Protein AF-0000000077514528 (afdb_homodimer)

Structure (mmCIF, N/CA/C/O backbone):
data_AF-0000000077514528-model_v1
#
loop_
_entity.id
_entity.type
_entity.pdbx_description
1 polymer 'Amidase domain-containing protein'
#
loop_
_atom_site.group_PDB
_atom_site.id
_atom_site.type_symbol
_atom_site.label_atom_id
_atom_site.label_alt_id
_atom_site.label_comp_id
_atom_site.label_asym_id
_atom_site.label_entity_id
_atom_site.label_seq_id
_atom_site.pdbx_PDB_ins_code
_atom_site.Cartn_x
_atom_site.Cartn_y
_atom_site.Cartn_z
_atom_site.occupancy
_atom_site.B_iso_or_equiv
_atom_site.auth_seq_id
_atom_site.auth_comp_id
_atom_site.auth_asym_id
_atom_site.auth_atom_id
_atom_site.pdbx_PDB_model_num
ATOM 1 N N . MET A 1 1 ? -30.562 8.469 -5.562 1 21.81 1 MET A N 1
ATOM 2 C CA . MET A 1 1 ? -30.234 7.109 -5.977 1 21.81 1 MET A CA 1
ATOM 3 C C . MET A 1 1 ? -28.797 7.035 -6.492 1 21.81 1 MET A C 1
ATOM 5 O O . MET A 1 1 ? -28.531 7.41 -7.637 1 21.81 1 MET A O 1
ATOM 9 N N . ALA A 1 2 ? -27.844 7.387 -5.684 1 34.66 2 ALA A N 1
ATOM 10 C CA . ALA A 1 2 ? -26.469 7.469 -6.145 1 34.66 2 ALA A CA 1
ATOM 11 C C . ALA A 1 2 ? -26.078 6.234 -6.953 1 34.66 2 ALA A C 1
ATOM 13 O O . ALA A 1 2 ? -26.094 5.113 -6.434 1 34.66 2 ALA A O 1
ATOM 14 N N . TYR A 1 3 ? -26.406 6.156 -8.133 1 38.5 3 TYR A N 1
ATOM 15 C CA . TYR A 1 3 ? -26.203 5.109 -9.117 1 38.5 3 TYR A CA 1
ATOM 16 C C . TYR A 1 3 ? -24.781 4.551 -9.031 1 38.5 3 TYR A C 1
ATOM 18 O O . TYR A 1 3 ? -23.812 5.281 -9.219 1 38.5 3 TYR A O 1
ATOM 26 N N . LYS A 1 4 ? -24.719 3.562 -8.219 1 54.09 4 LYS A N 1
ATOM 27 C CA . LYS A 1 4 ? -23.469 2.818 -8.055 1 54.09 4 LYS A CA 1
ATOM 28 C C . LYS A 1 4 ? -22.922 2.359 -9.406 1 54.09 4 LYS A C 1
ATOM 30 O O . LYS A 1 4 ? -23.531 1.513 -10.07 1 54.09 4 LYS A O 1
ATOM 35 N N . VAL A 1 5 ? -22.328 3.371 -10.062 1 60.22 5 VAL A N 1
ATOM 36 C CA . VAL A 1 5 ? -21.609 2.881 -11.242 1 60.22 5 VAL A CA 1
ATOM 37 C C . VAL A 1 5 ? -20.969 1.535 -10.938 1 60.22 5 VAL A C 1
ATOM 39 O O . VAL A 1 5 ? -20.25 1.398 -9.938 1 60.22 5 VAL A O 1
ATOM 42 N N . PRO A 1 6 ? -21.422 0.573 -11.68 1 63.06 6 PRO A N 1
ATOM 43 C CA . PRO A 1 6 ? -20.797 -0.734 -11.469 1 63.06 6 PRO A CA 1
ATOM 44 C C . PRO A 1 6 ? -19.281 -0.667 -11.484 1 63.06 6 PRO A C 1
ATOM 46 O O . PRO A 1 6 ? -18.703 0.129 -12.227 1 63.06 6 PRO A O 1
ATOM 49 N N . TYR A 1 7 ? -18.703 -1.259 -10.547 1 63.53 7 TYR A N 1
ATOM 50 C CA . TYR A 1 7 ? -17.25 -1.271 -10.344 1 63.53 7 TYR A CA 1
ATOM 51 C C . TYR A 1 7 ? -16.516 -1.486 -11.656 1 63.53 7 TYR A C 1
ATOM 53 O O . TYR A 1 7 ? -15.477 -0.869 -11.898 1 63.53 7 TYR A O 1
ATOM 61 N N . TRP A 1 8 ? -17.156 -2.254 -12.531 1 66.75 8 TRP A N 1
ATOM 62 C CA . TRP A 1 8 ? -16.469 -2.547 -13.781 1 66.75 8 TRP A CA 1
ATOM 63 C C . TRP A 1 8 ? -16.438 -1.317 -14.688 1 66.75 8 TRP A C 1
ATOM 65 O O . TRP A 1 8 ? -15.469 -1.111 -15.43 1 66.75 8 TRP A O 1
ATOM 75 N N . VAL A 1 9 ? -17.453 -0.512 -14.625 1 69.12 9 VAL A N 1
ATOM 76 C CA . VAL A 1 9 ? -17.484 0.716 -15.406 1 69.12 9 VAL A CA 1
ATOM 77 C C . VAL A 1 9 ? -16.438 1.701 -14.867 1 69.12 9 VAL A C 1
ATOM 79 O O . VAL A 1 9 ? -15.703 2.314 -15.641 1 69.12 9 VAL A O 1
ATOM 82 N N . TRP A 1 10 ? -16.422 1.688 -13.578 1 69.31 10 TRP A N 1
ATOM 83 C CA . TRP A 1 10 ? -15.5 2.613 -12.93 1 69.31 10 TRP A CA 1
ATOM 84 C C . TRP A 1 10 ? -14.055 2.285 -13.289 1 69.31 10 TRP A C 1
ATOM 86 O O . TRP A 1 10 ? -13.266 3.182 -13.602 1 69.31 10 TRP A O 1
ATOM 96 N N . ARG A 1 11 ? -13.812 1.155 -13.375 1 67.62 11 ARG A N 1
ATOM 97 C CA . ARG A 1 11 ? -12.43 0.745 -13.609 1 67.62 11 ARG A CA 1
ATOM 98 C C . ARG A 1 11 ? -12.023 0.968 -15.062 1 67.62 11 ARG A C 1
ATOM 100 O O . ARG A 1 11 ? -10.883 1.339 -15.344 1 67.62 11 ARG A O 1
ATOM 107 N N . ARG A 1 12 ? -12.938 0.785 -15.938 1 75.38 12 ARG A N 1
ATOM 108 C CA . ARG A 1 12 ? -12.648 1.018 -17.344 1 75.38 12 ARG A CA 1
ATOM 109 C C . ARG A 1 12 ? -12.461 2.504 -17.625 1 75.38 12 ARG A C 1
ATOM 111 O O . ARG A 1 12 ? -11.68 2.879 -18.516 1 75.38 12 ARG A O 1
ATOM 118 N N . LEU A 1 13 ? -13.07 3.225 -16.734 1 83.38 13 LEU A N 1
ATOM 119 C CA . LEU A 1 13 ? -13.023 4.668 -16.953 1 83.38 13 LEU A CA 1
ATOM 120 C C . LEU A 1 13 ? -11.898 5.301 -16.156 1 83.38 13 LEU A C 1
ATOM 122 O O . LEU A 1 13 ? -11.508 6.441 -16.406 1 83.38 13 LEU A O 1
ATOM 126 N N . SER A 1 14 ? -11.312 4.512 -15.281 1 84.44 14 SER A N 1
ATOM 127 C CA . SER A 1 14 ? -10.367 5.035 -14.305 1 84.44 14 SER A CA 1
ATOM 128 C C . SER A 1 14 ? -9.188 5.715 -14.984 1 84.44 14 SER A C 1
ATOM 130 O O . SER A 1 14 ? -8.781 6.812 -14.594 1 84.44 14 SER A O 1
ATOM 132 N N . PRO A 1 15 ? -8.633 5.07 -16.062 1 84.75 15 PRO A N 1
ATOM 133 C CA . PRO A 1 15 ? -7.504 5.762 -16.688 1 84.75 15 PRO A CA 1
ATOM 134 C C . PRO A 1 15 ? -7.914 7.086 -17.328 1 84.75 15 PRO A C 1
ATOM 136 O O . PRO A 1 15 ? -7.133 8.039 -17.328 1 84.75 15 PRO A O 1
ATOM 139 N N . PHE A 1 16 ? -9.109 7.137 -17.844 1 90.56 16 PHE A N 1
ATOM 140 C CA . PHE A 1 16 ? -9.617 8.359 -18.453 1 90.56 16 PHE A CA 1
ATOM 141 C C . PHE A 1 16 ? -9.883 9.422 -17.391 1 90.56 16 PHE A C 1
ATOM 143 O O . PHE A 1 16 ? -9.57 10.594 -17.594 1 90.56 16 PHE A O 1
ATOM 150 N N . LEU A 1 17 ? -10.406 8.93 -16.328 1 90.56 17 LEU A N 1
ATOM 151 C CA . LEU A 1 17 ? -10.711 9.852 -15.227 1 90.56 17 LEU A CA 1
ATOM 152 C C . LEU A 1 17 ? -9.43 10.414 -14.617 1 90.56 17 LEU A C 1
ATOM 154 O O . LEU A 1 17 ? -9.383 11.578 -14.234 1 90.56 17 LEU A O 1
ATOM 158 N N . SER A 1 18 ? -8.477 9.539 -14.531 1 88.44 18 SER A N 1
ATOM 159 C CA . SER A 1 18 ? -7.195 9.992 -14 1 88.44 18 SER A CA 1
ATOM 160 C C . SER A 1 18 ? -6.574 11.055 -14.891 1 88.44 18 SER A C 1
ATOM 162 O O . SER A 1 18 ? -6.008 12.031 -14.398 1 88.44 18 SER A O 1
ATOM 164 N N . LEU A 1 19 ? -6.621 10.883 -16.219 1 90.88 19 LEU A N 1
ATOM 165 C CA . LEU A 1 19 ? -6.09 11.867 -17.156 1 90.88 19 LEU A CA 1
ATOM 166 C C . LEU A 1 19 ? -6.898 13.156 -17.094 1 90.88 19 LEU A C 1
ATOM 168 O O . LEU A 1 19 ? -6.328 14.25 -17.125 1 90.88 19 LEU A O 1
ATOM 172 N N . ALA A 1 20 ? -8.195 13.023 -17.047 1 94.12 20 ALA A N 1
ATOM 173 C CA . ALA A 1 20 ? -9.062 14.195 -16.953 1 94.12 20 ALA A CA 1
ATOM 174 C C . ALA A 1 20 ? -8.766 14.992 -15.688 1 94.12 20 ALA A C 1
ATOM 176 O O . ALA A 1 20 ? -8.742 16.219 -15.719 1 94.12 20 ALA A O 1
ATOM 177 N N . SER A 1 21 ? -8.641 14.266 -14.602 1 93.31 21 SER A N 1
ATOM 178 C CA . SER A 1 21 ? -8.297 14.891 -13.336 1 93.31 21 SER A CA 1
ATOM 179 C C . SER A 1 21 ? -6.984 15.664 -13.438 1 93.31 21 SER A C 1
ATOM 181 O O . SER A 1 21 ? -6.91 16.828 -13.039 1 93.31 21 SER A O 1
ATOM 183 N N . TYR A 1 22 ? -6.027 15.039 -14 1 91.62 22 TYR A N 1
ATOM 184 C CA . TYR A 1 22 ? -4.723 15.664 -14.172 1 91.62 22 TYR A CA 1
ATOM 185 C C . TYR A 1 22 ? -4.828 16.922 -15.016 1 91.62 22 TYR A C 1
ATOM 187 O O . TYR A 1 22 ? -4.262 17.969 -14.664 1 91.62 22 TYR A O 1
ATOM 195 N N . LEU A 1 23 ? -5.531 16.875 -16.109 1 94.5 23 LEU A N 1
ATOM 196 C CA . LEU A 1 23 ? -5.691 18.016 -17 1 94.5 23 LEU A CA 1
ATOM 197 C C . LEU A 1 23 ? -6.473 19.125 -16.312 1 94.5 23 LEU A C 1
ATOM 199 O O . LEU A 1 23 ? -6.141 20.312 -16.469 1 94.5 23 LEU A O 1
ATOM 203 N N . TYR A 1 24 ? -7.457 18.781 -15.586 1 96.56 24 TYR A N 1
ATOM 204 C CA . TYR A 1 24 ? -8.273 19.766 -14.891 1 96.56 24 TYR A CA 1
ATOM 205 C C . TYR A 1 24 ? -7.434 20.578 -13.906 1 96.56 24 TYR A C 1
ATOM 207 O O . TYR A 1 24 ? -7.402 21.812 -13.969 1 96.56 24 TYR A O 1
ATOM 215 N N . PHE A 1 25 ? -6.777 19.906 -13.039 1 95.5 25 PHE A N 1
ATOM 216 C CA . PHE A 1 25 ? -6.062 20.594 -11.969 1 95.5 25 PHE A CA 1
ATOM 217 C C . PHE A 1 25 ? -4.855 21.344 -12.523 1 95.5 25 PHE A C 1
ATOM 219 O O . PHE A 1 25 ? -4.508 22.422 -12.023 1 95.5 25 PHE A O 1
ATOM 226 N N . THR A 1 26 ? -4.203 20.781 -13.547 1 93.31 26 THR A N 1
ATOM 227 C CA . THR A 1 26 ? -3.08 21.484 -14.164 1 93.31 26 THR A CA 1
ATOM 228 C C . THR A 1 26 ? -3.545 22.766 -14.852 1 93.31 26 THR A C 1
ATOM 230 O O . THR A 1 26 ? -2.896 23.797 -14.742 1 93.31 26 THR A O 1
ATOM 233 N N . THR A 1 27 ? -4.656 22.672 -15.578 1 96.5 27 THR A N 1
ATOM 234 C CA . THR A 1 27 ? -5.207 23.828 -16.266 1 96.5 27 THR A CA 1
ATOM 235 C C . THR A 1 27 ? -5.645 24.891 -15.258 1 96.5 27 THR A C 1
ATOM 237 O O . THR A 1 27 ? -5.395 26.078 -15.445 1 96.5 27 THR A O 1
ATOM 240 N N . LEU A 1 28 ? -6.273 24.422 -14.219 1 96.88 28 LEU A N 1
ATOM 241 C CA . LEU A 1 28 ? -6.73 25.328 -13.18 1 96.88 28 LEU A CA 1
ATOM 242 C C . LEU A 1 28 ? -5.559 26.109 -12.586 1 96.88 28 LEU A C 1
ATOM 244 O O . LEU A 1 28 ? -5.621 27.344 -12.461 1 96.88 28 LEU A O 1
ATOM 248 N N . HIS A 1 29 ? -4.578 25.438 -12.234 1 94.69 29 HIS A N 1
ATOM 249 C CA . HIS A 1 29 ? -3.404 26.078 -11.664 1 94.69 29 HIS A CA 1
ATOM 250 C C . HIS A 1 29 ? -2.777 27.062 -12.648 1 94.69 29 HIS A C 1
ATOM 252 O O . HIS A 1 29 ? -2.324 28.141 -12.258 1 94.69 29 HIS A O 1
ATOM 258 N N . PHE A 1 30 ? -2.74 26.688 -13.906 1 95.38 30 PHE A N 1
ATOM 259 C CA . PHE A 1 30 ? -2.174 27.547 -14.945 1 95.38 30 PHE A CA 1
ATOM 260 C C . PHE A 1 30 ? -2.973 28.828 -15.078 1 95.38 30 PHE A C 1
ATOM 262 O O . PHE A 1 30 ? -2.395 29.906 -15.203 1 95.38 30 PHE A O 1
ATOM 269 N N . VAL A 1 31 ? -4.203 28.703 -15.055 1 97.44 31 VAL A N 1
ATOM 270 C CA . VAL A 1 31 ? -5.078 29.859 -15.188 1 97.44 31 VAL A CA 1
ATOM 271 C C . VAL A 1 31 ? -4.84 30.828 -14.023 1 97.44 31 VAL A C 1
ATOM 273 O O . VAL A 1 31 ? -4.695 32.031 -14.227 1 97.44 31 VAL A O 1
ATOM 276 N N . PHE A 1 32 ? -4.781 30.359 -12.805 1 97.5 32 PHE A N 1
ATOM 277 C CA . PHE A 1 32 ? -4.57 31.203 -11.641 1 97.5 32 PHE A CA 1
ATOM 278 C C . PHE A 1 32 ? -3.158 31.781 -11.641 1 97.5 32 PHE A C 1
ATOM 280 O O . PHE A 1 32 ? -2.939 32.906 -11.188 1 97.5 32 PHE A O 1
ATOM 287 N N . TRP A 1 33 ? -2.262 31 -12.156 1 95.31 33 TRP A N 1
ATOM 288 C CA . TRP A 1 33 ? -0.903 31.5 -12.305 1 95.31 33 TRP A CA 1
ATOM 289 C C . TRP A 1 33 ? -0.871 32.688 -13.258 1 95.31 33 TRP A C 1
ATOM 291 O O . TRP A 1 33 ? -0.232 33.719 -12.969 1 95.31 33 TRP A O 1
ATOM 301 N N . ILE A 1 34 ? -1.601 32.625 -14.344 1 96.5 34 ILE A N 1
ATOM 302 C CA . ILE A 1 34 ? -1.645 33.719 -15.328 1 96.5 34 ILE A CA 1
ATOM 303 C C . ILE A 1 34 ? -2.332 34.938 -14.734 1 96.5 34 ILE A C 1
ATOM 305 O O . ILE A 1 34 ? -1.881 36.062 -14.93 1 96.5 34 ILE A O 1
ATOM 309 N N . LEU A 1 35 ? -3.352 34.688 -14.008 1 96.19 35 LEU A N 1
ATOM 310 C CA . LEU A 1 35 ? -4.125 35.781 -13.422 1 96.19 35 LEU A CA 1
ATOM 311 C C . LEU A 1 35 ? -3.295 36.562 -12.398 1 96.19 35 LEU A C 1
ATOM 313 O O . LEU A 1 35 ? -3.504 37.75 -12.203 1 96.19 35 LEU A O 1
ATOM 317 N N . ASN A 1 36 ? -2.352 35.875 -11.781 1 95.88 36 ASN A N 1
ATOM 318 C CA . ASN A 1 36 ? -1.561 36.5 -10.734 1 95.88 36 ASN A CA 1
ATOM 319 C C . ASN A 1 36 ? -0.157 36.844 -11.227 1 95.88 36 ASN A C 1
ATOM 321 O O . ASN A 1 36 ? 0.647 37.406 -10.477 1 95.88 36 ASN A O 1
ATOM 325 N N . ALA A 1 37 ? 0.109 36.562 -12.5 1 91.62 37 ALA A N 1
ATOM 326 C CA . ALA A 1 37 ? 1.449 36.75 -13.055 1 91.62 37 ALA A CA 1
ATOM 327 C C . ALA A 1 37 ? 1.832 38.25 -13.094 1 91.62 37 ALA A C 1
ATOM 329 O O . ALA A 1 37 ? 3.01 38.594 -12.984 1 91.62 37 ALA A O 1
ATOM 330 N N . PHE A 1 38 ? 0.841 39.125 -13.133 1 91.81 38 PHE A N 1
ATOM 331 C CA . PHE A 1 38 ? 1.139 40.531 -13.281 1 91.81 38 PHE A CA 1
ATOM 332 C C . PHE A 1 38 ? 1.143 41.219 -11.922 1 91.81 38 PHE A C 1
ATOM 334 O O . PHE A 1 38 ? 1.47 42.406 -11.828 1 91.81 38 PHE A O 1
ATOM 341 N N . ARG A 1 39 ? 0.811 40.5 -10.922 1 92.5 39 ARG A N 1
ATOM 342 C CA . ARG A 1 39 ? 0.875 41.031 -9.57 1 92.5 39 ARG A CA 1
ATOM 343 C C . ARG A 1 39 ? 2.232 40.781 -8.93 1 92.5 39 ARG A C 1
ATOM 345 O O . ARG A 1 39 ? 2.766 39.656 -9.047 1 92.5 39 ARG A O 1
ATOM 352 N N . GLU A 1 40 ? 2.748 41.812 -8.344 1 89.44 40 GLU A N 1
ATOM 353 C CA . GLU A 1 40 ? 4.051 41.656 -7.711 1 89.44 40 GLU A CA 1
ATOM 354 C C . GLU A 1 40 ? 3.967 40.719 -6.496 1 89.44 40 GLU A C 1
ATOM 356 O O . GLU A 1 40 ? 3.035 40.844 -5.695 1 89.44 40 GLU A O 1
ATOM 361 N N . ARG A 1 41 ? 4.824 39.812 -6.422 1 89.19 41 ARG A N 1
ATOM 362 C CA . ARG A 1 41 ? 4.961 38.969 -5.246 1 89.19 41 ARG A CA 1
ATOM 363 C C . ARG A 1 41 ? 5.512 39.75 -4.062 1 89.19 41 ARG A C 1
ATOM 365 O O . ARG A 1 41 ? 6.598 40.312 -4.145 1 89.19 41 ARG A O 1
ATOM 372 N N . GLN A 1 42 ? 4.695 39.812 -3.033 1 91 42 GLN A N 1
ATOM 373 C CA . GLN A 1 42 ? 5.121 40.438 -1.783 1 91 42 GLN A CA 1
ATOM 374 C C . GLN A 1 42 ? 5.289 39.375 -0.68 1 91 42 GLN A C 1
ATOM 376 O O . GLN A 1 42 ? 4.492 38.438 -0.576 1 91 42 GLN A O 1
ATOM 381 N N . TYR A 1 43 ? 6.426 39.438 0.034 1 92.5 43 TYR A N 1
ATOM 382 C CA . TYR A 1 43 ? 6.699 38.562 1.156 1 92.5 43 TYR A CA 1
ATOM 383 C C . TYR A 1 43 ? 7.203 39.344 2.363 1 92.5 43 TYR A C 1
ATOM 385 O O . TYR A 1 43 ? 7.641 40.469 2.23 1 92.5 43 TYR A O 1
ATOM 393 N N . VAL A 1 44 ? 7.059 38.75 3.459 1 94.5 44 VAL A N 1
ATOM 394 C CA . VAL A 1 44 ? 7.504 39.406 4.695 1 94.5 44 VAL A CA 1
ATOM 395 C C . VAL A 1 44 ? 9.008 39.219 4.852 1 94.5 44 VAL A C 1
ATOM 397 O O . VAL A 1 44 ? 9.531 38.094 4.715 1 94.5 44 VAL A O 1
ATOM 400 N N . ARG A 1 45 ? 9.672 40.312 5.18 1 92.12 45 ARG A N 1
ATOM 401 C CA . ARG A 1 45 ? 11.125 40.25 5.336 1 92.12 45 ARG A CA 1
ATOM 402 C C . ARG A 1 45 ? 11.523 39.438 6.555 1 92.12 45 ARG A C 1
ATOM 404 O O . ARG A 1 45 ? 10.789 39.375 7.543 1 92.12 45 ARG A O 1
ATOM 411 N N . GLU A 1 46 ? 12.641 38.875 6.473 1 93.19 46 GLU A N 1
ATOM 412 C CA . GLU A 1 46 ? 13.156 38.062 7.574 1 93.19 46 GLU A CA 1
ATOM 413 C C . GLU A 1 46 ? 13.305 38.906 8.844 1 93.19 46 GLU A C 1
ATOM 415 O O . GLU A 1 46 ? 13.664 40.062 8.781 1 93.19 46 GLU A O 1
ATOM 420 N N . PRO A 1 47 ? 13.008 38.25 9.977 1 94.62 47 PRO A N 1
ATOM 421 C CA . PRO A 1 47 ? 13.188 39 11.227 1 94.62 47 PRO A CA 1
ATOM 422 C C . PRO A 1 47 ? 14.648 39.344 11.516 1 94.62 47 PRO A C 1
ATOM 424 O O . PRO A 1 47 ? 15.539 38.531 11.227 1 94.62 47 PRO A O 1
ATOM 427 N N . THR A 1 48 ? 14.867 40.531 12.062 1 91.94 48 THR A N 1
ATOM 428 C CA . THR A 1 48 ? 16.234 41 12.32 1 91.94 48 THR A CA 1
ATOM 429 C C . THR A 1 48 ? 16.531 40.969 13.82 1 91.94 48 THR A C 1
ATOM 431 O O . THR A 1 48 ? 17.688 40.938 14.219 1 91.94 48 THR A O 1
ATOM 434 N N . ASP A 1 49 ? 15.508 41 14.641 1 95.88 49 ASP A N 1
ATOM 435 C CA . ASP A 1 49 ? 15.68 40.938 16.094 1 95.88 49 ASP A CA 1
ATOM 436 C C . ASP A 1 49 ? 15.922 39.5 16.547 1 95.88 49 ASP A C 1
ATOM 438 O O . ASP A 1 49 ? 15.094 38.625 16.297 1 95.88 49 ASP A O 1
ATOM 442 N N . ARG A 1 50 ? 17 39.25 17.297 1 95.69 50 ARG A N 1
ATOM 443 C CA . ARG A 1 50 ? 17.375 37.906 17.734 1 95.69 50 ARG A CA 1
ATOM 444 C C . ARG A 1 50 ? 16.328 37.312 18.672 1 95.69 50 ARG A C 1
ATOM 446 O O . ARG A 1 50 ? 16.203 36.094 18.781 1 95.69 50 ARG A O 1
ATOM 453 N N . LEU A 1 51 ? 15.562 38.125 19.312 1 97.88 51 LEU A N 1
ATOM 454 C CA . LEU A 1 51 ? 14.547 37.656 20.25 1 97.88 51 LEU A CA 1
ATOM 455 C C . LEU A 1 51 ? 13.406 36.969 19.516 1 97.88 51 LEU A C 1
ATOM 457 O O . LEU A 1 51 ? 12.641 36.219 20.125 1 97.88 51 LEU A O 1
ATOM 461 N N . LEU A 1 52 ? 13.32 37.219 18.234 1 97.94 52 LEU A N 1
ATOM 462 C CA . LEU A 1 52 ? 12.25 36.625 17.438 1 97.94 52 LEU A CA 1
ATOM 463 C C . LEU A 1 52 ? 12.633 35.219 16.953 1 97.94 52 LEU A C 1
ATOM 465 O O . LEU A 1 52 ? 11.828 34.531 16.328 1 97.94 52 LEU A O 1
ATOM 469 N N . LEU A 1 53 ? 13.852 34.781 17.312 1 97.12 53 LEU A N 1
ATOM 470 C CA . LEU A 1 53 ? 14.367 33.531 16.75 1 97.12 53 LEU A CA 1
ATOM 471 C C . LEU A 1 53 ? 14.523 32.469 17.828 1 97.12 53 LEU A C 1
ATOM 473 O O . LEU A 1 53 ? 15.109 31.406 17.594 1 97.12 53 LEU A O 1
ATOM 477 N N . ILE A 1 54 ? 13.984 32.719 18.984 1 97.69 54 ILE A N 1
ATOM 478 C CA . ILE A 1 54 ? 14.125 31.734 20.062 1 97.69 54 ILE A CA 1
ATOM 479 C C . ILE A 1 54 ? 12.781 31.062 20.328 1 97.69 54 ILE A C 1
ATOM 481 O O . ILE A 1 54 ? 11.727 31.656 20.094 1 97.69 54 ILE A O 1
ATOM 485 N N . SER A 1 55 ? 12.836 29.828 20.766 1 98.56 55 SER A N 1
ATOM 486 C CA . SER A 1 55 ? 11.633 29.094 21.109 1 98.56 55 SER A CA 1
ATOM 487 C C . SER A 1 55 ? 11.055 29.562 22.438 1 98.56 55 SER A C 1
ATOM 489 O O . SER A 1 55 ? 11.695 30.328 23.172 1 98.56 55 SER A O 1
ATOM 491 N N . ALA A 1 56 ? 9.82 29.188 22.656 1 98.75 56 ALA A N 1
ATOM 492 C CA . ALA A 1 56 ? 9.227 29.484 23.953 1 98.75 56 ALA A CA 1
ATOM 493 C C . ALA A 1 56 ? 10.023 28.844 25.094 1 98.75 56 ALA A C 1
ATOM 495 O O . ALA A 1 56 ? 10.203 29.453 26.141 1 98.75 56 ALA A O 1
ATOM 496 N N . THR A 1 57 ? 10.461 27.625 24.875 1 98.06 57 THR A N 1
ATOM 497 C CA . THR A 1 57 ? 11.266 26.906 25.844 1 98.06 57 THR A CA 1
ATOM 498 C C . THR A 1 57 ? 12.547 27.672 26.172 1 98.06 57 THR A C 1
ATOM 500 O O . THR A 1 57 ? 12.914 27.812 27.344 1 98.06 57 THR A O 1
ATOM 503 N N . GLN A 1 58 ? 13.164 28.188 25.203 1 98.31 58 GLN A N 1
ATOM 504 C CA . GLN A 1 58 ? 14.375 28.984 25.391 1 98.31 58 GLN A CA 1
ATOM 505 C C . GLN A 1 58 ? 14.062 30.328 26.062 1 98.31 58 GLN A C 1
ATOM 507 O O . GLN A 1 58 ? 14.828 30.797 26.906 1 98.31 58 GLN A O 1
ATOM 512 N N . ALA A 1 59 ? 12.977 30.922 25.656 1 98.62 59 ALA A N 1
ATOM 513 C CA . ALA A 1 59 ? 12.602 32.219 26.188 1 98.62 59 ALA A CA 1
ATOM 514 C C . ALA A 1 59 ? 12.414 32.156 27.703 1 98.62 59 ALA A C 1
ATOM 516 O O . ALA A 1 59 ? 12.867 33.062 28.438 1 98.62 59 ALA A O 1
ATOM 517 N N . VAL A 1 60 ? 11.742 31.172 28.188 1 98.25 60 VAL A N 1
ATOM 518 C CA . VAL A 1 60 ? 11.508 31.016 29.625 1 98.25 60 VAL A CA 1
ATOM 519 C C . VAL A 1 60 ? 12.844 30.906 30.359 1 98.25 60 VAL A C 1
ATOM 521 O O . VAL A 1 60 ? 13.031 31.516 31.406 1 98.25 60 VAL A O 1
ATOM 524 N N . ARG A 1 61 ? 13.719 30.094 29.812 1 97.56 61 ARG A N 1
ATOM 525 C CA . ARG A 1 61 ? 15.039 29.906 30.391 1 97.56 61 ARG A CA 1
ATOM 526 C C . ARG A 1 61 ? 15.805 31.234 30.453 1 97.56 61 ARG A C 1
ATOM 528 O O . ARG A 1 61 ? 16.453 31.547 31.453 1 97.56 61 ARG A O 1
ATOM 535 N N . MET A 1 62 ? 15.734 31.969 29.422 1 98.31 62 MET A N 1
ATOM 536 C CA . MET A 1 62 ? 16.469 33.219 29.312 1 98.31 62 MET A CA 1
ATOM 537 C C . MET A 1 62 ? 15.875 34.281 30.25 1 98.31 62 MET A C 1
ATOM 539 O O . MET A 1 62 ? 16.609 35.094 30.828 1 98.31 62 MET A O 1
ATOM 543 N N . ILE A 1 63 ? 14.57 34.312 30.406 1 98.25 63 ILE A N 1
ATOM 544 C CA . ILE A 1 63 ? 13.906 35.219 31.312 1 98.25 63 ILE A CA 1
ATOM 545 C C . ILE A 1 63 ? 14.273 34.875 32.75 1 98.25 63 ILE A C 1
ATOM 547 O O . ILE A 1 63 ? 14.641 35.75 33.531 1 98.25 63 ILE A O 1
ATOM 551 N N . ALA A 1 64 ? 14.164 33.656 33.094 1 97.31 64 ALA A N 1
ATOM 552 C CA . ALA A 1 64 ? 14.508 33.156 34.406 1 97.31 64 ALA A CA 1
ATOM 553 C C . ALA A 1 64 ? 15.969 33.469 34.75 1 97.31 64 ALA A C 1
ATOM 555 O O . ALA A 1 64 ? 16.312 33.75 35.906 1 97.31 64 ALA A O 1
ATOM 556 N N . GLY A 1 65 ? 16.797 33.375 33.75 1 97.12 65 GLY A N 1
ATOM 557 C CA . GLY A 1 65 ? 18.234 33.594 33.938 1 97.12 65 GLY A CA 1
ATOM 558 C C . GLY A 1 65 ? 18.609 35.062 33.844 1 97.12 65 GLY A C 1
ATOM 559 O O . GLY A 1 65 ? 19.797 35.406 33.938 1 97.12 65 GLY A O 1
ATOM 560 N N . ARG A 1 66 ? 17.703 35.938 33.594 1 97.44 66 ARG A N 1
ATOM 561 C CA . ARG A 1 66 ? 17.891 37.406 33.562 1 97.44 66 ARG A CA 1
ATOM 562 C C . ARG A 1 66 ? 18.734 37.812 32.375 1 97.44 66 ARG A C 1
ATOM 564 O O . ARG A 1 66 ? 19.422 38.844 32.406 1 97.44 66 ARG A O 1
ATOM 571 N N . GLU A 1 67 ? 18.719 36.906 31.422 1 97.94 67 GLU A N 1
ATOM 572 C CA . GLU A 1 67 ? 19.391 37.281 30.172 1 97.94 67 GLU A CA 1
ATOM 573 C C . GLU A 1 67 ? 18.547 38.281 29.375 1 97.94 67 GLU A C 1
ATOM 575 O O . GLU A 1 67 ? 19.094 39.125 28.672 1 97.94 67 GLU A O 1
ATOM 580 N N . ILE A 1 68 ? 17.266 38.094 29.391 1 98.31 68 ILE A N 1
ATOM 581 C CA . ILE A 1 68 ? 16.297 39.031 28.812 1 98.31 68 ILE A CA 1
ATOM 582 C C . ILE A 1 68 ? 15.141 39.25 29.781 1 98.31 68 ILE A C 1
ATOM 584 O O . ILE A 1 68 ? 14.984 38.5 30.75 1 98.31 68 ILE A O 1
ATOM 588 N N . THR A 1 69 ? 14.383 40.312 29.547 1 98.5 69 THR A N 1
ATOM 589 C CA . THR A 1 69 ? 13.172 40.531 30.328 1 98.5 69 THR A CA 1
ATOM 590 C C . THR A 1 69 ? 11.93 40.156 29.531 1 98.5 69 THR A C 1
ATOM 592 O O . THR A 1 69 ? 11.977 40.062 28.297 1 98.5 69 THR A O 1
ATOM 595 N N . SER A 1 70 ? 10.898 39.812 30.266 1 98.75 70 SER A N 1
ATOM 596 C CA . SER A 1 70 ? 9.625 39.562 29.594 1 98.75 70 SER A CA 1
ATOM 597 C C . SER A 1 70 ? 9.188 40.781 28.781 1 98.75 70 SER A C 1
ATOM 599 O O . SER A 1 70 ? 8.664 40.625 27.672 1 98.75 70 SER A O 1
ATOM 601 N N . SER A 1 71 ? 9.391 41.969 29.266 1 98.75 71 SER A N 1
ATOM 602 C CA . SER A 1 71 ? 9.023 43.188 28.562 1 98.75 71 SER A CA 1
ATOM 603 C C . SER A 1 71 ? 9.773 43.344 27.25 1 98.75 71 SER A C 1
ATOM 605 O O . SER A 1 71 ? 9.203 43.75 26.234 1 98.75 71 SER A O 1
ATOM 607 N N . GLN A 1 72 ? 11.055 43 27.312 1 98.69 72 GLN A N 1
ATOM 608 C CA . GLN A 1 72 ? 11.836 43.062 26.078 1 98.69 72 GLN A CA 1
ATOM 609 C C . GLN A 1 72 ? 11.266 42.094 25.031 1 98.69 72 GLN A C 1
ATOM 611 O O . GLN A 1 72 ? 11.188 42.438 23.859 1 98.69 72 GLN A O 1
ATOM 616 N N . LEU A 1 73 ? 10.938 40.938 25.484 1 98.75 73 LEU A N 1
ATOM 617 C CA . LEU A 1 73 ? 10.398 39.906 24.578 1 98.75 73 LEU A CA 1
ATOM 618 C C . LEU A 1 73 ? 9.047 40.375 24.016 1 98.75 73 LEU A C 1
ATOM 620 O O . LEU A 1 73 ? 8.828 40.281 22.797 1 98.75 73 LEU A O 1
ATOM 624 N N . VAL A 1 74 ? 8.133 40.781 24.828 1 98.75 74 VAL A N 1
ATOM 625 C CA . VAL A 1 74 ? 6.805 41.25 24.422 1 98.75 74 VAL A CA 1
ATOM 626 C C . VAL A 1 74 ? 6.934 42.406 23.438 1 98.75 74 VAL A C 1
ATOM 628 O O . VAL A 1 74 ? 6.262 42.438 22.406 1 98.75 74 VAL A O 1
ATOM 631 N N . GLU A 1 75 ? 7.809 43.344 23.719 1 98.62 75 GLU A N 1
ATOM 632 C CA . GLU A 1 75 ? 7.98 44.5 22.844 1 98.62 75 GLU A CA 1
ATOM 633 C C . GLU A 1 75 ? 8.547 44.094 21.484 1 98.62 75 GLU A C 1
ATOM 635 O O . GLU A 1 75 ? 8.203 44.688 20.453 1 98.62 75 GLU A O 1
ATOM 640 N N . ALA A 1 76 ? 9.477 43.188 21.531 1 98.69 76 ALA A N 1
ATOM 641 C CA . ALA A 1 76 ? 10.039 42.719 20.266 1 98.69 76 ALA A CA 1
ATOM 642 C C . ALA A 1 76 ? 8.953 42.156 19.359 1 98.69 76 ALA A C 1
ATOM 644 O O . ALA A 1 76 ? 8.953 42.406 18.141 1 98.69 76 ALA A O 1
ATOM 645 N N . TYR A 1 77 ? 8.047 41.406 19.891 1 98.75 77 TYR A N 1
ATOM 646 C CA . TYR A 1 77 ? 6.996 40.781 19.094 1 98.75 77 TYR A CA 1
ATOM 647 C C . TYR A 1 77 ? 5.941 41.812 18.688 1 98.75 77 TYR A C 1
ATOM 649 O O . TYR A 1 77 ? 5.367 41.75 17.609 1 98.75 77 TYR A O 1
ATOM 657 N N . ILE A 1 78 ? 5.613 42.781 19.562 1 98.62 78 ILE A N 1
ATOM 658 C CA . ILE A 1 78 ? 4.699 43.875 19.188 1 98.62 78 ILE A CA 1
ATOM 659 C C . ILE A 1 78 ? 5.258 44.625 17.984 1 98.62 78 ILE A C 1
ATOM 661 O O . ILE A 1 78 ? 4.535 44.906 17.031 1 98.62 78 ILE A O 1
ATOM 665 N N . HIS A 1 79 ? 6.535 44.938 18.031 1 98.38 79 HIS A N 1
ATOM 666 C CA . HIS A 1 79 ? 7.188 45.625 16.938 1 98.38 79 HIS A CA 1
ATOM 667 C C . HIS A 1 79 ? 7.109 44.812 15.648 1 98.38 79 HIS A C 1
ATOM 669 O O . HIS A 1 79 ? 6.871 45.375 14.57 1 98.38 79 HIS A O 1
ATOM 675 N N . ARG A 1 80 ? 7.359 43.562 15.758 1 98.38 80 ARG A N 1
ATOM 676 C CA . ARG A 1 80 ? 7.293 42.688 14.586 1 98.38 80 ARG A CA 1
ATOM 677 C C . ARG A 1 80 ? 5.887 42.688 14 1 98.38 80 ARG A C 1
ATOM 679 O O . ARG A 1 80 ? 5.719 42.719 12.781 1 98.38 80 ARG A O 1
ATOM 686 N N . ILE A 1 81 ? 4.859 42.562 14.875 1 98.56 81 ILE A N 1
ATOM 687 C CA . ILE A 1 81 ? 3.475 42.562 14.414 1 98.56 81 ILE A CA 1
ATOM 688 C C . ILE A 1 81 ? 3.188 43.844 13.648 1 98.56 81 ILE A C 1
ATOM 690 O O . ILE A 1 81 ? 2.559 43.812 12.586 1 98.56 81 ILE A O 1
ATOM 694 N N . GLU A 1 82 ? 3.627 44.906 14.117 1 97.75 82 GLU A N 1
ATOM 695 C CA . GLU A 1 82 ? 3.414 46.219 13.461 1 97.75 82 GLU A CA 1
ATOM 696 C C . GLU A 1 82 ? 4.086 46.25 12.094 1 97.75 82 GLU A C 1
ATOM 698 O O . GLU A 1 82 ? 3.576 46.875 11.164 1 97.75 82 GLU A O 1
ATOM 703 N N . GLN A 1 83 ? 5.16 45.594 12 1 97.06 83 GLN A N 1
ATOM 704 C CA . GLN A 1 83 ? 5.918 45.562 10.75 1 97.06 83 GLN A CA 1
ATOM 705 C C . GLN A 1 83 ? 5.215 44.719 9.703 1 97.06 83 GLN A C 1
ATOM 707 O O . GLN A 1 83 ? 5.27 45.031 8.508 1 97.06 83 GLN A O 1
ATOM 712 N N . VAL A 1 84 ? 4.613 43.656 10.133 1 97.31 84 VAL A N 1
ATOM 713 C CA . VAL A 1 84 ? 4.258 42.656 9.141 1 97.31 84 VAL A CA 1
ATOM 714 C C . VAL A 1 84 ? 2.74 42.625 8.961 1 97.31 84 VAL A C 1
ATOM 716 O O . VAL A 1 84 ? 2.244 42.188 7.918 1 97.31 84 VAL A O 1
ATOM 719 N N . ASN A 1 85 ? 1.959 43.031 9.891 1 98.25 85 ASN A N 1
ATOM 720 C CA . ASN A 1 85 ? 0.519 42.812 9.875 1 98.25 85 ASN A CA 1
ATOM 721 C C . ASN A 1 85 ? -0.166 43.594 8.766 1 98.25 85 ASN A C 1
ATOM 723 O O . ASN A 1 85 ? -1.254 43.219 8.32 1 98.25 85 ASN A O 1
ATOM 727 N N . GLY A 1 86 ? 0.37 44.719 8.32 1 97.25 86 GLY A N 1
ATOM 728 C CA . GLY A 1 86 ? -0.167 45.438 7.176 1 97.25 86 GLY A CA 1
ATOM 729 C C . GLY A 1 86 ? -0.211 44.594 5.914 1 97.25 86 GLY A C 1
ATOM 730 O O . GLY A 1 86 ? -1.117 44.75 5.09 1 97.25 86 GLY A O 1
ATOM 731 N N . ALA A 1 87 ? 0.725 43.719 5.848 1 96.81 87 ALA A N 1
ATOM 732 C CA . ALA A 1 87 ? 0.846 42.906 4.648 1 96.81 87 ALA A CA 1
ATOM 733 C C . ALA A 1 87 ? 0.031 41.625 4.781 1 96.81 87 ALA A C 1
ATOM 735 O O . ALA A 1 87 ? -0.557 41.125 3.805 1 96.81 87 ALA A O 1
ATOM 736 N N . ILE A 1 88 ? -0.078 41.094 5.996 1 98.31 88 ILE A N 1
ATOM 737 C CA . ILE A 1 88 ? -0.595 39.719 6.07 1 98.31 88 ILE A CA 1
ATOM 738 C C . ILE A 1 88 ? -1.969 39.719 6.738 1 98.31 88 ILE A C 1
ATOM 740 O O . ILE A 1 88 ? -2.707 38.75 6.66 1 98.31 88 ILE A O 1
ATOM 744 N N . ASN A 1 89 ? -2.318 40.781 7.422 1 98.62 89 ASN A N 1
ATOM 745 C CA . ASN A 1 89 ? -3.615 40.906 8.078 1 98.62 89 ASN A CA 1
ATOM 746 C C . ASN A 1 89 ? -3.924 39.688 8.945 1 98.62 89 ASN A C 1
ATOM 748 O O . ASN A 1 89 ? -4.969 39.062 8.789 1 98.62 89 ASN A O 1
ATOM 752 N N . ALA A 1 90 ? -2.977 39.344 9.812 1 98.81 90 ALA A N 1
ATOM 753 C CA . ALA A 1 90 ? -3.096 38.188 10.68 1 98.81 90 ALA A CA 1
ATOM 754 C C . ALA A 1 90 ? -3.713 38.562 12.023 1 98.81 90 ALA A C 1
ATOM 756 O O . ALA A 1 90 ? -4.609 37.844 12.516 1 98.81 90 ALA A O 1
ATOM 757 N N . VAL A 1 91 ? -3.303 39.625 12.602 1 98.81 91 VAL A N 1
ATOM 758 C CA . VAL A 1 91 ? -3.783 40.062 13.898 1 98.81 91 VAL A CA 1
ATOM 759 C C . VAL A 1 91 ? -5.023 40.938 13.711 1 98.81 91 VAL A C 1
ATOM 761 O O . VAL A 1 91 ? -4.988 41.938 12.992 1 98.81 91 VAL A O 1
ATOM 764 N N . VAL A 1 92 ? -6.102 40.594 14.453 1 98 92 VAL A N 1
ATOM 765 C CA . VAL A 1 92 ? -7.344 41.344 14.242 1 98 92 VAL A CA 1
ATOM 766 C C . VAL A 1 92 ? -7.785 42 15.555 1 98 92 VAL A C 1
ATOM 768 O O . VAL A 1 92 ? -8.523 42.969 15.547 1 98 92 VAL A O 1
ATOM 771 N N . VAL A 1 93 ? -7.414 41.438 16.656 1 98 93 VAL A N 1
ATOM 772 C CA . VAL A 1 93 ? -7.613 42.031 17.969 1 98 93 VAL A CA 1
ATOM 773 C C . VAL A 1 93 ? -6.273 42.188 18.688 1 98 93 VAL A C 1
ATOM 775 O O . VAL A 1 93 ? -5.578 41.188 18.906 1 98 93 VAL A O 1
ATOM 778 N N . LYS A 1 94 ? -5.934 43.375 19.016 1 98 94 LYS A N 1
ATOM 779 C CA . LYS A 1 94 ? -4.672 43.656 19.703 1 98 94 LYS A CA 1
ATOM 780 C C . LYS A 1 94 ? -4.871 43.75 21.203 1 98 94 LYS A C 1
ATOM 782 O O . LYS A 1 94 ? -5.852 44.344 21.672 1 98 94 LYS A O 1
ATOM 787 N N . ASN A 1 95 ? -4.066 43.094 21.938 1 98.12 95 ASN A N 1
ATOM 788 C CA . ASN A 1 95 ? -4.047 43.156 23.391 1 98.12 95 ASN A CA 1
ATOM 789 C C . ASN A 1 95 ? -2.689 43.625 23.922 1 98.12 95 ASN A C 1
ATOM 791 O O . ASN A 1 95 ? -2.191 43.094 24.906 1 98.12 95 ASN A O 1
ATOM 795 N N . PHE A 1 96 ? -2.09 44.594 23.328 1 98.5 96 PHE A N 1
ATOM 796 C CA . PHE A 1 96 ? -0.699 45 23.531 1 98.5 96 PHE A CA 1
ATOM 797 C C . PHE A 1 96 ? -0.519 45.656 24.891 1 98.5 96 PHE A C 1
ATOM 799 O O . PHE A 1 96 ? 0.459 45.406 25.594 1 98.5 96 PHE A O 1
ATOM 806 N N . ASP A 1 97 ? -1.415 46.531 25.281 1 98.06 97 ASP A N 1
ATOM 807 C CA . ASP A 1 97 ? -1.284 47.25 26.547 1 98.06 97 ASP A CA 1
ATOM 808 C C . ASP A 1 97 ? -1.302 46.281 27.719 1 98.06 97 ASP A C 1
ATOM 810 O O . ASP A 1 97 ? -0.475 46.375 28.641 1 98.06 97 ASP A O 1
ATOM 814 N N . ASN A 1 98 ? -2.268 45.469 27.703 1 97.62 98 ASN A N 1
ATOM 815 C CA . ASN A 1 98 ? -2.328 44.469 28.766 1 97.62 98 ASN A CA 1
ATOM 816 C C . ASN A 1 98 ? -1.085 43.562 28.766 1 97.62 98 ASN A C 1
ATOM 818 O O . ASN A 1 98 ? -0.594 43.188 29.828 1 97.62 98 ASN A O 1
ATOM 822 N N . ALA A 1 99 ? -0.612 43.188 27.609 1 98.62 99 ALA A N 1
ATOM 823 C CA . ALA A 1 99 ? 0.589 42.344 27.5 1 98.62 99 ALA A CA 1
ATOM 824 C C . ALA A 1 99 ? 1.794 43.062 28.109 1 98.62 99 ALA A C 1
ATOM 826 O O . ALA A 1 99 ? 2.592 42.438 28.812 1 98.62 99 ALA A O 1
ATOM 827 N N . ARG A 1 100 ? 1.938 44.344 27.859 1 98.62 100 ARG A N 1
ATOM 828 C CA . ARG A 1 100 ? 3.023 45.156 28.422 1 98.62 100 ARG A CA 1
ATOM 829 C C . ARG A 1 100 ? 2.943 45.188 29.938 1 98.62 100 ARG A C 1
ATOM 831 O O . ARG A 1 100 ? 3.961 45.062 30.625 1 98.62 100 ARG A O 1
ATOM 838 N N . ARG A 1 101 ? 1.789 45.344 30.422 1 98.56 101 ARG A N 1
ATOM 839 C CA . ARG A 1 101 ? 1.592 45.406 31.875 1 98.56 101 ARG A CA 1
ATOM 840 C C . ARG A 1 101 ? 1.966 44.062 32.531 1 98.56 101 ARG A C 1
ATOM 842 O O . ARG A 1 101 ? 2.66 44.031 33.562 1 98.56 101 ARG A O 1
ATOM 849 N N . GLN A 1 102 ? 1.471 43.031 31.984 1 98.5 102 GLN A N 1
ATOM 850 C CA . GLN A 1 102 ? 1.761 41.688 32.531 1 98.5 102 GLN A CA 1
ATOM 851 C C . GLN A 1 102 ? 3.254 41.406 32.469 1 98.5 102 GLN A C 1
ATOM 853 O O . GLN A 1 102 ? 3.814 40.812 33.406 1 98.5 102 GLN A O 1
ATOM 858 N N . ALA A 1 103 ? 3.869 41.719 31.328 1 98.75 103 ALA A N 1
ATOM 859 C CA . ALA A 1 103 ? 5.305 41.5 31.188 1 98.75 103 ALA A CA 1
ATOM 860 C C . ALA A 1 103 ? 6.09 42.281 32.25 1 98.75 103 ALA A C 1
ATOM 862 O O . ALA A 1 103 ? 7.062 41.75 32.812 1 98.75 103 ALA A O 1
ATOM 863 N N . ALA A 1 104 ? 5.676 43.5 32.531 1 98.62 104 ALA A N 1
ATOM 864 C CA . ALA A 1 104 ? 6.332 44.312 33.531 1 98.62 104 ALA A CA 1
ATOM 865 C C . ALA A 1 104 ? 6.223 43.688 34.906 1 98.62 104 ALA A C 1
ATOM 867 O O . ALA A 1 104 ? 7.164 43.75 35.719 1 98.62 104 ALA A O 1
ATOM 868 N N . LEU A 1 105 ? 5.105 43.156 35.219 1 98.5 105 LEU A N 1
ATOM 869 C CA . LEU A 1 105 ? 4.906 42.469 36.5 1 98.5 105 LEU A CA 1
ATOM 870 C C . LEU A 1 105 ? 5.848 41.281 36.656 1 98.5 105 LEU A C 1
ATOM 872 O O . LEU A 1 105 ? 6.363 41.031 37.719 1 98.5 105 LEU A O 1
ATOM 876 N N . VAL A 1 106 ? 6.016 40.531 35.594 1 98.56 106 VAL A N 1
ATOM 877 C CA . VAL A 1 106 ? 6.938 39.406 35.594 1 98.56 106 VAL A CA 1
ATOM 878 C C . VAL A 1 106 ? 8.359 39.906 35.844 1 98.56 106 VAL A C 1
ATOM 880 O O . VAL A 1 106 ? 9.102 39.312 36.625 1 98.56 106 VAL A O 1
ATOM 883 N N . ASP A 1 107 ? 8.727 41 35.125 1 98.5 107 ASP A N 1
ATOM 884 C CA . ASP A 1 107 ? 10.062 41.562 35.312 1 98.5 107 ASP A CA 1
ATOM 885 C C . ASP A 1 107 ? 10.297 42 36.75 1 98.5 107 ASP A C 1
ATOM 887 O O . ASP A 1 107 ? 11.383 41.812 37.281 1 98.5 107 ASP A O 1
ATOM 891 N N . GLU A 1 108 ? 9.352 42.656 37.312 1 98.38 108 GLU A N 1
ATOM 892 C CA . GLU A 1 108 ? 9.445 43.125 38.688 1 98.38 108 GLU A CA 1
ATOM 893 C C . GLU A 1 108 ? 9.656 41.938 39.625 1 98.38 108 GLU A C 1
ATOM 895 O O . GLU A 1 108 ? 10.492 42 40.531 1 98.38 108 GLU A O 1
ATOM 900 N N . PHE A 1 109 ? 8.906 40.969 39.469 1 98.19 109 PHE A N 1
ATOM 901 C CA . PHE A 1 109 ? 9.039 39.75 40.281 1 98.19 109 PHE A CA 1
ATOM 902 C C . PHE A 1 109 ? 10.445 39.188 40.188 1 98.19 109 PHE A C 1
ATOM 904 O O . PHE A 1 109 ? 11.047 38.812 41.188 1 98.19 109 PHE A O 1
ATOM 911 N N . ILE A 1 110 ? 10.938 39 38.938 1 97.62 110 ILE A N 1
ATOM 912 C CA . ILE A 1 110 ? 12.242 38.406 38.688 1 97.62 110 ILE A CA 1
ATOM 913 C C . ILE A 1 110 ? 13.328 39.281 39.344 1 97.62 110 ILE A C 1
ATOM 915 O O . ILE A 1 110 ? 14.258 38.75 39.969 1 97.62 110 ILE A O 1
ATOM 919 N N . ALA A 1 111 ? 13.141 40.594 39.219 1 96.75 111 ALA A N 1
ATOM 920 C CA . ALA A 1 111 ? 14.117 41.531 39.781 1 96.75 111 ALA A CA 1
ATOM 921 C C . ALA A 1 111 ? 14.133 41.469 41.312 1 96.75 111 ALA A C 1
ATOM 923 O O . ALA A 1 111 ? 15.18 41.625 41.938 1 96.75 111 ALA A O 1
ATOM 924 N N . ASP A 1 112 ? 13.039 41.188 41.906 1 97.38 112 ASP A N 1
ATOM 925 C CA . ASP A 1 112 ? 12.867 41.281 43.344 1 97.38 112 ASP A CA 1
ATOM 926 C C . ASP A 1 112 ? 13.18 39.969 44.031 1 97.38 112 ASP A C 1
ATOM 928 O O . ASP A 1 112 ? 13.188 39.906 45.281 1 97.38 112 ASP A O 1
ATOM 932 N N . ASN A 1 113 ? 13.422 39 43.312 1 97.56 113 ASN A N 1
ATOM 933 C CA . ASN A 1 113 ? 13.555 37.719 43.938 1 97.56 113 ASN A CA 1
ATOM 934 C C . ASN A 1 113 ? 14.859 37 43.562 1 97.56 113 ASN A C 1
ATOM 936 O O . ASN A 1 113 ? 15.422 37.312 42.5 1 97.56 113 ASN A O 1
ATOM 940 N N . ASP A 1 114 ? 15.328 36.125 44.469 1 96.5 114 ASP A N 1
ATOM 941 C CA . ASP A 1 114 ? 16.562 35.375 44.188 1 96.5 114 ASP A CA 1
ATOM 942 C C . ASP A 1 114 ? 16.297 34.219 43.219 1 96.5 114 ASP A C 1
ATOM 944 O O . ASP A 1 114 ? 15.141 33.875 42.938 1 96.5 114 ASP A O 1
ATOM 948 N N . ASP A 1 115 ? 17.344 33.594 42.781 1 95.75 115 ASP A N 1
ATOM 949 C CA . ASP A 1 115 ? 17.297 32.562 41.75 1 95.75 115 ASP A CA 1
ATOM 950 C C . ASP A 1 115 ? 16.453 31.391 42.188 1 95.75 115 ASP A C 1
ATOM 952 O O . ASP A 1 115 ? 15.742 30.797 41.375 1 95.75 115 ASP A O 1
ATOM 956 N N . ASP A 1 116 ? 16.516 31.016 43.375 1 96.75 116 ASP A N 1
ATOM 957 C CA . ASP A 1 116 ? 15.766 29.859 43.875 1 96.75 116 ASP A CA 1
ATOM 958 C C . ASP A 1 116 ? 14.258 30.094 43.781 1 96.75 116 ASP A C 1
ATOM 960 O O . ASP A 1 116 ? 13.508 29.203 43.375 1 96.75 116 ASP A O 1
ATOM 964 N N . VAL A 1 117 ? 13.867 31.297 44.219 1 97.38 117 VAL A N 1
ATOM 965 C CA . VAL A 1 117 ? 12.453 31.656 44.156 1 97.38 117 VAL A CA 1
ATOM 966 C C . VAL A 1 117 ? 11.984 31.734 42.719 1 97.38 117 VAL A C 1
ATOM 968 O O . VAL A 1 117 ? 10.867 31.328 42.406 1 97.38 117 VAL A O 1
ATOM 971 N N . VAL A 1 118 ? 12.789 32.25 41.906 1 97.5 118 VAL A N 1
ATOM 972 C CA . VAL A 1 118 ? 12.477 32.375 40.469 1 97.5 118 VAL A CA 1
ATOM 973 C C . VAL A 1 118 ? 12.32 30.984 39.875 1 97.5 118 VAL A C 1
ATOM 975 O O . VAL A 1 118 ? 11.375 30.75 39.094 1 97.5 118 VAL A O 1
ATOM 978 N N . GLN A 1 119 ? 13.211 30.109 40.219 1 96.44 119 GLN A N 1
ATOM 979 C CA . GLN A 1 119 ? 13.156 28.766 39.656 1 96.44 119 GLN A CA 1
ATOM 980 C C . GLN A 1 119 ? 11.906 28.031 40.125 1 96.44 119 GLN A C 1
ATOM 982 O O . GLN A 1 119 ? 11.32 27.25 39.375 1 96.44 119 GLN A O 1
ATOM 987 N N . GLU A 1 120 ? 11.57 28.234 41.312 1 97.19 120 GLU A N 1
ATOM 988 C CA . GLU A 1 120 ? 10.344 27.641 41.844 1 97.19 120 GLU A CA 1
ATOM 989 C C . GLU A 1 120 ? 9.117 28.109 41.062 1 97.19 120 GLU A C 1
ATOM 991 O O . GLU A 1 120 ? 8.211 27.328 40.781 1 97.19 120 GLU A O 1
ATOM 996 N N . ARG A 1 121 ? 9.078 29.328 40.719 1 97.06 121 ARG A N 1
ATOM 997 C CA . ARG A 1 121 ? 7.953 29.875 39.969 1 97.06 121 ARG A CA 1
ATOM 998 C C . ARG A 1 121 ? 7.938 29.328 38.531 1 97.06 121 ARG A C 1
ATOM 1000 O O . ARG A 1 121 ? 6.871 29.047 38 1 97.06 121 ARG A O 1
ATOM 1007 N N . VAL A 1 122 ? 9.102 29.234 38 1 97.25 122 VAL A N 1
ATOM 1008 C CA . VAL A 1 122 ? 9.203 28.719 36.625 1 97.25 122 VAL A CA 1
ATOM 1009 C C . VAL A 1 122 ? 8.688 27.281 36.594 1 97.25 122 VAL A C 1
ATOM 1011 O O . VAL A 1 122 ? 8.078 26.859 35.594 1 97.25 122 VAL A O 1
ATOM 1014 N N . GLN A 1 123 ? 8.938 26.531 37.625 1 96.38 123 GLN A N 1
ATOM 1015 C CA . GLN A 1 123 ? 8.414 25.172 37.688 1 96.38 123 GLN A CA 1
ATOM 1016 C C . GLN A 1 123 ? 6.891 25.172 37.781 1 96.38 123 GLN A C 1
ATOM 1018 O O . GLN A 1 123 ? 6.234 24.312 37.156 1 96.38 123 GLN A O 1
ATOM 1023 N N . ALA A 1 124 ? 6.375 26.141 38.438 1 97 124 ALA A N 1
ATOM 1024 C CA . ALA A 1 124 ? 4.926 26.266 38.594 1 97 124 ALA A CA 1
ATOM 1025 C C . ALA A 1 124 ? 4.305 26.906 37.375 1 97 124 ALA A C 1
ATOM 1027 O O . ALA A 1 124 ? 3.168 26.594 37 1 97 124 ALA A O 1
ATOM 1028 N N . GLU A 1 125 ? 4.977 27.797 36.75 1 98.5 125 GLU A N 1
ATOM 1029 C CA . GLU A 1 125 ? 4.566 28.531 35.531 1 98.5 125 GLU A CA 1
ATOM 1030 C C . GLU A 1 125 ? 5.57 28.344 34.406 1 98.5 125 GLU A C 1
ATOM 1032 O O . GLU A 1 125 ? 6.32 29.25 34.062 1 98.5 125 GLU A O 1
ATOM 1037 N N . PRO A 1 126 ? 5.41 27.25 33.75 1 98.31 126 PRO A N 1
ATOM 1038 C CA . PRO A 1 126 ? 6.441 26.844 32.781 1 98.31 126 PRO A CA 1
ATOM 1039 C C . PRO A 1 126 ? 6.496 27.75 31.562 1 98.31 126 PRO A C 1
ATOM 1041 O O . PRO A 1 126 ? 7.418 27.641 30.75 1 98.31 126 PRO A O 1
ATOM 1044 N N . LEU A 1 127 ? 5.551 28.75 31.406 1 98.81 127 LEU A N 1
ATOM 1045 C CA . LEU A 1 127 ? 5.578 29.688 30.297 1 98.81 127 LEU A CA 1
ATOM 1046 C C . LEU A 1 127 ? 5.723 31.125 30.812 1 98.81 127 LEU A C 1
ATOM 1048 O O . LEU A 1 127 ? 5.293 32.062 30.156 1 98.81 127 LEU A O 1
ATOM 1052 N N . LEU A 1 128 ? 6.383 31.266 31.906 1 98.62 128 LEU A N 1
ATOM 1053 C CA . LEU A 1 128 ? 6.488 32.531 32.594 1 98.62 128 LEU A CA 1
ATOM 1054 C C . LEU A 1 128 ? 7.059 33.625 31.688 1 98.62 128 LEU A C 1
ATOM 1056 O O . LEU A 1 128 ? 8.203 33.531 31.25 1 98.62 128 LEU A O 1
ATOM 1060 N N . GLY A 1 129 ? 6.176 34.594 31.422 1 98.62 129 GLY A N 1
ATOM 1061 C CA . GLY A 1 129 ? 6.625 35.781 30.719 1 98.62 129 GLY A CA 1
ATOM 1062 C C . GLY A 1 129 ? 6.629 35.625 29.203 1 98.62 129 GLY A C 1
ATOM 1063 O O . GLY A 1 129 ? 7.004 36.531 28.484 1 98.62 129 GLY A O 1
ATOM 1064 N N . VAL A 1 130 ? 6.207 34.5 28.688 1 98.81 130 VAL A N 1
ATOM 1065 C CA . VAL A 1 130 ? 6.254 34.219 27.25 1 98.81 130 VAL A CA 1
ATOM 1066 C C . VAL A 1 130 ? 4.953 34.688 26.594 1 98.81 130 VAL A C 1
ATOM 1068 O O . VAL A 1 130 ? 3.863 34.312 27.031 1 98.81 130 VAL A O 1
ATOM 1071 N N . PRO A 1 131 ? 5 35.562 25.594 1 98.75 131 PRO A N 1
ATOM 1072 C CA . PRO A 1 131 ? 3.779 35.969 24.906 1 98.75 131 PRO A CA 1
ATOM 1073 C C . PRO A 1 131 ? 3.238 34.875 23.969 1 98.75 131 PRO A C 1
ATOM 1075 O O . PRO A 1 131 ? 4.008 34.094 23.453 1 98.75 131 PRO A O 1
ATOM 1078 N N . PHE A 1 132 ? 1.913 34.844 23.766 1 98.81 132 PHE A N 1
ATOM 1079 C CA . PHE A 1 132 ? 1.287 33.938 22.812 1 98.81 132 PHE A CA 1
ATOM 1080 C C . PHE A 1 132 ? 0.108 34.594 22.125 1 98.81 132 PHE A C 1
ATOM 1082 O O . PHE A 1 132 ? -0.319 35.688 22.531 1 98.81 132 PHE A O 1
ATOM 1089 N N . THR A 1 133 ? -0.302 34.062 20.984 1 98.88 133 THR A N 1
ATOM 1090 C CA . THR A 1 133 ? -1.485 34.5 20.25 1 98.88 133 THR A CA 1
ATOM 1091 C C . THR A 1 133 ? -2.449 33.312 20.062 1 98.88 133 THR A C 1
ATOM 1093 O O . THR A 1 133 ? -2.111 32.188 20.375 1 98.88 133 THR A O 1
ATOM 1096 N N . MET A 1 134 ? -3.633 33.594 19.656 1 98.69 134 MET A N 1
ATOM 1097 C CA . MET A 1 134 ? -4.625 32.531 19.5 1 98.69 134 MET A CA 1
ATOM 1098 C C . MET A 1 134 ? -5.629 32.906 18.406 1 98.69 134 MET A C 1
ATOM 1100 O O . MET A 1 134 ? -5.816 34.062 18.094 1 98.69 134 MET A O 1
ATOM 1104 N N . LYS A 1 135 ? -6.262 31.875 17.875 1 98.06 135 LYS A N 1
ATOM 1105 C CA . LYS A 1 135 ? -7.242 32.062 16.797 1 98.06 135 LYS A CA 1
ATOM 1106 C C . LYS A 1 135 ? -8.523 32.719 17.344 1 98.06 135 LYS A C 1
ATOM 1108 O O . LYS A 1 135 ? -8.914 32.438 18.484 1 98.06 135 LYS A O 1
ATOM 1113 N N . ASP A 1 136 ? -9.203 33.406 16.547 1 98.5 136 ASP A N 1
ATOM 1114 C CA . ASP A 1 136 ? -10.461 34.094 16.859 1 98.5 136 ASP A CA 1
ATOM 1115 C C . ASP A 1 136 ? -11.625 33.125 16.922 1 98.5 136 ASP A C 1
ATOM 1117 O O . ASP A 1 136 ? -12.633 33.281 16.25 1 98.5 136 ASP A O 1
ATOM 1121 N N . ALA A 1 137 ? -11.477 32.062 17.734 1 98.19 137 ALA A N 1
ATOM 1122 C CA . ALA A 1 137 ? -12.539 31.078 17.938 1 98.19 137 ALA A CA 1
ATOM 1123 C C . ALA A 1 137 ? -12.508 30.516 19.344 1 98.19 137 ALA A C 1
ATOM 1125 O O . ALA A 1 137 ? -13.25 29.594 19.672 1 98.19 137 ALA A O 1
ATOM 1126 N N . ILE A 1 138 ? -11.664 31.031 20.172 1 98.25 138 ILE A N 1
ATOM 1127 C CA . ILE A 1 138 ? -11.484 30.609 21.562 1 98.25 138 ILE A CA 1
ATOM 1128 C C . ILE A 1 138 ? -11.789 31.766 22.5 1 98.25 138 ILE A C 1
ATOM 1130 O O . ILE A 1 138 ? -11.117 32.812 22.438 1 98.25 138 ILE A O 1
ATOM 1134 N N . GLU A 1 139 ? -12.648 31.594 23.406 1 97.81 139 GLU A N 1
ATOM 1135 C CA . GLU A 1 139 ? -13.156 32.688 24.203 1 97.81 139 GLU A CA 1
ATOM 1136 C C . GLU A 1 139 ? -12.109 33.188 25.188 1 97.81 139 GLU A C 1
ATOM 1138 O O . GLU A 1 139 ? -11.352 32.406 25.75 1 97.81 139 GLU A O 1
ATOM 1143 N N . VAL A 1 140 ? -12.062 34.438 25.328 1 97.69 140 VAL A N 1
ATOM 1144 C CA . VAL A 1 140 ? -11.211 35.125 26.297 1 97.69 140 VAL A CA 1
ATOM 1145 C C . VAL A 1 140 ? -12.008 36.25 26.984 1 97.69 140 VAL A C 1
ATOM 1147 O O . VAL A 1 140 ? -12.562 37.125 26.344 1 97.69 140 VAL A O 1
ATOM 1150 N N . GLU A 1 141 ? -11.984 36.156 28.281 1 97.19 141 GLU A N 1
ATOM 1151 C CA . GLU A 1 141 ? -12.758 37.125 29.047 1 97.19 141 GLU A CA 1
ATOM 1152 C C . GLU A 1 141 ? -12.336 38.562 28.703 1 97.19 141 GLU A C 1
ATOM 1154 O O . GLU A 1 141 ? -11.141 38.875 28.719 1 97.19 141 GLU A O 1
ATOM 1159 N N . GLY A 1 142 ? -13.305 39.406 28.328 1 95.75 142 GLY A N 1
ATOM 1160 C CA . GLY A 1 142 ? -13.086 40.844 28.109 1 95.75 142 GLY A CA 1
ATOM 1161 C C . GLY A 1 142 ? -12.625 41.156 26.688 1 95.75 142 GLY A C 1
ATOM 1162 O O . GLY A 1 142 ? -12.461 42.312 26.328 1 95.75 142 GLY A O 1
ATOM 1163 N N . GLN A 1 143 ? -12.406 40.188 25.875 1 96.69 143 GLN A N 1
ATOM 1164 C CA . GLN A 1 143 ? -11.945 40.406 24.5 1 96.69 143 GLN A CA 1
ATOM 1165 C C . GLN A 1 143 ? -13.031 40.031 23.5 1 96.69 143 GLN A C 1
ATOM 1167 O O . GLN A 1 143 ? -13.977 39.344 23.828 1 96.69 143 GLN A O 1
ATOM 1172 N N . ILE A 1 144 ? -12.883 40.562 22.328 1 96.94 144 ILE A N 1
ATOM 1173 C CA . ILE A 1 144 ? -13.797 40.25 21.234 1 96.94 144 ILE A CA 1
ATOM 1174 C C . ILE A 1 144 ? -13.328 38.969 20.516 1 96.94 144 ILE A C 1
ATOM 1176 O O . ILE A 1 144 ? -12.172 38.906 20.094 1 96.94 144 ILE A O 1
ATOM 1180 N N . VAL A 1 145 ? -14.125 38.031 20.531 1 97.38 145 VAL A N 1
ATOM 1181 C CA . VAL A 1 145 ? -13.961 36.812 19.734 1 97.38 145 VAL A CA 1
ATOM 1182 C C . VAL A 1 145 ? -15.141 36.656 18.781 1 97.38 145 VAL A C 1
ATOM 1184 O O . VAL A 1 145 ? -16.266 36.375 19.203 1 97.38 145 VAL A O 1
ATOM 1187 N N . THR A 1 146 ? -14.898 36.781 17.5 1 97.31 146 THR A N 1
ATOM 1188 C CA . THR A 1 146 ? -16 36.875 16.547 1 97.31 146 THR A CA 1
ATOM 1189 C C . THR A 1 146 ? -16.266 35.531 15.883 1 97.31 146 THR A C 1
ATOM 1191 O O . THR A 1 146 ? -17.391 35.281 15.422 1 97.31 146 THR A O 1
ATOM 1194 N N . CYS A 1 147 ? -15.242 34.719 15.758 1 97.31 147 CYS A N 1
ATOM 1195 C CA . CYS A 1 147 ? -15.344 33.5 14.984 1 97.31 147 CYS A CA 1
ATOM 1196 C C . CYS A 1 147 ? -15.695 33.781 13.531 1 97.31 147 CYS A C 1
ATOM 1198 O O . CYS A 1 147 ? -16.344 32.969 12.867 1 97.31 147 CYS A O 1
ATOM 1200 N N . GLY A 1 148 ? -15.367 34.938 13.07 1 96.81 148 GLY A N 1
ATOM 1201 C CA . GLY A 1 148 ? -15.648 35.344 11.703 1 96.81 148 GLY A CA 1
ATOM 1202 C C . GLY A 1 148 ? -17.125 35.594 11.453 1 96.81 148 GLY A C 1
ATOM 1203 O O . GLY A 1 148 ? -17.531 35.812 10.305 1 96.81 148 GLY A O 1
ATOM 1204 N N . VAL A 1 149 ? -17.938 35.562 12.414 1 96.19 149 VAL A N 1
ATOM 1205 C CA . VAL A 1 149 ? -19.375 35.812 12.273 1 96.19 149 VAL A CA 1
ATOM 1206 C C . VAL A 1 149 ? -19.656 37.281 12.406 1 96.19 149 VAL A C 1
ATOM 1208 O O . VAL A 1 149 ? -19.406 37.906 13.453 1 96.19 149 VAL A O 1
ATOM 1211 N N . PHE A 1 150 ? -20.266 37.812 11.406 1 95.5 150 PHE A N 1
ATOM 1212 C CA . PHE A 1 150 ? -20.469 39.25 11.297 1 95.5 150 PHE A CA 1
ATOM 1213 C C . PHE A 1 150 ? -21.25 39.781 12.492 1 95.5 150 PHE A C 1
ATOM 1215 O O . PHE A 1 150 ? -20.938 40.844 13.031 1 95.5 150 PHE A O 1
ATOM 1222 N N . ASN A 1 151 ? -22.219 39.125 12.992 1 94 151 ASN A N 1
ATOM 1223 C CA . ASN A 1 151 ? -23.078 39.562 14.078 1 94 151 ASN A CA 1
ATOM 1224 C C . ASN A 1 151 ? -22.344 39.531 15.422 1 94 151 ASN A C 1
ATOM 1226 O O . ASN A 1 151 ? -22.844 40.062 16.422 1 94 151 ASN A O 1
ATOM 1230 N N . ARG A 1 152 ? -21.156 39.031 15.445 1 94.44 152 ARG A N 1
ATOM 1231 C CA . ARG A 1 152 ? -20.375 38.938 16.688 1 94.44 152 ARG A CA 1
ATOM 1232 C C . ARG A 1 152 ? -19.281 40 16.719 1 94.44 152 ARG A C 1
ATOM 1234 O O . ARG A 1 152 ? -18.438 39.969 17.609 1 94.44 152 ARG A O 1
ATOM 1241 N N . ARG A 1 153 ? -19.281 40.875 15.812 1 95.31 153 ARG A N 1
ATOM 1242 C CA . ARG A 1 153 ? -18.188 41.844 15.617 1 95.31 153 ARG A CA 1
ATOM 1243 C C . ARG A 1 153 ? -17.969 42.688 16.859 1 95.31 153 ARG A C 1
ATOM 1245 O O . ARG A 1 153 ? -16.859 43.156 17.109 1 95.31 153 ARG A O 1
ATOM 1252 N N . ASP A 1 154 ? -19.016 42.844 17.688 1 93.81 154 ASP A N 1
ATOM 1253 C CA . ASP A 1 154 ? -18.906 43.688 18.859 1 93.81 154 ASP A CA 1
ATOM 1254 C C . ASP A 1 154 ? -19.078 42.906 20.156 1 93.81 154 ASP A C 1
ATOM 1256 O O . ASP A 1 154 ? -19.172 43.469 21.25 1 93.81 154 ASP A O 1
ATOM 1260 N N . PHE A 1 155 ? -19.125 41.656 19.984 1 91.88 155 PHE A N 1
ATOM 1261 C CA . PHE A 1 155 ? -19.391 40.812 21.141 1 91.88 155 PHE A CA 1
ATOM 1262 C C . PHE A 1 155 ? -18.125 40.594 21.969 1 91.88 155 PHE A C 1
ATOM 1264 O O . PHE A 1 155 ? -17.141 40.062 21.469 1 91.88 155 PHE A O 1
ATOM 1271 N N . LYS A 1 156 ? -18.172 40.938 23.266 1 95.12 156 LYS A N 1
ATOM 1272 C CA . LYS A 1 156 ? -17.062 40.688 24.188 1 95.12 156 LYS A CA 1
ATOM 1273 C C . LYS A 1 156 ? -17.328 39.438 25.031 1 95.12 156 LYS A C 1
ATOM 1275 O O . LYS A 1 156 ? -18.391 39.312 25.641 1 95.12 156 LYS A O 1
ATOM 1280 N N . CYS A 1 157 ? -16.359 38.625 25.172 1 96.44 157 CYS A N 1
ATOM 1281 C CA . CYS A 1 157 ? -16.516 37.375 25.891 1 96.44 157 CYS A CA 1
ATOM 1282 C C . CYS A 1 157 ? -16.641 37.625 27.391 1 96.44 157 CYS A C 1
ATOM 1284 O O . CYS A 1 157 ? -15.969 38.5 27.938 1 96.44 157 CYS A O 1
ATOM 1286 N N . GLU A 1 158 ? -17.406 36.812 28.062 1 95.81 158 GLU A N 1
ATOM 1287 C CA . GLU A 1 158 ? -17.625 36.906 29.5 1 95.81 158 GLU A CA 1
ATOM 1288 C C . GLU A 1 158 ? -16.688 36 30.266 1 95.81 158 GLU A C 1
ATOM 1290 O O . GLU A 1 158 ? -16.422 36.219 31.453 1 95.81 158 GLU A O 1
ATOM 1295 N N . LYS A 1 159 ? -16.312 34.969 29.609 1 97 159 LYS A N 1
ATOM 1296 C CA . LYS A 1 159 ? -15.438 34 30.25 1 97 159 LYS A CA 1
ATOM 1297 C C . LYS A 1 159 ? -14.312 33.594 29.297 1 97 159 LYS A C 1
ATOM 1299 O O . LYS A 1 159 ? -14.398 33.812 28.094 1 97 159 LYS A O 1
ATOM 1304 N N . SER A 1 160 ? -13.336 33.031 29.922 1 98.12 160 SER A N 1
ATOM 1305 C CA . SER A 1 160 ? -12.227 32.5 29.125 1 98.12 160 SER A CA 1
ATOM 1306 C C . SER A 1 160 ? -12.344 31 28.938 1 98.12 160 SER A C 1
ATOM 1308 O O . SER A 1 160 ? -12.82 30.297 29.828 1 98.12 160 SER A O 1
ATOM 1310 N N . ALA A 1 161 ? -11.953 30.562 27.781 1 98.38 161 ALA A N 1
ATOM 1311 C CA . ALA A 1 161 ? -11.852 29.125 27.531 1 98.38 161 ALA A CA 1
ATOM 1312 C C . ALA A 1 161 ? -10.859 28.469 28.5 1 98.38 161 ALA A C 1
ATOM 1314 O O . ALA A 1 161 ? -9.914 29.109 28.953 1 98.38 161 ALA A O 1
ATOM 1315 N N . GLU A 1 162 ? -11.062 27.219 28.812 1 98.06 162 GLU A N 1
ATOM 1316 C CA . GLU A 1 162 ? -10.211 26.484 29.75 1 98.06 162 GLU A CA 1
ATOM 1317 C C . GLU A 1 162 ? -8.758 26.484 29.297 1 98.06 162 GLU A C 1
ATOM 1319 O O . GLU A 1 162 ? -7.848 26.672 30.109 1 98.06 162 GLU A O 1
ATOM 1324 N N . VAL A 1 163 ? -8.531 26.281 28.031 1 98.5 163 VAL A N 1
ATOM 1325 C CA . VAL A 1 163 ? -7.172 26.203 27.5 1 98.5 163 VAL A CA 1
ATOM 1326 C C . VAL A 1 163 ? -6.469 27.547 27.688 1 98.5 163 VAL A C 1
ATOM 1328 O O . VAL A 1 163 ? -5.27 27.594 27.969 1 98.5 163 VAL A O 1
ATOM 1331 N N . VAL A 1 164 ? -7.199 28.641 27.484 1 98.44 164 VAL A N 1
ATOM 1332 C CA . VAL A 1 164 ? -6.633 29.969 27.672 1 98.44 164 VAL A CA 1
ATOM 1333 C C . VAL A 1 164 ? -6.262 30.188 29.141 1 98.44 164 VAL A C 1
ATOM 1335 O O . VAL A 1 164 ? -5.184 30.703 29.438 1 98.44 164 VAL A O 1
ATOM 1338 N N . MET A 1 165 ? -7.129 29.766 29.984 1 98.44 165 MET A N 1
ATOM 1339 C CA . MET A 1 165 ? -6.855 29.875 31.422 1 98.44 165 MET A CA 1
ATOM 1340 C C . MET A 1 165 ? -5.602 29.078 31.781 1 98.44 165 MET A C 1
ATOM 1342 O O . MET A 1 165 ? -4.77 29.562 32.562 1 98.44 165 MET A O 1
ATOM 1346 N N . ARG A 1 166 ? -5.5 27.938 31.25 1 98.56 166 ARG A N 1
ATOM 1347 C CA . ARG A 1 166 ? -4.328 27.109 31.531 1 98.56 166 ARG A CA 1
ATOM 1348 C C . ARG A 1 166 ? -3.053 27.781 31.047 1 98.56 166 ARG A C 1
ATOM 1350 O O . ARG A 1 166 ? -2.025 27.75 31.719 1 98.56 166 ARG A O 1
ATOM 1357 N N . MET A 1 167 ? -3.09 28.391 29.875 1 98.69 167 MET A N 1
ATOM 1358 C CA . MET A 1 167 ? -1.945 29.109 29.328 1 98.69 167 MET A CA 1
ATOM 1359 C C . MET A 1 167 ? -1.567 30.281 30.219 1 98.69 167 MET A C 1
ATOM 1361 O O . MET A 1 167 ? -0.394 30.469 30.547 1 98.69 167 MET A O 1
ATOM 1365 N N . GLN A 1 168 ? -2.557 31.016 30.578 1 98.31 168 GLN A N 1
ATOM 1366 C CA . GLN A 1 168 ? -2.322 32.188 31.422 1 98.31 168 GLN A CA 1
ATOM 1367 C C . GLN A 1 168 ? -1.841 31.766 32.812 1 98.31 168 GLN A C 1
ATOM 1369 O O . GLN A 1 168 ? -0.958 32.406 33.375 1 98.31 168 GLN A O 1
ATOM 1374 N N . ASN A 1 169 ? -2.434 30.719 33.375 1 98.19 169 ASN A N 1
ATOM 1375 C CA . ASN A 1 169 ? -1.994 30.203 34.688 1 98.19 169 ASN A CA 1
ATOM 1376 C C . ASN A 1 169 ? -0.558 29.688 34.625 1 98.19 169 ASN A C 1
ATOM 1378 O O . ASN A 1 169 ? 0.136 29.656 35.625 1 98.19 169 ASN A O 1
ATOM 1382 N N . ALA A 1 170 ? -0.174 29.312 33.438 1 98.69 170 ALA A N 1
ATOM 1383 C CA . ALA A 1 170 ? 1.191 28.844 33.25 1 98.69 170 ALA A CA 1
ATOM 1384 C C . ALA A 1 170 ? 2.156 30 33.062 1 98.69 170 ALA A C 1
ATOM 1386 O O . ALA A 1 170 ? 3.355 29.797 32.844 1 98.69 170 ALA A O 1
ATOM 1387 N N . GLY A 1 171 ? 1.681 31.188 33.094 1 98.69 171 GLY A N 1
ATOM 1388 C CA . GLY A 1 171 ? 2.523 32.375 33.031 1 98.69 171 GLY A CA 1
ATOM 1389 C C . GLY A 1 171 ? 2.59 33.031 31.672 1 98.69 171 GLY A C 1
ATOM 1390 O O . GLY A 1 171 ? 3.24 34.062 31.484 1 98.69 171 GLY A O 1
ATOM 1391 N N . ALA A 1 172 ? 1.948 32.438 30.688 1 98.81 172 ALA A N 1
ATOM 1392 C CA . ALA A 1 172 ? 1.972 32.969 29.344 1 98.81 172 ALA A CA 1
ATOM 1393 C C . ALA A 1 172 ? 1.15 34.25 29.25 1 98.81 172 ALA A C 1
ATOM 1395 O O . ALA A 1 172 ? 0.206 34.438 30.016 1 98.81 172 ALA A O 1
ATOM 1396 N N . ILE A 1 173 ? 1.462 35.125 28.281 1 98.81 173 ILE A N 1
ATOM 1397 C CA . ILE A 1 173 ? 0.849 36.438 28.156 1 98.81 173 ILE A CA 1
ATOM 1398 C C . ILE A 1 173 ? 0.164 36.562 26.797 1 98.81 173 ILE A C 1
ATOM 1400 O O . ILE A 1 173 ? 0.825 36.5 25.75 1 98.81 173 ILE A O 1
ATOM 1404 N N . LEU A 1 174 ? -1.156 36.719 26.781 1 98.69 174 LEU A N 1
ATOM 1405 C CA . LEU A 1 174 ? -1.89 36.844 25.516 1 98.69 174 LEU A CA 1
ATOM 1406 C C . LEU A 1 174 ? -1.601 38.219 24.875 1 98.69 174 LEU A C 1
ATOM 1408 O O . LEU A 1 174 ? -1.827 39.25 25.484 1 98.69 174 LEU A O 1
ATOM 1412 N N . MET A 1 175 ? -1.166 38.156 23.609 1 98.25 175 MET A N 1
ATOM 1413 C CA . MET A 1 175 ? -0.761 39.406 22.938 1 98.25 175 MET A CA 1
ATOM 1414 C C . MET A 1 175 ? -1.81 39.812 21.922 1 98.25 175 MET A C 1
ATOM 1416 O O . MET A 1 175 ? -1.997 41 21.672 1 98.25 175 MET A O 1
ATOM 1420 N N . ALA A 1 176 ? -2.416 38.875 21.297 1 98.62 176 ALA A N 1
ATOM 1421 C CA . ALA A 1 176 ? -3.322 39.219 20.203 1 98.62 176 ALA A CA 1
ATOM 1422 C C . ALA A 1 176 ? -4.195 38.031 19.812 1 98.62 176 ALA A C 1
ATOM 1424 O O . ALA A 1 176 ? -3.893 36.875 20.156 1 98.62 176 ALA A O 1
ATOM 1425 N N . ILE A 1 177 ? -5.262 38.344 19.172 1 98.75 177 ILE A N 1
ATOM 1426 C CA . ILE A 1 177 ? -6.164 37.375 18.578 1 98.75 177 ILE A CA 1
ATOM 1427 C C . ILE A 1 177 ? -6.082 37.438 17.047 1 98.75 177 ILE A C 1
ATOM 1429 O O . ILE A 1 177 ? -6.004 38.531 16.484 1 98.75 177 ILE A O 1
ATOM 1433 N N . THR A 1 178 ? -6.105 36.281 16.391 1 98.88 178 THR A N 1
ATOM 1434 C CA . THR A 1 178 ? -5.75 36.219 14.969 1 98.88 178 THR A CA 1
ATOM 1435 C C . THR A 1 178 ? -6.965 35.875 14.117 1 98.88 178 THR A C 1
ATOM 1437 O O . THR A 1 178 ? -7.926 35.281 14.625 1 98.88 178 THR A O 1
ATOM 1440 N N . ASN A 1 179 ? -6.906 36.125 12.875 1 98.81 179 ASN A N 1
ATOM 1441 C CA . ASN A 1 179 ? -8 36.094 11.914 1 98.81 179 ASN A CA 1
ATOM 1442 C C . ASN A 1 179 ? -8.422 34.656 11.602 1 98.81 179 ASN A C 1
ATOM 1444 O O . ASN A 1 179 ? -7.613 33.719 11.703 1 98.81 179 ASN A O 1
ATOM 1448 N N . VAL A 1 180 ? -9.703 34.469 11.242 1 98.69 180 VAL A N 1
ATOM 1449 C CA . VAL A 1 180 ? -10.305 33.188 10.883 1 98.69 180 VAL A CA 1
ATOM 1450 C C . VAL A 1 180 ? -11.297 33.375 9.734 1 98.69 180 VAL A C 1
ATOM 1452 O O . VAL A 1 180 ? -11.656 34.5 9.406 1 98.69 180 VAL A O 1
ATOM 1455 N N . PRO A 1 181 ? -11.648 32.312 9.062 1 98.19 181 PRO A N 1
ATOM 1456 C CA . PRO A 1 181 ? -12.758 32.438 8.109 1 98.19 181 PRO A CA 1
ATOM 1457 C C . PRO A 1 181 ? -14.117 32.531 8.797 1 98.19 181 PRO A C 1
ATOM 1459 O O . PRO A 1 181 ? -14.211 32.344 10.016 1 98.19 181 PRO A O 1
ATOM 1462 N N . GLU A 1 182 ? -15.086 32.812 8.008 1 96.81 182 GLU A N 1
ATOM 1463 C CA . GLU A 1 182 ? -16.453 32.875 8.523 1 96.81 182 GLU A CA 1
ATOM 1464 C C . GLU A 1 182 ? -16.828 31.547 9.195 1 96.81 182 GLU A C 1
ATOM 1466 O O . GLU A 1 182 ? -16.734 30.484 8.578 1 96.81 182 GLU A O 1
ATOM 1471 N N . VAL A 1 183 ? -17.188 31.562 10.492 1 94.81 183 VAL A N 1
ATOM 1472 C CA . VAL A 1 183 ? -17.609 30.438 11.32 1 94.81 183 VAL A CA 1
ATOM 1473 C C . VAL A 1 183 ? -16.469 29.422 11.438 1 94.81 183 VAL A C 1
ATOM 1475 O O . VAL A 1 183 ? -16.688 28.266 11.781 1 94.81 183 VAL A O 1
ATOM 1478 N N . CYS A 1 184 ? -15.25 29.75 10.984 1 95.5 184 CYS A N 1
ATOM 1479 C CA . CYS A 1 184 ? -14.062 28.906 11.039 1 95.5 184 CYS A CA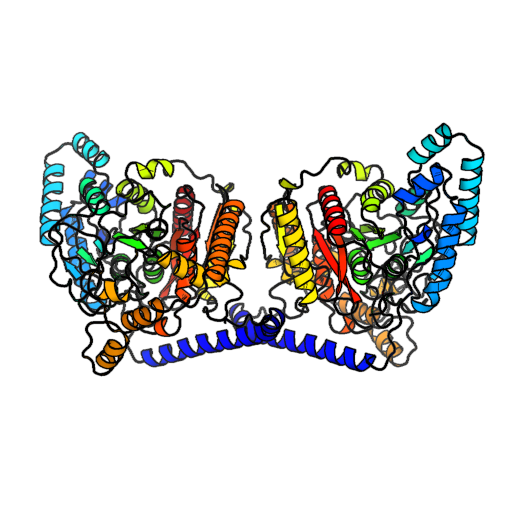 1
ATOM 1480 C C . CYS A 1 184 ? -14.227 27.688 10.141 1 95.5 184 CYS A C 1
ATOM 1482 O O . CYS A 1 184 ? -13.75 26.594 10.469 1 95.5 184 CYS A O 1
ATOM 1484 N N . MET A 1 185 ? -14.984 27.922 9.008 1 92.88 185 MET A N 1
ATOM 1485 C CA . MET A 1 185 ? -15.289 26.75 8.195 1 92.88 185 MET A CA 1
ATOM 1486 C C . MET A 1 185 ? -14.883 26.969 6.742 1 92.88 185 MET A C 1
ATOM 1488 O O . MET A 1 185 ? -15.703 26.844 5.832 1 92.88 185 MET A O 1
ATOM 1492 N N . TRP A 1 186 ? -13.609 27.156 6.555 1 96.06 186 TRP A N 1
ATOM 1493 C CA . TRP A 1 186 ? -13.047 27.312 5.215 1 96.06 186 TRP A CA 1
ATOM 1494 C C . TRP A 1 186 ? -11.531 27.188 5.246 1 96.06 186 TRP A C 1
ATOM 1496 O O . TRP A 1 186 ? -10.906 27.359 6.297 1 96.06 186 TRP A O 1
ATOM 1506 N N . VAL A 1 187 ? -10.938 26.953 4.098 1 97.31 187 VAL A N 1
ATOM 1507 C CA . VAL A 1 187 ? -9.516 26.656 4.016 1 97.31 187 VAL A CA 1
ATOM 1508 C C . VAL A 1 187 ? -8.727 27.953 3.842 1 97.31 187 VAL A C 1
ATOM 1510 O O . VAL A 1 187 ? -7.5 27.969 3.953 1 97.31 187 VAL A O 1
ATOM 1513 N N . GLU A 1 188 ? -9.398 29.016 3.596 1 97.38 188 GLU A N 1
ATOM 1514 C CA . GLU A 1 188 ? -8.781 30.344 3.59 1 97.38 188 GLU A CA 1
ATOM 1515 C C . GLU A 1 188 ? -9.328 31.203 4.723 1 97.38 188 GLU A C 1
ATOM 1517 O O . GLU A 1 188 ? -10.523 31.156 5.035 1 97.38 188 GLU A O 1
ATOM 1522 N N . SER A 1 189 ? -8.477 31.953 5.297 1 97.88 189 SER A N 1
ATOM 1523 C CA . SER A 1 189 ? -8.898 32.844 6.391 1 97.88 189 SER A CA 1
ATOM 1524 C C . SER A 1 189 ? -9.406 34.156 5.863 1 97.88 189 SER A C 1
ATOM 1526 O O . SER A 1 189 ? -8.641 35.125 5.773 1 97.88 189 SER A O 1
ATOM 1528 N N . ILE A 1 190 ? -10.68 34.188 5.594 1 97.81 190 ILE A N 1
ATOM 1529 C CA . ILE A 1 190 ? -11.336 35.375 5.086 1 97.81 190 ILE A CA 1
ATOM 1530 C C . ILE A 1 190 ? -12.727 35.531 5.703 1 97.81 190 ILE A C 1
ATOM 1532 O O . ILE A 1 190 ? -13.43 34.531 5.879 1 97.81 190 ILE A O 1
ATOM 1536 N N . ASN A 1 191 ? -13.062 36.625 6.129 1 97.44 191 ASN A N 1
ATOM 1537 C CA . ASN A 1 191 ? -14.398 36.969 6.617 1 97.44 191 ASN A CA 1
ATOM 1538 C C . ASN A 1 191 ? -14.766 38.406 6.309 1 97.44 191 ASN A C 1
ATOM 1540 O O . ASN A 1 191 ? -13.945 39.156 5.773 1 97.44 191 ASN A O 1
ATOM 1544 N N . LYS A 1 192 ? -15.961 38.812 6.594 1 96.81 192 LYS A N 1
ATOM 1545 C CA . LYS A 1 192 ? -16.469 40.125 6.18 1 96.81 192 LYS A CA 1
ATOM 1546 C C . LYS A 1 192 ? -16.219 41.188 7.254 1 96.81 192 LYS A C 1
ATOM 1548 O O . LYS A 1 192 ? -16.484 42.375 7.043 1 96.81 192 LYS A O 1
ATOM 1553 N N . ILE A 1 193 ? -15.633 40.781 8.383 1 97.56 193 ILE A N 1
ATOM 1554 C CA . ILE A 1 193 ? -15.336 41.719 9.469 1 97.56 193 ILE A CA 1
ATOM 1555 C C . ILE A 1 193 ? -13.938 42.281 9.273 1 97.56 193 ILE A C 1
ATOM 1557 O O . ILE A 1 193 ? -13.758 43.5 9.25 1 97.56 193 ILE A O 1
ATOM 1561 N N . TYR A 1 194 ? -12.992 41.406 9.07 1 98 194 TYR A N 1
ATOM 1562 C CA . TYR A 1 194 ? -11.594 41.812 9.141 1 98 194 TYR A CA 1
ATOM 1563 C C . TYR A 1 194 ? -10.922 41.656 7.777 1 98 194 TYR A C 1
ATOM 1565 O O . TYR A 1 194 ? -9.805 42.156 7.578 1 98 194 TYR A O 1
ATOM 1573 N N . GLY A 1 195 ? -11.594 40.969 6.867 1 97.75 195 GLY A N 1
ATOM 1574 C CA . GLY A 1 195 ? -10.992 40.781 5.559 1 97.75 195 GLY A CA 1
ATOM 1575 C C . GLY A 1 195 ? -10.156 39.531 5.469 1 97.75 195 GLY A C 1
ATOM 1576 O O . GLY A 1 195 ? -10.398 38.562 6.195 1 97.75 195 GLY A O 1
ATOM 1577 N N . ARG A 1 196 ? -9.211 39.5 4.504 1 98.19 196 ARG A N 1
ATOM 1578 C CA . ARG A 1 196 ? -8.453 38.312 4.16 1 98.19 196 ARG A CA 1
ATOM 1579 C C . ARG A 1 196 ? -7.051 38.375 4.762 1 98.19 196 ARG A C 1
ATOM 1581 O O . ARG A 1 196 ? -6.371 39.375 4.68 1 98.19 196 ARG A O 1
ATOM 1588 N N . SER A 1 197 ? -6.652 37.25 5.406 1 98.62 197 SER A N 1
ATOM 1589 C CA . SER A 1 197 ? -5.25 37.062 5.754 1 98.62 197 SER A CA 1
ATOM 1590 C C . SER A 1 197 ? -4.441 36.594 4.559 1 98.62 197 SER A C 1
ATOM 1592 O O . SER A 1 197 ? -4.938 35.812 3.738 1 98.62 197 SER A O 1
ATOM 1594 N N . LYS A 1 198 ? -3.186 37 4.492 1 98.56 198 LYS A N 1
ATOM 1595 C CA . LYS A 1 198 ? -2.314 36.656 3.369 1 98.56 198 LYS A CA 1
ATOM 1596 C C . LYS A 1 198 ? -1.059 35.938 3.84 1 98.56 198 LYS A C 1
ATOM 1598 O O . LYS A 1 198 ? -0.622 36.125 4.98 1 98.56 198 LYS A O 1
ATOM 1603 N N . ASN A 1 199 ? -0.539 35.156 2.928 1 98.5 199 ASN A N 1
ATOM 1604 C CA . ASN A 1 199 ? 0.608 34.312 3.248 1 98.5 199 ASN A CA 1
ATOM 1605 C C . ASN A 1 199 ? 1.896 35.125 3.332 1 98.5 199 ASN A C 1
ATOM 1607 O O . ASN A 1 199 ? 2.193 35.938 2.438 1 98.5 199 ASN A O 1
ATOM 1611 N N . PRO A 1 200 ? 2.67 34.938 4.367 1 98.06 200 PRO A N 1
ATOM 1612 C CA . PRO A 1 200 ? 3.889 35.719 4.543 1 98.06 200 PRO A CA 1
ATOM 1613 C C . PRO A 1 200 ? 4.953 35.406 3.494 1 98.06 200 PRO A C 1
ATOM 1615 O O . PRO A 1 200 ? 5.879 36.219 3.291 1 98.06 200 PRO A O 1
ATOM 1618 N N . TYR A 1 201 ? 4.883 34.281 2.807 1 97.75 201 TYR A N 1
ATOM 1619 C CA . TYR A 1 201 ? 5.859 33.906 1.791 1 97.75 201 TYR A CA 1
ATOM 1620 C C . TYR A 1 201 ? 5.473 34.469 0.427 1 97.75 201 TYR A C 1
ATOM 1622 O O . TYR A 1 201 ? 6.336 34.656 -0.432 1 97.75 201 TYR A O 1
ATOM 1630 N N . ASP A 1 202 ? 4.254 34.656 0.197 1 97.19 202 ASP A N 1
ATOM 1631 C CA . ASP A 1 202 ? 3.654 35.188 -1.02 1 97.19 202 ASP A CA 1
ATOM 1632 C C . ASP A 1 202 ? 2.234 35.688 -0.758 1 97.19 202 ASP A C 1
ATOM 1634 O O . ASP A 1 202 ? 1.296 34.875 -0.687 1 97.19 202 ASP A O 1
ATOM 1638 N N . THR A 1 203 ? 2.045 36.938 -0.701 1 97.12 203 THR A N 1
ATOM 1639 C CA . THR A 1 203 ? 0.786 37.5 -0.244 1 97.12 203 THR A CA 1
ATOM 1640 C C . THR A 1 203 ? -0.338 37.188 -1.231 1 97.12 203 THR A C 1
ATOM 1642 O O . THR A 1 203 ? -1.509 37.469 -0.944 1 97.12 203 THR A O 1
ATOM 1645 N N . ARG A 1 204 ? 0.014 36.75 -2.406 1 97.38 204 ARG A N 1
ATOM 1646 C CA . ARG A 1 204 ? -0.994 36.344 -3.387 1 97.38 204 ARG A CA 1
ATOM 1647 C C . ARG A 1 204 ? -1.615 35 -3.029 1 97.38 204 ARG A C 1
ATOM 1649 O O . ARG A 1 204 ? -2.615 34.594 -3.625 1 97.38 204 ARG A O 1
ATOM 1656 N N . ARG A 1 205 ? -1.132 34.375 -1.954 1 98.31 205 ARG A N 1
ATOM 1657 C CA . ARG A 1 205 ? -1.484 33 -1.666 1 98.31 205 ARG A CA 1
ATOM 1658 C C . ARG A 1 205 ? -2.152 32.875 -0.301 1 98.31 205 ARG A C 1
ATOM 1660 O O . ARG A 1 205 ? -2.055 33.781 0.528 1 98.31 205 ARG A O 1
ATOM 1667 N N . MET A 1 206 ? -2.82 31.766 -0.161 1 98.25 206 MET A N 1
ATOM 1668 C CA . MET A 1 206 ? -3.609 31.531 1.045 1 98.25 206 MET A CA 1
ATOM 1669 C C . MET A 1 206 ? -2.711 31.172 2.225 1 98.25 206 MET A C 1
ATOM 1671 O O . MET A 1 206 ? -1.603 30.672 2.035 1 98.25 206 MET A O 1
ATOM 1675 N N . THR A 1 207 ? -3.18 31.438 3.426 1 98.56 207 THR A N 1
ATOM 1676 C CA . THR A 1 207 ? -2.48 31.078 4.656 1 98.56 207 THR A CA 1
ATOM 1677 C C . THR A 1 207 ? -2.961 29.734 5.188 1 98.56 207 THR A C 1
ATOM 1679 O O . THR A 1 207 ? -2.359 29.172 6.105 1 98.56 207 THR A O 1
ATOM 1682 N N . GLY A 1 208 ? -3.957 29.203 4.59 1 97.69 208 GLY A N 1
ATOM 1683 C CA . GLY A 1 208 ? -4.664 28.078 5.184 1 97.69 208 GLY A CA 1
ATOM 1684 C C . GLY A 1 208 ? -5.742 28.5 6.168 1 97.69 208 GLY A C 1
ATOM 1685 O O . GLY A 1 208 ? -5.762 29.656 6.613 1 97.69 208 GLY A O 1
ATOM 1686 N N . GLY A 1 209 ? -6.637 27.672 6.461 1 95.38 209 GLY A N 1
ATOM 1687 C CA . GLY A 1 209 ? -7.699 27.875 7.43 1 95.38 209 GLY A CA 1
ATOM 1688 C C . GLY A 1 209 ? -8.07 26.625 8.203 1 95.38 209 GLY A C 1
ATOM 1689 O O . GLY A 1 209 ? -7.688 25.516 7.82 1 95.38 209 GLY A O 1
ATOM 1690 N N . SER A 1 210 ? -8.781 26.844 9.414 1 96.69 210 SER A N 1
ATOM 1691 C CA . SER A 1 210 ? -9.367 28.109 9.812 1 96.69 210 SER A CA 1
ATOM 1692 C C . SER A 1 210 ? -8.383 28.938 10.641 1 96.69 210 SER A C 1
ATOM 1694 O O . SER A 1 210 ? -8.562 30.156 10.797 1 96.69 210 SER A O 1
ATOM 1696 N N . SER A 1 211 ? -7.258 28.344 11.156 1 98.75 211 SER A N 1
ATOM 1697 C CA . SER A 1 211 ? -6.305 29.109 11.961 1 98.75 211 SER A CA 1
ATOM 1698 C C . SER A 1 211 ? -5.273 29.797 11.078 1 98.75 211 SER A C 1
ATOM 1700 O O . SER A 1 211 ? -4.074 29.766 11.375 1 98.75 211 SER A O 1
ATOM 1702 N N . GLY A 1 212 ? -5.758 30.391 10.062 1 98.75 212 GLY A N 1
ATOM 1703 C CA . GLY A 1 212 ? -4.867 30.938 9.055 1 98.75 212 GLY A CA 1
ATOM 1704 C C . GLY A 1 212 ? -4.125 32.188 9.523 1 98.75 212 GLY A C 1
ATOM 1705 O O . GLY A 1 212 ? -2.963 32.375 9.172 1 98.75 212 GLY A O 1
ATOM 1706 N N . GLY A 1 213 ? -4.844 33.094 10.242 1 98.81 213 GLY A N 1
ATOM 1707 C CA . GLY A 1 213 ? -4.141 34.219 10.836 1 98.81 213 GLY A CA 1
ATOM 1708 C C . GLY A 1 213 ? -3.016 33.781 11.766 1 98.81 213 GLY A C 1
ATOM 1709 O O . GLY A 1 213 ? -1.932 34.375 11.742 1 98.81 213 GLY A O 1
ATOM 1710 N N . GLU A 1 214 ? -3.316 32.844 12.586 1 98.88 214 GLU A N 1
ATOM 1711 C CA . GLU A 1 214 ? -2.328 32.312 13.531 1 98.88 214 GLU A CA 1
ATOM 1712 C C . GLU A 1 214 ? -1.114 31.75 12.805 1 98.88 214 GLU A C 1
ATOM 1714 O O . GLU A 1 214 ? 0.027 32.031 13.172 1 98.88 214 GLU A O 1
ATOM 1719 N N . GLY A 1 215 ? -1.376 30.906 11.766 1 98.81 215 GLY A N 1
ATOM 1720 C CA . GLY A 1 215 ? -0.291 30.344 10.977 1 98.81 215 GLY A CA 1
ATOM 1721 C C . GLY A 1 215 ? 0.58 31.406 10.328 1 98.81 215 GLY A C 1
ATOM 1722 O O . GLY A 1 215 ? 1.809 31.328 10.383 1 98.81 215 GLY A O 1
ATOM 1723 N N . ALA A 1 216 ? -0.062 32.344 9.727 1 98.81 216 ALA A N 1
ATOM 1724 C CA . ALA A 1 216 ? 0.656 33.438 9.039 1 98.81 216 ALA A CA 1
ATOM 1725 C C . ALA A 1 216 ? 1.518 34.219 10.016 1 98.81 216 ALA A C 1
ATOM 1727 O O . ALA A 1 216 ? 2.658 34.562 9.703 1 98.81 216 ALA A O 1
ATOM 1728 N N . LEU A 1 217 ? 0.933 34.531 11.148 1 98.81 217 LEU A N 1
ATOM 1729 C CA . LEU A 1 217 ? 1.646 35.344 12.133 1 98.81 217 LEU A CA 1
ATOM 1730 C C . LEU A 1 217 ? 2.879 34.594 12.648 1 98.81 217 LEU A C 1
ATOM 1732 O O . LEU A 1 217 ? 3.955 35.188 12.766 1 98.81 217 LEU A O 1
ATOM 1736 N N . LEU A 1 218 ? 2.717 33.344 12.992 1 98.75 218 LEU A N 1
ATOM 1737 C CA . LEU A 1 218 ? 3.842 32.531 13.445 1 98.75 218 LEU A CA 1
ATOM 1738 C C . LEU A 1 218 ? 4.887 32.406 12.344 1 98.75 218 LEU A C 1
ATOM 1740 O O . LEU A 1 218 ? 6.086 32.531 12.594 1 98.75 218 LEU A O 1
ATOM 1744 N N . GLY A 1 219 ? 4.418 32.156 11.117 1 98.25 219 GLY A N 1
ATOM 1745 C CA . GLY A 1 219 ? 5.34 32.031 10 1 98.25 219 GLY A CA 1
ATOM 1746 C C . GLY A 1 219 ? 6.137 33.281 9.75 1 98.25 219 GLY A C 1
ATOM 1747 O O . GLY A 1 219 ? 7.27 33.25 9.273 1 98.25 219 GLY A O 1
ATOM 1748 N N . ALA A 1 220 ? 5.559 34.406 10.109 1 98.12 220 ALA A N 1
ATOM 1749 C CA . ALA A 1 220 ? 6.195 35.719 9.93 1 98.12 220 ALA A CA 1
ATOM 1750 C C . ALA A 1 220 ? 7.02 36.094 11.156 1 98.12 220 ALA A C 1
ATOM 1752 O O . ALA A 1 220 ? 7.543 37.188 11.234 1 98.12 220 ALA A O 1
ATOM 1753 N N . ALA A 1 221 ? 7.094 35.25 12.078 1 98.12 221 ALA A N 1
ATOM 1754 C CA . ALA A 1 221 ? 7.805 35.469 13.336 1 98.12 221 ALA A CA 1
ATOM 1755 C C . ALA A 1 221 ? 7.141 36.594 14.148 1 98.12 221 ALA A C 1
ATOM 1757 O O . ALA A 1 221 ? 7.82 37.312 14.859 1 98.12 221 ALA A O 1
ATOM 1758 N N . GLY A 1 222 ? 5.871 36.656 14.008 1 98.44 222 GLY A N 1
ATOM 1759 C CA . GLY A 1 222 ? 5.133 37.656 14.75 1 98.44 222 GLY A CA 1
ATOM 1760 C C . GLY A 1 222 ? 4.547 37.125 16.047 1 98.44 222 GLY A C 1
ATOM 1761 O O . GLY A 1 222 ? 3.861 37.875 16.766 1 98.44 222 GLY A O 1
ATOM 1762 N N . SER A 1 223 ? 4.719 35.906 16.344 1 98.38 223 SER A N 1
ATOM 1763 C CA . SER A 1 223 ? 4.324 35.281 17.594 1 98.38 223 SER A CA 1
ATOM 1764 C C . SER A 1 223 ? 5.309 34.156 17.969 1 98.38 223 SER A C 1
ATOM 1766 O O . SER A 1 223 ? 5.973 33.594 17.109 1 98.38 223 SER A O 1
ATOM 1768 N N . VAL A 1 224 ? 5.488 33.906 19.266 1 97.94 224 VAL A N 1
ATOM 1769 C CA . VAL A 1 224 ? 6.355 32.844 19.75 1 97.94 224 VAL A CA 1
ATOM 1770 C C . VAL A 1 224 ? 5.645 31.484 19.594 1 97.94 224 VAL A C 1
ATOM 1772 O O . VAL A 1 224 ? 6.199 30.547 19.016 1 97.94 224 VAL A O 1
ATOM 1775 N N . ILE A 1 225 ? 4.5 31.375 20.125 1 98.81 225 ILE A N 1
ATOM 1776 C CA . ILE A 1 225 ? 3.646 30.203 20.109 1 98.81 225 ILE A CA 1
ATOM 1777 C C . ILE A 1 225 ? 2.184 30.609 19.984 1 98.81 225 ILE A C 1
ATOM 1779 O O . ILE A 1 225 ? 1.844 31.781 20.203 1 98.81 225 ILE A O 1
ATOM 1783 N N . GLY A 1 226 ? 1.369 29.734 19.531 1 98.75 226 GLY A N 1
ATOM 1784 C CA . GLY A 1 226 ? -0.032 30.062 19.328 1 98.75 226 GLY A CA 1
ATOM 1785 C C . GLY A 1 226 ? -0.964 28.891 19.578 1 98.75 226 GLY A C 1
ATOM 1786 O O . GLY A 1 226 ? -0.515 27.75 19.719 1 98.75 226 GLY A O 1
ATOM 1787 N N . ILE A 1 227 ? -2.266 29.219 19.703 1 98.88 227 ILE A N 1
ATOM 1788 C CA . ILE A 1 227 ? -3.33 28.25 19.875 1 98.88 227 ILE A CA 1
ATOM 1789 C C . ILE A 1 227 ? -4.242 28.234 18.656 1 98.88 227 ILE A C 1
ATOM 1791 O O . ILE A 1 227 ? -4.746 29.281 18.25 1 98.88 227 ILE A O 1
ATOM 1795 N N . GLY A 1 228 ? -4.355 27.109 18.047 1 98.75 228 GLY A N 1
ATOM 1796 C CA . GLY A 1 228 ? -5.348 26.906 17 1 98.75 228 GLY A CA 1
ATOM 1797 C C . GLY A 1 228 ? -6.371 25.844 17.344 1 98.75 228 GLY A C 1
ATOM 1798 O O . GLY A 1 228 ? -6.402 25.344 18.484 1 98.75 228 GLY A O 1
ATOM 1799 N N . SER A 1 229 ? -7.266 25.609 16.484 1 98.62 229 SER A N 1
ATOM 1800 C CA . SER A 1 229 ? -8.219 24.5 16.594 1 98.62 229 SER A CA 1
ATOM 1801 C C . SER A 1 229 ? -8.422 23.828 15.242 1 98.62 229 SER A C 1
ATOM 1803 O O . SER A 1 229 ? -8.219 24.453 14.195 1 98.62 229 SER A O 1
ATOM 1805 N N . ASP A 1 230 ? -8.75 22.547 15.312 1 98.5 230 ASP A N 1
ATOM 1806 C CA . ASP A 1 230 ? -8.711 21.703 14.117 1 98.5 230 ASP A CA 1
ATOM 1807 C C . ASP A 1 230 ? -9.859 20.703 14.125 1 98.5 230 ASP A C 1
ATOM 1809 O O . ASP A 1 230 ? -9.859 19.766 14.93 1 98.5 230 ASP A O 1
ATOM 1813 N N . ILE A 1 231 ? -10.852 20.906 13.258 1 97.06 231 ILE A N 1
ATOM 1814 C CA . ILE A 1 231 ? -11.938 19.953 13.141 1 97.06 231 ILE A CA 1
ATOM 1815 C C . ILE A 1 231 ? -11.875 19.25 11.789 1 97.06 231 ILE A C 1
ATOM 1817 O O . ILE A 1 231 ? -12.492 18.203 11.586 1 97.06 231 ILE A O 1
ATOM 1821 N N . GLY A 1 232 ? -11.133 19.797 10.883 1 97.44 232 GLY A N 1
ATOM 1822 C CA . GLY A 1 232 ? -10.93 19.266 9.547 1 97.44 232 GLY A CA 1
ATOM 1823 C C . GLY A 1 232 ? -9.555 19.578 8.984 1 97.44 232 GLY A C 1
ATOM 1824 O O . GLY A 1 232 ? -9.328 19.422 7.781 1 97.44 232 GLY A O 1
ATOM 1825 N N . GLY A 1 233 ? -8.664 20.047 9.789 1 98.25 233 GLY A N 1
ATOM 1826 C CA . GLY A 1 233 ? -7.328 20.391 9.344 1 98.25 233 GLY A CA 1
ATOM 1827 C C . GLY A 1 233 ? -6.902 21.781 9.758 1 98.25 233 GLY A C 1
ATOM 1828 O O . GLY A 1 233 ? -5.777 22.203 9.484 1 98.25 233 GLY A O 1
ATOM 1829 N N . SER A 1 234 ? -7.59 22.438 10.531 1 98.56 234 SER A N 1
ATOM 1830 C CA . SER A 1 234 ? -7.477 23.875 10.75 1 98.56 234 SER A CA 1
ATOM 1831 C C . SER A 1 234 ? -6.27 24.219 11.617 1 98.56 234 SER A C 1
ATOM 1833 O O . SER A 1 234 ? -5.957 25.391 11.82 1 98.56 234 SER A O 1
ATOM 1835 N N . ILE A 1 235 ? -5.609 23.312 12.156 1 98.81 235 ILE A N 1
ATOM 1836 C CA . ILE A 1 235 ? -4.285 23.547 12.727 1 98.81 235 ILE A CA 1
ATOM 1837 C C . ILE A 1 235 ? -3.211 23.141 11.719 1 98.81 235 ILE A C 1
ATOM 1839 O O . ILE A 1 235 ? -2.252 23.875 11.5 1 98.81 235 ILE A O 1
ATOM 1843 N N . ARG A 1 236 ? -3.412 22.062 11.109 1 98.81 236 ARG A N 1
ATOM 1844 C CA . ARG A 1 236 ? -2.4 21.438 10.273 1 98.81 236 ARG A CA 1
ATOM 1845 C C . ARG A 1 236 ? -2.25 22.172 8.945 1 98.81 236 ARG A C 1
ATOM 1847 O O . ARG A 1 236 ? -1.131 22.391 8.477 1 98.81 236 ARG A O 1
ATOM 1854 N N . MET A 1 237 ? -3.377 22.609 8.359 1 98.75 237 MET A N 1
ATOM 1855 C CA . MET A 1 237 ? -3.301 23.328 7.082 1 98.75 237 MET A CA 1
ATOM 1856 C C . MET A 1 237 ? -2.574 24.656 7.246 1 98.75 237 MET A C 1
ATOM 1858 O O . MET A 1 237 ? -1.573 24.906 6.574 1 98.75 237 MET A O 1
ATOM 1862 N N . PRO A 1 238 ? -3.025 25.453 8.18 1 98.81 238 PRO A N 1
ATOM 1863 C CA . PRO A 1 238 ? -2.303 26.719 8.336 1 98.81 238 PRO A CA 1
ATOM 1864 C C . PRO A 1 238 ? -0.843 26.531 8.742 1 98.81 238 PRO A C 1
ATOM 1866 O O . PRO A 1 238 ? 0.029 27.297 8.32 1 98.81 238 PRO A O 1
ATOM 1869 N N . SER A 1 239 ? -0.577 25.547 9.578 1 98.88 239 SER A N 1
ATOM 1870 C CA . SER A 1 239 ? 0.807 25.281 9.945 1 98.88 239 SER A CA 1
ATOM 1871 C C . SER A 1 239 ? 1.634 24.875 8.727 1 98.88 239 SER A C 1
ATOM 1873 O O . SER A 1 239 ? 2.766 25.344 8.562 1 98.88 239 SER A O 1
ATOM 1875 N N . PHE A 1 240 ? 1.067 24.078 7.898 1 98.81 240 PHE A N 1
ATOM 1876 C CA . PHE A 1 240 ? 1.743 23.641 6.688 1 98.81 240 PHE A CA 1
ATOM 1877 C C . PHE A 1 240 ? 2.014 24.812 5.754 1 98.81 240 PHE A C 1
ATOM 1879 O O . PHE A 1 240 ? 3.158 25.047 5.363 1 98.81 240 PHE A O 1
ATOM 1886 N N . PHE A 1 241 ? 1.018 25.578 5.402 1 98.81 241 PHE A N 1
ATOM 1887 C CA . PHE A 1 241 ? 1.122 26.594 4.371 1 98.81 241 PHE A CA 1
ATOM 1888 C C . PHE A 1 241 ? 2.037 27.734 4.82 1 98.81 241 PHE A C 1
ATOM 1890 O O . PHE A 1 241 ? 2.486 28.531 4.004 1 98.81 241 PHE A O 1
ATOM 1897 N N . ASN A 1 242 ? 2.27 27.781 6.129 1 98.69 242 ASN A N 1
ATOM 1898 C CA . ASN A 1 242 ? 3.105 28.859 6.645 1 98.69 242 ASN A CA 1
ATOM 1899 C C . ASN A 1 242 ? 4.395 28.328 7.262 1 98.69 242 ASN A C 1
ATOM 1901 O O . ASN A 1 242 ? 5.098 29.047 7.965 1 98.69 242 ASN A O 1
ATOM 1905 N N . GLY A 1 243 ? 4.711 27.094 7.109 1 98.44 243 GLY A N 1
ATOM 1906 C CA . GLY A 1 243 ? 6.008 26.5 7.398 1 98.44 243 GLY A CA 1
ATOM 1907 C C . GLY A 1 243 ? 6.281 26.359 8.883 1 98.44 243 GLY A C 1
ATOM 1908 O O . GLY A 1 243 ? 7.406 26.594 9.336 1 98.44 243 GLY A O 1
ATOM 1909 N N . ILE A 1 244 ? 5.285 26.016 9.617 1 98.81 244 ILE A N 1
ATOM 1910 C CA . ILE A 1 244 ? 5.5 25.859 11.055 1 98.81 244 ILE A CA 1
ATOM 1911 C C . ILE A 1 244 ? 4.934 24.516 11.523 1 98.81 244 ILE A C 1
ATOM 1913 O O . ILE A 1 244 ? 4.375 23.766 10.727 1 98.81 244 ILE A O 1
ATOM 1917 N N . PHE A 1 245 ? 5.133 24.203 12.805 1 98.94 245 PHE A N 1
ATOM 1918 C CA . PHE A 1 245 ? 4.598 22.984 13.398 1 98.94 245 PHE A CA 1
ATOM 1919 C C . PHE A 1 245 ? 3.188 23.219 13.93 1 98.94 245 PHE A C 1
ATOM 1921 O O . PHE A 1 245 ? 2.857 24.312 14.375 1 98.94 245 PHE A O 1
ATOM 1928 N N . GLY A 1 246 ? 2.357 22.297 13.828 1 98.88 246 GLY A N 1
ATOM 1929 C CA . GLY A 1 246 ? 1.028 22.25 14.414 1 98.88 246 GLY A CA 1
ATOM 1930 C C . GLY A 1 246 ? 0.583 20.828 14.758 1 98.88 246 GLY A C 1
ATOM 1931 O O . GLY A 1 246 ? 0.866 19.891 14.016 1 98.88 246 GLY A O 1
ATOM 1932 N N . MET A 1 247 ? -0.151 20.719 15.859 1 98.75 247 MET A N 1
ATOM 1933 C CA . MET A 1 247 ? -0.457 19.344 16.281 1 98.75 247 MET A CA 1
ATOM 1934 C C . MET A 1 247 ? -1.877 19.25 16.828 1 98.75 247 MET A C 1
ATOM 1936 O O . MET A 1 247 ? -2.334 20.156 17.531 1 98.75 247 MET A O 1
ATOM 1940 N N . LYS A 1 248 ? -2.617 18.328 16.375 1 98.19 248 LYS A N 1
ATOM 1941 C CA . LYS A 1 248 ? -3.848 17.891 17.031 1 98.19 248 LYS A CA 1
ATOM 1942 C C . LYS A 1 248 ? -3.609 16.641 17.875 1 98.19 248 LYS A C 1
ATOM 1944 O O . LYS A 1 248 ? -3.254 15.586 17.344 1 98.19 248 LYS A O 1
ATOM 1949 N N . THR A 1 249 ? -3.807 16.688 19.141 1 98.44 249 THR A N 1
ATOM 1950 C CA . THR A 1 249 ? -3.465 15.625 20.062 1 98.44 249 THR A CA 1
ATOM 1951 C C . THR A 1 249 ? -4.57 14.57 20.109 1 98.44 249 THR A C 1
ATOM 1953 O O . THR A 1 249 ? -5.609 14.727 19.484 1 98.44 249 THR A O 1
ATOM 1956 N N . THR A 1 250 ? -4.289 13.492 20.797 1 98.56 250 THR A N 1
ATOM 1957 C CA . THR A 1 250 ? -5.301 12.492 21.125 1 98.56 250 THR A CA 1
ATOM 1958 C C . THR A 1 250 ? -6.551 13.148 21.703 1 98.56 250 THR A C 1
ATOM 1960 O O . THR A 1 250 ? -6.449 14.07 22.516 1 98.56 250 THR A O 1
ATOM 1963 N N . PRO A 1 251 ? -7.727 12.758 21.203 1 97.81 251 PRO A N 1
ATOM 1964 C CA . PRO A 1 251 ? -8.953 13.312 21.781 1 97.81 251 PRO A CA 1
ATOM 1965 C C . PRO A 1 251 ? -9.016 13.164 23.297 1 97.81 251 PRO A C 1
ATOM 1967 O O . PRO A 1 251 ? -8.602 12.133 23.844 1 97.81 251 PRO A O 1
ATOM 1970 N N . GLY A 1 252 ? -9.5 14.219 23.938 1 96.88 252 GLY A N 1
ATOM 1971 C CA . GLY A 1 252 ? -9.703 14.156 25.375 1 96.88 252 GLY A CA 1
ATOM 1972 C C . GLY A 1 252 ? -8.539 14.734 26.156 1 96.88 252 GLY A C 1
ATOM 1973 O O . GLY A 1 252 ? -8.641 14.906 27.375 1 96.88 252 GLY A O 1
ATOM 1974 N N . VAL A 1 253 ? -7.488 15.125 25.5 1 98.19 253 VAL A N 1
ATOM 1975 C CA . VAL A 1 253 ? -6.301 15.625 26.188 1 98.19 253 VAL A CA 1
ATOM 1976 C C . VAL A 1 253 ? -6.461 17.109 26.484 1 98.19 253 VAL A C 1
ATOM 1978 O O . VAL A 1 253 ? -6.398 17.547 27.641 1 98.19 253 VAL A O 1
ATOM 1981 N N . ILE A 1 254 ? -6.672 17.922 25.469 1 98.56 254 ILE A N 1
ATOM 1982 C CA . ILE A 1 254 ? -6.859 19.359 25.625 1 98.56 254 ILE A CA 1
ATOM 1983 C C . ILE A 1 254 ? -8.352 19.688 25.641 1 98.56 254 ILE A C 1
ATOM 1985 O O . ILE A 1 254 ? -9.078 19.328 24.719 1 98.56 254 ILE A O 1
ATOM 1989 N N . PRO A 1 255 ? -8.805 20.375 26.625 1 98 255 PRO A N 1
ATOM 1990 C CA . PRO A 1 255 ? -10.242 20.656 26.766 1 98 255 PRO A CA 1
ATOM 1991 C C . PRO A 1 255 ? -10.773 21.547 25.641 1 98 255 PRO A C 1
ATOM 1993 O O . PRO A 1 255 ? -10.062 22.453 25.188 1 98 255 PRO A O 1
ATOM 1996 N N . LEU A 1 256 ? -12.062 21.359 25.375 1 97.75 256 LEU A N 1
ATOM 1997 C CA . LEU A 1 256 ? -12.688 22.078 24.281 1 97.75 256 LEU A CA 1
ATOM 1998 C C . LEU A 1 256 ? -13.562 23.219 24.812 1 97.75 256 LEU A C 1
ATOM 2000 O O . LEU A 1 256 ? -13.984 24.094 24.047 1 97.75 256 LEU A O 1
ATOM 2004 N N . ALA A 1 257 ? -13.758 23.188 26.109 1 97.12 257 ALA A N 1
ATOM 2005 C CA . ALA A 1 257 ? -14.664 24.172 26.719 1 97.12 257 ALA A CA 1
ATOM 2006 C C . ALA A 1 257 ? -14.219 25.594 26.406 1 97.12 257 ALA A C 1
ATOM 2008 O O . ALA A 1 257 ? -13.07 25.953 26.656 1 97.12 257 ALA A O 1
ATOM 2009 N N . GLY A 1 258 ? -15.125 26.422 25.875 1 96.94 258 GLY A N 1
ATOM 2010 C CA . GLY A 1 258 ? -14.82 27.797 25.531 1 96.94 258 GLY A CA 1
ATOM 2011 C C . GLY A 1 258 ? -14.539 28 24.062 1 96.94 258 GLY A C 1
ATOM 2012 O O . GLY A 1 258 ? -14.414 29.141 23.594 1 96.94 258 GLY A O 1
ATOM 2013 N N . HIS A 1 259 ? -14.477 26.859 23.359 1 96.88 259 HIS A N 1
ATOM 2014 C CA . HIS A 1 259 ? -14.391 26.984 21.906 1 96.88 259 HIS A CA 1
ATOM 2015 C C . HIS A 1 259 ? -15.734 27.375 21.297 1 96.88 259 HIS A C 1
ATOM 2017 O O . HIS A 1 259 ? -16.781 26.891 21.734 1 96.88 259 HIS A O 1
ATOM 2023 N N . VAL A 1 260 ? -15.703 28.234 20.281 1 94.5 260 VAL A N 1
ATOM 2024 C CA . VAL A 1 260 ? -16.922 28.625 19.562 1 94.5 260 VAL A CA 1
ATOM 2025 C C . VAL A 1 260 ? -16.734 28.359 18.062 1 94.5 260 VAL A C 1
ATOM 2027 O O . VAL A 1 260 ? -15.734 28.766 17.469 1 94.5 260 VAL A O 1
ATOM 2030 N N . PRO A 1 261 ? -17.672 27.688 17.422 1 92.31 261 PRO A N 1
ATOM 2031 C CA . PRO A 1 261 ? -18.859 27.125 18.078 1 92.31 261 PRO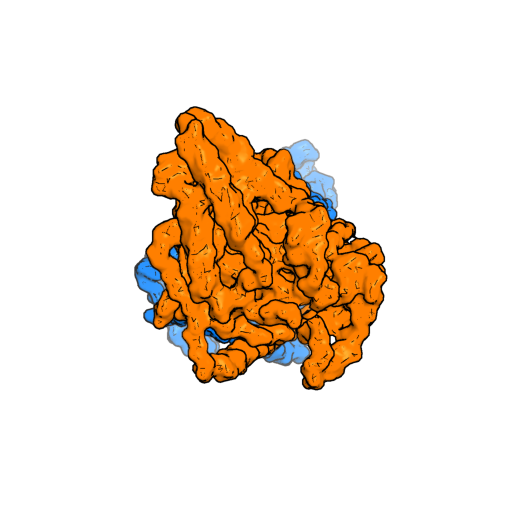 A CA 1
ATOM 2032 C C . PRO A 1 261 ? -18.547 25.938 18.969 1 92.31 261 PRO A C 1
ATOM 2034 O O . PRO A 1 261 ? -17.531 25.266 18.781 1 92.31 261 PRO A O 1
ATOM 2037 N N . GLU A 1 262 ? -19.406 25.672 19.875 1 90.88 262 GLU A N 1
ATOM 2038 C CA . GLU A 1 262 ? -19.219 24.531 20.766 1 90.88 262 GLU A CA 1
ATOM 2039 C C . GLU A 1 262 ? -19.531 23.219 20.062 1 90.88 262 GLU A C 1
ATOM 2041 O O . GLU A 1 262 ? -20.578 23.094 19.422 1 90.88 262 GLU A O 1
ATOM 2046 N N . PRO A 1 263 ? -18.625 22.297 20.266 1 90.75 263 PRO A N 1
ATOM 2047 C CA . PRO A 1 263 ? -18.875 21.016 19.594 1 90.75 263 PRO A CA 1
ATOM 2048 C C . PRO A 1 263 ? -19.875 20.141 20.344 1 90.75 263 PRO A C 1
ATOM 2050 O O . PRO A 1 263 ? -20.016 20.266 21.562 1 90.75 263 PRO A O 1
ATOM 2053 N N . SER A 1 264 ? -20.578 19.344 19.656 1 88.5 264 SER A N 1
ATOM 2054 C CA . SER A 1 264 ? -21.469 18.328 20.219 1 88.5 264 SER A CA 1
ATOM 2055 C C . SER A 1 264 ? -21.359 17.016 19.453 1 88.5 264 SER A C 1
ATOM 2057 O O . SER A 1 264 ? -20.797 16.969 18.344 1 88.5 264 SER A O 1
ATOM 2059 N N . GLY A 1 265 ? -21.719 15.922 20.125 1 89.88 265 GLY A N 1
ATOM 2060 C CA . GLY A 1 265 ? -21.703 14.625 19.469 1 89.88 265 GLY A CA 1
ATOM 2061 C C . GLY A 1 265 ? -20.312 14.18 19.078 1 89.88 265 GLY A C 1
ATOM 2062 O O . GLY A 1 265 ? -19.359 14.297 19.859 1 89.88 265 GLY A O 1
ATOM 2063 N N . TYR A 1 266 ? -20.219 13.648 17.812 1 92.56 266 TYR A N 1
ATOM 2064 C CA . TYR A 1 266 ? -18.953 13.117 17.328 1 92.56 266 TYR A CA 1
ATOM 2065 C C . TYR A 1 266 ? -17.953 14.242 17.062 1 92.56 266 TYR A C 1
ATOM 2067 O O . TYR A 1 266 ? -16.75 14.008 17 1 92.56 266 TYR A O 1
ATOM 2075 N N . LYS A 1 267 ? -18.438 15.477 16.938 1 94.19 267 LYS A N 1
ATOM 2076 C CA . LYS A 1 267 ? -17.547 16.625 16.766 1 94.19 267 LYS A CA 1
ATOM 2077 C C . LYS A 1 267 ? -16.578 16.75 17.938 1 94.19 267 LYS A C 1
ATOM 2079 O O . LYS A 1 267 ? -15.469 17.25 17.781 1 94.19 267 LYS A O 1
ATOM 2084 N N . THR A 1 268 ? -16.984 16.234 19.109 1 94.62 268 THR A N 1
ATOM 2085 C CA . THR A 1 268 ? -16.141 16.281 20.281 1 94.62 268 THR A CA 1
ATOM 2086 C C . THR A 1 268 ? -14.914 15.398 20.125 1 94.62 268 THR A C 1
ATOM 2088 O O . THR A 1 268 ? -13.891 15.617 20.766 1 94.62 268 THR A O 1
ATOM 2091 N N . GLU A 1 269 ? -15.07 14.438 19.219 1 94.75 269 GLU A N 1
ATOM 2092 C CA . GLU A 1 269 ? -13.953 13.539 18.938 1 94.75 269 GLU A CA 1
ATOM 2093 C C . GLU A 1 269 ? -13.07 14.086 17.812 1 94.75 269 GLU A C 1
ATOM 2095 O O . GLU A 1 269 ? -11.891 13.758 17.734 1 94.75 269 GLU A O 1
ATOM 2100 N N . MET A 1 270 ? -13.641 14.906 17.016 1 96.38 270 MET A N 1
ATOM 2101 C CA . MET A 1 270 ? -12.945 15.398 15.836 1 96.38 270 MET A CA 1
ATOM 2102 C C . MET A 1 270 ? -12.203 16.703 16.141 1 96.38 270 MET A C 1
ATOM 2104 O O . MET A 1 270 ? -11.055 16.875 15.734 1 96.38 270 MET A O 1
ATOM 2108 N N . LEU A 1 271 ? -12.922 17.578 16.812 1 97.38 271 LEU A N 1
ATOM 2109 C CA . LEU A 1 271 ? -12.375 18.891 17.094 1 97.38 271 LEU A CA 1
ATOM 2110 C C . LEU A 1 271 ? -11.266 18.812 18.141 1 97.38 271 LEU A C 1
ATOM 2112 O O . LEU A 1 271 ? -11.422 18.141 19.172 1 97.38 271 LEU A O 1
ATOM 2116 N N . ARG A 1 272 ? -10.188 19.484 17.797 1 98.31 272 ARG A N 1
ATOM 2117 C CA . ARG A 1 272 ? -9.086 19.594 18.75 1 98.31 272 ARG A CA 1
ATOM 2118 C C . ARG A 1 272 ? -8.578 21.016 18.828 1 98.31 272 ARG A C 1
ATOM 2120 O O . ARG A 1 272 ? -8.492 21.719 17.812 1 98.31 272 ARG A O 1
ATOM 2127 N N . ILE A 1 273 ? -8.398 21.438 20.016 1 98.75 273 ILE A N 1
ATOM 2128 C CA . ILE A 1 273 ? -7.555 22.609 20.25 1 98.75 273 ILE A CA 1
ATOM 2129 C C . ILE A 1 273 ? -6.098 22.172 20.406 1 98.75 273 ILE A C 1
ATOM 2131 O O . ILE A 1 273 ? -5.816 21.109 20.984 1 98.75 273 ILE A O 1
ATOM 2135 N N . GLY A 1 274 ? -5.191 22.906 19.812 1 98.69 274 GLY A N 1
ATOM 2136 C CA . GLY A 1 274 ? -3.818 22.438 19.891 1 98.69 274 GLY A CA 1
ATOM 2137 C C . GLY A 1 274 ? -2.795 23.516 19.609 1 98.69 274 GLY A C 1
ATOM 2138 O O . GLY A 1 274 ? -3.152 24.641 19.219 1 98.69 274 GLY A O 1
ATOM 2139 N N . PRO A 1 275 ? -1.57 23.172 19.828 1 98.88 275 PRO A N 1
ATOM 2140 C CA . PRO A 1 275 ? -0.476 24.141 19.703 1 98.88 275 PRO A CA 1
ATOM 2141 C C . PRO A 1 275 ? -0.048 24.359 18.25 1 98.88 275 PRO A C 1
ATOM 2143 O O . PRO A 1 275 ? -0.124 23.438 17.438 1 98.88 275 PRO A O 1
ATOM 2146 N N . MET A 1 276 ? 0.334 25.5 17.938 1 98.88 276 MET A N 1
ATOM 2147 C CA . MET A 1 276 ? 1.066 25.922 16.75 1 98.88 276 MET A CA 1
ATOM 2148 C C . MET A 1 276 ? 2.35 26.641 17.141 1 98.88 276 MET A C 1
ATOM 2150 O O . MET A 1 276 ? 2.334 27.531 17.984 1 98.88 276 MET A O 1
ATOM 2154 N N . CYS A 1 277 ? 3.469 26.25 16.578 1 98.88 277 CYS A N 1
ATOM 2155 C CA . CYS A 1 277 ? 4.738 26.828 16.984 1 98.88 277 CYS A CA 1
ATOM 2156 C C . CYS A 1 277 ? 5.781 26.719 15.883 1 98.88 277 CYS A C 1
ATOM 2158 O O . CYS A 1 277 ? 5.594 25.953 14.93 1 98.88 277 CYS A O 1
ATOM 2160 N N . ARG A 1 278 ? 6.812 27.438 15.969 1 98.62 278 ARG A N 1
ATOM 2161 C CA . ARG A 1 278 ? 7.859 27.438 14.953 1 98.62 278 ARG A CA 1
ATOM 2162 C C . ARG A 1 278 ? 8.914 26.375 15.258 1 98.62 278 ARG A C 1
ATOM 2164 O O . ARG A 1 278 ? 9.602 25.891 14.359 1 98.62 278 ARG A O 1
ATOM 2171 N N . PHE A 1 279 ? 9.008 25.984 16.547 1 98.62 279 PHE A N 1
ATOM 2172 C CA . PHE A 1 279 ? 10.047 25.047 16.953 1 98.62 279 PHE A CA 1
ATOM 2173 C C . PHE A 1 279 ? 9.438 23.812 17.609 1 98.62 279 PHE A C 1
ATOM 2175 O O . PHE A 1 279 ? 8.625 23.938 18.531 1 98.62 279 PHE A O 1
ATOM 2182 N N . ALA A 1 280 ? 9.945 22.672 17.234 1 98.44 280 ALA A N 1
ATOM 2183 C CA . ALA A 1 280 ? 9.367 21.406 17.672 1 98.44 280 ALA A CA 1
ATOM 2184 C C . ALA A 1 280 ? 9.555 21.203 19.172 1 98.44 280 ALA A C 1
ATOM 2186 O O . ALA A 1 280 ? 8.75 20.531 19.828 1 98.44 280 ALA A O 1
ATOM 2187 N N . GLU A 1 281 ? 10.586 21.75 19.719 1 97.88 281 GLU A N 1
ATOM 2188 C CA . GLU A 1 281 ? 10.883 21.547 21.125 1 97.88 281 GLU A CA 1
ATOM 2189 C C . GLU A 1 281 ? 9.789 22.141 22.016 1 97.88 281 GLU A C 1
ATOM 2191 O O . GLU A 1 281 ? 9.68 21.797 23.188 1 97.88 281 GLU A O 1
ATOM 2196 N N . ASP A 1 282 ? 8.953 23.047 21.453 1 98.69 282 ASP A N 1
ATOM 2197 C CA . ASP A 1 282 ? 7.895 23.688 22.219 1 98.69 282 ASP A CA 1
ATOM 2198 C C . ASP A 1 282 ? 6.668 22.781 22.312 1 98.69 282 ASP A C 1
ATOM 2200 O O . ASP A 1 282 ? 5.785 23.016 23.156 1 98.69 282 ASP A O 1
ATOM 2204 N N . LEU A 1 283 ? 6.555 21.766 21.469 1 98.56 283 LEU A N 1
ATOM 2205 C CA . LEU A 1 283 ? 5.352 20.938 21.375 1 98.56 283 LEU A CA 1
ATOM 2206 C C . LEU A 1 283 ? 5.059 20.25 22.703 1 98.56 283 LEU A C 1
ATOM 2208 O O . LEU A 1 283 ? 3.955 20.375 23.234 1 98.56 283 LEU A O 1
ATOM 2212 N N . PRO A 1 284 ? 6.039 19.516 23.25 1 97.75 284 PRO A N 1
ATOM 2213 C CA . PRO A 1 284 ? 5.719 18.844 24.516 1 97.75 284 PRO A CA 1
ATOM 2214 C C . PRO A 1 284 ? 5.371 19.812 25.641 1 97.75 284 PRO A C 1
ATOM 2216 O O . PRO A 1 284 ? 4.477 19.531 26.438 1 97.75 284 PRO A O 1
ATOM 2219 N N . LEU A 1 285 ? 6.039 20.953 25.688 1 97.69 285 LEU A N 1
ATOM 2220 C CA . LEU A 1 285 ? 5.766 21.969 26.703 1 97.69 285 LEU A CA 1
ATOM 2221 C C . LEU A 1 285 ? 4.332 22.469 26.578 1 97.69 285 LEU A C 1
ATOM 2223 O O . LEU A 1 285 ? 3.604 22.531 27.578 1 97.69 285 LEU A O 1
ATOM 2227 N N . LEU A 1 286 ? 3.91 22.797 25.391 1 98.81 286 LEU A N 1
ATOM 2228 C CA . LEU A 1 286 ? 2.584 23.344 25.156 1 98.81 286 LEU A CA 1
ATOM 2229 C C . LEU A 1 286 ? 1.5 22.312 25.422 1 98.81 286 LEU A C 1
ATOM 2231 O O . LEU A 1 286 ? 0.445 22.641 25.984 1 98.81 286 LEU A O 1
ATOM 2235 N N . ILE A 1 287 ? 1.761 21.078 25.047 1 98.75 287 ILE A N 1
ATOM 2236 C CA . ILE A 1 287 ? 0.772 20.031 25.25 1 98.75 287 ILE A CA 1
ATOM 2237 C C . ILE A 1 287 ? 0.593 19.781 26.75 1 98.75 287 ILE A C 1
ATOM 2239 O O . ILE A 1 287 ? -0.528 19.578 27.219 1 98.75 287 ILE A O 1
ATOM 2243 N N . LYS A 1 288 ? 1.673 19.797 27.5 1 98.25 288 LYS A N 1
ATOM 2244 C CA . LYS A 1 288 ? 1.595 19.609 28.953 1 98.25 288 LYS A CA 1
ATOM 2245 C C . LYS A 1 288 ? 0.802 20.734 29.609 1 98.25 288 LYS A C 1
ATOM 2247 O O . LYS A 1 288 ? -0.031 20.484 30.484 1 98.25 288 LYS A O 1
ATOM 2252 N N . VAL A 1 289 ? 1.021 21.938 29.172 1 98.56 289 VAL A N 1
ATOM 2253 C CA . VAL A 1 289 ? 0.351 23.094 29.734 1 98.56 289 VAL A CA 1
ATOM 2254 C C . VAL A 1 289 ? -1.126 23.094 29.359 1 98.56 289 VAL A C 1
ATOM 2256 O O . VAL A 1 289 ? -2 23.219 30.219 1 98.56 289 VAL A O 1
ATOM 2259 N N . MET A 1 290 ? -1.452 22.891 28.094 1 98.75 290 MET A N 1
ATOM 2260 C CA . MET A 1 290 ? -2.82 22.953 27.578 1 98.75 290 MET A CA 1
ATOM 2261 C C . MET A 1 290 ? -3.631 21.75 28.078 1 98.75 290 MET A C 1
ATOM 2263 O O . MET A 1 290 ? -4.832 21.875 28.344 1 98.75 290 MET A O 1
ATOM 2267 N N . GLY A 1 291 ? -2.943 20.656 28.188 1 98.31 291 GLY A N 1
ATOM 2268 C CA . GLY A 1 291 ? -3.637 19.422 28.547 1 98.31 291 GLY A CA 1
ATOM 2269 C C . GLY A 1 291 ? -3.797 19.234 30.031 1 98.31 291 GLY A C 1
ATOM 2270 O O . GLY A 1 291 ? -4.699 18.531 30.484 1 98.31 291 GLY A O 1
ATOM 2271 N N . GLY A 1 292 ? -2.873 19.844 30.812 1 96.94 292 GLY A N 1
ATOM 2272 C CA . GLY A 1 292 ? -2.902 19.641 32.25 1 96.94 292 GLY A CA 1
ATOM 2273 C C . GLY A 1 292 ? -2.766 18.172 32.656 1 96.94 292 GLY A C 1
ATOM 2274 O O . GLY A 1 292 ? -1.898 17.469 32.125 1 96.94 292 GLY A O 1
ATOM 2275 N N . ASP A 1 293 ? -3.66 17.719 33.5 1 95.75 293 ASP A N 1
ATOM 2276 C CA . ASP A 1 293 ? -3.611 16.359 34.062 1 95.75 293 ASP A CA 1
ATOM 2277 C C . ASP A 1 293 ? -3.881 15.336 32.969 1 95.75 293 ASP A C 1
ATOM 2279 O O . ASP A 1 293 ? -3.377 14.211 33.031 1 95.75 293 ASP A O 1
ATOM 2283 N N . ASN A 1 294 ? -4.559 15.734 31.969 1 96.44 294 ASN A N 1
ATOM 2284 C CA . ASN A 1 294 ? -4.91 14.805 30.891 1 96.44 294 ASN A CA 1
ATOM 2285 C C . ASN A 1 294 ? -3.703 14.477 30.016 1 96.44 294 ASN A C 1
ATOM 2287 O O . ASN A 1 294 ? -3.719 13.492 29.281 1 96.44 294 ASN A O 1
ATOM 2291 N N . ALA A 1 295 ? -2.701 15.281 30.078 1 96.94 295 ALA A N 1
ATOM 2292 C CA . ALA A 1 295 ? -1.521 15.078 29.25 1 96.94 295 ALA A CA 1
ATOM 2293 C C . ALA A 1 295 ? -0.628 13.984 29.812 1 96.94 295 ALA A C 1
ATOM 2295 O O . ALA A 1 295 ? 0.245 13.461 29.125 1 96.94 295 ALA A O 1
ATOM 2296 N N . VAL A 1 296 ? -0.856 13.57 31.078 1 95.25 296 VAL A N 1
ATOM 2297 C CA . VAL A 1 296 ? -0.019 12.586 31.75 1 95.25 296 VAL A CA 1
ATOM 2298 C C . VAL A 1 296 ? -0.094 11.25 31.016 1 95.25 296 VAL A C 1
ATOM 2300 O O . VAL A 1 296 ? 0.901 10.531 30.922 1 95.25 296 VAL A O 1
ATOM 2303 N N . LYS A 1 297 ? -1.196 10.969 30.453 1 94.62 297 LYS A N 1
ATOM 2304 C CA . LYS A 1 297 ? -1.421 9.688 29.797 1 94.62 297 LYS A CA 1
ATOM 2305 C C . LYS A 1 297 ? -0.619 9.586 28.5 1 94.62 297 LYS A C 1
ATOM 2307 O O . LYS A 1 297 ? -0.425 8.484 27.969 1 94.62 297 LYS A O 1
ATOM 2312 N N . LEU A 1 298 ? -0.132 10.695 28.047 1 97.25 298 LEU A N 1
ATOM 2313 C CA . LEU A 1 298 ? 0.606 10.695 26.781 1 97.25 298 LEU A CA 1
ATOM 2314 C C . LEU A 1 298 ? 2.064 10.305 27 1 97.25 298 LEU A C 1
ATOM 2316 O O . LEU A 1 298 ? 2.793 10.031 26.047 1 97.25 298 LEU A O 1
ATOM 2320 N N . ASN A 1 299 ? 2.545 10.195 28.219 1 95.44 299 ASN A N 1
ATOM 2321 C CA . ASN A 1 299 ? 3.904 9.805 28.578 1 95.44 299 ASN A CA 1
ATOM 2322 C C . ASN A 1 299 ? 4.938 10.57 27.75 1 95.44 299 ASN A C 1
ATOM 2324 O O . ASN A 1 299 ? 5.828 9.969 27.141 1 95.44 299 ASN A O 1
ATOM 2328 N N . LEU A 1 300 ? 4.77 11.859 27.734 1 95.81 300 LEU A N 1
ATOM 2329 C CA . LEU A 1 300 ? 5.574 12.695 26.844 1 95.81 300 LEU A CA 1
ATOM 2330 C C . LEU A 1 300 ? 7.035 12.711 27.281 1 95.81 300 LEU A C 1
ATOM 2332 O O . LEU A 1 300 ? 7.922 13.055 26.5 1 95.81 300 LEU A O 1
ATOM 2336 N N . ASP A 1 301 ? 7.348 12.312 28.5 1 92.12 301 ASP A N 1
ATOM 2337 C CA . ASP A 1 301 ? 8.711 12.375 29.016 1 92.12 301 ASP A CA 1
ATOM 2338 C C . ASP A 1 301 ? 9.438 11.047 28.812 1 92.12 301 ASP A C 1
ATOM 2340 O O . ASP A 1 301 ? 10.648 10.961 29 1 92.12 301 ASP A O 1
ATOM 2344 N N . GLU A 1 302 ? 8.742 10.023 28.438 1 93.62 302 GLU A N 1
ATOM 2345 C CA . GLU A 1 302 ? 9.383 8.742 28.156 1 93.62 302 GLU A CA 1
ATOM 2346 C C . GLU A 1 302 ? 10.094 8.766 26.797 1 93.62 302 GLU A C 1
ATOM 2348 O O . GLU A 1 302 ? 9.523 9.203 25.797 1 93.62 302 GLU A O 1
ATOM 2353 N N . PRO A 1 303 ? 11.289 8.281 26.844 1 92.44 303 PRO A N 1
ATOM 2354 C CA . PRO A 1 303 ? 12.047 8.312 25.594 1 92.44 303 PRO A CA 1
ATOM 2355 C C . PRO A 1 303 ? 11.461 7.383 24.531 1 92.44 303 PRO A C 1
ATOM 2357 O O . PRO A 1 303 ? 10.953 6.309 24.859 1 92.44 303 PRO A O 1
ATOM 2360 N N . VAL A 1 304 ? 11.562 7.781 23.312 1 94.56 304 VAL A N 1
ATOM 2361 C CA . VAL A 1 304 ? 11.164 6.961 22.172 1 94.56 304 VAL A CA 1
ATOM 2362 C C . VAL A 1 304 ? 12.375 6.234 21.609 1 94.56 304 VAL A C 1
ATOM 2364 O O . VAL A 1 304 ? 13.398 6.859 21.312 1 94.56 304 VAL A O 1
ATOM 2367 N N . VAL A 1 305 ? 12.344 4.898 21.531 1 94.06 305 VAL A N 1
ATOM 2368 C CA . VAL A 1 305 ? 13.398 4.125 20.875 1 94.06 305 VAL A CA 1
ATOM 2369 C C . VAL A 1 305 ? 13.203 4.168 19.359 1 94.06 305 VAL A C 1
ATOM 2371 O O . VAL A 1 305 ? 12.562 3.285 18.797 1 94.06 305 VAL A O 1
ATOM 2374 N N . ARG A 1 306 ? 13.945 5.023 18.734 1 93.56 306 ARG A N 1
ATOM 2375 C CA . ARG A 1 306 ? 13.734 5.34 17.328 1 93.56 306 ARG A CA 1
ATOM 2376 C C . ARG A 1 306 ? 14.023 4.129 16.453 1 93.56 306 ARG A C 1
ATOM 2378 O O . ARG A 1 306 ? 13.359 3.932 15.422 1 93.56 306 ARG A O 1
ATOM 2385 N N . LYS A 1 307 ? 14.922 3.27 16.844 1 92.38 307 LYS A N 1
ATOM 2386 C CA . LYS A 1 307 ? 15.328 2.113 16.047 1 92.38 307 LYS A CA 1
ATOM 2387 C C . LYS A 1 307 ? 14.203 1.086 15.961 1 92.38 307 LYS A C 1
ATOM 2389 O O . LYS A 1 307 ? 14.188 0.246 15.062 1 92.38 307 LYS A O 1
ATOM 2394 N N . LYS A 1 308 ? 13.273 1.19 16.828 1 92.88 308 LYS A N 1
ATOM 2395 C CA . LYS A 1 308 ? 12.188 0.22 16.875 1 92.88 308 LYS A CA 1
ATOM 2396 C C . LYS A 1 308 ? 10.922 0.782 16.234 1 92.88 308 LYS A C 1
ATOM 2398 O O . LYS A 1 308 ? 9.898 0.098 16.156 1 92.88 308 LYS A O 1
ATOM 2403 N N . LEU A 1 309 ? 11.023 1.976 15.766 1 96 309 LEU A N 1
ATOM 2404 C CA . LEU A 1 309 ? 9.883 2.643 15.148 1 96 309 LEU A CA 1
ATOM 2405 C C . LEU A 1 309 ? 9.523 1.98 13.82 1 96 309 LEU A C 1
ATOM 2407 O O . LEU A 1 309 ? 10.398 1.709 13 1 96 309 LEU A O 1
ATOM 2411 N N . ARG A 1 310 ? 8.336 1.565 13.641 1 96.5 310 ARG A N 1
ATOM 2412 C CA . ARG A 1 310 ? 7.836 1.114 12.352 1 96.5 310 ARG A CA 1
ATOM 2413 C C . ARG A 1 310 ? 7.277 2.281 11.539 1 96.5 310 ARG A C 1
ATOM 2415 O O . ARG A 1 310 ? 6.387 2.996 12.008 1 96.5 310 ARG A O 1
ATOM 2422 N N . VAL A 1 311 ? 7.777 2.451 10.344 1 98.12 311 VAL A N 1
ATOM 2423 C CA . VAL A 1 311 ? 7.43 3.621 9.547 1 98.12 311 VAL A CA 1
ATOM 2424 C C . VAL A 1 311 ? 6.617 3.189 8.328 1 98.12 311 VAL A C 1
ATOM 2426 O O . VAL A 1 311 ? 7.062 2.355 7.535 1 98.12 311 VAL A O 1
ATOM 2429 N N . PHE A 1 312 ? 5.457 3.713 8.219 1 98.44 312 PHE A N 1
ATOM 2430 C CA . PHE A 1 312 ? 4.605 3.555 7.043 1 98.44 312 PHE A CA 1
ATOM 2431 C C . PHE A 1 312 ? 4.387 4.895 6.352 1 98.44 312 PHE A C 1
ATOM 2433 O O . PHE A 1 312 ? 4.57 5.953 6.957 1 98.44 312 PHE A O 1
ATOM 2440 N N . TYR A 1 313 ? 4.055 4.859 5.074 1 98.19 313 TYR A N 1
ATOM 2441 C CA . TYR A 1 313 ? 3.699 6.109 4.414 1 98.19 313 TYR A CA 1
ATOM 2442 C C . TYR A 1 313 ? 2.709 5.867 3.283 1 98.19 313 TYR A C 1
ATOM 2444 O O . TYR A 1 313 ? 2.617 4.758 2.758 1 98.19 313 TYR A O 1
ATOM 2452 N N . MET A 1 314 ? 1.911 6.867 3.016 1 97.25 314 MET A N 1
ATOM 2453 C CA . MET A 1 314 ? 0.919 6.902 1.944 1 97.25 314 MET A CA 1
ATOM 2454 C C . MET A 1 314 ? 1.12 8.125 1.056 1 97.25 314 MET A C 1
ATOM 2456 O O . MET A 1 314 ? 1.41 9.219 1.549 1 97.25 314 MET A O 1
ATOM 2460 N N . GLU A 1 315 ? 0.944 7.984 -0.285 1 94.06 315 GLU A N 1
ATOM 2461 C CA . GLU A 1 315 ? 1.116 9.102 -1.205 1 94.06 315 GLU A CA 1
ATOM 2462 C C . GLU A 1 315 ? -0.221 9.766 -1.528 1 94.06 315 GLU A C 1
ATOM 2464 O O . GLU A 1 315 ? -0.529 10.016 -2.695 1 94.06 315 GLU A O 1
ATOM 2469 N N . GLY A 1 316 ? -1.035 9.945 -0.499 1 94.81 316 GLY A N 1
ATOM 2470 C CA . GLY A 1 316 ? -2.305 10.633 -0.691 1 94.81 316 GLY A CA 1
ATOM 2471 C C . GLY A 1 316 ? -3.494 9.688 -0.689 1 94.81 316 GLY A C 1
ATOM 2472 O O . GLY A 1 316 ? -3.443 8.617 -0.078 1 94.81 316 GLY A O 1
ATOM 2473 N N . ILE A 1 317 ? -4.605 10.141 -1.208 1 93.56 317 ILE A N 1
ATOM 2474 C CA . ILE A 1 317 ? -5.844 9.375 -1.277 1 93.56 317 ILE A CA 1
ATOM 2475 C C . ILE A 1 317 ? -6.047 8.852 -2.697 1 93.56 317 ILE A C 1
ATOM 2477 O O . ILE A 1 317 ? -6.195 9.633 -3.639 1 93.56 317 ILE A O 1
ATOM 2481 N N . SER A 1 318 ? -6.023 7.551 -2.771 1 85.5 318 SER A N 1
ATOM 2482 C CA . SER A 1 318 ? -6.121 6.914 -4.082 1 85.5 318 SER A CA 1
ATOM 2483 C C . SER A 1 318 ? -7.574 6.723 -4.496 1 85.5 318 SER A C 1
ATOM 2485 O O . SER A 1 318 ? -8.477 6.801 -3.662 1 85.5 318 SER A O 1
ATOM 2487 N N . GLU A 1 319 ? -7.844 6.566 -5.781 1 81.56 319 GLU A N 1
ATOM 2488 C CA . GLU A 1 319 ? -9.102 6.117 -6.379 1 81.56 319 GLU A CA 1
ATOM 2489 C C . GLU A 1 319 ? -10.195 7.168 -6.207 1 81.56 319 GLU A C 1
ATOM 2491 O O . GLU A 1 319 ? -11.352 6.828 -5.957 1 81.56 319 GLU A O 1
ATOM 2496 N N . ASN A 1 320 ? -9.867 8.453 -6.055 1 88.25 320 ASN A N 1
ATOM 2497 C CA . ASN A 1 320 ? -10.781 9.594 -6.086 1 88.25 320 ASN A CA 1
ATOM 2498 C C . ASN A 1 320 ? -10.297 10.672 -7.051 1 88.25 320 ASN A C 1
ATOM 2500 O O . ASN A 1 320 ? -9.484 11.523 -6.68 1 88.25 320 ASN A O 1
ATOM 2504 N N . PRO A 1 321 ? -10.852 10.656 -8.242 1 88.62 321 PRO A N 1
ATOM 2505 C CA . PRO A 1 321 ? -10.367 11.594 -9.258 1 88.62 321 PRO A CA 1
ATOM 2506 C C . PRO A 1 321 ? -10.75 13.039 -8.969 1 88.62 321 PRO A C 1
ATOM 2508 O O . PRO A 1 321 ? -10.25 13.961 -9.625 1 88.62 321 PRO A O 1
ATOM 2511 N N . LEU A 1 322 ? -11.57 13.297 -7.988 1 92.06 322 LEU A N 1
ATOM 2512 C CA . LEU A 1 322 ? -12.016 14.648 -7.672 1 92.06 322 LEU A CA 1
ATOM 2513 C C . LEU A 1 322 ? -11.031 15.336 -6.734 1 92.06 322 LEU A C 1
ATOM 2515 O O . LEU A 1 322 ? -11.094 16.547 -6.543 1 92.06 322 LEU A O 1
ATOM 2519 N N . ILE A 1 323 ? -10.172 14.602 -6.18 1 94.5 323 ILE A N 1
ATOM 2520 C CA . ILE A 1 323 ? -9.125 15.172 -5.344 1 94.5 323 ILE A CA 1
ATOM 2521 C C . ILE A 1 323 ? -7.871 15.414 -6.184 1 94.5 323 ILE A C 1
ATOM 2523 O O . ILE A 1 323 ? -7.516 14.594 -7.031 1 94.5 323 ILE A O 1
ATOM 2527 N N . GLN A 1 324 ? -7.305 16.516 -6 1 94.62 324 GLN A N 1
ATOM 2528 C CA . GLN A 1 324 ? -6.105 16.875 -6.754 1 94.62 324 GLN A CA 1
ATOM 2529 C C . GLN A 1 324 ? -4.988 15.859 -6.52 1 94.62 324 GLN A C 1
ATOM 2531 O O . GLN A 1 324 ? -4.727 15.477 -5.379 1 94.62 324 GLN A O 1
ATOM 2536 N N . PRO A 1 325 ? -4.355 15.383 -7.648 1 90.62 325 PRO A N 1
ATOM 2537 C CA . PRO A 1 325 ? -3.209 14.484 -7.469 1 90.62 325 PRO A CA 1
ATOM 2538 C C . PRO A 1 325 ? -2.027 15.172 -6.785 1 90.62 325 PRO A C 1
ATOM 2540 O O . PRO A 1 325 ? -1.794 16.359 -6.996 1 90.62 325 PRO A O 1
ATOM 2543 N N . LEU A 1 326 ? -1.323 14.375 -6.051 1 93.94 326 LEU A N 1
ATOM 2544 C CA . LEU A 1 326 ? -0.17 14.875 -5.312 1 93.94 326 LEU A CA 1
ATOM 2545 C C . LEU A 1 326 ? 0.868 15.469 -6.262 1 93.94 326 LEU A C 1
ATOM 2547 O O . LEU A 1 326 ? 1.313 14.805 -7.195 1 93.94 326 LEU A O 1
ATOM 2551 N N . ASP A 1 327 ? 1.255 16.703 -5.98 1 92.31 327 ASP A N 1
ATOM 2552 C CA . ASP A 1 327 ? 2.248 17.391 -6.793 1 92.31 327 ASP A CA 1
ATOM 2553 C C . ASP A 1 327 ? 3.639 16.797 -6.59 1 92.31 327 ASP A C 1
ATOM 2555 O O . ASP A 1 327 ? 3.914 16.188 -5.551 1 92.31 327 ASP A O 1
ATOM 2559 N N . ASP A 1 328 ? 4.523 17 -7.57 1 90.94 328 ASP A N 1
ATOM 2560 C CA . ASP A 1 328 ? 5.859 16.406 -7.562 1 90.94 328 ASP A CA 1
ATOM 2561 C C . ASP A 1 328 ? 6.664 16.875 -6.359 1 90.94 328 ASP A C 1
ATOM 2563 O O . ASP A 1 328 ? 7.332 16.078 -5.695 1 90.94 328 ASP A O 1
ATOM 2567 N N . GLU A 1 329 ? 6.57 18.156 -6.066 1 93.5 329 GLU A N 1
ATOM 2568 C CA . GLU A 1 329 ? 7.367 18.703 -4.969 1 93.5 329 GLU A CA 1
ATOM 2569 C C . GLU A 1 329 ? 6.906 18.141 -3.625 1 93.5 329 GLU A C 1
ATOM 2571 O O . GLU A 1 329 ? 7.727 17.875 -2.746 1 93.5 329 GLU A O 1
ATOM 2576 N N . MET A 1 330 ? 5.621 17.984 -3.508 1 96.56 330 MET A N 1
ATOM 2577 C CA . MET A 1 330 ? 5.086 17.406 -2.279 1 96.56 330 MET A CA 1
ATOM 2578 C C . MET A 1 330 ? 5.465 15.938 -2.154 1 96.56 330 MET A C 1
ATOM 2580 O O . MET A 1 330 ? 5.777 15.469 -1.062 1 96.56 330 MET A O 1
ATOM 2584 N N . ARG A 1 331 ? 5.363 15.242 -3.24 1 95.12 331 ARG A N 1
ATOM 2585 C CA . ARG A 1 331 ? 5.746 13.836 -3.266 1 95.12 331 ARG A CA 1
ATOM 2586 C C . ARG A 1 331 ? 7.215 13.656 -2.887 1 95.12 331 ARG A C 1
ATOM 2588 O O . ARG A 1 331 ? 7.559 12.773 -2.105 1 95.12 331 ARG A O 1
ATOM 2595 N N . TYR A 1 332 ? 8.047 14.461 -3.484 1 95.06 332 TYR A N 1
ATOM 2596 C CA . TYR A 1 332 ? 9.477 14.391 -3.193 1 95.06 332 TYR A CA 1
ATOM 2597 C C . TYR A 1 332 ? 9.75 14.703 -1.727 1 95.06 332 TYR A C 1
ATOM 2599 O O . TYR A 1 332 ? 10.602 14.078 -1.099 1 95.06 332 TYR A O 1
ATOM 2607 N N . ALA A 1 333 ? 9.023 15.664 -1.217 1 97.31 333 ALA A N 1
ATOM 2608 C CA . ALA A 1 333 ? 9.18 16 0.195 1 97.31 333 ALA A CA 1
ATOM 2609 C C . ALA A 1 333 ? 8.82 14.82 1.088 1 97.31 333 ALA A C 1
ATOM 2611 O O . ALA A 1 333 ? 9.523 14.539 2.062 1 97.31 333 ALA A O 1
ATOM 2612 N N . LEU A 1 334 ? 7.75 14.172 0.761 1 98 334 LEU A N 1
ATOM 2613 C CA . LEU A 1 334 ? 7.355 12.977 1.496 1 98 334 LEU A CA 1
ATOM 2614 C C . LEU A 1 334 ? 8.438 11.906 1.42 1 98 334 LEU A C 1
ATOM 2616 O O . LEU A 1 334 ? 8.852 11.352 2.445 1 98 334 LEU A O 1
ATOM 2620 N N . LYS A 1 335 ? 8.906 11.633 0.236 1 96.38 335 LYS A N 1
ATOM 2621 C CA . LYS A 1 335 ? 9.914 10.594 0.028 1 96.38 335 LYS A CA 1
ATOM 2622 C C . LYS A 1 335 ? 11.211 10.922 0.763 1 96.38 335 LYS A C 1
ATOM 2624 O O . LYS A 1 335 ? 11.844 10.039 1.334 1 96.38 335 LYS A O 1
ATOM 2629 N N . ARG A 1 336 ? 11.562 12.141 0.722 1 97.5 336 ARG A N 1
ATOM 2630 C CA . ARG A 1 336 ? 12.781 12.562 1.406 1 97.5 336 ARG A CA 1
ATOM 2631 C C . ARG A 1 336 ? 12.648 12.391 2.916 1 97.5 336 ARG A C 1
ATOM 2633 O O . ARG A 1 336 ? 13.617 12.039 3.592 1 97.5 336 ARG A O 1
ATOM 2640 N N . SER A 1 337 ? 11.5 12.727 3.389 1 98.5 337 SER A N 1
ATOM 2641 C CA . SER A 1 337 ? 11.273 12.539 4.82 1 98.5 337 SER A CA 1
ATOM 2642 C C . SER A 1 337 ? 11.367 11.07 5.207 1 98.5 337 SER A C 1
ATOM 2644 O O . SER A 1 337 ? 11.953 10.727 6.238 1 98.5 337 SER A O 1
ATOM 2646 N N . VAL A 1 338 ? 10.828 10.219 4.41 1 98.12 338 VAL A N 1
ATOM 2647 C CA . VAL A 1 338 ? 10.875 8.781 4.637 1 98.12 338 VAL A CA 1
ATOM 2648 C C . VAL A 1 338 ? 12.328 8.289 4.59 1 98.12 338 VAL A C 1
ATOM 2650 O O . VAL A 1 338 ? 12.773 7.578 5.492 1 98.12 338 VAL A O 1
ATOM 2653 N N . GLN A 1 339 ? 13.023 8.672 3.58 1 97.38 339 GLN A N 1
ATOM 2654 C CA . GLN A 1 339 ? 14.414 8.258 3.393 1 97.38 339 GLN A CA 1
ATOM 2655 C C . GLN A 1 339 ? 15.289 8.742 4.539 1 97.38 339 GLN A C 1
ATOM 2657 O O . GLN A 1 339 ? 16.219 8.047 4.957 1 97.38 339 GLN A O 1
ATOM 2662 N N . PHE A 1 340 ? 15.047 9.93 5.027 1 98.31 340 PHE A N 1
ATOM 2663 C CA . PHE A 1 340 ? 15.812 10.484 6.141 1 98.31 340 PHE A CA 1
ATOM 2664 C C . PHE A 1 340 ? 15.68 9.594 7.371 1 98.31 340 PHE A C 1
ATOM 2666 O O . PHE A 1 340 ? 16.688 9.266 8.016 1 98.31 340 PHE A O 1
ATOM 2673 N N . LEU A 1 341 ? 14.422 9.234 7.668 1 98.19 341 LEU A N 1
ATOM 2674 C CA . LEU A 1 341 ? 14.195 8.383 8.828 1 98.19 341 LEU A CA 1
ATOM 2675 C C . LEU A 1 341 ? 14.836 7.016 8.633 1 98.19 341 LEU A C 1
ATOM 2677 O O . LEU A 1 341 ? 15.398 6.449 9.57 1 98.19 341 LEU A O 1
ATOM 2681 N N . GLU A 1 342 ? 14.695 6.469 7.43 1 96.62 342 GLU A N 1
ATOM 2682 C CA . GLU A 1 342 ? 15.305 5.176 7.129 1 96.62 342 GLU A CA 1
ATOM 2683 C C . GLU A 1 342 ? 16.812 5.207 7.363 1 96.62 342 GLU A C 1
ATOM 2685 O O . GLU A 1 342 ? 17.359 4.297 7.984 1 96.62 342 GLU A O 1
ATOM 2690 N N . ARG A 1 343 ? 17.438 6.207 6.855 1 96.5 343 ARG A N 1
ATOM 2691 C CA . ARG A 1 343 ? 18.891 6.32 6.949 1 96.5 343 ARG A CA 1
ATOM 2692 C C . ARG A 1 343 ? 19.328 6.59 8.383 1 96.5 343 ARG A C 1
ATOM 2694 O O . ARG A 1 343 ? 20.312 6.012 8.859 1 96.5 343 ARG A O 1
ATOM 2701 N N . LYS A 1 344 ? 18.625 7.488 8.984 1 96.88 344 LYS A N 1
ATOM 2702 C CA . LYS A 1 344 ? 19.016 7.918 10.328 1 96.88 344 LYS A CA 1
ATOM 2703 C C . LYS A 1 344 ? 18.953 6.758 11.312 1 96.88 344 LYS A C 1
ATOM 2705 O O . LYS A 1 344 ? 19.797 6.648 12.203 1 96.88 344 LYS A O 1
ATOM 2710 N N . TYR A 1 345 ? 18.031 5.926 11.18 1 97.06 345 TYR A N 1
ATOM 2711 C CA . TYR A 1 345 ? 17.828 4.91 12.211 1 97.06 345 TYR A CA 1
ATOM 2712 C C . TYR A 1 345 ? 17.969 3.51 11.625 1 97.06 345 TYR A C 1
ATOM 2714 O O . TYR A 1 345 ? 17.703 2.516 12.305 1 97.06 345 TYR A O 1
ATOM 2722 N N . ASP A 1 346 ? 18.328 3.338 10.352 1 93.62 346 ASP A N 1
ATOM 2723 C CA . ASP A 1 346 ? 18.516 2.068 9.656 1 93.62 346 ASP A CA 1
ATOM 2724 C C . ASP A 1 346 ? 17.25 1.212 9.719 1 93.62 346 ASP A C 1
ATOM 2726 O O . ASP A 1 346 ? 17.297 0.064 10.164 1 93.62 346 ASP A O 1
ATOM 2730 N N . LEU A 1 347 ? 16.203 1.847 9.273 1 94.19 347 LEU A N 1
ATOM 2731 C CA . LEU A 1 347 ? 14.922 1.134 9.227 1 94.19 347 LEU A CA 1
ATOM 2732 C C . LEU A 1 347 ? 14.383 1.08 7.797 1 94.19 347 LEU A C 1
ATOM 2734 O O . LEU A 1 347 ? 14.938 1.714 6.895 1 94.19 347 LEU A O 1
ATOM 2738 N N . ILE A 1 348 ? 13.344 0.227 7.629 1 93.94 348 ILE A N 1
ATOM 2739 C CA . ILE A 1 348 ? 12.688 0.094 6.332 1 93.94 348 ILE A CA 1
ATOM 2740 C C . ILE A 1 348 ? 11.242 0.576 6.438 1 93.94 348 ILE A C 1
ATOM 2742 O O . ILE A 1 348 ? 10.477 0.088 7.27 1 93.94 348 ILE A O 1
ATOM 2746 N N . ALA A 1 349 ? 10.953 1.576 5.59 1 96.38 349 ALA A N 1
ATOM 2747 C CA . ALA A 1 349 ? 9.586 2.094 5.562 1 96.38 349 ALA A CA 1
ATOM 2748 C C . ALA A 1 349 ? 8.727 1.322 4.562 1 96.38 349 ALA A C 1
ATOM 2750 O O . ALA A 1 349 ? 9.242 0.753 3.6 1 96.38 349 ALA A O 1
ATOM 2751 N N . HIS A 1 350 ? 7.484 1.263 4.809 1 96.5 350 HIS A N 1
ATOM 2752 C CA . HIS A 1 350 ? 6.559 0.516 3.963 1 96.5 350 HIS A CA 1
ATOM 2753 C C . HIS A 1 350 ? 5.477 1.425 3.393 1 96.5 350 HIS A C 1
ATOM 2755 O O . HIS A 1 350 ? 4.758 2.088 4.145 1 96.5 350 HIS A O 1
ATOM 2761 N N . ARG A 1 351 ? 5.309 1.442 2.064 1 96 351 ARG A N 1
ATOM 2762 C CA . ARG A 1 351 ? 4.227 2.184 1.424 1 96 351 ARG A CA 1
ATOM 2763 C C . ARG A 1 351 ? 2.918 1.404 1.486 1 96 351 ARG A C 1
ATOM 2765 O O . ARG A 1 351 ? 2.863 0.239 1.09 1 96 351 ARG A O 1
ATOM 2772 N N . ILE A 1 352 ? 1.92 2.016 1.973 1 95.81 352 ILE A N 1
ATOM 2773 C CA . ILE A 1 352 ? 0.623 1.357 2.08 1 95.81 352 ILE A CA 1
ATOM 2774 C C . ILE A 1 352 ? -0.435 2.178 1.345 1 95.81 352 ILE A C 1
ATOM 2776 O O . ILE A 1 352 ? -0.166 3.301 0.909 1 95.81 352 ILE A O 1
ATOM 2780 N N . ASP A 1 353 ? -1.545 1.568 1.079 1 92.69 353 ASP A N 1
ATOM 2781 C CA . ASP A 1 353 ? -2.74 2.205 0.536 1 92.69 353 ASP A CA 1
ATOM 2782 C C . ASP A 1 353 ? -3.994 1.73 1.265 1 92.69 353 ASP A C 1
ATOM 2784 O O . ASP A 1 353 ? -4.18 0.53 1.479 1 92.69 353 ASP A O 1
ATOM 2788 N N . ILE A 1 354 ? -4.777 2.617 1.672 1 94.62 354 ILE A N 1
ATOM 2789 C CA . ILE A 1 354 ? -6.027 2.291 2.35 1 94.62 354 ILE A CA 1
ATOM 2790 C C . ILE A 1 354 ? -7.211 2.662 1.46 1 94.62 354 ILE A C 1
ATOM 2792 O O . ILE A 1 354 ? -7.637 3.82 1.432 1 94.62 354 ILE A O 1
ATOM 2796 N N . PRO A 1 355 ? -7.816 1.734 0.847 1 90.94 355 PRO A N 1
ATOM 2797 C CA . PRO A 1 355 ? -8.859 2.01 -0.141 1 90.94 355 PRO A CA 1
ATOM 2798 C C . PRO A 1 355 ? -10.039 2.779 0.447 1 90.94 355 PRO A C 1
ATOM 2800 O O . PRO A 1 355 ? -10.625 3.631 -0.228 1 90.94 355 PRO A O 1
ATOM 2803 N N . LEU A 1 356 ? -10.367 2.547 1.663 1 94.62 356 LEU A N 1
ATOM 2804 C CA . LEU A 1 356 ? -11.516 3.176 2.305 1 94.62 356 LEU A CA 1
ATOM 2805 C C . LEU A 1 356 ? -11.312 4.684 2.424 1 94.62 356 LEU A C 1
ATOM 2807 O O . LEU A 1 356 ? -12.273 5.426 2.629 1 94.62 356 LEU A O 1
ATOM 2811 N N . ALA A 1 357 ? -10.094 5.16 2.232 1 96.38 357 ALA A N 1
ATOM 2812 C CA . ALA A 1 357 ? -9.781 6.578 2.389 1 96.38 357 ALA A CA 1
ATOM 2813 C C . ALA A 1 357 ? -10.484 7.418 1.324 1 96.38 357 ALA A C 1
ATOM 2815 O O . ALA A 1 357 ? -10.695 8.617 1.51 1 96.38 357 ALA A O 1
ATOM 2816 N N . LYS A 1 358 ? -10.867 6.785 0.221 1 94 358 LYS A N 1
ATOM 2817 C CA . LYS A 1 358 ? -11.531 7.508 -0.861 1 94 358 LYS A CA 1
ATOM 2818 C C . LYS A 1 358 ? -12.867 8.086 -0.4 1 94 358 LYS A C 1
ATOM 2820 O O . LYS A 1 358 ? -13.383 9.023 -1.004 1 94 358 LYS A O 1
ATOM 2825 N N . HIS A 1 359 ? -13.406 7.578 0.738 1 95.12 359 HIS A N 1
ATOM 2826 C CA . HIS A 1 359 ? -14.695 8.008 1.271 1 95.12 359 HIS A CA 1
ATOM 2827 C C . HIS A 1 359 ? -14.516 9.078 2.342 1 95.12 359 HIS A C 1
ATOM 2829 O O . HIS A 1 359 ? -15.391 9.273 3.186 1 95.12 359 HIS A O 1
ATOM 2835 N N . PHE A 1 360 ? -13.414 9.75 2.32 1 95.88 360 PHE A N 1
ATOM 2836 C CA . PHE A 1 360 ? -13.086 10.688 3.385 1 95.88 360 PHE A CA 1
ATOM 2837 C C . PHE A 1 360 ? -14.18 11.734 3.535 1 95.88 360 PHE A C 1
ATOM 2839 O O . PHE A 1 360 ? -14.508 12.148 4.652 1 95.88 360 PHE A O 1
ATOM 2846 N N . MET A 1 361 ? -14.766 12.219 2.42 1 94.12 361 MET A N 1
ATOM 2847 C CA . MET A 1 361 ? -15.766 13.281 2.475 1 94.12 361 MET A CA 1
ATOM 2848 C C . MET A 1 361 ? -17.031 12.797 3.178 1 94.12 361 MET A C 1
ATOM 2850 O O . MET A 1 361 ? -17.594 13.508 4.012 1 94.12 361 MET A O 1
ATOM 2854 N N . GLU A 1 362 ? -17.438 11.578 2.783 1 94.12 362 GLU A N 1
ATOM 2855 C CA . GLU A 1 362 ? -18.609 10.984 3.438 1 94.12 362 GLU A CA 1
ATOM 2856 C C . GLU A 1 362 ? -18.359 10.797 4.93 1 94.12 362 GLU A C 1
ATOM 2858 O O . GLU A 1 362 ? -19.219 11.117 5.754 1 94.12 362 GLU A O 1
ATOM 2863 N N . PHE A 1 363 ? -17.172 10.266 5.219 1 95.81 363 PHE A N 1
ATOM 2864 C CA . PHE A 1 363 ? -16.812 10.086 6.621 1 95.81 363 PHE A CA 1
ATOM 2865 C C . PHE A 1 363 ? -16.891 11.406 7.379 1 95.81 363 PHE A C 1
ATOM 2867 O O . PHE A 1 363 ? -17.469 11.469 8.461 1 95.81 363 PHE A O 1
ATOM 2874 N N . PHE A 1 364 ? -16.344 12.406 6.816 1 94.81 364 PHE A N 1
ATOM 2875 C CA . PHE A 1 364 ? -16.281 13.719 7.457 1 94.81 364 PHE A CA 1
ATOM 2876 C C . PHE A 1 364 ? -17.672 14.312 7.621 1 94.81 364 PHE A C 1
ATOM 2878 O O . PHE A 1 364 ? -18.062 14.711 8.719 1 94.81 364 PHE A O 1
ATOM 2885 N N . MET A 1 365 ? -18.438 14.336 6.559 1 92.38 365 MET A N 1
ATOM 2886 C CA . MET A 1 365 ? -19.75 14.969 6.57 1 92.38 365 MET A CA 1
ATOM 2887 C C . MET A 1 365 ? -20.672 14.266 7.555 1 92.38 365 MET A C 1
ATOM 2889 O O . MET A 1 365 ? -21.406 14.922 8.312 1 92.38 365 MET A O 1
ATOM 2893 N N . LEU A 1 366 ? -20.609 12.992 7.531 1 91.56 366 LEU A N 1
ATOM 2894 C CA . LEU A 1 366 ? -21.484 12.227 8.422 1 91.56 366 LEU A CA 1
ATOM 2895 C C . LEU A 1 366 ? -21.047 12.398 9.875 1 91.56 366 LEU A C 1
ATOM 2897 O O . LEU A 1 366 ? -21.891 12.438 10.773 1 91.56 366 LEU A O 1
ATOM 2901 N N . SER A 1 367 ? -19.766 12.508 10.055 1 92.25 367 SER A N 1
ATOM 2902 C CA . SER A 1 367 ? -19.25 12.719 11.406 1 92.25 367 SER A CA 1
ATOM 2903 C C . SER A 1 367 ? -19.625 14.102 11.93 1 92.25 367 SER A C 1
ATOM 2905 O O . SER A 1 367 ? -19.891 14.266 13.117 1 92.25 367 SER A O 1
ATOM 2907 N N . MET A 1 368 ? -19.672 15.039 11.078 1 89.62 368 MET A N 1
ATOM 2908 C CA . MET A 1 368 ? -20.031 16.406 11.43 1 89.62 368 MET A CA 1
ATOM 2909 C C . MET A 1 368 ? -21.516 16.516 11.766 1 89.62 368 MET A C 1
ATOM 2911 O O . MET A 1 368 ? -21.906 17.359 12.578 1 89.62 368 MET A O 1
ATOM 2915 N N . SER A 1 369 ? -22.344 15.609 11.211 1 84.19 369 SER A N 1
ATOM 2916 C CA . SER A 1 369 ? -23.781 15.703 11.391 1 84.19 369 SER A CA 1
ATOM 2917 C C . SER A 1 369 ? -24.312 14.562 12.242 1 84.19 369 SER A C 1
ATOM 2919 O O . SER A 1 369 ? -25.516 14.258 12.219 1 84.19 369 SER A O 1
ATOM 2921 N N . HIS A 1 370 ? -23.5 13.875 12.82 1 73.94 370 HIS A N 1
ATOM 2922 C CA . HIS A 1 370 ? -23.844 12.641 13.523 1 73.94 370 HIS A CA 1
ATOM 2923 C C . HIS A 1 370 ? -24.984 12.875 14.516 1 73.94 370 HIS A C 1
ATOM 2925 O O . HIS A 1 370 ? -25.875 12.047 14.656 1 73.94 370 HIS A O 1
ATOM 2931 N N . ASP A 1 371 ? -24.844 13.953 15.188 1 70.88 371 ASP A N 1
ATOM 2932 C CA . ASP A 1 371 ? -25.875 14.234 16.172 1 70.88 371 ASP A CA 1
ATOM 2933 C C . ASP A 1 371 ? -26.906 15.227 15.633 1 70.88 371 ASP A C 1
ATOM 2935 O O . ASP A 1 371 ? -26.531 16.297 15.148 1 70.88 371 ASP A O 1
ATOM 2939 N N . ASN A 1 372 ? -28 14.844 15.664 1 64.31 372 ASN A N 1
ATOM 2940 C CA . ASN A 1 372 ? -29.109 15.633 15.141 1 64.31 372 ASN A CA 1
ATOM 2941 C C . ASN A 1 372 ? -29.312 16.922 15.938 1 64.31 372 ASN A C 1
ATOM 2943 O O . ASN A 1 372 ? -30.125 17.766 15.562 1 64.31 372 ASN A O 1
ATOM 2947 N N . THR A 1 373 ? -28.531 17.062 16.844 1 67.69 373 THR A N 1
ATOM 2948 C CA . THR A 1 373 ? -28.75 18.25 17.656 1 67.69 373 THR A CA 1
ATOM 2949 C C . THR A 1 373 ? -27.797 19.375 17.266 1 67.69 373 THR A C 1
ATOM 2951 O O . THR A 1 373 ? -27.938 20.5 17.719 1 67.69 373 THR A O 1
ATOM 2954 N N . ASP A 1 374 ? -26.984 19.172 16.344 1 76.69 374 ASP A N 1
ATOM 2955 C CA . ASP A 1 374 ? -26.031 20.203 15.945 1 76.69 374 ASP A CA 1
ATOM 2956 C C . ASP A 1 374 ? -26.672 21.219 15.016 1 76.69 374 ASP A C 1
ATOM 2958 O O . ASP A 1 374 ? -27.422 20.859 14.109 1 76.69 374 ASP A O 1
ATOM 2962 N N . PRO A 1 375 ? -26.453 22.438 15.352 1 81.5 375 PRO A N 1
ATOM 2963 C CA . PRO A 1 375 ? -27 23.438 14.422 1 81.5 375 PRO A CA 1
ATOM 2964 C C . PRO A 1 375 ? -26.391 23.344 13.031 1 81.5 375 PRO A C 1
ATOM 2966 O O . PRO A 1 375 ? -25.203 23.062 12.891 1 81.5 375 PRO A O 1
ATOM 2969 N N . LYS A 1 376 ? -27.266 23.609 12.141 1 84.88 376 LYS A N 1
ATOM 2970 C CA . LYS A 1 376 ? -26.797 23.688 10.766 1 84.88 376 LYS A CA 1
ATOM 2971 C C . LYS A 1 376 ? -25.844 24.875 10.578 1 84.88 376 LYS A C 1
ATOM 2973 O O . LYS A 1 376 ? -25.891 25.844 11.328 1 84.88 376 LYS A O 1
ATOM 2978 N N . PHE A 1 377 ? -25.016 24.766 9.562 1 87.25 377 PHE A N 1
ATOM 2979 C CA . PHE A 1 377 ? -24.062 25.828 9.258 1 87.25 377 PHE A CA 1
ATOM 2980 C C . PHE A 1 377 ? -24.766 27.156 9.039 1 87.25 377 PHE A C 1
ATOM 2982 O O . PHE A 1 377 ? -24.297 28.203 9.477 1 87.25 377 PHE A O 1
ATOM 2989 N N . SER A 1 378 ? -25.922 27.172 8.359 1 89.38 378 SER A N 1
ATOM 2990 C CA . SER A 1 378 ? -26.672 28.391 8.047 1 89.38 378 SER A CA 1
ATOM 2991 C C . SER A 1 378 ? -27.125 29.094 9.32 1 89.38 378 SER A C 1
ATOM 2993 O O . SER A 1 378 ? -27.359 30.297 9.32 1 89.38 378 SER A O 1
ATOM 2995 N N . LYS A 1 379 ? -27.281 28.312 10.352 1 89.56 379 LYS A N 1
ATOM 2996 C CA . LYS A 1 379 ? -27.641 28.891 11.641 1 89.56 379 LYS A CA 1
ATOM 2997 C C . LYS A 1 379 ? -26.406 29.469 12.336 1 89.56 379 LYS A C 1
ATOM 2999 O O . LYS A 1 379 ? -26.484 30.531 12.969 1 89.56 379 LYS A O 1
ATOM 3004 N N . LEU A 1 380 ? -25.328 28.797 12.188 1 90.62 380 LEU A N 1
ATOM 3005 C CA . LEU A 1 380 ? -24.078 29.219 12.82 1 90.62 380 LEU A CA 1
ATOM 3006 C C . LEU A 1 380 ? -23.562 30.5 12.203 1 90.62 380 LEU A C 1
ATOM 3008 O O . LEU A 1 380 ? -22.844 31.266 12.859 1 90.62 380 LEU A O 1
ATOM 3012 N N . MET A 1 381 ? -23.953 30.734 11.008 1 91.88 381 MET A N 1
ATOM 3013 C CA . MET A 1 381 ? -23.531 31.938 10.297 1 91.88 381 MET A CA 1
ATOM 3014 C C . MET A 1 381 ? -24.109 33.188 10.953 1 91.88 381 MET A C 1
ATOM 3016 O O . MET A 1 381 ? -23.562 34.281 10.797 1 91.88 381 MET A O 1
ATOM 3020 N N . LEU A 1 382 ? -25.172 33 11.641 1 89.12 382 LEU A N 1
ATOM 3021 C CA . LEU A 1 382 ? -25.812 34.125 12.297 1 89.12 382 LEU A CA 1
ATOM 3022 C C . LEU A 1 382 ? -25.375 34.25 13.75 1 89.12 382 LEU A C 1
ATOM 3024 O O . LEU A 1 382 ? -25.25 35.375 14.273 1 89.12 382 LEU A O 1
ATOM 3028 N N . CYS A 1 383 ? -25.297 33.125 14.328 1 88.25 383 CYS A N 1
ATOM 3029 C CA . CYS A 1 383 ? -24.875 33.062 15.727 1 88.25 383 CYS A CA 1
ATOM 3030 C C . CYS A 1 383 ? -24.234 31.719 16.031 1 88.25 383 CYS A C 1
ATOM 3032 O O . CYS A 1 383 ? -24.75 30.672 15.641 1 88.25 383 CYS A O 1
ATOM 3034 N N . THR A 1 384 ? -23.234 31.75 16.891 1 88.19 384 THR A N 1
ATOM 3035 C CA . THR A 1 384 ? -22.391 30.578 17.094 1 88.19 384 THR A CA 1
ATOM 3036 C C . THR A 1 384 ? -23.156 29.5 17.859 1 88.19 384 THR A C 1
ATOM 3038 O O . THR A 1 384 ? -22.719 28.344 17.906 1 88.19 384 THR A O 1
ATOM 3041 N N . ASN A 1 385 ? -24.297 29.844 18.469 1 85.25 385 ASN A N 1
ATOM 3042 C CA . ASN A 1 385 ? -25.094 28.828 19.141 1 85.25 385 ASN A CA 1
ATOM 3043 C C . ASN A 1 385 ? -26.312 28.438 18.297 1 85.25 385 ASN A C 1
ATOM 3045 O O . ASN A 1 385 ? -27.094 27.562 18.688 1 85.25 385 ASN A O 1
ATOM 3049 N N . GLY A 1 386 ? -26.531 29.109 17.203 1 84.5 386 GLY A N 1
ATOM 3050 C CA . GLY A 1 386 ? -27.547 28.766 16.234 1 84.5 386 GLY A CA 1
ATOM 3051 C C . GLY A 1 386 ? -28.953 29.156 16.672 1 84.5 386 GLY A C 1
ATOM 3052 O O . GLY A 1 386 ? -29.938 28.578 16.219 1 84.5 386 GLY A O 1
ATOM 3053 N N . THR A 1 387 ? -29.016 30.109 17.547 1 84.12 387 THR A N 1
ATOM 3054 C CA . THR A 1 387 ? -30.312 30.406 18.141 1 84.12 387 THR A CA 1
ATOM 3055 C C . THR A 1 387 ? -30.938 31.641 17.5 1 84.12 387 THR A C 1
ATOM 3057 O O . THR A 1 387 ? -32.062 32 17.828 1 84.12 387 THR A O 1
ATOM 3060 N N . LYS A 1 388 ? -30.25 32.312 16.609 1 86.19 388 LYS A N 1
ATOM 3061 C CA . LYS A 1 388 ? -30.734 33.594 16.094 1 86.19 388 LYS A CA 1
ATOM 3062 C C . LYS A 1 388 ? -31.281 33.469 14.68 1 86.19 388 LYS A C 1
ATOM 3064 O O . LYS A 1 388 ? -31.188 34.375 13.875 1 86.19 388 LYS A O 1
ATOM 3069 N N . GLY A 1 389 ? -31.672 32.25 14.297 1 86.56 389 GLY A N 1
ATOM 3070 C CA . GLY A 1 389 ? -32.281 32.094 12.992 1 86.56 389 GLY A CA 1
ATOM 3071 C C . GLY A 1 389 ? -31.391 31.391 11.992 1 86.56 389 GLY A C 1
ATOM 3072 O O . GLY A 1 389 ? -30.375 30.797 12.359 1 86.56 389 GLY A O 1
ATOM 3073 N N . ASP A 1 390 ? -31.938 31.453 10.672 1 89.19 390 ASP A N 1
ATOM 3074 C CA . ASP A 1 390 ? -31.266 30.766 9.57 1 89.19 390 ASP A CA 1
ATOM 3075 C C . ASP A 1 390 ? -31.016 31.719 8.406 1 89.19 390 ASP A C 1
ATOM 3077 O O . ASP A 1 390 ? -31.891 32.5 8.023 1 89.19 390 ASP A O 1
ATOM 3081 N N . VAL A 1 391 ? -29.766 31.625 7.988 1 90.94 391 VAL A N 1
ATOM 3082 C CA . VAL A 1 391 ? -29.438 32.406 6.805 1 90.94 391 VAL A CA 1
ATOM 3083 C C . VAL A 1 391 ? -29.969 31.703 5.555 1 90.94 391 VAL A C 1
ATOM 3085 O O . VAL A 1 391 ? -29.734 30.516 5.367 1 90.94 391 VAL A O 1
ATOM 3088 N N . ASN A 1 392 ? -30.719 32.406 4.727 1 93.19 392 ASN A N 1
ATOM 3089 C CA . ASN A 1 392 ? -31.078 31.891 3.412 1 93.19 392 ASN A CA 1
ATOM 3090 C C . ASN A 1 392 ? -29.922 32 2.428 1 93.19 392 ASN A C 1
ATOM 3092 O O . ASN A 1 392 ? -29.781 33.031 1.761 1 93.19 392 ASN A O 1
ATOM 3096 N N . CYS A 1 393 ? -29.25 31 2.242 1 92.5 393 CYS A N 1
ATOM 3097 C CA . CYS A 1 393 ? -27.984 31.016 1.496 1 92.5 393 CYS A CA 1
ATOM 3098 C C . CYS A 1 393 ? -28.234 31.312 0.023 1 92.5 393 CYS A C 1
ATOM 3100 O O . CYS A 1 393 ? -27.391 31.922 -0.637 1 92.5 393 CYS A O 1
ATOM 3102 N N . TYR A 1 394 ? -29.406 30.969 -0.531 1 93.38 394 TYR A N 1
ATOM 3103 C CA . TYR A 1 394 ? -29.719 31.297 -1.917 1 93.38 394 TYR A CA 1
ATOM 3104 C C . TYR A 1 394 ? -29.922 32.812 -2.088 1 93.38 394 TYR A C 1
ATOM 3106 O O . TYR A 1 394 ? -29.453 33.375 -3.066 1 93.38 394 TYR A O 1
ATOM 3114 N N . GLN A 1 395 ? -30.578 33.281 -1.18 1 94.31 395 GLN A N 1
ATOM 3115 C CA . GLN A 1 395 ? -30.75 34.719 -1.201 1 94.31 395 GLN A CA 1
ATOM 3116 C C . GLN A 1 395 ? -29.422 35.438 -0.999 1 94.31 395 GLN A C 1
ATOM 3118 O O . GLN A 1 395 ? -29.172 36.5 -1.614 1 94.31 395 GLN A O 1
ATOM 3123 N N . GLU A 1 396 ? -28.672 34.938 -0.112 1 94.5 396 GLU A N 1
ATOM 3124 C CA . GLU A 1 396 ? -27.375 35.531 0.158 1 94.5 396 GLU A CA 1
ATOM 3125 C C . GLU A 1 396 ? -26.469 35.5 -1.075 1 94.5 396 GLU A C 1
ATOM 3127 O O . GLU A 1 396 ? -25.656 36.406 -1.295 1 94.5 396 GLU A O 1
ATOM 3132 N N . LEU A 1 397 ? -26.609 34.438 -1.851 1 94.81 397 LEU A N 1
ATOM 3133 C CA . LEU A 1 397 ? -25.828 34.312 -3.074 1 94.81 397 LEU A CA 1
ATOM 3134 C C . LEU A 1 397 ? -26.125 35.469 -4.02 1 94.81 397 LEU A C 1
ATOM 3136 O O . LEU A 1 397 ? -25.203 36.031 -4.633 1 94.81 397 LEU A O 1
ATOM 3140 N N . LEU A 1 398 ? -27.344 35.875 -4.125 1 94.88 398 LEU A N 1
ATOM 3141 C CA . LEU A 1 398 ? -27.75 37 -4.945 1 94.88 398 LEU A CA 1
ATOM 3142 C C . LEU A 1 398 ? -27.188 38.312 -4.383 1 94.88 398 LEU A C 1
ATOM 3144 O O . LEU A 1 398 ? -26.719 39.156 -5.133 1 94.88 398 LEU A O 1
ATOM 3148 N N . LYS A 1 399 ? -27.312 38.438 -3.057 1 95.81 399 LYS A N 1
ATOM 3149 C CA . LYS A 1 399 ? -26.781 39.625 -2.396 1 95.81 399 LYS A CA 1
ATOM 3150 C C . LYS A 1 399 ? -25.266 39.719 -2.598 1 95.81 399 LYS A C 1
ATOM 3152 O O . LYS A 1 399 ? -24.719 40.812 -2.719 1 95.81 399 LYS A O 1
ATOM 3157 N N . PHE A 1 400 ? -24.672 38.594 -2.559 1 94.25 400 PHE A N 1
ATOM 3158 C CA . PHE A 1 400 ? -23.219 38.562 -2.736 1 94.25 400 PHE A CA 1
ATOM 3159 C C . PHE A 1 400 ? -22.828 39.094 -4.105 1 94.25 400 PHE A C 1
ATOM 3161 O O . PHE A 1 400 ? -21.859 39.844 -4.23 1 94.25 400 PHE A O 1
ATOM 3168 N N . VAL A 1 401 ? -23.531 38.75 -5.137 1 94.25 401 VAL A N 1
ATOM 3169 C CA . VAL A 1 401 ? -23.234 39.125 -6.512 1 94.25 401 VAL A CA 1
ATOM 3170 C C . VAL A 1 401 ? -23.312 40.656 -6.633 1 94.25 401 VAL A C 1
ATOM 3172 O O . VAL A 1 401 ? -22.531 41.25 -7.379 1 94.25 401 VAL A O 1
ATOM 3175 N N . ILE A 1 402 ? -24.141 41.281 -5.871 1 94.5 402 ILE A N 1
ATOM 3176 C CA . ILE A 1 402 ? -24.297 42.719 -5.988 1 94.5 402 ILE A CA 1
ATOM 3177 C C . ILE A 1 402 ? -23.5 43.438 -4.887 1 94.5 402 ILE A C 1
ATOM 3179 O O . ILE A 1 402 ? -23.672 44.625 -4.656 1 94.5 402 ILE A O 1
ATOM 3183 N N . GLY A 1 403 ? -22.828 42.688 -4.098 1 92.12 403 GLY A N 1
ATOM 3184 C CA . GLY A 1 403 ? -21.891 43.25 -3.127 1 92.12 403 GLY A CA 1
ATOM 3185 C C . GLY A 1 403 ? -22.562 43.656 -1.828 1 92.12 403 GLY A C 1
ATOM 3186 O O . GLY A 1 403 ? -22.031 44.5 -1.095 1 92.12 403 GLY A O 1
ATOM 3187 N N . LYS A 1 404 ? -23.625 43 -1.454 1 94 404 LYS A N 1
ATOM 3188 C CA . LYS A 1 404 ? -24.375 43.469 -0.289 1 94 404 LYS A CA 1
ATOM 3189 C C . LYS A 1 404 ? -24.469 42.375 0.768 1 94 404 LYS A C 1
ATOM 3191 O O . LYS A 1 404 ? -25.156 42.562 1.783 1 94 404 LYS A O 1
ATOM 3196 N N . SER A 1 405 ? -23.844 41.344 0.575 1 94.88 405 SER A N 1
ATOM 3197 C CA . SER A 1 405 ? -23.938 40.25 1.546 1 94.88 405 SER A CA 1
ATOM 3198 C C . SER A 1 405 ? -22.906 40.438 2.666 1 94.88 405 SER A C 1
ATOM 3200 O O . SER A 1 405 ? -21.781 40.875 2.424 1 94.88 405 SER A O 1
ATOM 3202 N N . ASN A 1 406 ? -23.312 40.062 3.857 1 94.06 406 ASN A N 1
ATOM 3203 C CA . ASN A 1 406 ? -22.406 40.031 5.004 1 94.06 406 ASN A CA 1
ATOM 3204 C C . ASN A 1 406 ? -21.703 38.688 5.156 1 94.06 406 ASN A C 1
ATOM 3206 O O . ASN A 1 406 ? -21.125 38.406 6.203 1 94.06 406 ASN A O 1
ATOM 3210 N N . HIS A 1 407 ? -21.828 37.906 4.168 1 95.81 407 HIS A N 1
ATOM 3211 C CA . HIS A 1 407 ? -21.25 36.562 4.215 1 95.81 407 HIS A CA 1
ATOM 3212 C C . HIS A 1 407 ? -20.297 36.312 3.043 1 95.81 407 HIS A C 1
ATOM 3214 O O . HIS A 1 407 ? -20.406 36.969 2.01 1 95.81 407 HIS A O 1
ATOM 3220 N N . THR A 1 408 ? -19.312 35.469 3.238 1 95.69 408 THR A N 1
ATOM 3221 C CA . THR A 1 408 ? -18.359 35.125 2.186 1 95.69 408 THR A CA 1
ATOM 3222 C C . THR A 1 408 ? -18.969 34.125 1.212 1 95.69 408 THR A C 1
ATOM 3224 O O . THR A 1 408 ? -19.938 33.438 1.547 1 95.69 408 THR A O 1
ATOM 3227 N N . LEU A 1 409 ? -18.406 34.062 0.024 1 94.56 409 LEU A N 1
ATOM 3228 C CA . LEU A 1 409 ? -18.891 33.125 -0.971 1 94.56 409 LEU A CA 1
ATOM 3229 C C . LEU A 1 409 ? -18.719 31.688 -0.469 1 94.56 409 LEU A C 1
ATOM 3231 O O . LEU A 1 409 ? -19.609 30.844 -0.649 1 94.56 409 LEU A O 1
ATOM 3235 N N . ALA A 1 410 ? -17.562 31.406 0.11 1 93.44 410 ALA A N 1
ATOM 3236 C CA . ALA A 1 410 ? -17.312 30.078 0.669 1 93.44 410 ALA A CA 1
ATOM 3237 C C . ALA A 1 410 ? -18.375 29.719 1.718 1 93.44 410 ALA A C 1
ATOM 3239 O O . ALA A 1 410 ? -18.859 28.594 1.761 1 93.44 410 ALA A O 1
ATOM 3240 N N . GLY A 1 411 ? -18.656 30.656 2.557 1 93.44 411 GLY A N 1
ATOM 3241 C CA . GLY A 1 411 ? -19.688 30.438 3.559 1 93.44 411 GLY A CA 1
ATOM 3242 C C . GLY A 1 411 ? -21.047 30.141 2.959 1 93.44 411 GLY A C 1
ATOM 3243 O O . GLY A 1 411 ? -21.75 29.234 3.406 1 93.44 411 GLY A O 1
ATOM 3244 N N . ILE A 1 412 ? -21.422 30.859 1.966 1 94.62 412 ILE A N 1
ATOM 3245 C CA . ILE A 1 412 ? -22.703 30.703 1.307 1 94.62 412 ILE A CA 1
ATOM 3246 C C . ILE A 1 412 ? -22.797 29.328 0.663 1 94.62 412 ILE A C 1
ATOM 3248 O O . ILE A 1 412 ? -23.797 28.625 0.831 1 94.62 412 ILE A O 1
ATOM 3252 N N . ILE A 1 413 ? -21.766 28.969 0.021 1 92.12 413 ILE A N 1
ATOM 3253 C CA . ILE A 1 413 ? -21.75 27.672 -0.655 1 92.12 413 ILE A CA 1
ATOM 3254 C C . ILE A 1 413 ? -21.812 26.547 0.377 1 92.12 413 ILE A C 1
ATOM 3256 O O . ILE A 1 413 ? -22.547 25.562 0.189 1 92.12 413 ILE A O 1
ATOM 3260 N N . THR A 1 414 ? -21.047 26.688 1.404 1 90.75 414 THR A N 1
ATOM 3261 C CA . THR A 1 414 ? -21.062 25.688 2.475 1 90.75 414 THR A CA 1
ATOM 3262 C C . THR A 1 414 ? -22.453 25.562 3.062 1 90.75 414 THR A C 1
ATOM 3264 O O . THR A 1 414 ? -22.922 24.438 3.346 1 90.75 414 THR A O 1
ATOM 3267 N N . GLY A 1 415 ? -23.094 26.688 3.273 1 90.31 415 GLY A N 1
ATOM 3268 C CA . GLY A 1 415 ? -24.453 26.672 3.773 1 90.31 415 GLY A CA 1
ATOM 3269 C C . GLY A 1 415 ? -25.406 25.906 2.873 1 90.31 415 GLY A C 1
ATOM 3270 O O . GLY A 1 415 ? -26.297 25.188 3.354 1 90.31 415 GLY A O 1
ATOM 3271 N N . ILE A 1 416 ? -25.234 26.031 1.608 1 88.31 416 ILE A N 1
ATOM 3272 C CA . ILE A 1 416 ? -26.078 25.359 0.634 1 88.31 416 ILE A CA 1
ATOM 3273 C C . ILE A 1 416 ? -25.828 23.844 0.698 1 88.31 416 ILE A C 1
ATOM 3275 O O . ILE A 1 416 ? -26.781 23.062 0.73 1 88.31 416 ILE A O 1
ATOM 3279 N N . ILE A 1 417 ? -24.594 23.422 0.858 1 85.75 417 ILE A N 1
ATOM 3280 C CA . ILE A 1 417 ? -24.203 22.016 0.838 1 85.75 417 ILE A CA 1
ATOM 3281 C C . ILE A 1 417 ? -24.625 21.344 2.146 1 85.75 417 ILE A C 1
ATOM 3283 O O . ILE A 1 417 ? -25.078 20.203 2.148 1 85.75 417 ILE A O 1
ATOM 3287 N N . ASP A 1 418 ? -24.391 22 3.184 1 83.94 418 ASP A N 1
ATOM 3288 C CA . ASP A 1 418 ? -24.719 21.453 4.5 1 83.94 418 ASP A CA 1
ATOM 3289 C C . ASP A 1 418 ? -26.203 21.172 4.621 1 83.94 418 ASP A C 1
ATOM 3291 O O . ASP A 1 418 ? -26.609 20.281 5.359 1 83.94 418 ASP A O 1
ATOM 3295 N N . GLY A 1 419 ? -27 21.797 3.963 1 76 419 GLY A N 1
ATOM 3296 C CA . GLY A 1 419 ? -28.438 21.594 3.988 1 76 419 GLY A CA 1
ATOM 3297 C C . GLY A 1 419 ? -28.891 20.391 3.182 1 76 419 GLY A C 1
ATOM 3298 O O . GLY A 1 419 ? -29.984 19.875 3.383 1 76 419 GLY A O 1
ATOM 3299 N N . ALA A 1 420 ? -27.906 19.844 2.537 1 78.56 420 ALA A N 1
ATOM 3300 C CA . ALA A 1 420 ? -28.266 18.703 1.698 1 78.56 420 ALA A CA 1
ATOM 3301 C C . ALA A 1 420 ? -28.031 17.391 2.436 1 78.56 420 ALA A C 1
ATOM 3303 O O . ALA A 1 420 ? -27.109 17.281 3.25 1 78.56 420 ALA A O 1
ATOM 3304 N N . ASP A 1 421 ? -28.984 16.484 2.539 1 79.88 421 ASP A N 1
ATOM 3305 C CA . ASP A 1 421 ? -28.875 15.141 3.094 1 79.88 421 ASP A CA 1
ATOM 3306 C C . ASP A 1 421 ? -29.078 14.086 2.01 1 79.88 421 ASP A C 1
ATOM 3308 O O . ASP A 1 421 ? -30.141 13.492 1.896 1 79.88 421 ASP A O 1
ATOM 3312 N N . PRO A 1 422 ? -27.953 13.844 1.416 1 81.75 422 PRO A N 1
ATOM 3313 C CA . PRO A 1 422 ? -28.125 13.031 0.206 1 81.75 422 PRO A CA 1
ATOM 3314 C C . PRO A 1 422 ? -28.172 11.539 0.498 1 81.75 422 PRO A C 1
ATOM 3316 O O . PRO A 1 422 ? -28.406 10.734 -0.409 1 81.75 422 PRO A O 1
ATOM 3319 N N . TRP A 1 423 ? -28.016 11.133 1.753 1 88.62 423 TRP A N 1
ATOM 3320 C CA . TRP A 1 423 ? -27.891 9.711 2.025 1 88.62 423 TRP A CA 1
ATOM 3321 C C . TRP A 1 423 ? -29.125 9.188 2.771 1 88.62 423 TRP A C 1
ATOM 3323 O O . TRP A 1 423 ? -29.688 9.883 3.611 1 88.62 423 TRP A O 1
ATOM 3333 N N . THR A 1 424 ? -29.516 7.945 2.467 1 91.12 424 THR A N 1
ATOM 3334 C CA . THR A 1 424 ? -30.531 7.23 3.242 1 91.12 424 THR A CA 1
ATOM 3335 C C . THR A 1 424 ? -29.953 6.754 4.57 1 91.12 424 THR A C 1
ATOM 3337 O O . THR A 1 424 ? -28.734 6.766 4.766 1 91.12 424 THR A O 1
ATOM 3340 N N . LYS A 1 425 ? -30.859 6.324 5.469 1 91.44 425 LYS A N 1
ATOM 3341 C CA . LYS A 1 425 ? -30.438 5.809 6.766 1 91.44 425 LYS A CA 1
ATOM 3342 C C . LYS A 1 425 ? -29.516 4.59 6.598 1 91.44 425 LYS A C 1
ATOM 3344 O O . LYS A 1 425 ? -28.531 4.441 7.324 1 91.44 425 LYS A O 1
ATOM 3349 N N . GLU A 1 426 ? -29.844 3.797 5.656 1 93.25 426 GLU A N 1
ATOM 3350 C CA . GLU A 1 426 ? -29.062 2.594 5.398 1 93.25 426 GLU A CA 1
ATOM 3351 C C . GLU A 1 426 ? -27.672 2.943 4.875 1 93.25 426 GLU A C 1
ATOM 3353 O O . GLU A 1 426 ? -26.672 2.334 5.281 1 93.25 426 GLU A O 1
ATOM 3358 N N . GLN A 1 427 ? -27.609 3.879 4.02 1 92.31 427 GLN A N 1
ATOM 3359 C CA . GLN A 1 427 ? -26.344 4.328 3.467 1 92.31 427 GLN A CA 1
ATOM 3360 C C . GLN A 1 427 ? -25.469 4.953 4.547 1 92.31 427 GLN A C 1
ATOM 3362 O O . GLN A 1 427 ? -24.25 4.734 4.574 1 92.31 427 GLN A O 1
ATOM 3367 N N . LYS A 1 428 ? -26.094 5.762 5.375 1 93.44 428 LYS A N 1
ATOM 3368 C CA . LYS A 1 428 ? -25.359 6.379 6.48 1 93.44 428 LYS A CA 1
ATOM 3369 C C . LYS A 1 428 ? -24.734 5.32 7.383 1 93.44 428 LYS A C 1
ATOM 3371 O O . LYS A 1 428 ? -23.562 5.426 7.758 1 93.44 428 LYS A O 1
ATOM 3376 N N . ASN A 1 429 ? -25.484 4.32 7.672 1 94.12 429 ASN A N 1
ATOM 3377 C CA . ASN A 1 429 ? -24.984 3.248 8.531 1 94.12 429 ASN A CA 1
ATOM 3378 C C . ASN A 1 429 ? -23.828 2.506 7.891 1 94.12 429 ASN A C 1
ATOM 3380 O O . ASN A 1 429 ? -22.859 2.148 8.578 1 94.12 429 ASN A O 1
ATOM 3384 N N . GLU A 1 430 ? -23.938 2.297 6.676 1 95.31 430 GLU A N 1
ATOM 3385 C CA . GLU A 1 430 ? -22.875 1.61 5.957 1 95.31 430 GLU A CA 1
ATOM 3386 C C . GLU A 1 430 ? -21.594 2.436 5.957 1 95.31 430 GLU A C 1
ATOM 3388 O O . GLU A 1 430 ? -20.5 1.9 6.168 1 95.31 430 GLU A O 1
ATOM 3393 N N . LEU A 1 431 ? -21.766 3.686 5.684 1 95.19 431 LEU A N 1
ATOM 3394 C CA . LEU A 1 431 ? -20.609 4.578 5.621 1 95.19 431 LEU A CA 1
ATOM 3395 C C . LEU A 1 431 ? -19.953 4.727 6.996 1 95.19 431 LEU A C 1
ATOM 3397 O O . LEU A 1 431 ? -18.734 4.781 7.105 1 95.19 431 LEU A O 1
ATOM 3401 N N . LEU A 1 432 ? -20.719 4.777 8.023 1 94.94 432 LEU A N 1
ATOM 3402 C CA . LEU A 1 432 ? -20.188 4.852 9.383 1 94.94 432 LEU A CA 1
ATOM 3403 C C . LEU A 1 432 ? -19.453 3.564 9.75 1 94.94 432 LEU A C 1
ATOM 3405 O O . LEU A 1 432 ? -18.422 3.604 10.43 1 94.94 432 LEU A O 1
ATOM 3409 N N . TYR A 1 433 ? -20.047 2.479 9.328 1 95 433 TYR A N 1
ATOM 3410 C CA . TYR A 1 433 ? -19.375 1.202 9.531 1 95 433 TYR A CA 1
ATOM 3411 C C . TYR A 1 433 ? -18.016 1.186 8.836 1 95 433 TYR A C 1
ATOM 3413 O O . TYR A 1 433 ? -17.031 0.735 9.406 1 95 433 TYR A O 1
ATOM 3421 N N . LYS A 1 434 ? -17.953 1.65 7.652 1 96.06 434 LYS A N 1
ATOM 3422 C CA . LYS A 1 434 ? -16.719 1.718 6.895 1 96.06 434 LYS A CA 1
ATOM 3423 C C . LYS A 1 434 ? -15.695 2.623 7.582 1 96.06 434 LYS A C 1
ATOM 3425 O O . LYS A 1 434 ? -14.5 2.332 7.586 1 96.06 434 LYS A O 1
ATOM 3430 N N . ARG A 1 435 ? -16.172 3.74 8.094 1 96.38 435 ARG A N 1
ATOM 3431 C CA . ARG A 1 435 ? -15.297 4.645 8.836 1 96.38 435 ARG A CA 1
ATOM 3432 C C . ARG A 1 435 ? -14.656 3.939 10.031 1 96.38 435 ARG A C 1
ATOM 3434 O O . ARG A 1 435 ? -13.453 4.043 10.25 1 96.38 435 ARG A O 1
ATOM 3441 N N . ASP A 1 436 ? -15.461 3.221 10.766 1 96.25 436 ASP A N 1
ATOM 3442 C CA . ASP A 1 436 ? -14.977 2.527 11.961 1 96.25 436 ASP A CA 1
ATOM 3443 C C . ASP A 1 436 ? -14.031 1.387 11.586 1 96.25 436 ASP A C 1
ATOM 3445 O O . ASP A 1 436 ? -13.07 1.105 12.305 1 96.25 436 ASP A O 1
ATOM 3449 N N . ARG A 1 437 ? -14.359 0.743 10.508 1 95.12 437 ARG A N 1
ATOM 3450 C CA . ARG A 1 437 ? -13.461 -0.288 10.008 1 95.12 437 ARG A CA 1
ATOM 3451 C C . ARG A 1 437 ? -12.094 0.302 9.648 1 95.12 437 ARG A C 1
ATOM 3453 O O . ARG A 1 437 ? -11.062 -0.298 9.938 1 95.12 437 ARG A O 1
ATOM 3460 N N . MET A 1 438 ? -12.109 1.411 8.992 1 96.75 438 MET A N 1
ATOM 3461 C CA . MET A 1 438 ? -10.852 2.068 8.641 1 96.75 438 MET A CA 1
ATOM 3462 C C . MET A 1 438 ? -10.078 2.465 9.891 1 96.75 438 MET A C 1
ATOM 3464 O O . MET A 1 438 ? -8.859 2.326 9.938 1 96.75 438 MET A O 1
ATOM 3468 N N . LYS A 1 439 ? -10.781 3.012 10.82 1 96.75 439 LYS A N 1
ATOM 3469 C CA . LYS A 1 439 ? -10.156 3.361 12.094 1 96.75 439 LYS A CA 1
ATOM 3470 C C . LYS A 1 439 ? -9.461 2.154 12.719 1 96.75 439 LYS A C 1
ATOM 3472 O O . LYS A 1 439 ? -8.32 2.254 13.18 1 96.75 439 LYS A O 1
ATOM 3477 N N . ARG A 1 440 ? -10.117 1.035 12.727 1 95.25 440 ARG A N 1
ATOM 3478 C CA . ARG A 1 440 ? -9.547 -0.203 13.242 1 95.25 440 ARG A CA 1
ATOM 3479 C C . ARG A 1 440 ? -8.336 -0.628 12.414 1 95.25 440 ARG A C 1
ATOM 3481 O O . ARG A 1 440 ? -7.328 -1.083 12.969 1 95.25 440 ARG A O 1
ATOM 3488 N N . GLN A 1 441 ? -8.469 -0.498 11.141 1 95.94 441 GLN A N 1
ATOM 3489 C CA . GLN A 1 441 ? -7.383 -0.856 10.234 1 95.94 441 GLN A CA 1
ATOM 3490 C C . GLN A 1 441 ? -6.113 -0.073 10.555 1 95.94 441 GLN A C 1
ATOM 3492 O O . GLN A 1 441 ? -5.023 -0.645 10.617 1 95.94 441 GLN A O 1
ATOM 3497 N N . VAL A 1 442 ? -6.266 1.187 10.758 1 97.62 442 VAL A N 1
ATOM 3498 C CA . VAL A 1 442 ? -5.117 2.043 11.039 1 97.62 442 VAL A CA 1
ATOM 3499 C C . VAL A 1 442 ? -4.555 1.714 12.422 1 97.62 442 VAL A C 1
ATOM 3501 O O . VAL A 1 442 ? -3.338 1.617 12.594 1 97.62 442 VAL A O 1
ATOM 3504 N N . ARG A 1 443 ? -5.387 1.547 13.336 1 97.06 443 ARG A N 1
ATOM 3505 C CA . ARG A 1 443 ? -4.969 1.238 14.695 1 97.06 443 ARG A CA 1
ATOM 3506 C C . ARG A 1 443 ? -4.188 -0.073 14.75 1 97.06 443 ARG A C 1
ATOM 3508 O O . ARG A 1 443 ? -3.145 -0.156 15.398 1 97.06 443 ARG A O 1
ATOM 3515 N N . GLU A 1 444 ? -4.688 -1.092 14.047 1 94.5 444 GLU A N 1
ATOM 3516 C CA . GLU A 1 444 ? -4.047 -2.402 14.062 1 94.5 444 GLU A CA 1
ATOM 3517 C C . GLU A 1 444 ? -2.729 -2.385 13.297 1 94.5 444 GLU A C 1
ATOM 3519 O O . GLU A 1 444 ? -1.775 -3.07 13.672 1 94.5 444 GLU A O 1
ATOM 3524 N N . LEU A 1 445 ? -2.719 -1.66 12.258 1 95.81 445 LEU A N 1
ATOM 3525 C CA . LEU A 1 445 ? -1.5 -1.585 11.461 1 95.81 445 LEU A CA 1
ATOM 3526 C C . LEU A 1 445 ? -0.385 -0.889 12.234 1 95.81 445 LEU A C 1
ATOM 3528 O O . LEU A 1 445 ? 0.743 -1.385 12.289 1 95.81 445 LEU A O 1
ATOM 3532 N N . LEU A 1 446 ? -0.69 0.28 12.852 1 97.56 446 LEU A N 1
ATOM 3533 C CA . LEU A 1 446 ? 0.34 1.103 13.477 1 97.56 446 LEU A CA 1
ATOM 3534 C C . LEU A 1 446 ? 0.68 0.585 14.867 1 97.56 446 LEU A C 1
ATOM 3536 O O . LEU A 1 446 ? 1.828 0.679 15.312 1 97.56 446 LEU A O 1
ATOM 3540 N N . GLY A 1 447 ? -0.321 0.135 15.594 1 96.12 447 GLY A N 1
ATOM 3541 C CA . GLY A 1 447 ? -0.081 -0.29 16.953 1 96.12 447 GLY A CA 1
ATOM 3542 C C . GLY A 1 447 ? 0.449 0.821 17.844 1 96.12 447 GLY A C 1
ATOM 3543 O O . GLY A 1 447 ? -0.007 1.963 17.766 1 96.12 447 GLY A O 1
ATOM 3544 N N . ASN A 1 448 ? 1.428 0.487 18.734 1 96.44 448 ASN A N 1
ATOM 3545 C CA . ASN A 1 448 ? 1.939 1.454 19.688 1 96.44 448 ASN A CA 1
ATOM 3546 C C . ASN A 1 448 ? 3.334 1.941 19.312 1 96.44 448 ASN A C 1
ATOM 3548 O O . ASN A 1 448 ? 3.918 2.771 20.016 1 96.44 448 ASN A O 1
ATOM 3552 N N . ASP A 1 449 ? 3.822 1.447 18.188 1 96.5 449 ASP A N 1
ATOM 3553 C CA . ASP A 1 449 ? 5.184 1.812 17.812 1 96.5 449 ASP A CA 1
ATOM 3554 C C . ASP A 1 449 ? 5.262 2.188 16.328 1 96.5 449 ASP A C 1
ATOM 3556 O O . ASP A 1 449 ? 6.352 2.254 15.758 1 96.5 449 ASP A O 1
ATOM 3560 N N . GLY A 1 450 ? 4.125 2.328 15.711 1 97.62 450 GLY A N 1
ATOM 3561 C CA . GLY A 1 450 ? 4.094 2.688 14.305 1 97.62 450 GLY A CA 1
ATOM 3562 C C . GLY A 1 450 ? 3.664 4.121 14.062 1 97.62 450 GLY A C 1
ATOM 3563 O O . GLY A 1 450 ? 2.885 4.68 14.844 1 97.62 450 GLY A O 1
ATOM 3564 N N . ILE A 1 451 ? 4.176 4.695 12.961 1 98.75 451 ILE A N 1
ATOM 3565 C CA . ILE A 1 451 ? 3.742 6.016 12.508 1 98.75 451 ILE A CA 1
ATOM 3566 C C . ILE A 1 451 ? 3.447 5.973 11.008 1 98.75 451 ILE A C 1
ATOM 3568 O O . ILE A 1 451 ? 3.959 5.109 10.297 1 98.75 451 ILE A O 1
ATOM 3572 N N . LEU A 1 452 ? 2.615 6.844 10.602 1 98.81 452 LEU A N 1
ATOM 3573 C CA . LEU A 1 452 ? 2.252 6.98 9.195 1 98.81 452 LEU A CA 1
ATOM 3574 C C . LEU A 1 452 ? 2.568 8.383 8.688 1 98.81 452 LEU A C 1
ATOM 3576 O O . LEU A 1 452 ? 2.068 9.367 9.227 1 98.81 452 LEU A O 1
ATOM 3580 N N . LEU A 1 453 ? 3.484 8.445 7.73 1 98.88 453 LEU A N 1
ATOM 3581 C CA . LEU A 1 453 ? 3.73 9.711 7.039 1 98.88 453 LEU A CA 1
ATOM 3582 C C . LEU A 1 453 ? 2.738 9.906 5.898 1 98.88 453 LEU A C 1
ATOM 3584 O O . LEU A 1 453 ? 2.48 8.984 5.129 1 98.88 453 LEU A O 1
ATOM 3588 N N . PHE A 1 454 ? 2.174 11.047 5.809 1 98.75 454 PHE A N 1
ATOM 3589 C CA . PHE A 1 454 ? 1.139 11.398 4.84 1 98.75 454 PHE A CA 1
ATOM 3590 C C . PHE A 1 454 ? 1.279 12.844 4.395 1 98.75 454 PHE A C 1
ATOM 3592 O O . PHE A 1 454 ? 1.587 13.719 5.203 1 98.75 454 PHE A O 1
ATOM 3599 N N . PRO A 1 455 ? 1.067 13.172 3.094 1 98.38 455 PRO A N 1
ATOM 3600 C CA . PRO A 1 455 ? 1.205 14.562 2.656 1 98.38 455 PRO A CA 1
ATOM 3601 C C . PRO A 1 455 ? 0.251 15.5 3.385 1 98.38 455 PRO A C 1
ATOM 3603 O O . PRO A 1 455 ? -0.892 15.133 3.668 1 98.38 455 PRO A O 1
ATOM 3606 N N . SER A 1 456 ? 0.676 16.703 3.629 1 98.25 456 SER A N 1
ATOM 3607 C CA . SER A 1 456 ? -0.145 17.688 4.316 1 98.25 456 SER A CA 1
ATOM 3608 C C . SER A 1 456 ? -1.251 18.219 3.408 1 98.25 456 SER A C 1
ATOM 3610 O O . SER A 1 456 ? -2.301 18.656 3.889 1 98.25 456 SER A O 1
ATOM 3612 N N . TRP A 1 457 ? -1.018 18.281 2.211 1 97.81 457 TRP A N 1
ATOM 3613 C CA . TRP A 1 457 ? -1.848 18.797 1.13 1 97.81 457 TRP A CA 1
ATOM 3614 C C . TRP A 1 457 ? -1.333 18.328 -0.227 1 97.81 457 TRP A C 1
ATOM 3616 O O . TRP A 1 457 ? -0.219 17.812 -0.331 1 97.81 457 TRP A O 1
ATOM 3626 N N . PRO A 1 458 ? -2.105 18.375 -1.316 1 96.69 458 PRO A N 1
ATOM 3627 C CA . PRO A 1 458 ? -1.606 17.891 -2.604 1 96.69 458 PRO A CA 1
ATOM 3628 C C . PRO A 1 458 ? -0.515 18.781 -3.189 1 96.69 458 PRO A C 1
ATOM 3630 O O . PRO A 1 458 ? 0.293 18.328 -4 1 96.69 458 PRO A O 1
ATOM 3633 N N . CYS A 1 459 ? -0.577 20.062 -2.846 1 97.12 459 CYS A N 1
ATOM 3634 C CA . CYS A 1 459 ? 0.372 21.047 -3.369 1 97.12 459 CYS A CA 1
ATOM 3635 C C . CYS A 1 459 ? 0.703 22.094 -2.32 1 97.12 459 CYS A C 1
ATOM 3637 O O . CYS A 1 459 ? 0.182 22.047 -1.205 1 97.12 459 CYS A O 1
ATOM 3639 N N . THR A 1 460 ? 1.663 22.938 -2.613 1 97.69 460 THR A N 1
ATOM 3640 C CA . THR A 1 460 ? 1.971 24.047 -1.718 1 97.69 460 THR A CA 1
ATOM 3641 C C . THR A 1 460 ? 0.867 25.109 -1.763 1 97.69 460 THR A C 1
ATOM 3643 O O . THR A 1 460 ? -0.158 24.906 -2.42 1 97.69 460 THR A O 1
ATOM 3646 N N . ALA A 1 461 ? 1.037 26.203 -0.994 1 98.12 461 ALA A N 1
ATOM 3647 C CA . ALA A 1 461 ? -0.014 27.188 -0.809 1 98.12 461 ALA A CA 1
ATOM 3648 C C . ALA A 1 461 ? -0.577 27.656 -2.15 1 98.12 461 ALA A C 1
ATOM 3650 O O . ALA A 1 461 ? 0.169 28.109 -3.023 1 98.12 461 ALA A O 1
ATOM 3651 N N . MET A 1 462 ? -1.846 27.578 -2.311 1 97.94 462 MET A N 1
ATOM 3652 C CA . MET A 1 462 ? -2.541 27.953 -3.537 1 97.94 462 MET A CA 1
ATOM 3653 C C . MET A 1 462 ? -2.824 29.453 -3.561 1 97.94 462 MET A C 1
ATOM 3655 O O . MET A 1 462 ? -2.783 30.109 -2.52 1 97.94 462 MET A O 1
ATOM 3659 N N . TYR A 1 463 ? -3.105 29.922 -4.812 1 98.19 463 TYR A N 1
ATOM 3660 C CA . TYR A 1 463 ? -3.525 31.312 -4.938 1 98.19 463 TYR A CA 1
ATOM 3661 C C . TYR A 1 463 ? -4.887 31.531 -4.285 1 98.19 463 TYR A C 1
ATOM 3663 O O . TYR A 1 463 ? -5.684 30.594 -4.168 1 98.19 463 TYR A O 1
ATOM 3671 N N . HIS A 1 464 ? -5.102 32.75 -3.807 1 97.56 464 HIS A N 1
ATOM 3672 C CA . HIS A 1 464 ? -6.406 33.094 -3.244 1 97.56 464 HIS A CA 1
ATOM 3673 C C . HIS A 1 464 ? -7.531 32.719 -4.207 1 97.56 464 HIS A C 1
ATOM 3675 O O . HIS A 1 464 ? -7.395 32.906 -5.422 1 97.56 464 HIS A O 1
ATOM 3681 N N . ASN A 1 465 ? -8.594 32.125 -3.711 1 96.31 465 ASN A N 1
ATOM 3682 C CA . ASN A 1 465 ? -9.812 31.781 -4.426 1 96.31 465 ASN A CA 1
ATOM 3683 C C . ASN A 1 465 ? -9.641 30.5 -5.242 1 96.31 465 ASN A C 1
ATOM 3685 O O . ASN A 1 465 ? -10.625 29.891 -5.672 1 96.31 465 ASN A O 1
ATOM 3689 N N . GLU A 1 466 ? -8.422 30.062 -5.445 1 97.19 466 GLU A N 1
ATOM 3690 C CA . GLU A 1 466 ? -8.172 28.812 -6.172 1 97.19 466 GLU A CA 1
ATOM 3691 C C . GLU A 1 466 ? -8.812 27.625 -5.465 1 97.19 466 GLU A C 1
ATOM 3693 O O . GLU A 1 466 ? -9.344 26.719 -6.117 1 97.19 466 GLU A O 1
ATOM 3698 N N . PRO A 1 467 ? -8.828 27.609 -4.168 1 96.62 467 PRO A N 1
ATOM 3699 C CA . PRO A 1 467 ? -9.406 26.469 -3.451 1 96.62 467 PRO A CA 1
ATOM 3700 C C . PRO A 1 467 ? -10.898 26.312 -3.699 1 96.62 467 PRO A C 1
ATOM 3702 O O . PRO A 1 467 ? -11.453 25.234 -3.502 1 96.62 467 PRO A O 1
ATOM 3705 N N . LEU A 1 468 ? -11.57 27.375 -4.129 1 96 468 LEU A N 1
ATOM 3706 C CA . LEU A 1 468 ? -12.992 27.281 -4.445 1 96 468 LEU A CA 1
ATOM 3707 C C . LEU A 1 468 ? -13.242 26.234 -5.52 1 96 468 LEU A C 1
ATOM 3709 O O . LEU A 1 468 ? -14.32 25.625 -5.57 1 96 468 LEU A O 1
ATOM 3713 N N . LEU A 1 469 ? -12.18 25.969 -6.328 1 96.75 469 LEU A N 1
ATOM 3714 C CA . LEU A 1 469 ? -12.328 25.047 -7.445 1 96.75 469 LEU A CA 1
ATOM 3715 C C . LEU A 1 469 ? -11.641 23.719 -7.141 1 96.75 469 LEU A C 1
ATOM 3717 O O . LEU A 1 469 ? -11.516 22.859 -8.023 1 96.75 469 LEU A O 1
ATOM 3721 N N . THR A 1 470 ? -11.156 23.531 -5.949 1 96.19 470 THR A N 1
ATOM 3722 C CA . THR A 1 470 ? -10.57 22.281 -5.449 1 96.19 470 THR A CA 1
ATOM 3723 C C . THR A 1 470 ? -11.109 21.953 -4.055 1 96.19 470 THR A C 1
ATOM 3725 O O . THR A 1 470 ? -10.328 21.75 -3.121 1 96.19 470 THR A O 1
ATOM 3728 N N . PRO A 1 471 ? -12.359 21.844 -3.922 1 90.81 471 PRO A N 1
ATOM 3729 C CA . PRO A 1 471 ? -12.984 21.797 -2.598 1 90.81 471 PRO A CA 1
ATOM 3730 C C . PRO A 1 471 ? -12.664 20.516 -1.845 1 90.81 471 PRO A C 1
ATOM 3732 O O . PRO A 1 471 ? -12.828 20.453 -0.623 1 90.81 471 PRO A O 1
ATOM 3735 N N . LEU A 1 472 ? -12.125 19.5 -2.51 1 94.81 472 LEU A N 1
ATOM 3736 C CA . LEU A 1 472 ? -11.953 18.219 -1.837 1 94.81 472 LEU A CA 1
ATOM 3737 C C . LEU A 1 472 ? -10.516 18.047 -1.353 1 94.81 472 LEU A C 1
ATOM 3739 O O . LEU A 1 472 ? -10.195 17.062 -0.669 1 94.81 472 LEU A O 1
ATOM 3743 N N . ASN A 1 473 ? -9.672 19.016 -1.58 1 96.62 473 ASN A N 1
ATOM 3744 C CA . ASN A 1 473 ? -8.273 18.906 -1.192 1 96.62 473 ASN A CA 1
ATOM 3745 C C . ASN A 1 473 ? -8.109 18.844 0.324 1 96.62 473 ASN A C 1
ATOM 3747 O O . ASN A 1 473 ? -7.137 18.281 0.827 1 96.62 473 ASN A O 1
ATOM 3751 N N . PHE A 1 474 ? -9.062 19.344 1.075 1 96.44 474 PHE A N 1
ATOM 3752 C CA . PHE A 1 474 ? -8.945 19.344 2.529 1 96.44 474 PHE A CA 1
ATOM 3753 C C . PHE A 1 474 ? -9.078 17.922 3.076 1 96.44 474 PHE A C 1
ATOM 3755 O O . PHE A 1 474 ? -8.82 17.688 4.258 1 96.44 474 PHE A O 1
ATOM 3762 N N . GLY A 1 475 ? -9.43 16.984 2.146 1 96.88 475 GLY A N 1
ATOM 3763 C CA . GLY A 1 475 ? -9.484 15.586 2.521 1 96.88 475 GLY A CA 1
ATOM 3764 C C . GLY A 1 475 ? -8.18 15.062 3.088 1 96.88 475 GLY A C 1
ATOM 3765 O O . GLY A 1 475 ? -8.18 14.133 3.898 1 96.88 475 GLY A O 1
ATOM 3766 N N . TYR A 1 476 ? -7.062 15.656 2.703 1 97.62 476 TYR A N 1
ATOM 3767 C CA . TYR A 1 476 ? -5.742 15.242 3.168 1 97.62 476 TYR A CA 1
ATOM 3768 C C . TYR A 1 476 ? -5.621 15.406 4.68 1 97.62 476 TYR A C 1
ATOM 3770 O O . TYR A 1 476 ? -4.793 14.75 5.316 1 97.62 476 TYR A O 1
ATOM 3778 N N . THR A 1 477 ? -6.457 16.266 5.277 1 98.19 477 THR A N 1
ATOM 3779 C CA . THR A 1 477 ? -6.41 16.484 6.719 1 98.19 477 THR A CA 1
ATOM 3780 C C . THR A 1 477 ? -7.688 15.977 7.383 1 98.19 477 THR A C 1
ATOM 3782 O O . THR A 1 477 ? -7.637 15.305 8.414 1 98.19 477 THR A O 1
ATOM 3785 N N . ALA A 1 478 ? -8.828 16.172 6.738 1 97.88 478 ALA A N 1
ATOM 3786 C CA . ALA A 1 478 ? -10.141 15.867 7.309 1 97.88 478 ALA A CA 1
ATOM 3787 C C . ALA A 1 478 ? -10.266 14.383 7.629 1 97.88 478 ALA A C 1
ATOM 3789 O O . ALA A 1 478 ? -10.922 14 8.602 1 97.88 478 ALA A O 1
ATOM 3790 N N . LEU A 1 479 ? -9.609 13.625 6.809 1 97.94 479 LEU A N 1
ATOM 3791 C CA . LEU A 1 479 ? -9.656 12.18 6.98 1 97.94 479 LEU A CA 1
ATOM 3792 C C . LEU A 1 479 ? -9.234 11.781 8.398 1 97.94 479 LEU A C 1
ATOM 3794 O O . LEU A 1 479 ? -9.891 10.961 9.031 1 97.94 479 LEU A O 1
ATOM 3798 N N . TRP A 1 480 ? -8.211 12.352 8.883 1 98.5 480 TRP A N 1
ATOM 3799 C CA . TRP A 1 480 ? -7.625 11.953 10.156 1 98.5 480 TRP A CA 1
ATOM 3800 C C . TRP A 1 480 ? -8.414 12.531 11.328 1 98.5 480 TRP A C 1
ATOM 3802 O O . TRP A 1 480 ? -8.328 12.016 12.445 1 98.5 480 TRP A O 1
ATOM 3812 N N . ASN A 1 481 ? -9.164 13.625 11.062 1 98.31 481 ASN A N 1
ATOM 3813 C CA . ASN A 1 481 ? -10.125 14.094 12.055 1 98.31 481 ASN A CA 1
ATOM 3814 C C . ASN A 1 481 ? -11.297 13.125 12.195 1 98.31 481 ASN A C 1
ATOM 3816 O O . ASN A 1 481 ? -11.711 12.805 13.312 1 98.31 481 ASN A O 1
ATOM 3820 N N . ALA A 1 482 ? -11.789 12.695 11.047 1 97.5 482 ALA A N 1
ATOM 3821 C CA . ALA A 1 482 ? -12.914 11.766 11.062 1 97.5 482 ALA A CA 1
ATOM 3822 C C . ALA A 1 482 ? -12.547 10.477 11.789 1 97.5 482 ALA A C 1
ATOM 3824 O O . ALA A 1 482 ? -13.406 9.836 12.398 1 97.5 482 ALA A O 1
ATOM 3825 N N . LEU A 1 483 ? -11.266 10.141 11.734 1 98.12 483 LEU A N 1
ATOM 3826 C CA . LEU A 1 483 ? -10.82 8.922 12.406 1 98.12 483 LEU A CA 1
ATOM 3827 C C . LEU A 1 483 ? -10.398 9.219 13.844 1 98.12 483 LEU A C 1
ATOM 3829 O O . LEU A 1 483 ? -10.062 8.305 14.594 1 98.12 483 LEU A O 1
ATOM 3833 N N . ALA A 1 484 ? -10.359 10.438 14.273 1 98 484 ALA A N 1
ATOM 3834 C CA . ALA A 1 484 ? -10.039 10.867 15.633 1 98 484 ALA A CA 1
ATOM 3835 C C . ALA A 1 484 ? -8.656 10.383 16.047 1 98 484 ALA A C 1
ATOM 3837 O O . ALA A 1 484 ? -8.5 9.789 17.125 1 98 484 ALA A O 1
ATOM 3838 N N . LEU A 1 485 ? -7.676 10.688 15.234 1 98.56 485 LEU A N 1
ATOM 3839 C CA . LEU A 1 485 ? -6.301 10.289 15.516 1 98.56 485 LEU A CA 1
ATOM 3840 C C . LEU A 1 485 ? -5.41 11.516 15.703 1 98.56 485 LEU A C 1
ATOM 3842 O O . LEU A 1 485 ? -5.672 12.57 15.133 1 98.56 485 LEU A O 1
ATOM 3846 N N . PRO A 1 486 ? -4.352 11.383 16.5 1 98.75 486 PRO A N 1
ATOM 3847 C CA . PRO A 1 486 ? -3.412 12.492 16.625 1 98.75 486 PRO A CA 1
ATOM 3848 C C . PRO A 1 486 ? -2.51 12.656 15.414 1 98.75 486 PRO A C 1
ATOM 3850 O O . PRO A 1 486 ? -2.104 11.664 14.805 1 98.75 486 PRO A O 1
ATOM 3853 N N . VAL A 1 487 ? -2.23 13.891 15.07 1 98.88 487 VAL A N 1
ATOM 3854 C CA . VAL A 1 487 ? -1.438 14.203 13.883 1 98.88 487 VAL A CA 1
ATOM 3855 C C . VAL A 1 487 ? -0.582 15.438 14.156 1 98.88 487 VAL A C 1
ATOM 3857 O O . VAL A 1 487 ? -1.04 16.391 14.781 1 98.88 487 VAL A O 1
ATOM 3860 N N . VAL A 1 488 ? 0.657 15.398 13.719 1 98.94 488 VAL A N 1
ATOM 3861 C CA . VAL A 1 488 ? 1.498 16.594 13.758 1 98.94 488 VAL A CA 1
ATOM 3862 C C . VAL A 1 488 ? 1.909 16.969 12.344 1 98.94 488 VAL A C 1
ATOM 3864 O O . VAL A 1 488 ? 2.188 16.109 11.508 1 98.94 488 VAL A O 1
ATOM 3867 N N . GLN A 1 489 ? 1.709 18.203 12.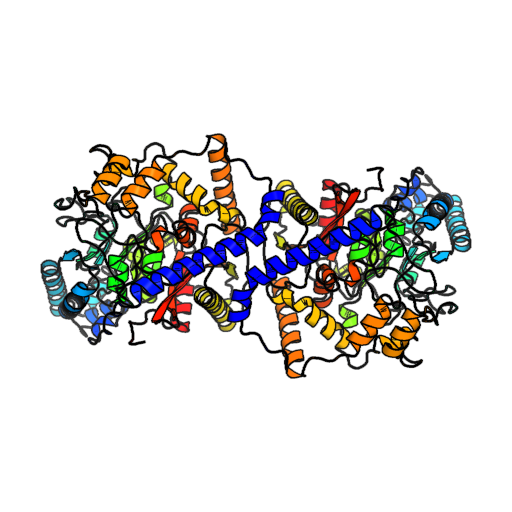047 1 98.88 489 GLN A N 1
ATOM 3868 C CA . GLN A 1 489 ? 2.23 18.781 10.812 1 98.88 489 GLN A CA 1
ATOM 3869 C C . GLN A 1 489 ? 3.668 19.266 11 1 98.88 489 GLN A C 1
ATOM 3871 O O . GLN A 1 489 ? 3.973 20 11.945 1 98.88 489 GLN A O 1
ATOM 3876 N N . CYS A 1 490 ? 4.594 18.844 10.102 1 98.88 490 CYS A N 1
ATOM 3877 C CA . CYS A 1 490 ? 6.008 19.188 10.188 1 98.88 490 CYS A CA 1
ATOM 3878 C C . CYS A 1 490 ? 6.469 19.938 8.953 1 98.88 490 CYS A C 1
ATOM 3880 O O . CYS A 1 490 ? 6.27 19.484 7.828 1 98.88 490 CYS A O 1
ATOM 3882 N N . PRO A 1 491 ? 7.094 21.062 9.164 1 98.75 491 PRO A N 1
ATOM 3883 C CA . PRO A 1 491 ? 7.676 21.766 8.023 1 98.75 491 PRO A CA 1
ATOM 3884 C C . PRO A 1 491 ? 8.93 21.078 7.48 1 98.75 491 PRO A C 1
ATOM 3886 O O . PRO A 1 491 ? 9.719 20.531 8.25 1 98.75 491 PRO A O 1
ATOM 3889 N N . LEU A 1 492 ? 9.109 21.125 6.184 1 98.19 492 LEU A N 1
ATOM 3890 C CA . LEU A 1 492 ? 10.227 20.453 5.539 1 98.19 492 LEU A CA 1
ATOM 3891 C C . LEU A 1 492 ? 10.992 21.406 4.633 1 98.19 492 LEU A C 1
ATOM 3893 O O . LEU A 1 492 ? 11.453 21.031 3.559 1 98.19 492 LEU A O 1
ATOM 3897 N N . GLY A 1 493 ? 11.016 22.672 4.98 1 96.19 493 GLY A N 1
ATOM 3898 C CA . GLY A 1 493 ? 11.703 23.656 4.156 1 96.19 493 GLY A CA 1
ATOM 3899 C C . GLY A 1 493 ? 10.82 24.25 3.078 1 96.19 493 GLY A C 1
ATOM 3900 O O . GLY A 1 493 ? 9.602 24.312 3.234 1 96.19 493 GLY A O 1
ATOM 3901 N N . LEU A 1 494 ? 11.469 24.844 2.01 1 96.25 494 LEU A N 1
ATOM 3902 C CA . LEU A 1 494 ? 10.75 25.547 0.956 1 96.25 494 LEU A CA 1
ATOM 3903 C C . LEU A 1 494 ? 10.875 24.812 -0.376 1 96.25 494 LEU A C 1
ATOM 3905 O O . LEU A 1 494 ? 11.852 24.109 -0.609 1 96.25 494 LEU A O 1
ATOM 3909 N N . ASP A 1 495 ? 9.883 24.922 -1.154 1 94.69 495 ASP A N 1
ATOM 3910 C CA . ASP A 1 495 ? 9.938 24.344 -2.492 1 94.69 495 ASP A CA 1
ATOM 3911 C C . ASP A 1 495 ? 10.68 25.266 -3.459 1 94.69 495 ASP A C 1
ATOM 3913 O O . ASP A 1 495 ? 11.336 26.219 -3.037 1 94.69 495 ASP A O 1
ATOM 3917 N N . SER A 1 496 ? 10.664 24.891 -4.809 1 92.38 496 SER A N 1
ATOM 3918 C CA . SER A 1 496 ? 11.398 25.625 -5.828 1 92.38 496 SER A CA 1
ATOM 3919 C C . SER A 1 496 ? 10.828 27.031 -6.02 1 92.38 496 SER A C 1
ATOM 3921 O O . SER A 1 496 ? 11.508 27.922 -6.547 1 92.38 496 SER A O 1
ATOM 3923 N N . LYS A 1 497 ? 9.617 27.312 -5.504 1 91.62 497 LYS A N 1
ATOM 3924 C CA . LYS A 1 497 ? 8.984 28.625 -5.641 1 91.62 497 LYS A CA 1
ATOM 3925 C C . LYS A 1 497 ? 9.086 29.422 -4.348 1 91.62 497 LYS A C 1
ATOM 3927 O O . LYS A 1 497 ? 8.516 30.5 -4.23 1 91.62 497 LYS A O 1
ATOM 3932 N N . GLY A 1 498 ? 9.727 28.875 -3.389 1 94.88 498 GLY A N 1
ATOM 3933 C CA . GLY A 1 498 ? 9.922 29.562 -2.123 1 94.88 498 GLY A CA 1
ATOM 3934 C C . GLY A 1 498 ? 8.742 29.422 -1.176 1 94.88 498 GLY A C 1
ATOM 3935 O O . GLY A 1 498 ? 8.555 30.234 -0.281 1 94.88 498 GLY A O 1
ATOM 3936 N N . LEU A 1 499 ? 7.945 28.406 -1.359 1 97.12 499 LEU A N 1
ATOM 3937 C CA . LEU A 1 499 ? 6.793 28.156 -0.498 1 97.12 499 LEU A CA 1
ATOM 3938 C C . LEU A 1 499 ? 7.059 26.984 0.434 1 97.12 499 LEU A C 1
ATOM 3940 O O . LEU A 1 499 ? 7.75 26.031 0.059 1 97.12 499 LEU A O 1
ATOM 3944 N N . PRO A 1 500 ? 6.523 26.984 1.584 1 98.12 500 PRO A N 1
ATOM 3945 C CA . PRO A 1 500 ? 6.77 25.922 2.566 1 98.12 500 PRO A CA 1
ATOM 3946 C C . PRO A 1 500 ? 6.324 24.547 2.078 1 98.12 500 PRO A C 1
ATOM 3948 O O . PRO A 1 500 ? 5.277 24.422 1.437 1 98.12 500 PRO A O 1
ATOM 3951 N N . LEU A 1 501 ? 7.121 23.562 2.363 1 98.25 501 LEU A N 1
ATOM 3952 C CA . LEU A 1 501 ? 6.785 22.156 2.234 1 98.25 501 LEU A CA 1
ATOM 3953 C C . LEU A 1 501 ? 6.453 21.547 3.592 1 98.25 501 LEU A C 1
ATOM 3955 O O . LEU A 1 501 ? 6.766 22.125 4.633 1 98.25 501 LEU A O 1
ATOM 3959 N N . GLY A 1 502 ? 5.781 20.438 3.576 1 98.5 502 GLY A N 1
ATOM 3960 C CA . GLY A 1 502 ? 5.449 19.828 4.855 1 98.5 502 GLY A CA 1
ATOM 3961 C C . GLY A 1 502 ? 4.949 18.406 4.723 1 98.5 502 GLY A C 1
ATOM 3962 O O . GLY A 1 502 ? 4.695 17.922 3.615 1 98.5 502 GLY A O 1
ATOM 3963 N N . VAL A 1 503 ? 4.855 17.734 5.824 1 98.81 503 VAL A N 1
ATOM 3964 C CA . VAL A 1 503 ? 4.344 16.359 5.922 1 98.81 503 VAL A CA 1
ATOM 3965 C C . VAL A 1 503 ? 3.602 16.188 7.242 1 98.81 503 VAL A C 1
ATOM 3967 O O . VAL A 1 503 ? 3.93 16.828 8.242 1 98.81 503 VAL A O 1
ATOM 3970 N N . GLN A 1 504 ? 2.584 15.375 7.188 1 98.88 504 GLN A N 1
ATOM 3971 C CA . GLN A 1 504 ? 1.888 14.969 8.406 1 98.88 504 GLN A CA 1
ATOM 3972 C C . GLN A 1 504 ? 2.445 13.656 8.945 1 98.88 504 GLN A C 1
ATOM 3974 O O . GLN A 1 504 ? 2.826 12.773 8.172 1 98.88 504 GLN A O 1
ATOM 3979 N N . VAL A 1 505 ? 2.506 13.57 10.234 1 98.94 505 VAL A N 1
ATOM 3980 C CA . VAL A 1 505 ? 2.814 12.312 10.914 1 98.94 505 VAL A CA 1
ATOM 3981 C C . VAL A 1 505 ? 1.631 11.898 11.781 1 98.94 505 VAL A C 1
ATOM 3983 O O . VAL A 1 505 ? 1.165 12.664 12.625 1 98.94 505 VAL A O 1
ATOM 3986 N N . ILE A 1 506 ? 1.1 10.68 11.547 1 98.88 506 ILE A N 1
ATOM 3987 C CA . ILE A 1 506 ? -0.077 10.164 12.234 1 98.88 506 ILE A CA 1
ATOM 3988 C C . ILE A 1 506 ? 0.325 9 13.141 1 98.88 506 ILE A C 1
ATOM 3990 O O . ILE A 1 506 ? 1.17 8.18 12.773 1 98.88 506 ILE A O 1
ATOM 3994 N N . ALA A 1 507 ? -0.2 8.938 14.273 1 98.69 507 ALA A N 1
ATOM 3995 C CA . ALA A 1 507 ? -0.066 7.809 15.188 1 98.69 507 ALA A CA 1
ATOM 3996 C C . ALA A 1 507 ? -1.416 7.426 15.789 1 98.69 507 ALA A C 1
ATOM 3998 O O . ALA A 1 507 ? -2.43 8.078 15.516 1 98.69 507 ALA A O 1
ATOM 3999 N N . THR A 1 508 ? -1.444 6.305 16.516 1 98.44 508 THR A N 1
ATOM 4000 C CA . THR A 1 508 ? -2.65 5.91 17.234 1 98.44 508 THR A CA 1
ATOM 4001 C C . THR A 1 508 ? -2.795 6.699 18.531 1 98.44 508 THR A C 1
ATOM 4003 O O . THR A 1 508 ? -1.84 7.336 18.984 1 98.44 508 THR A O 1
ATOM 4006 N N . ASN A 1 509 ? -4.008 6.684 19.109 1 98.31 509 ASN A N 1
ATOM 4007 C CA . ASN A 1 509 ? -4.297 7.434 20.328 1 98.31 509 ASN A CA 1
ATOM 4008 C C . ASN A 1 509 ? -3.355 7.039 21.469 1 98.31 509 ASN A C 1
ATOM 4010 O O . ASN A 1 509 ? -3.02 5.863 21.625 1 98.31 509 ASN A O 1
ATOM 4014 N N . ASN A 1 510 ? -2.887 8.062 22.172 1 98 510 ASN A N 1
ATOM 4015 C CA . ASN A 1 510 ? -2.021 7.969 23.344 1 98 510 ASN A CA 1
ATOM 4016 C C . ASN A 1 510 ? -0.571 7.711 22.953 1 98 510 ASN A C 1
ATOM 4018 O O . ASN A 1 510 ? 0.268 7.422 23.812 1 98 510 ASN A O 1
ATOM 4022 N N . ASN A 1 511 ? -0.297 7.766 21.688 1 97.94 511 ASN A N 1
ATOM 4023 C CA . ASN A 1 511 ? 1.081 7.652 21.219 1 97.94 511 ASN A CA 1
ATOM 4024 C C . ASN A 1 511 ? 1.586 8.969 20.641 1 97.94 511 ASN A C 1
ATOM 4026 O O . ASN A 1 511 ? 2.336 8.984 19.672 1 97.94 511 ASN A O 1
ATOM 4030 N N . ASP A 1 512 ? 1.146 10.039 21.25 1 98.56 512 ASP A N 1
ATOM 4031 C CA . ASP A 1 512 ? 1.514 11.383 20.828 1 98.56 512 ASP A CA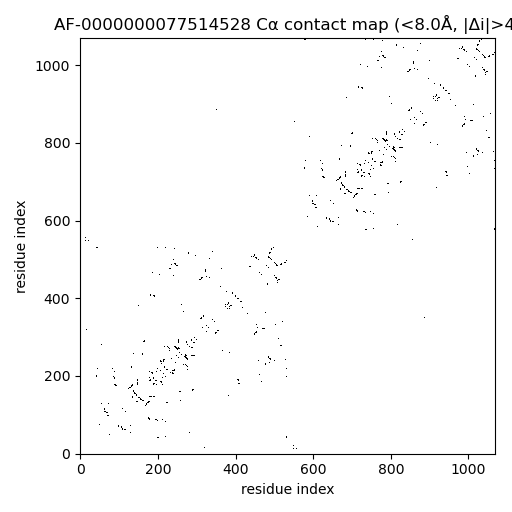 1
ATOM 4032 C C . ASP A 1 512 ? 3.023 11.602 20.922 1 98.56 512 ASP A C 1
ATOM 4034 O O . ASP A 1 512 ? 3.598 12.367 20.141 1 98.56 512 ASP A O 1
ATOM 4038 N N . ARG A 1 513 ? 3.633 10.922 21.828 1 98 513 ARG A N 1
ATOM 4039 C CA . ARG A 1 513 ? 5.07 11.062 22.047 1 98 513 ARG A CA 1
ATOM 4040 C C . ARG A 1 513 ? 5.852 10.688 20.781 1 98 513 ARG A C 1
ATOM 4042 O O . ARG A 1 513 ? 6.906 11.258 20.516 1 98 513 ARG A O 1
ATOM 4049 N N . LEU A 1 514 ? 5.355 9.672 20 1 98.44 514 LEU A N 1
ATOM 4050 C CA . LEU A 1 514 ? 6.008 9.289 18.766 1 98.44 514 LEU A CA 1
ATOM 4051 C C . LEU A 1 514 ? 5.996 10.445 17.766 1 98.44 514 LEU A C 1
ATOM 4053 O O . LEU A 1 514 ? 6.98 10.664 17.047 1 98.44 514 LEU A O 1
ATOM 4057 N N . LEU A 1 515 ? 4.871 11.164 17.703 1 98.62 515 LEU A N 1
ATOM 4058 C CA . LEU A 1 515 ? 4.727 12.297 16.797 1 98.62 515 LEU A CA 1
ATOM 4059 C C . LEU A 1 515 ? 5.734 13.391 17.125 1 98.62 515 LEU A C 1
ATOM 4061 O O . LEU A 1 515 ? 6.363 13.945 16.219 1 98.62 515 LEU A O 1
ATOM 4065 N N . ILE A 1 516 ? 5.852 13.641 18.375 1 98.44 516 ILE A N 1
ATOM 4066 C CA . ILE A 1 516 ? 6.754 14.695 18.812 1 98.44 516 ILE A CA 1
ATOM 4067 C C . ILE A 1 516 ? 8.195 14.305 18.5 1 98.44 516 ILE A C 1
ATOM 4069 O O . ILE A 1 516 ? 8.977 15.133 18.016 1 98.44 516 ILE A O 1
ATOM 4073 N N . ALA A 1 517 ? 8.531 13.078 18.781 1 98.19 517 ALA A N 1
ATOM 4074 C CA . ALA A 1 517 ? 9.883 12.586 18.5 1 98.19 517 ALA A CA 1
ATOM 4075 C C . ALA A 1 517 ? 10.211 12.719 17.016 1 98.19 517 ALA A C 1
ATOM 4077 O O . ALA A 1 517 ? 11.297 13.172 16.641 1 98.19 517 ALA A O 1
ATOM 4078 N N . VAL A 1 518 ? 9.297 12.328 16.172 1 98.5 518 VAL A N 1
ATOM 4079 C CA . VAL A 1 518 ? 9.516 12.383 14.734 1 98.5 518 VAL A CA 1
ATOM 4080 C C . VAL A 1 518 ? 9.578 13.836 14.273 1 98.5 518 VAL A C 1
ATOM 4082 O O . VAL A 1 518 ? 10.359 14.18 13.383 1 98.5 518 VAL A O 1
ATOM 4085 N N . ALA A 1 519 ? 8.734 14.688 14.844 1 98.69 519 ALA A N 1
ATOM 4086 C CA . ALA A 1 519 ? 8.781 16.109 14.523 1 98.69 519 ALA A CA 1
ATOM 4087 C C . ALA A 1 519 ? 10.164 16.688 14.797 1 98.69 519 ALA A C 1
ATOM 4089 O O . ALA A 1 519 ? 10.695 17.469 13.992 1 98.69 519 ALA A O 1
ATOM 4090 N N . GLN A 1 520 ? 10.719 16.328 15.922 1 98.12 520 GLN A N 1
ATOM 4091 C CA . GLN A 1 520 ? 12.055 16.797 16.281 1 98.12 520 GLN A CA 1
ATOM 4092 C C . GLN A 1 520 ? 13.102 16.266 15.305 1 98.12 520 GLN A C 1
ATOM 4094 O O . GLN A 1 520 ? 14.023 16.984 14.914 1 98.12 520 GLN A O 1
ATOM 4099 N N . ASP A 1 521 ? 12.984 14.992 14.93 1 98.25 521 ASP A N 1
ATOM 4100 C CA . ASP A 1 521 ? 13.891 14.406 13.953 1 98.25 521 ASP A CA 1
ATOM 4101 C C . ASP A 1 521 ? 13.82 15.148 12.617 1 98.25 521 ASP A C 1
ATOM 4103 O O . ASP A 1 521 ? 14.852 15.453 12.016 1 98.25 521 ASP A O 1
ATOM 4107 N N . LEU A 1 522 ? 12.586 15.398 12.156 1 98.62 522 LEU A N 1
ATOM 4108 C CA . LEU A 1 522 ? 12.414 16.047 10.859 1 98.62 522 LEU A CA 1
ATOM 4109 C C . LEU A 1 522 ? 12.906 17.484 10.906 1 98.62 522 LEU A C 1
ATOM 4111 O O . LEU A 1 522 ? 13.414 18 9.906 1 98.62 522 LEU A O 1
ATOM 4115 N N . GLU A 1 523 ? 12.703 18.141 12.039 1 98.56 523 GLU A N 1
ATOM 4116 C CA . GLU A 1 523 ? 13.273 19.469 12.195 1 98.56 523 GLU A CA 1
ATOM 4117 C C . GLU A 1 523 ? 14.789 19.453 12 1 98.56 523 GLU A C 1
ATOM 4119 O O . GLU A 1 523 ? 15.344 20.312 11.32 1 98.56 523 GLU A O 1
ATOM 4124 N N . GLU A 1 524 ? 15.43 18.5 12.648 1 97.5 524 GLU A N 1
ATOM 4125 C CA . GLU A 1 524 ? 16.875 18.344 12.523 1 97.5 524 GLU A CA 1
ATOM 4126 C C . GLU A 1 524 ? 17.281 18.125 11.07 1 97.5 524 GLU A C 1
ATOM 4128 O O . GLU A 1 524 ? 18.281 18.688 10.609 1 97.5 524 GLU A O 1
ATOM 4133 N N . GLY A 1 525 ? 16.516 17.359 10.391 1 97.44 525 GLY A N 1
ATOM 4134 C CA . GLY A 1 525 ? 16.875 16.969 9.039 1 97.44 525 GLY A CA 1
ATOM 4135 C C . GLY A 1 525 ? 16.562 18.016 8 1 97.44 525 GLY A C 1
ATOM 4136 O O . GLY A 1 525 ? 17.203 18.094 6.957 1 97.44 525 GLY A O 1
ATOM 4137 N N . PHE A 1 526 ? 15.547 18.891 8.289 1 97.5 526 PHE A N 1
ATOM 4138 C CA . PHE A 1 526 ? 15.047 19.766 7.234 1 97.5 526 PHE A CA 1
ATOM 4139 C C . PHE A 1 526 ? 15 21.203 7.703 1 97.5 526 PHE A C 1
ATOM 4141 O O . PHE A 1 526 ? 14.453 22.078 7.016 1 97.5 526 PHE A O 1
ATOM 4148 N N . ASN A 1 527 ? 15.492 21.516 8.906 1 93.12 527 ASN A N 1
ATOM 4149 C CA . ASN A 1 527 ? 15.727 22.859 9.438 1 93.12 52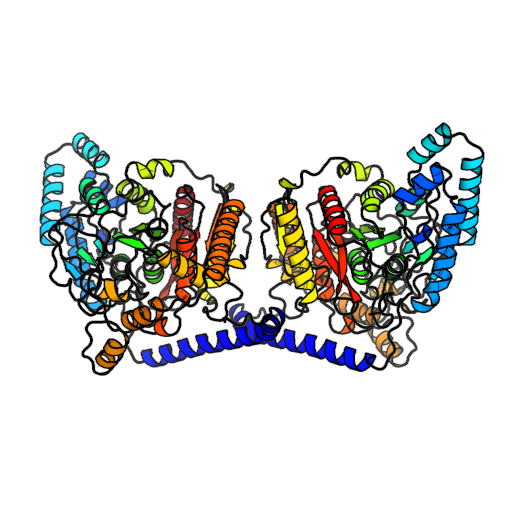7 ASN A CA 1
ATOM 4150 C C . ASN A 1 527 ? 14.445 23.484 9.977 1 93.12 527 ASN A C 1
ATOM 4152 O O . ASN A 1 527 ? 14.43 24.656 10.352 1 93.12 527 ASN A O 1
ATOM 4156 N N . GLY A 1 528 ? 13.359 22.781 9.93 1 95.38 528 GLY A N 1
ATOM 4157 C CA . GLY A 1 528 ? 12.141 23.297 10.531 1 95.38 528 GLY A CA 1
ATOM 4158 C C . GLY A 1 528 ? 11.625 24.547 9.859 1 95.38 528 GLY A C 1
ATOM 4159 O O . GLY A 1 528 ? 11.5 24.594 8.633 1 95.38 528 GLY A O 1
ATOM 4160 N N . TRP A 1 529 ? 11.32 25.578 10.703 1 97.31 529 TRP A N 1
ATOM 4161 C CA . TRP A 1 529 ? 10.812 26.859 10.211 1 97.31 529 TRP A CA 1
ATOM 4162 C C . TRP A 1 529 ? 11.906 27.641 9.484 1 97.31 529 TRP A C 1
ATOM 4164 O O . TRP A 1 529 ? 13.016 27.781 10 1 97.31 529 TRP A O 1
ATOM 4174 N N . VAL A 1 530 ? 11.555 28.062 8.281 1 96.19 530 VAL A N 1
ATOM 4175 C CA . VAL A 1 530 ? 12.438 28.875 7.441 1 96.19 530 VAL A CA 1
ATOM 4176 C C . VAL A 1 530 ? 11.734 30.156 7.035 1 96.19 530 VAL A C 1
ATOM 4178 O O . VAL A 1 530 ? 10.664 30.125 6.422 1 96.19 530 VAL A O 1
ATOM 4181 N N . PRO A 1 531 ? 12.273 31.312 7.43 1 93.5 531 PRO A N 1
ATOM 4182 C CA . PRO A 1 531 ? 11.633 32.562 7.023 1 93.5 531 PRO A CA 1
ATOM 4183 C C . PRO A 1 531 ? 11.602 32.75 5.508 1 93.5 531 PRO A C 1
ATOM 4185 O O . PRO A 1 531 ? 12.391 32.125 4.793 1 93.5 531 PRO A O 1
ATOM 4188 N N . ALA A 1 532 ? 10.68 33.594 5.117 1 88.5 532 ALA A N 1
ATOM 4189 C CA . ALA A 1 532 ? 10.57 33.875 3.689 1 88.5 532 ALA A CA 1
ATOM 4190 C C . ALA A 1 532 ? 11.836 34.531 3.158 1 88.5 532 ALA A C 1
ATOM 4192 O O . ALA A 1 532 ? 12.484 35.281 3.867 1 88.5 532 ALA A O 1
ATOM 4193 N N . ARG A 1 533 ? 12.359 34 2.021 1 73.56 533 ARG A N 1
ATOM 4194 C CA . ARG A 1 533 ? 13.531 34.625 1.403 1 73.56 533 ARG A CA 1
ATOM 4195 C C . ARG A 1 533 ? 13.219 35.094 -0.018 1 73.56 533 ARG A C 1
ATOM 4197 O O . ARG A 1 533 ? 12.258 34.625 -0.632 1 73.56 533 ARG A O 1
ATOM 4204 N N . ARG A 1 534 ? 14 36.094 -0.332 1 58.56 534 ARG A N 1
ATOM 4205 C CA . ARG A 1 534 ? 13.914 36.594 -1.707 1 58.56 534 ARG A CA 1
ATOM 4206 C C . ARG A 1 534 ? 14.195 35.469 -2.697 1 58.56 534 ARG A C 1
ATOM 4208 O O . ARG A 1 534 ? 15.141 34.688 -2.516 1 58.56 534 ARG A O 1
ATOM 4215 N N . SER A 1 535 ? 13.18 34.875 -3.359 1 46.81 535 SER A N 1
ATOM 4216 C CA . SER A 1 535 ? 13.492 33.938 -4.434 1 46.81 535 SER A CA 1
ATOM 4217 C C . SER A 1 535 ? 14.508 34.531 -5.406 1 46.81 535 SER A C 1
ATOM 4219 O O . SER A 1 535 ? 14.57 35.75 -5.578 1 46.81 535 SER A O 1
ATOM 4221 N N . MET B 1 1 ? 23.406 4.523 -22.469 1 21.7 1 MET B N 1
ATOM 4222 C CA . MET B 1 1 ? 23.172 5.68 -21.609 1 21.7 1 MET B CA 1
ATOM 4223 C C . MET B 1 1 ? 21.688 5.793 -21.25 1 21.7 1 MET B C 1
ATOM 4225 O O . MET B 1 1 ? 20.891 6.285 -22.031 1 21.7 1 MET B O 1
ATOM 4229 N N . ALA B 1 2 ? 21.141 4.789 -20.656 1 34.38 2 ALA B N 1
ATOM 4230 C CA . ALA B 1 2 ? 19.703 4.777 -20.391 1 34.38 2 ALA B CA 1
ATOM 4231 C C . ALA B 1 2 ? 19.234 6.098 -19.781 1 34.38 2 ALA B C 1
ATOM 4233 O O . ALA B 1 2 ? 19.688 6.473 -18.688 1 34.38 2 ALA B O 1
ATOM 4234 N N . TYR B 1 3 ? 19.031 7.043 -20.5 1 38.41 3 TYR B N 1
ATOM 4235 C CA . TYR B 1 3 ? 18.609 8.406 -20.219 1 38.41 3 TYR B CA 1
ATOM 4236 C C . TYR B 1 3 ? 17.5 8.422 -19.172 1 38.41 3 TYR B C 1
ATOM 4238 O O . TYR B 1 3 ? 16.422 7.859 -19.391 1 38.41 3 TYR B O 1
ATOM 4246 N N . LYS B 1 4 ? 17.969 8.5 -17.984 1 53.84 4 LYS B N 1
ATOM 4247 C CA . LYS B 1 4 ? 17.094 8.625 -16.828 1 53.84 4 LYS B CA 1
ATOM 4248 C C . LYS B 1 4 ? 16.094 9.773 -17.016 1 53.84 4 LYS B C 1
ATOM 4250 O O . LYS B 1 4 ? 16.484 10.938 -17.031 1 53.84 4 LYS B O 1
ATOM 4255 N N . VAL B 1 5 ? 15.094 9.43 -17.828 1 59.81 5 VAL B N 1
ATOM 4256 C CA . VAL B 1 5 ? 14.047 10.445 -17.828 1 59.81 5 VAL B CA 1
ATOM 4257 C C . VAL B 1 5 ? 13.867 11.008 -16.422 1 59.81 5 VAL B C 1
ATOM 4259 O O . VAL B 1 5 ? 13.688 10.25 -15.461 1 59.81 5 VAL B O 1
ATOM 4262 N N . PRO B 1 6 ? 14.133 12.273 -16.344 1 63.06 6 PRO B N 1
ATOM 4263 C CA . PRO B 1 6 ? 13.93 12.883 -15.031 1 63.06 6 PRO B CA 1
ATOM 4264 C C . PRO B 1 6 ? 12.57 12.547 -14.43 1 63.06 6 PRO B C 1
ATOM 4266 O O . PRO B 1 6 ? 11.578 12.43 -15.156 1 63.06 6 PRO B O 1
ATOM 4269 N N . TYR B 1 7 ? 12.586 12.148 -13.25 1 63.19 7 TYR B N 1
ATOM 4270 C CA . TYR B 1 7 ? 11.414 11.719 -12.5 1 63.19 7 TYR B CA 1
ATOM 4271 C C . TYR B 1 7 ? 10.234 12.648 -12.758 1 63.19 7 TYR B C 1
ATOM 4273 O O . TYR B 1 7 ? 9.094 12.203 -12.883 1 63.19 7 TYR B O 1
ATOM 4281 N N . TRP B 1 8 ? 10.562 13.93 -12.961 1 66.5 8 TRP B N 1
ATOM 4282 C CA . TRP B 1 8 ? 9.469 14.883 -13.148 1 66.5 8 TRP B CA 1
ATOM 4283 C C . TRP B 1 8 ? 8.805 14.68 -14.508 1 66.5 8 TRP B C 1
ATOM 4285 O O . TRP B 1 8 ? 7.594 14.875 -14.641 1 66.5 8 TRP B O 1
ATOM 4295 N N . VAL B 1 9 ? 9.57 14.281 -15.484 1 69.25 9 VAL B N 1
ATOM 4296 C CA . VAL B 1 9 ? 9.008 14.016 -16.812 1 69.25 9 VAL B CA 1
ATOM 4297 C C . VAL B 1 9 ? 8.141 12.758 -16.75 1 69.25 9 VAL B C 1
ATOM 4299 O O . VAL B 1 9 ? 7.031 12.742 -17.281 1 69.25 9 VAL B O 1
ATOM 4302 N N . TRP B 1 10 ? 8.68 11.852 -16.016 1 69.44 10 TRP B N 1
ATOM 4303 C CA . TRP B 1 10 ? 7.973 10.586 -15.906 1 69.44 10 TRP B CA 1
ATOM 4304 C C . TRP B 1 10 ? 6.609 10.773 -15.25 1 69.44 10 TRP B C 1
ATOM 4306 O O . TRP B 1 10 ? 5.605 10.227 -15.703 1 69.44 10 TRP B O 1
ATOM 4316 N N . ARG B 1 11 ? 6.57 11.547 -14.398 1 67.38 11 ARG B N 1
ATOM 4317 C CA . ARG B 1 11 ? 5.344 11.711 -13.625 1 67.38 11 ARG B CA 1
ATOM 4318 C C . ARG B 1 11 ? 4.305 12.508 -14.414 1 67.38 11 ARG B C 1
ATOM 4320 O O . ARG B 1 11 ? 3.109 12.219 -14.344 1 67.38 11 ARG B O 1
ATOM 4327 N N . ARG B 1 12 ? 4.762 13.445 -15.164 1 75.25 12 ARG B N 1
ATOM 4328 C CA . ARG B 1 12 ? 3.846 14.227 -15.992 1 75.25 12 ARG B CA 1
ATOM 4329 C C . ARG B 1 12 ? 3.262 13.375 -17.109 1 75.25 12 ARG B C 1
ATOM 4331 O O . ARG B 1 12 ? 2.121 13.586 -17.531 1 75.25 12 ARG B O 1
ATOM 4338 N N . LEU B 1 13 ? 4.062 12.383 -17.375 1 83.31 13 LEU B N 1
ATOM 4339 C CA . LEU B 1 13 ? 3.639 11.547 -18.5 1 83.31 13 LEU B CA 1
ATOM 4340 C C . LEU B 1 13 ? 2.873 10.32 -18 1 83.31 13 LEU B C 1
ATOM 4342 O O . LEU B 1 13 ? 2.193 9.648 -18.781 1 83.31 13 LEU B O 1
ATOM 4346 N N . SER B 1 14 ? 2.895 10.141 -16.703 1 84.38 14 SER B N 1
ATOM 4347 C CA . SER B 1 14 ? 2.387 8.906 -16.109 1 84.38 14 SER B CA 1
ATOM 4348 C C . SER B 1 14 ? 0.917 8.695 -16.469 1 84.38 14 SER B C 1
ATOM 4350 O O . SER B 1 14 ? 0.518 7.59 -16.844 1 84.38 14 SER B O 1
ATOM 4352 N N . PRO B 1 15 ? 0.088 9.781 -16.344 1 84.62 15 PRO B N 1
ATOM 4353 C CA . PRO B 1 15 ? -1.313 9.539 -16.703 1 84.62 15 PRO B CA 1
ATOM 4354 C C . PRO B 1 15 ? -1.496 9.18 -18.172 1 84.62 15 PRO B C 1
ATOM 4356 O O . PRO B 1 15 ? -2.369 8.375 -18.516 1 84.62 15 PRO B O 1
ATOM 4359 N N . PHE B 1 16 ? -0.67 9.742 -19.016 1 90.5 16 PHE B N 1
ATOM 4360 C CA . PHE B 1 16 ? -0.727 9.445 -20.453 1 90.5 16 PHE B CA 1
ATOM 4361 C C . PHE B 1 16 ? -0.243 8.031 -20.719 1 90.5 16 PHE B C 1
ATOM 4363 O O . PHE B 1 16 ? -0.84 7.309 -21.531 1 90.5 16 PHE B O 1
ATOM 4370 N N . LEU B 1 17 ? 0.77 7.699 -20.016 1 90.56 17 LEU B N 1
ATOM 4371 C CA . LEU B 1 17 ? 1.331 6.367 -20.188 1 90.56 17 LEU B CA 1
ATOM 4372 C C . LEU B 1 17 ? 0.362 5.301 -19.688 1 90.56 17 LEU B C 1
ATOM 4374 O O . LEU B 1 17 ? 0.254 4.223 -20.281 1 90.56 17 LEU B O 1
ATOM 4378 N N . SER B 1 18 ? -0.266 5.645 -18.594 1 88.44 18 SER B N 1
ATOM 4379 C CA . SER B 1 18 ? -1.249 4.703 -18.062 1 88.44 18 SER B CA 1
ATOM 4380 C C . SER B 1 18 ? -2.395 4.488 -19.047 1 88.44 18 SER B C 1
ATOM 4382 O O . SER B 1 18 ? -2.871 3.365 -19.219 1 88.44 18 SER B O 1
ATOM 4384 N N . LEU B 1 19 ? -2.895 5.559 -19.672 1 90.81 19 LEU B N 1
ATOM 4385 C CA . LEU B 1 19 ? -3.965 5.449 -20.672 1 90.81 19 LEU B CA 1
ATOM 4386 C C . LEU B 1 19 ? -3.488 4.695 -21.906 1 90.81 19 LEU B C 1
ATOM 4388 O O . LEU B 1 19 ? -4.211 3.854 -22.438 1 90.81 19 LEU B O 1
ATOM 4392 N N . ALA B 1 20 ? -2.297 5.008 -22.344 1 94.19 20 ALA B N 1
ATOM 4393 C CA . ALA B 1 20 ? -1.727 4.32 -23.5 1 94.19 20 ALA B CA 1
ATOM 4394 C C . ALA B 1 20 ? -1.59 2.822 -23.234 1 94.19 20 ALA B C 1
ATOM 4396 O O . ALA B 1 20 ? -1.869 2.002 -24.109 1 94.19 20 ALA B O 1
ATOM 4397 N N . SER B 1 21 ? -1.083 2.529 -22.062 1 93.31 21 SER B N 1
ATOM 4398 C CA . SER B 1 21 ? -0.961 1.136 -21.641 1 93.31 21 SER B CA 1
ATOM 4399 C C . SER B 1 21 ? -2.312 0.429 -21.688 1 93.31 21 SER B C 1
ATOM 4401 O O . SER B 1 21 ? -2.436 -0.659 -22.25 1 93.31 21 SER B O 1
ATOM 4403 N N . TYR B 1 22 ? -3.268 1.062 -21.125 1 91.62 22 TYR B N 1
ATOM 4404 C CA . TYR B 1 22 ? -4.613 0.5 -21.094 1 91.62 22 TYR B CA 1
ATOM 4405 C C . TYR B 1 22 ? -5.141 0.263 -22.5 1 91.62 22 TYR B C 1
ATOM 4407 O O . TYR B 1 22 ? -5.691 -0.802 -22.797 1 91.62 22 TYR B O 1
ATOM 4415 N N . LEU B 1 23 ? -4.984 1.211 -23.375 1 94.5 23 LEU B N 1
ATOM 4416 C CA . LEU B 1 23 ? -5.465 1.104 -24.75 1 94.5 23 LEU B CA 1
ATOM 4417 C C . LEU B 1 23 ? -4.703 0.021 -25.5 1 94.5 23 LEU B C 1
ATOM 4419 O O . LEU B 1 23 ? -5.293 -0.735 -26.281 1 94.5 23 LEU B O 1
ATOM 4423 N N . TYR B 1 24 ? -3.451 -0.071 -25.281 1 96.5 24 TYR B N 1
ATOM 4424 C CA . TYR B 1 24 ? -2.629 -1.07 -25.953 1 96.5 24 TYR B CA 1
ATOM 4425 C C . TYR B 1 24 ? -3.098 -2.48 -25.609 1 96.5 24 TYR B C 1
ATOM 4427 O O . TYR B 1 24 ? -3.396 -3.275 -26.5 1 96.5 24 TYR B O 1
ATOM 4435 N N . PHE B 1 25 ? -3.168 -2.779 -24.375 1 95.44 25 PHE B N 1
ATOM 4436 C CA . PHE B 1 25 ? -3.467 -4.145 -23.953 1 95.44 25 PHE B CA 1
ATOM 4437 C C . PHE B 1 25 ? -4.914 -4.5 -24.266 1 95.44 25 PHE B C 1
ATOM 4439 O O . PHE B 1 25 ? -5.219 -5.648 -24.609 1 95.44 25 PHE B O 1
ATOM 4446 N N . THR B 1 26 ? -5.82 -3.527 -24.156 1 93.31 26 THR B N 1
ATOM 4447 C CA . THR B 1 26 ? -7.215 -3.783 -24.5 1 93.31 26 THR B CA 1
ATOM 4448 C C . THR B 1 26 ? -7.363 -4.062 -25.984 1 93.31 26 THR B C 1
ATOM 4450 O O . THR B 1 26 ? -8.094 -4.973 -26.391 1 93.31 26 THR B O 1
ATOM 4453 N N . THR B 1 27 ? -6.68 -3.266 -26.812 1 96.5 27 THR B N 1
ATOM 4454 C CA . THR B 1 27 ? -6.727 -3.457 -28.266 1 96.5 27 THR B CA 1
ATOM 4455 C C . THR B 1 27 ? -6.109 -4.801 -28.641 1 96.5 27 THR B C 1
ATOM 4457 O O . THR B 1 27 ? -6.652 -5.516 -29.484 1 96.5 27 THR B O 1
ATOM 4460 N N . LEU B 1 28 ? -5.023 -5.094 -28.016 1 96.81 28 LEU B N 1
ATOM 4461 C CA . LEU B 1 28 ? -4.348 -6.359 -28.297 1 96.81 28 LEU B CA 1
ATOM 4462 C C . LEU B 1 28 ? -5.27 -7.539 -28.016 1 96.81 28 LEU B C 1
ATOM 4464 O O . LEU B 1 28 ? -5.41 -8.438 -28.844 1 96.81 28 LEU B O 1
ATOM 4468 N N . HIS B 1 29 ? -5.84 -7.527 -26.891 1 94.69 29 HIS B N 1
ATOM 4469 C CA . HIS B 1 29 ? -6.75 -8.609 -26.531 1 94.69 29 HIS B CA 1
ATOM 4470 C C . HIS B 1 29 ? -7.926 -8.688 -27.484 1 94.69 29 HIS B C 1
ATOM 4472 O O . HIS B 1 29 ? -8.367 -9.781 -27.844 1 94.69 29 HIS B O 1
ATOM 4478 N N . PHE B 1 30 ? -8.438 -7.551 -27.906 1 95.38 30 PHE B N 1
ATOM 4479 C CA . PHE B 1 30 ? -9.555 -7.504 -28.828 1 95.38 30 PHE B CA 1
ATOM 4480 C C . PHE B 1 30 ? -9.172 -8.117 -30.172 1 95.38 30 PHE B C 1
ATOM 4482 O O . PHE B 1 30 ? -9.945 -8.875 -30.766 1 95.38 30 PHE B O 1
ATOM 4489 N N . VAL B 1 31 ? -8.047 -7.801 -30.609 1 97.44 31 VAL B N 1
ATOM 4490 C CA . VAL B 1 31 ? -7.57 -8.32 -31.891 1 97.44 31 VAL B CA 1
ATOM 4491 C C . VAL B 1 31 ? -7.469 -9.844 -31.828 1 97.44 31 VAL B C 1
ATOM 4493 O O . VAL B 1 31 ? -7.93 -10.539 -32.75 1 97.44 31 VAL B O 1
ATOM 4496 N N . PHE B 1 32 ? -6.895 -10.406 -30.797 1 97.44 32 PHE B N 1
ATOM 4497 C CA . PHE B 1 32 ? -6.75 -11.852 -30.656 1 97.44 32 PHE B CA 1
ATOM 4498 C C . PHE B 1 32 ? -8.109 -12.516 -30.453 1 97.44 32 PHE B C 1
ATOM 4500 O O . PHE B 1 32 ? -8.328 -13.641 -30.906 1 97.44 32 PHE B O 1
ATOM 4507 N N . TRP B 1 33 ? -8.961 -11.789 -29.797 1 95.25 33 TRP B N 1
ATOM 4508 C CA . TRP B 1 33 ? -10.32 -12.297 -29.641 1 95.25 33 TRP B CA 1
ATOM 4509 C C . TRP B 1 33 ? -11 -12.438 -31 1 95.25 33 TRP B C 1
ATOM 4511 O O . TRP B 1 33 ? -11.648 -13.445 -31.281 1 95.25 33 TRP B O 1
ATOM 4521 N N . ILE B 1 34 ? -10.812 -11.484 -31.875 1 96.5 34 ILE B N 1
ATOM 4522 C CA . ILE B 1 34 ? -11.422 -11.5 -33.219 1 96.5 34 ILE B CA 1
ATOM 4523 C C . ILE B 1 34 ? -10.805 -12.617 -34.031 1 96.5 34 ILE B C 1
ATOM 4525 O O . ILE B 1 34 ? -11.516 -13.336 -34.75 1 96.5 34 ILE B O 1
ATOM 4529 N N . LEU B 1 35 ? -9.539 -12.773 -33.906 1 96.12 35 LEU B N 1
ATOM 4530 C CA . LEU B 1 35 ? -8.82 -13.781 -34.719 1 96.12 35 LEU B CA 1
ATOM 4531 C C . LEU B 1 35 ? -9.266 -15.188 -34.312 1 96.12 35 LEU B C 1
ATOM 4533 O O . LEU B 1 35 ? -9.242 -16.094 -35.156 1 96.12 35 LEU B O 1
ATOM 4537 N N . ASN B 1 36 ? -9.688 -15.352 -33.062 1 95.81 36 ASN B N 1
ATOM 4538 C CA . ASN B 1 36 ? -10.055 -16.672 -32.594 1 95.81 36 ASN B CA 1
ATOM 4539 C C . ASN B 1 36 ? -11.57 -16.844 -32.5 1 95.81 36 ASN B C 1
ATOM 4541 O O . ASN B 1 36 ? -12.062 -17.906 -32.156 1 95.81 36 ASN B O 1
ATOM 4545 N N . ALA B 1 37 ? -12.297 -15.789 -32.906 1 91.5 37 ALA B N 1
ATOM 4546 C CA . ALA B 1 37 ? -13.75 -15.789 -32.75 1 91.5 37 ALA B CA 1
ATOM 4547 C C . ALA B 1 37 ? -14.406 -16.828 -33.656 1 91.5 37 ALA B C 1
ATOM 4549 O O . ALA B 1 37 ? -15.461 -17.359 -33.312 1 91.5 37 ALA B O 1
ATOM 4550 N N . PHE B 1 38 ? -13.727 -17.203 -34.719 1 91.69 38 PHE B N 1
ATOM 4551 C CA . PHE B 1 38 ? -14.336 -18.109 -35.688 1 91.69 38 PHE B CA 1
ATOM 4552 C C . PHE B 1 38 ? -13.891 -19.547 -35.438 1 91.69 38 PHE B C 1
ATOM 4554 O O . PHE B 1 38 ? -14.375 -20.469 -36.094 1 91.69 38 PHE B O 1
ATOM 4561 N N . ARG B 1 39 ? -13.023 -19.703 -34.5 1 92.5 39 ARG B N 1
ATOM 4562 C CA . ARG B 1 39 ? -12.609 -21.047 -34.125 1 92.5 39 ARG B CA 1
ATOM 4563 C C . ARG B 1 39 ? -13.461 -21.578 -32.969 1 92.5 39 ARG B C 1
ATOM 4565 O O . ARG B 1 39 ? -13.75 -20.859 -32 1 92.5 39 ARG B O 1
ATOM 4572 N N . GLU B 1 40 ? -13.875 -22.797 -33.156 1 89.56 40 GLU B N 1
ATOM 4573 C CA . GLU B 1 40 ? -14.719 -23.391 -32.125 1 89.56 40 GLU B CA 1
ATOM 4574 C C . GLU B 1 40 ? -13.922 -23.609 -30.828 1 89.56 40 GLU B C 1
ATOM 4576 O O . GLU B 1 40 ? -12.781 -24.078 -30.875 1 89.56 40 GLU B O 1
ATOM 4581 N N . ARG B 1 41 ? -14.461 -23.219 -29.766 1 89.19 41 ARG B N 1
ATOM 4582 C CA . ARG B 1 41 ? -13.891 -23.5 -28.438 1 89.19 41 ARG B CA 1
ATOM 4583 C C . ARG B 1 41 ? -14.008 -24.984 -28.109 1 89.19 41 ARG B C 1
ATOM 4585 O O . ARG B 1 41 ? -15.109 -25.547 -28.094 1 89.19 41 ARG B O 1
ATOM 4592 N N . GLN B 1 42 ? -12.859 -25.594 -27.953 1 91 42 GLN B N 1
ATOM 4593 C CA . GLN B 1 42 ? -12.805 -26.984 -27.516 1 91 42 GLN B CA 1
ATOM 4594 C C . GLN B 1 42 ? -12.266 -27.094 -26.094 1 91 42 GLN B C 1
ATOM 4596 O O . GLN B 1 42 ? -11.336 -26.375 -25.719 1 91 42 GLN B O 1
ATOM 4601 N N . TYR B 1 43 ? -12.969 -27.875 -25.25 1 92.5 43 TYR B N 1
ATOM 4602 C CA . TYR B 1 43 ? -12.547 -28.109 -23.875 1 92.5 43 TYR B CA 1
ATOM 4603 C C . TYR B 1 43 ? -12.617 -29.594 -23.531 1 92.5 43 TYR B C 1
ATOM 4605 O O . TYR B 1 43 ? -13.281 -30.359 -24.234 1 92.5 43 TYR B O 1
ATOM 4613 N N . VAL B 1 44 ? -11.898 -29.953 -22.578 1 94.44 44 VAL B N 1
ATOM 4614 C CA . VAL B 1 44 ? -11.883 -31.344 -22.141 1 94.44 44 VAL B CA 1
ATOM 4615 C C . VAL B 1 44 ? -13.102 -31.641 -21.281 1 94.44 44 VAL B C 1
ATOM 4617 O O . VAL B 1 44 ? -13.398 -30.891 -20.344 1 94.44 44 VAL B O 1
ATOM 4620 N N . ARG B 1 45 ? -13.773 -32.75 -21.578 1 92 45 ARG B N 1
ATOM 4621 C CA . ARG B 1 45 ? -14.969 -33.094 -20.828 1 92 45 ARG B CA 1
ATOM 4622 C C . ARG B 1 45 ? -14.625 -33.5 -19.391 1 92 45 ARG B C 1
ATOM 4624 O O . ARG B 1 45 ? -13.539 -34 -19.125 1 92 45 ARG B O 1
ATOM 4631 N N . GLU B 1 46 ? -15.516 -33.281 -18.547 1 93.25 46 GLU B N 1
ATOM 4632 C CA . GLU B 1 46 ? -15.328 -33.625 -17.141 1 93.25 46 GLU B CA 1
ATOM 4633 C C . GLU B 1 46 ? -15.07 -35.094 -16.969 1 93.25 46 GLU B C 1
ATOM 4635 O O . GLU B 1 46 ? -15.641 -35.938 -17.688 1 93.25 46 GLU B O 1
ATOM 4640 N N . PRO B 1 47 ? -14.188 -35.438 -16 1 94.75 47 PRO B N 1
ATOM 4641 C CA . PRO B 1 47 ? -13.945 -36.844 -15.75 1 94.75 47 PRO B CA 1
ATOM 4642 C C . PRO B 1 47 ? -15.172 -37.562 -15.203 1 94.75 47 PRO B C 1
ATOM 4644 O O . PRO B 1 47 ? -15.922 -37 -14.406 1 94.75 47 PRO B O 1
ATOM 4647 N N . THR B 1 48 ? -15.359 -38.812 -15.664 1 92.06 48 THR B N 1
ATOM 4648 C CA . THR B 1 48 ? -16.531 -39.562 -15.25 1 92.06 48 THR B CA 1
ATOM 4649 C C . THR B 1 48 ? -16.141 -40.688 -14.281 1 92.06 48 THR B C 1
ATOM 4651 O O . THR B 1 48 ? -16.984 -41.188 -13.523 1 92.06 48 THR B O 1
ATOM 4654 N N . ASP B 1 49 ? -14.906 -41.094 -14.297 1 95.94 49 ASP B N 1
ATOM 4655 C CA . ASP B 1 49 ? -14.414 -42.125 -13.367 1 95.94 49 ASP B CA 1
ATOM 4656 C C . ASP B 1 49 ? -14.141 -41.5 -11.992 1 95.94 49 ASP B C 1
ATOM 4658 O O . ASP B 1 49 ? -13.344 -40.594 -11.859 1 95.94 49 ASP B O 1
ATOM 4662 N N . ARG B 1 50 ? -14.703 -42.094 -10.93 1 95.75 50 ARG B N 1
ATOM 4663 C CA . ARG B 1 50 ? -14.594 -41.562 -9.57 1 95.75 50 ARG B CA 1
ATOM 4664 C C . ARG B 1 50 ? -13.148 -41.625 -9.086 1 95.75 50 ARG B C 1
ATOM 4666 O O . ARG B 1 50 ? -12.75 -40.844 -8.227 1 95.75 50 ARG B O 1
ATOM 4673 N N . LEU B 1 51 ? -12.336 -42.469 -9.633 1 97.88 51 LEU B N 1
ATOM 4674 C CA . LEU B 1 51 ? -10.938 -42.625 -9.227 1 97.88 51 LEU B CA 1
ATOM 4675 C C . LEU B 1 51 ? -10.125 -41.406 -9.633 1 97.88 51 LEU B C 1
ATOM 4677 O O . LEU B 1 51 ? -9.039 -41.156 -9.094 1 97.88 51 LEU B O 1
ATOM 4681 N N . LEU B 1 52 ? -10.656 -40.625 -10.562 1 97.94 52 LEU B N 1
ATOM 4682 C CA . LEU B 1 52 ? -9.953 -39.469 -11.062 1 97.94 52 LEU B CA 1
ATOM 4683 C C . LEU B 1 52 ? -10.211 -38.25 -10.164 1 97.94 52 LEU B C 1
ATOM 4685 O O . LEU B 1 52 ? -9.641 -37.188 -10.367 1 97.94 52 LEU B O 1
ATOM 4689 N N . LEU B 1 53 ? -11.039 -38.438 -9.117 1 97.12 53 LEU B N 1
ATOM 4690 C CA . LEU B 1 53 ? -11.484 -37.281 -8.32 1 97.12 53 LEU B CA 1
ATOM 4691 C C . LEU B 1 53 ? -10.938 -37.375 -6.898 1 97.12 53 LEU B C 1
ATOM 4693 O O . LEU B 1 53 ? -11.336 -36.594 -6.031 1 97.12 53 LEU B O 1
ATOM 4697 N N . ILE B 1 54 ? -10.016 -38.25 -6.672 1 97.69 54 ILE B N 1
ATOM 4698 C CA . ILE B 1 54 ? -9.477 -38.406 -5.324 1 97.69 54 ILE B CA 1
ATOM 4699 C C . ILE B 1 54 ? -8.055 -37.875 -5.281 1 97.69 54 ILE B C 1
ATOM 4701 O O . ILE B 1 54 ? -7.34 -37.875 -6.289 1 97.69 54 ILE B O 1
ATOM 4705 N N . SER B 1 55 ? -7.664 -37.344 -4.137 1 98.56 55 SER B N 1
ATOM 4706 C CA . SER B 1 55 ? -6.309 -36.875 -3.941 1 98.56 55 SER B CA 1
ATOM 4707 C C . SER B 1 55 ? -5.312 -38 -3.793 1 98.56 55 SER B C 1
ATOM 4709 O O . SER B 1 55 ? -5.715 -39.156 -3.654 1 98.56 55 SER B O 1
ATOM 4711 N N . ALA B 1 56 ? -4.059 -37.656 -3.943 1 98.75 56 ALA B N 1
ATOM 4712 C CA . ALA B 1 56 ? -3.025 -38.656 -3.691 1 98.75 56 ALA B CA 1
ATOM 4713 C C . ALA B 1 56 ? -3.113 -39.188 -2.264 1 98.75 56 ALA B C 1
ATOM 4715 O O . ALA B 1 56 ? -2.93 -40.406 -2.027 1 98.75 56 ALA B O 1
ATOM 4716 N N . THR B 1 57 ? -3.35 -38.312 -1.322 1 98.06 57 THR B N 1
ATOM 4717 C CA . THR B 1 57 ? -3.488 -38.656 0.083 1 98.06 57 THR B CA 1
ATOM 4718 C C . THR B 1 57 ? -4.621 -39.656 0.272 1 98.06 57 THR B C 1
ATOM 4720 O O . THR B 1 57 ? -4.461 -40.656 0.976 1 98.06 57 THR B O 1
ATOM 4723 N N . GLN B 1 58 ? -5.695 -39.469 -0.372 1 98.25 58 GLN B N 1
ATOM 4724 C CA . GLN B 1 58 ? -6.836 -40.375 -0.302 1 98.25 58 GLN B CA 1
ATOM 4725 C C . GLN B 1 58 ? -6.539 -41.688 -1.019 1 98.25 58 GLN B C 1
ATOM 4727 O O . GLN B 1 58 ? -6.938 -42.75 -0.555 1 98.25 58 GLN B O 1
ATOM 4732 N N . ALA B 1 59 ? -5.875 -41.594 -2.137 1 98.62 59 ALA B N 1
ATOM 4733 C CA . ALA B 1 59 ? -5.566 -42.781 -2.932 1 98.62 59 ALA B CA 1
ATOM 4734 C C . ALA B 1 59 ? -4.73 -43.781 -2.133 1 98.62 59 ALA B C 1
ATOM 4736 O O . ALA B 1 59 ? -4.988 -44.969 -2.162 1 98.62 59 ALA B O 1
ATOM 4737 N N . VAL B 1 60 ? -3.729 -43.312 -1.443 1 98.25 60 VAL B N 1
ATOM 4738 C CA . VAL B 1 60 ? -2.869 -44.188 -0.647 1 98.25 60 VAL B CA 1
ATOM 4739 C C . VAL B 1 60 ? -3.699 -44.875 0.423 1 98.25 60 VAL B C 1
ATOM 4741 O O . VAL B 1 60 ? -3.531 -46.094 0.657 1 98.25 60 VAL B O 1
ATOM 4744 N N . ARG B 1 61 ? -4.551 -44.125 1.077 1 97.56 61 ARG B N 1
ATOM 4745 C CA . ARG B 1 61 ? -5.422 -44.688 2.107 1 97.56 61 ARG B CA 1
ATOM 4746 C C . ARG B 1 61 ? -6.324 -45.75 1.532 1 97.56 61 ARG B C 1
ATOM 4748 O O . ARG B 1 61 ? -6.512 -46.812 2.148 1 97.56 61 ARG B O 1
ATOM 4755 N N . MET B 1 62 ? -6.863 -45.5 0.408 1 98.31 62 MET B N 1
ATOM 4756 C CA . MET B 1 62 ? -7.797 -46.438 -0.226 1 98.31 62 MET B CA 1
ATOM 4757 C C . MET B 1 62 ? -7.078 -47.688 -0.702 1 98.31 62 MET B C 1
ATOM 4759 O O . MET B 1 62 ? -7.629 -48.781 -0.637 1 98.31 62 MET B O 1
ATOM 4763 N N . ILE B 1 63 ? -5.871 -47.562 -1.226 1 98.25 63 ILE B N 1
ATOM 4764 C CA . ILE B 1 63 ? -5.07 -48.719 -1.654 1 98.25 63 ILE B CA 1
ATOM 4765 C C . ILE B 1 63 ? -4.699 -49.562 -0.444 1 98.25 63 ILE B C 1
ATOM 4767 O O . ILE B 1 63 ? -4.855 -50.781 -0.465 1 98.25 63 ILE B O 1
ATOM 4771 N N . ALA B 1 64 ? -4.215 -48.938 0.573 1 97.31 64 ALA B N 1
ATOM 4772 C CA . ALA B 1 64 ? -3.838 -49.625 1.803 1 97.31 64 ALA B CA 1
ATOM 4773 C C . ALA B 1 64 ? -5.035 -50.344 2.414 1 97.31 64 ALA B C 1
ATOM 4775 O O . ALA B 1 64 ? -4.887 -51.406 3.006 1 97.31 64 ALA B O 1
ATOM 4776 N N . GLY B 1 65 ? -6.191 -49.75 2.289 1 97.19 65 GLY B N 1
ATOM 4777 C CA . GLY B 1 65 ? -7.41 -50.312 2.844 1 97.19 65 GLY B CA 1
ATOM 4778 C C . GLY B 1 65 ? -8.078 -51.312 1.92 1 97.19 65 GLY B C 1
ATOM 4779 O O . GLY B 1 65 ? -9.156 -51.844 2.234 1 97.19 65 GLY B O 1
ATOM 4780 N N . ARG B 1 66 ? -7.562 -51.562 0.765 1 97.5 66 ARG B N 1
ATOM 4781 C CA . ARG B 1 66 ? -8.023 -52.562 -0.194 1 97.5 66 ARG B CA 1
ATOM 4782 C C . ARG B 1 66 ? -9.367 -52.156 -0.795 1 97.5 66 ARG B C 1
ATOM 4784 O O . ARG B 1 66 ? -10.156 -53.031 -1.194 1 97.5 66 ARG B O 1
ATOM 4791 N N . GLU B 1 67 ? -9.609 -50.875 -0.676 1 97.94 67 GLU B N 1
ATOM 4792 C CA . GLU B 1 67 ? -10.805 -50.344 -1.339 1 97.94 67 GLU B CA 1
ATOM 4793 C C . GLU B 1 67 ? -10.617 -50.281 -2.852 1 97.94 67 GLU B C 1
ATOM 4795 O O . GLU B 1 67 ? -11.57 -50.469 -3.611 1 97.94 67 GLU B O 1
ATOM 4800 N N . ILE B 1 68 ? -9.43 -49.938 -3.287 1 98.31 68 ILE B N 1
ATOM 4801 C CA . ILE B 1 68 ? -9.016 -49.969 -4.688 1 98.31 68 ILE B CA 1
ATOM 4802 C C . ILE B 1 68 ? -7.625 -50.594 -4.801 1 98.31 68 ILE B C 1
ATOM 4804 O O . ILE B 1 68 ? -6.922 -50.719 -3.799 1 98.31 68 ILE B O 1
ATOM 4808 N N . THR B 1 69 ? -7.27 -51 -6.02 1 98.5 69 THR B N 1
ATOM 4809 C CA . THR B 1 69 ? -5.906 -51.438 -6.262 1 98.5 69 THR B CA 1
ATOM 4810 C C . THR B 1 69 ? -5.094 -50.375 -6.977 1 98.5 69 THR B C 1
ATOM 4812 O O . THR B 1 69 ? -5.656 -49.469 -7.586 1 98.5 69 THR B O 1
ATOM 4815 N N . SER B 1 70 ? -3.801 -50.469 -6.773 1 98.75 70 SER B N 1
ATOM 4816 C CA . SER B 1 70 ? -2.924 -49.562 -7.523 1 98.75 70 SER B CA 1
ATOM 4817 C C . SER B 1 70 ? -3.139 -49.719 -9.023 1 98.75 70 SER B C 1
ATOM 4819 O O . SER B 1 70 ? -3.133 -48.719 -9.766 1 98.75 70 SER B O 1
ATOM 4821 N N . SER B 1 71 ? -3.346 -50.906 -9.523 1 98.81 71 SER B N 1
ATOM 4822 C CA . SER B 1 71 ? -3.568 -51.188 -10.938 1 98.81 71 SER B CA 1
ATOM 4823 C C . SER B 1 71 ? -4.832 -50.5 -11.438 1 98.81 71 SER B C 1
ATOM 4825 O O . SER B 1 71 ? -4.848 -49.938 -12.547 1 98.81 71 SER B O 1
ATOM 4827 N N . GLN B 1 72 ? -5.867 -50.562 -10.625 1 98.69 72 GLN B N 1
ATOM 4828 C CA . GLN B 1 72 ? -7.102 -49.875 -10.992 1 98.69 72 GLN B CA 1
ATOM 4829 C C . GLN B 1 72 ? -6.871 -48.375 -11.148 1 98.69 72 GLN B C 1
ATOM 4831 O O . GLN B 1 72 ? -7.383 -47.75 -12.086 1 98.69 72 GLN B O 1
ATOM 4836 N N . LEU B 1 73 ? -6.148 -47.844 -10.203 1 98.75 73 LEU B N 1
ATOM 4837 C CA . LEU B 1 73 ? -5.871 -46.406 -10.234 1 98.75 73 LEU B CA 1
ATOM 4838 C C . LEU B 1 73 ? -5.023 -46.031 -11.445 1 98.75 73 LEU B C 1
ATOM 4840 O O . LEU B 1 73 ? -5.344 -45.094 -12.172 1 98.75 73 LEU B O 1
ATOM 4844 N N . VAL B 1 74 ? -3.938 -46.719 -11.703 1 98.75 74 VAL B N 1
ATOM 4845 C CA . VAL B 1 74 ? -3.041 -46.469 -12.82 1 98.75 74 VAL B CA 1
ATOM 4846 C C . VAL B 1 74 ? -3.811 -46.594 -14.133 1 98.75 74 VAL B C 1
ATOM 4848 O O . VAL B 1 74 ? -3.678 -45.75 -15.023 1 98.75 74 VAL B O 1
ATOM 4851 N N . GLU B 1 75 ? -4.652 -47.594 -14.273 1 98.69 75 GLU B N 1
ATOM 4852 C CA . GLU B 1 75 ? -5.41 -47.812 -15.508 1 98.69 75 GLU B CA 1
ATOM 4853 C C . GLU B 1 75 ? -6.422 -46.688 -15.727 1 98.69 75 GLU B C 1
ATOM 4855 O O . GLU B 1 75 ? -6.684 -46.281 -16.859 1 98.69 75 GLU B O 1
ATOM 4860 N N . ALA B 1 76 ? -7.043 -46.281 -14.656 1 98.69 76 ALA B N 1
ATOM 4861 C CA . ALA B 1 76 ? -7.988 -45.156 -14.758 1 98.69 76 ALA B CA 1
ATOM 4862 C C . ALA B 1 76 ? -7.316 -43.938 -15.352 1 98.69 76 ALA B C 1
ATOM 4864 O O . ALA B 1 76 ? -7.898 -43.25 -16.203 1 98.69 76 ALA B O 1
ATOM 4865 N N . TYR B 1 77 ? -6.137 -43.625 -14.914 1 98.75 77 TYR B N 1
ATOM 4866 C CA . TYR B 1 77 ? -5.445 -42.438 -15.383 1 98.75 77 TYR B CA 1
ATOM 4867 C C . TYR B 1 77 ? -4.895 -42.625 -16.797 1 98.75 77 TYR B C 1
ATOM 4869 O O . TYR B 1 77 ? -4.848 -41.688 -17.594 1 98.75 77 TYR B O 1
ATOM 4877 N N . ILE B 1 78 ? -4.418 -43.844 -17.141 1 98.62 78 ILE B N 1
ATOM 4878 C CA . ILE B 1 78 ? -3.992 -44.125 -18.5 1 98.62 78 ILE B CA 1
ATOM 4879 C C . ILE B 1 78 ? -5.16 -43.906 -19.453 1 98.62 78 ILE B C 1
ATOM 4881 O O . ILE B 1 78 ? -4.996 -43.281 -20.516 1 98.62 78 ILE B O 1
ATOM 4885 N N . HIS B 1 79 ? -6.328 -44.406 -19.094 1 98.38 79 HIS B N 1
ATOM 4886 C CA . HIS B 1 79 ? -7.52 -44.219 -19.922 1 98.38 79 HIS B CA 1
ATOM 4887 C C . HIS B 1 79 ? -7.848 -42.719 -20.094 1 98.38 79 HIS B C 1
ATOM 4889 O O . HIS B 1 79 ? -8.219 -42.312 -21.188 1 98.38 79 HIS B O 1
ATOM 4895 N N . ARG B 1 80 ? -7.762 -42 -19.031 1 98.38 80 ARG B N 1
ATOM 4896 C CA . ARG B 1 80 ? -8.039 -40.594 -19.094 1 98.38 80 ARG B CA 1
ATOM 4897 C C . ARG B 1 80 ? -7.059 -39.875 -20.031 1 98.38 80 ARG B C 1
ATOM 4899 O O . ARG B 1 80 ? -7.453 -39 -20.812 1 98.38 80 ARG B O 1
ATOM 4906 N N . ILE B 1 81 ? -5.75 -40.188 -19.891 1 98.62 81 ILE B N 1
ATOM 4907 C CA . ILE B 1 81 ? -4.734 -39.594 -20.75 1 98.62 81 ILE B CA 1
ATOM 4908 C C . ILE B 1 81 ? -5.074 -39.875 -22.219 1 98.62 81 ILE B C 1
ATOM 4910 O O . ILE B 1 81 ? -4.98 -38.969 -23.062 1 98.62 81 ILE B O 1
ATOM 4914 N N . GLU B 1 82 ? -5.473 -41 -22.531 1 97.75 82 GLU B N 1
ATOM 4915 C CA . GLU B 1 82 ? -5.828 -41.375 -23.906 1 97.75 82 GLU B CA 1
ATOM 4916 C C . GLU B 1 82 ? -7.023 -40.562 -24.391 1 97.75 82 GLU B C 1
ATOM 4918 O O . GLU B 1 82 ? -7.105 -40.25 -25.578 1 97.75 82 GLU B O 1
ATOM 4923 N N . GLN B 1 83 ? -7.875 -40.281 -23.516 1 97.12 83 GLN B N 1
ATOM 4924 C CA . GLN B 1 83 ? -9.078 -39.531 -23.859 1 97.12 83 GLN B CA 1
ATOM 4925 C C . GLN B 1 83 ? -8.75 -38.062 -24.141 1 97.12 83 GLN B C 1
ATOM 4927 O O . GLN B 1 83 ? -9.383 -37.438 -25 1 97.12 83 GLN B O 1
ATOM 4932 N N . VAL B 1 84 ? -7.812 -37.531 -23.422 1 97.31 84 VAL B N 1
ATOM 4933 C CA . VAL B 1 84 ? -7.734 -36.094 -23.406 1 97.31 84 VAL B CA 1
ATOM 4934 C C . VAL B 1 84 ? -6.473 -35.625 -24.141 1 97.31 84 VAL B C 1
ATOM 4936 O O . VAL B 1 84 ? -6.406 -34.5 -24.641 1 97.31 84 VAL B O 1
ATOM 4939 N N . ASN B 1 85 ? -5.461 -36.438 -24.266 1 98.25 85 ASN B N 1
ATOM 4940 C CA . ASN B 1 85 ? -4.156 -35.969 -24.734 1 98.25 85 ASN B CA 1
ATOM 4941 C C . ASN B 1 85 ? -4.191 -35.594 -26.203 1 98.25 85 ASN B C 1
ATOM 4943 O O . ASN B 1 85 ? -3.359 -34.812 -26.672 1 98.25 85 ASN B O 1
ATOM 4947 N N . GLY B 1 86 ? -5.082 -36.125 -27.016 1 97.31 86 GLY B N 1
ATOM 4948 C CA . GLY B 1 86 ? -5.25 -35.688 -28.391 1 97.31 86 GLY B CA 1
ATOM 4949 C C . GLY B 1 86 ? -5.598 -34.219 -28.516 1 97.31 86 GLY B C 1
ATOM 4950 O O . GLY B 1 86 ? -5.188 -33.562 -29.484 1 97.31 86 GLY B O 1
ATOM 4951 N N . ALA B 1 87 ? -6.277 -33.781 -27.531 1 96.81 87 ALA B N 1
ATOM 4952 C CA . ALA B 1 87 ? -6.746 -32.375 -27.562 1 96.81 87 ALA B CA 1
ATOM 4953 C C . ALA B 1 87 ? -5.719 -31.438 -26.938 1 96.81 87 ALA B C 1
ATOM 4955 O O . ALA B 1 87 ? -5.539 -30.312 -27.391 1 96.81 87 ALA B O 1
ATOM 4956 N N . ILE B 1 88 ? -4.988 -31.922 -25.922 1 98.31 88 ILE B N 1
ATOM 4957 C CA . ILE B 1 88 ? -4.234 -30.953 -25.141 1 98.31 88 ILE B CA 1
ATOM 4958 C C . ILE B 1 88 ? -2.74 -31.156 -25.375 1 98.31 88 ILE B C 1
ATOM 4960 O O . ILE B 1 88 ? -1.932 -30.281 -25.031 1 98.31 88 ILE B O 1
ATOM 4964 N N . ASN B 1 89 ? -2.34 -32.281 -25.906 1 98.62 89 ASN B N 1
ATOM 4965 C CA . ASN B 1 89 ? -0.938 -32.594 -26.188 1 98.62 89 ASN B CA 1
ATOM 4966 C C . ASN B 1 89 ? -0.051 -32.312 -24.969 1 98.62 89 ASN B C 1
ATOM 4968 O O . ASN B 1 89 ? 0.923 -31.562 -25.062 1 98.62 89 ASN B O 1
ATOM 4972 N N . ALA B 1 90 ? -0.437 -32.906 -23.828 1 98.81 90 ALA B N 1
ATOM 4973 C CA . ALA B 1 90 ? 0.277 -32.688 -22.578 1 98.81 90 ALA B CA 1
ATOM 4974 C C . ALA B 1 90 ? 1.33 -33.781 -22.359 1 98.81 90 ALA B C 1
ATOM 4976 O O . ALA B 1 90 ? 2.469 -33.469 -21.984 1 98.81 90 ALA B O 1
ATOM 4977 N N . VAL B 1 91 ? 1.016 -34.969 -22.625 1 98.81 91 VAL B N 1
ATOM 4978 C CA . VAL B 1 91 ? 1.909 -36.125 -22.438 1 98.81 91 VAL B CA 1
ATOM 4979 C C . VAL B 1 91 ? 2.746 -36.344 -23.703 1 98.81 91 VAL B C 1
ATOM 4981 O O . VAL B 1 91 ? 2.201 -36.5 -24.797 1 98.81 91 VAL B O 1
ATOM 4984 N N . VAL B 1 92 ? 4.082 -36.406 -23.516 1 98 92 VAL B N 1
ATOM 4985 C CA . VAL B 1 92 ? 4.93 -36.531 -24.688 1 98 92 VAL B CA 1
ATOM 4986 C C . VAL B 1 92 ? 5.758 -37.812 -24.625 1 98 92 VAL B C 1
ATOM 4988 O O . VAL B 1 92 ? 6.203 -38.312 -25.656 1 98 92 VAL B O 1
ATOM 4991 N N . VAL B 1 93 ? 6.027 -38.281 -23.453 1 98 93 VAL B N 1
ATOM 4992 C CA . VAL B 1 93 ? 6.652 -39.594 -23.25 1 98 93 VAL B CA 1
ATOM 4993 C C . VAL B 1 93 ? 5.758 -40.438 -22.359 1 98 93 VAL B C 1
ATOM 4995 O O . VAL B 1 93 ? 5.445 -40.062 -21.234 1 98 93 VAL B O 1
ATOM 4998 N N . LYS B 1 94 ? 5.359 -41.562 -22.891 1 97.94 94 LYS B N 1
ATOM 4999 C CA . LYS B 1 94 ? 4.492 -42.5 -22.156 1 97.94 94 LYS B CA 1
ATOM 5000 C C . LYS B 1 94 ? 5.305 -43.594 -21.469 1 97.94 94 LYS B C 1
ATOM 5002 O O . LYS B 1 94 ? 6.246 -44.125 -22.062 1 97.94 94 LYS B O 1
ATOM 5007 N N . ASN B 1 95 ? 5.043 -43.812 -20.266 1 98.12 95 ASN B N 1
ATOM 5008 C CA . ASN B 1 95 ? 5.652 -44.875 -19.484 1 98.12 95 ASN B CA 1
ATOM 5009 C C . ASN B 1 95 ? 4.598 -45.844 -18.922 1 98.12 95 ASN B C 1
ATOM 5011 O O . ASN B 1 95 ? 4.703 -46.281 -17.781 1 98.12 95 ASN B O 1
ATOM 5015 N N . PHE B 1 96 ? 3.615 -46.219 -19.688 1 98.5 96 PHE B N 1
ATOM 5016 C CA . PHE B 1 96 ? 2.408 -46.906 -19.234 1 98.5 96 PHE B CA 1
ATOM 5017 C C . PHE B 1 96 ? 2.707 -48.344 -18.875 1 98.5 96 PHE B C 1
ATOM 5019 O O . PHE B 1 96 ? 2.207 -48.875 -17.875 1 98.5 96 PHE B O 1
ATOM 5026 N N . ASP B 1 97 ? 3.488 -49.031 -19.672 1 98.06 97 ASP B N 1
ATOM 5027 C CA . ASP B 1 97 ? 3.777 -50.438 -19.438 1 98.06 97 ASP B CA 1
ATOM 5028 C C . ASP B 1 97 ? 4.504 -50.625 -18.094 1 98.06 97 ASP B C 1
ATOM 5030 O O . ASP B 1 97 ? 4.148 -51.5 -17.312 1 98.06 97 ASP B O 1
ATOM 5034 N N . ASN B 1 98 ? 5.504 -49.875 -17.953 1 97.62 98 ASN B N 1
ATOM 5035 C CA . ASN B 1 98 ? 6.219 -49.906 -16.688 1 97.62 98 ASN B CA 1
ATOM 5036 C C . ASN B 1 98 ? 5.309 -49.562 -15.516 1 97.62 98 ASN B C 1
ATOM 5038 O O . ASN B 1 98 ? 5.414 -50.188 -14.445 1 97.62 98 ASN B O 1
ATOM 5042 N N . ALA B 1 99 ? 4.465 -48.562 -15.664 1 98.62 99 ALA B N 1
ATOM 5043 C CA . ALA B 1 99 ? 3.527 -48.188 -14.617 1 98.62 99 ALA B CA 1
ATOM 5044 C C . ALA B 1 99 ? 2.598 -49.312 -14.25 1 98.62 99 ALA B C 1
ATOM 5046 O O . ALA B 1 99 ? 2.334 -49.562 -13.07 1 98.62 99 ALA B O 1
ATOM 5047 N N . ARG B 1 100 ? 2.104 -50.062 -15.25 1 98.62 100 ARG B N 1
ATOM 5048 C CA . ARG B 1 100 ? 1.242 -51.219 -15.023 1 98.62 100 ARG B CA 1
ATOM 5049 C C . ARG B 1 100 ? 1.972 -52.281 -14.234 1 98.62 100 ARG B C 1
ATOM 5051 O O . ARG B 1 100 ? 1.402 -52.875 -13.328 1 98.62 100 ARG B O 1
ATOM 5058 N N . ARG B 1 101 ? 3.168 -52.5 -14.594 1 98.56 101 ARG B N 1
ATOM 5059 C CA . ARG B 1 101 ? 3.959 -53.531 -13.914 1 98.56 101 ARG B CA 1
ATOM 5060 C C . ARG B 1 101 ? 4.184 -53.188 -12.453 1 98.56 101 ARG B C 1
ATOM 5062 O O . ARG B 1 101 ? 4.02 -54.031 -11.57 1 98.56 101 ARG B O 1
ATOM 5069 N N . GLN B 1 102 ? 4.586 -52 -12.219 1 98.5 102 GLN B N 1
ATOM 5070 C CA . GLN B 1 102 ? 4.832 -51.531 -10.852 1 98.5 102 GLN B CA 1
ATOM 5071 C C . GLN B 1 102 ? 3.557 -51.594 -10.016 1 98.5 102 GLN B C 1
ATOM 5073 O O . GLN B 1 102 ? 3.586 -51.969 -8.844 1 98.5 102 GLN B O 1
ATOM 5078 N N . ALA B 1 103 ? 2.449 -51.125 -10.617 1 98.81 103 ALA B N 1
ATOM 5079 C CA . ALA B 1 103 ? 1.167 -51.156 -9.914 1 98.81 103 ALA B CA 1
ATOM 5080 C C . ALA B 1 103 ? 0.792 -52.594 -9.523 1 98.81 103 ALA B C 1
ATOM 5082 O O . ALA B 1 103 ? 0.282 -52.812 -8.43 1 98.81 103 ALA B O 1
ATOM 5083 N N . ALA B 1 104 ? 1.042 -53.531 -10.414 1 98.62 104 ALA B N 1
ATOM 5084 C CA . ALA B 1 104 ? 0.746 -54.938 -10.148 1 98.62 104 ALA B CA 1
ATOM 5085 C C . ALA B 1 104 ? 1.567 -55.438 -8.977 1 98.62 104 ALA B C 1
ATOM 5087 O O . ALA B 1 104 ? 1.074 -56.25 -8.172 1 98.62 104 ALA B O 1
ATOM 5088 N N . LEU B 1 105 ? 2.777 -55.094 -8.93 1 98.56 105 LEU B N 1
ATOM 5089 C CA . LEU B 1 105 ? 3.645 -55.5 -7.828 1 98.56 105 LEU B CA 1
ATOM 5090 C C . LEU B 1 105 ? 3.117 -54.969 -6.496 1 98.56 105 LEU B C 1
ATOM 5092 O O . LEU B 1 105 ? 3.189 -55.688 -5.48 1 98.56 105 LEU B O 1
ATOM 5096 N N . VAL B 1 106 ? 2.65 -53.75 -6.473 1 98.62 106 VAL B N 1
ATOM 5097 C CA . VAL B 1 106 ? 2.066 -53.156 -5.266 1 98.62 106 VAL B CA 1
ATOM 5098 C C . VAL B 1 106 ? 0.83 -53.969 -4.859 1 98.62 106 VAL B C 1
ATOM 5100 O O . VAL B 1 106 ? 0.643 -54.281 -3.678 1 98.62 106 VAL B O 1
ATOM 5103 N N . ASP B 1 107 ? -0.016 -54.281 -5.852 1 98.5 107 ASP B N 1
ATOM 5104 C CA . ASP B 1 107 ? -1.23 -55.062 -5.59 1 98.5 107 ASP B CA 1
ATOM 5105 C C . ASP B 1 107 ? -0.899 -56.438 -5.008 1 98.5 107 ASP B C 1
ATOM 5107 O O . ASP B 1 107 ? -1.574 -56.906 -4.09 1 98.5 107 ASP B O 1
ATOM 5111 N N . GLU B 1 108 ? 0.052 -57.094 -5.574 1 98.38 108 GLU B N 1
ATOM 5112 C CA . GLU B 1 108 ? 0.482 -58.375 -5.078 1 98.38 108 GLU B CA 1
ATOM 5113 C C . GLU B 1 108 ? 0.947 -58.312 -3.629 1 98.38 108 GLU B C 1
ATOM 5115 O O . GLU B 1 108 ? 0.59 -59.156 -2.807 1 98.38 108 GLU B O 1
ATOM 5120 N N . PHE B 1 109 ? 1.718 -57.344 -3.365 1 98.19 109 PHE B N 1
ATOM 5121 C CA . PHE B 1 109 ? 2.199 -57.156 -2.004 1 98.19 109 PHE B CA 1
ATOM 5122 C C . PHE B 1 109 ? 1.033 -56.969 -1.039 1 98.19 109 PHE B C 1
ATOM 5124 O O . PHE B 1 109 ? 1.013 -57.562 0.041 1 98.19 109 PHE B O 1
ATOM 5131 N N . ILE B 1 110 ? 0.099 -56.062 -1.39 1 97.69 110 ILE B N 1
ATOM 5132 C CA . ILE B 1 110 ? -1.036 -55.75 -0.527 1 97.69 110 ILE B CA 1
ATOM 5133 C C . ILE B 1 110 ? -1.876 -57 -0.308 1 97.69 110 ILE B C 1
ATOM 5135 O O . ILE B 1 110 ? -2.322 -57.281 0.809 1 97.69 110 ILE B O 1
ATOM 5139 N N . ALA B 1 111 ? -2.027 -57.781 -1.381 1 96.75 111 ALA B N 1
ATOM 5140 C CA . ALA B 1 111 ? -2.83 -59 -1.312 1 96.75 111 ALA B CA 1
ATOM 5141 C C . ALA B 1 111 ? -2.166 -60.062 -0.421 1 96.75 111 ALA B C 1
ATOM 5143 O O . ALA B 1 111 ? -2.848 -60.812 0.267 1 96.75 111 ALA B O 1
ATOM 5144 N N . ASP B 1 112 ? -0.896 -60.062 -0.363 1 97.38 112 ASP B N 1
ATOM 5145 C CA . ASP B 1 112 ? -0.138 -61.125 0.275 1 97.38 112 ASP B CA 1
ATOM 5146 C C . ASP B 1 112 ? 0.159 -60.781 1.735 1 97.38 112 ASP B C 1
ATOM 5148 O O . ASP B 1 112 ? 0.698 -61.625 2.469 1 97.38 112 ASP B O 1
ATOM 5152 N N . ASN B 1 113 ? -0.182 -59.656 2.127 1 97.56 113 ASN B N 1
ATOM 5153 C CA . ASN B 1 113 ? 0.239 -59.25 3.469 1 97.56 113 ASN B CA 1
ATOM 5154 C C . ASN B 1 113 ? -0.94 -58.781 4.305 1 97.56 113 ASN B C 1
ATOM 5156 O O . ASN B 1 113 ? -1.954 -58.344 3.758 1 97.56 113 ASN B O 1
ATOM 5160 N N . ASP B 1 114 ? -0.774 -58.906 5.656 1 96.56 114 ASP B N 1
ATOM 5161 C CA . ASP B 1 114 ? -1.823 -58.438 6.566 1 96.56 114 ASP B CA 1
ATOM 5162 C C . ASP B 1 114 ? -1.773 -56.938 6.754 1 96.56 114 ASP B C 1
ATOM 5164 O O . ASP B 1 114 ? -0.831 -56.281 6.305 1 96.56 114 ASP B O 1
ATOM 5168 N N . ASP B 1 115 ? -2.764 -56.406 7.406 1 95.81 115 ASP B N 1
ATOM 5169 C CA . ASP B 1 115 ? -2.973 -54.969 7.527 1 95.81 115 ASP B CA 1
ATOM 5170 C C . ASP B 1 115 ? -1.797 -54.312 8.234 1 95.81 115 ASP B C 1
ATOM 5172 O O . ASP B 1 115 ? -1.414 -53.188 7.895 1 95.81 115 ASP B O 1
ATOM 5176 N N . ASP B 1 116 ? -1.255 -54.906 9.188 1 96.75 116 ASP B N 1
ATOM 5177 C CA . ASP B 1 116 ? -0.153 -54.344 9.953 1 96.75 116 ASP B CA 1
ATOM 5178 C C . ASP B 1 116 ? 1.077 -54.125 9.07 1 96.75 116 ASP B C 1
ATOM 5180 O O . ASP B 1 116 ? 1.734 -53.094 9.148 1 96.75 116 ASP B O 1
ATOM 5184 N N . VAL B 1 117 ? 1.366 -55.156 8.289 1 97.31 117 VAL B N 1
ATOM 5185 C CA . VAL B 1 117 ? 2.516 -55.094 7.395 1 97.31 117 VAL B CA 1
ATOM 5186 C C . VAL B 1 117 ? 2.279 -54.031 6.324 1 97.31 117 VAL B C 1
ATOM 5188 O O . VAL B 1 117 ? 3.199 -53.312 5.949 1 97.31 117 VAL B O 1
ATOM 5191 N N . VAL B 1 118 ? 1.097 -53.969 5.855 1 97.5 118 VAL B N 1
ATOM 5192 C CA . VAL B 1 118 ? 0.732 -52.969 4.844 1 97.5 118 VAL B CA 1
ATOM 5193 C C . VAL B 1 118 ? 0.878 -51.562 5.418 1 97.5 118 VAL B C 1
ATOM 5195 O O . VAL B 1 118 ? 1.425 -50.688 4.766 1 97.5 118 VAL B O 1
ATOM 5198 N N . GLN B 1 119 ? 0.423 -51.406 6.629 1 96.44 119 GLN B N 1
ATOM 5199 C CA . GLN B 1 119 ? 0.504 -50.094 7.266 1 96.44 119 GLN B CA 1
ATOM 5200 C C . GLN B 1 119 ? 1.955 -49.688 7.492 1 96.44 119 GLN B C 1
ATOM 5202 O O . GLN B 1 119 ? 2.297 -48.5 7.379 1 96.44 119 GLN B O 1
ATOM 5207 N N . GLU B 1 120 ? 2.727 -50.562 7.848 1 97.12 120 GLU B N 1
ATOM 5208 C CA . GLU B 1 120 ? 4.148 -50.312 8.031 1 97.12 120 GLU B CA 1
ATOM 5209 C C . GLU B 1 120 ? 4.793 -49.844 6.723 1 97.12 120 GLU B C 1
ATOM 5211 O O . GLU B 1 120 ? 5.617 -48.938 6.719 1 97.12 120 GLU B O 1
ATOM 5216 N N . ARG B 1 121 ? 4.438 -50.406 5.656 1 97.06 121 ARG B N 1
ATOM 5217 C CA . ARG B 1 121 ? 4.984 -50.031 4.363 1 97.06 121 ARG B CA 1
ATOM 5218 C C . ARG B 1 121 ? 4.48 -48.656 3.951 1 97.06 121 ARG B C 1
ATOM 5220 O O . ARG B 1 121 ? 5.23 -47.844 3.377 1 97.06 121 ARG B O 1
ATOM 5227 N N . VAL B 1 122 ? 3.236 -48.438 4.227 1 97.25 122 VAL B N 1
ATOM 5228 C CA . VAL B 1 122 ? 2.658 -47.125 3.883 1 97.25 122 VAL B CA 1
ATOM 5229 C C . VAL B 1 122 ? 3.375 -46.031 4.652 1 97.25 122 VAL B C 1
ATOM 5231 O O . VAL B 1 122 ? 3.561 -44.906 4.133 1 97.25 122 VAL B O 1
ATOM 5234 N N . GLN B 1 123 ? 3.764 -46.281 5.867 1 96.38 123 GLN B N 1
ATOM 5235 C CA . GLN B 1 123 ? 4.531 -45.312 6.648 1 96.38 123 GLN B CA 1
ATOM 5236 C C . GLN B 1 123 ? 5.898 -45.062 6.02 1 96.38 123 GLN B C 1
ATOM 5238 O O . GLN B 1 123 ? 6.379 -43.938 6 1 96.38 123 GLN B O 1
ATOM 5243 N N . ALA B 1 124 ? 6.449 -46.094 5.48 1 97 124 ALA B N 1
ATOM 5244 C CA . ALA B 1 124 ? 7.758 -46 4.84 1 97 124 ALA B CA 1
ATOM 5245 C C . ALA B 1 124 ? 7.641 -45.438 3.426 1 97 124 ALA B C 1
ATOM 5247 O O . ALA B 1 124 ? 8.539 -44.75 2.949 1 97 124 ALA B O 1
ATOM 5248 N N . GLU B 1 125 ? 6.59 -45.75 2.744 1 98.5 125 GLU B N 1
ATOM 5249 C CA . GLU B 1 125 ? 6.285 -45.312 1.386 1 98.5 125 GLU B CA 1
ATOM 5250 C C . GLU B 1 125 ? 4.949 -44.562 1.331 1 98.5 125 GLU B C 1
ATOM 5252 O O . GLU B 1 125 ? 3.963 -45.094 0.813 1 98.5 125 GLU B O 1
ATOM 5257 N N . PRO B 1 126 ? 5.02 -43.344 1.661 1 98.31 126 PRO B N 1
ATOM 5258 C CA . PRO B 1 126 ? 3.779 -42.594 1.864 1 98.31 126 PRO B CA 1
ATOM 5259 C C . PRO B 1 126 ? 3.018 -42.344 0.563 1 98.31 126 PRO B C 1
ATOM 5261 O O . PRO B 1 126 ? 1.882 -41.875 0.59 1 98.31 126 PRO B O 1
ATOM 5264 N N . LEU B 1 127 ? 3.58 -42.719 -0.638 1 98.81 127 LEU B N 1
ATOM 5265 C CA . LEU B 1 127 ? 2.885 -42.594 -1.914 1 98.81 127 LEU B CA 1
ATOM 5266 C C . LEU B 1 127 ? 2.703 -43.938 -2.58 1 98.81 127 LEU B C 1
ATOM 5268 O O . LEU B 1 127 ? 2.615 -44.031 -3.807 1 98.81 127 LEU B O 1
ATOM 5272 N N . LEU B 1 128 ? 2.576 -44.938 -1.776 1 98.62 128 LEU B N 1
ATOM 5273 C CA . LEU B 1 128 ? 2.533 -46.312 -2.248 1 98.62 128 LEU B CA 1
ATOM 5274 C C . LEU B 1 128 ? 1.422 -46.5 -3.273 1 98.62 128 LEU B C 1
ATOM 5276 O O . LEU B 1 128 ? 0.24 -46.375 -2.949 1 98.62 128 LEU B O 1
ATOM 5280 N N . GLY B 1 129 ? 1.887 -46.812 -4.5 1 98.62 129 GLY B N 1
ATOM 5281 C CA . GLY B 1 129 ? 0.951 -47.219 -5.539 1 98.62 129 GLY B CA 1
ATOM 5282 C C . GLY B 1 129 ? 0.319 -46.031 -6.262 1 98.62 129 GLY B C 1
ATOM 5283 O O . GLY B 1 129 ? -0.516 -46.219 -7.148 1 98.62 129 GLY B O 1
ATOM 5284 N N . VAL B 1 130 ? 0.672 -44.812 -5.938 1 98.81 130 VAL B N 1
ATOM 5285 C CA . VAL B 1 130 ? 0.065 -43.625 -6.52 1 98.81 130 VAL B CA 1
ATOM 5286 C C . VAL B 1 130 ? 0.831 -43.219 -7.777 1 98.81 130 VAL B C 1
ATOM 5288 O O . VAL B 1 130 ? 2.051 -43.031 -7.738 1 98.81 130 VAL B O 1
ATOM 5291 N N . PRO B 1 131 ? 0.187 -43.094 -8.938 1 98.75 131 PRO B N 1
ATOM 5292 C CA . PRO B 1 131 ? 0.88 -42.656 -10.141 1 98.75 131 PRO B CA 1
ATOM 5293 C C . PRO B 1 131 ? 1.165 -41.156 -10.125 1 98.75 131 PRO B C 1
ATOM 5295 O O . PRO B 1 131 ? 0.425 -40.375 -9.5 1 98.75 131 PRO B O 1
ATOM 5298 N N . PHE B 1 132 ? 2.26 -40.719 -10.766 1 98.88 132 PHE B N 1
ATOM 5299 C CA . PHE B 1 132 ? 2.574 -39.281 -10.922 1 98.88 132 PHE B CA 1
ATOM 5300 C C . PHE B 1 132 ? 3.174 -39.031 -12.297 1 98.88 132 PHE B C 1
ATOM 5302 O O . PHE B 1 132 ? 3.512 -39.969 -13.031 1 98.88 132 PHE B O 1
ATOM 5309 N N . THR B 1 133 ? 3.143 -37.781 -12.742 1 98.88 133 THR B N 1
ATOM 5310 C CA . THR B 1 133 ? 3.773 -37.312 -13.969 1 98.88 133 THR B CA 1
ATOM 5311 C C . THR B 1 133 ? 4.77 -36.188 -13.664 1 98.88 133 THR B C 1
ATOM 5313 O O . THR B 1 133 ? 4.84 -35.719 -12.531 1 98.88 133 THR B O 1
ATOM 5316 N N . MET B 1 134 ? 5.574 -35.844 -14.602 1 98.69 134 MET B N 1
ATOM 5317 C CA . MET B 1 134 ? 6.586 -34.844 -14.367 1 98.69 134 MET B CA 1
ATOM 5318 C C . MET B 1 134 ? 6.922 -34.094 -15.664 1 98.69 134 MET B C 1
ATOM 5320 O O . MET B 1 134 ? 6.711 -34.625 -16.75 1 98.69 134 MET B O 1
ATOM 5324 N N . LYS B 1 135 ? 7.445 -32.906 -15.5 1 98.06 135 LYS B N 1
ATOM 5325 C CA . LYS B 1 135 ? 7.809 -32.062 -16.656 1 98.06 135 LYS B CA 1
ATOM 5326 C C . LYS B 1 135 ? 9.039 -32.625 -17.359 1 98.06 135 LYS B C 1
ATOM 5328 O O . LYS B 1 135 ? 9.922 -33.188 -16.719 1 98.06 135 LYS B O 1
ATOM 5333 N N . ASP B 1 136 ? 9.148 -32.406 -18.609 1 98.44 136 ASP B N 1
ATOM 5334 C CA . ASP B 1 136 ? 10.242 -32.844 -19.469 1 98.44 136 ASP B CA 1
ATOM 5335 C C . ASP B 1 136 ? 11.492 -32 -19.234 1 98.44 136 ASP B C 1
ATOM 5337 O O . ASP B 1 136 ? 12.055 -31.438 -20.188 1 98.44 136 ASP B O 1
ATOM 5341 N N . ALA B 1 137 ? 11.93 -31.906 -18 1 98.12 137 ALA B N 1
ATOM 5342 C CA . ALA B 1 137 ? 13.141 -31.156 -17.656 1 98.12 137 ALA B CA 1
ATOM 5343 C C . ALA B 1 137 ? 13.844 -31.781 -16.453 1 98.12 137 ALA B C 1
ATOM 5345 O O . ALA B 1 137 ? 14.836 -31.25 -15.953 1 98.12 137 ALA B O 1
ATOM 5346 N N . ILE B 1 138 ? 13.367 -32.875 -15.984 1 98.25 138 ILE B N 1
ATOM 5347 C CA . ILE B 1 138 ? 13.898 -33.625 -14.836 1 98.25 138 ILE B CA 1
ATOM 5348 C C . ILE B 1 138 ? 14.336 -35 -15.273 1 98.25 138 ILE B C 1
ATOM 5350 O O . ILE B 1 138 ? 13.516 -35.812 -15.75 1 98.25 138 ILE B O 1
ATOM 5354 N N . GLU B 1 139 ? 15.523 -35.344 -15.008 1 97.75 139 GLU B N 1
ATOM 5355 C CA . GLU B 1 139 ? 16.109 -36.562 -15.57 1 97.75 139 GLU B CA 1
ATOM 5356 C C . GLU B 1 139 ? 15.508 -37.812 -14.922 1 97.75 139 GLU B C 1
ATOM 5358 O O . GLU B 1 139 ? 15.242 -37.844 -13.719 1 97.75 139 GLU B O 1
ATOM 5363 N N . VAL B 1 140 ? 15.273 -38.781 -15.719 1 97.69 140 VAL B N 1
ATOM 5364 C CA . VAL B 1 140 ? 14.812 -40.094 -15.297 1 97.69 140 VAL B CA 1
ATOM 5365 C C . VAL B 1 140 ? 15.594 -41.188 -16.031 1 97.69 140 VAL B C 1
ATOM 5367 O O . VAL B 1 140 ? 15.617 -41.188 -17.266 1 97.69 140 VAL B O 1
ATOM 5370 N N . GLU B 1 141 ? 16.141 -42.031 -15.266 1 97.19 141 GLU B N 1
ATOM 5371 C CA . GLU B 1 141 ? 16.953 -43.094 -15.867 1 97.19 141 GLU B CA 1
ATOM 5372 C C . GLU B 1 141 ? 16.156 -43.906 -16.875 1 97.19 141 GLU B C 1
ATOM 5374 O O . GLU B 1 141 ? 15.055 -44.344 -16.578 1 97.19 141 GLU B O 1
ATOM 5379 N N . GLY B 1 142 ? 16.688 -44 -18.125 1 95.69 142 GLY B N 1
ATOM 5380 C CA . GLY B 1 142 ? 16.109 -44.844 -19.156 1 95.69 142 GLY B CA 1
ATOM 5381 C C . GLY B 1 142 ? 15.023 -44.156 -19.953 1 95.69 142 GLY B C 1
ATOM 5382 O O . GLY B 1 142 ? 14.492 -44.719 -20.922 1 95.69 142 GLY B O 1
ATOM 5383 N N . GLN B 1 143 ? 14.648 -42.969 -19.656 1 96.56 143 GLN B N 1
ATOM 5384 C CA . GLN B 1 143 ? 13.609 -42.25 -20.359 1 96.56 143 GLN B CA 1
ATOM 5385 C C . GLN B 1 143 ? 14.203 -41.062 -21.125 1 96.56 143 GLN B C 1
ATOM 5387 O O . GLN B 1 143 ? 15.32 -40.625 -20.844 1 96.56 143 GLN B O 1
ATOM 5392 N N . ILE B 1 144 ? 13.477 -40.625 -22.078 1 96.81 144 ILE B N 1
ATOM 5393 C CA . ILE B 1 144 ? 13.867 -39.438 -22.859 1 96.81 144 ILE B CA 1
ATOM 5394 C C . ILE B 1 144 ? 13.391 -38.188 -22.156 1 96.81 144 ILE B C 1
ATOM 5396 O O . ILE B 1 144 ? 12.211 -38.031 -21.844 1 96.81 144 ILE B O 1
ATOM 5400 N N . VAL B 1 145 ? 14.289 -37.375 -21.797 1 97.31 145 VAL B N 1
ATOM 5401 C CA . VAL B 1 145 ? 14.031 -36 -21.328 1 97.31 145 VAL B CA 1
ATOM 5402 C C . VAL B 1 145 ? 14.68 -35 -22.266 1 97.31 145 VAL B C 1
ATOM 5404 O O . VAL B 1 145 ? 15.914 -34.906 -22.312 1 97.31 145 VAL B O 1
ATOM 5407 N N . THR B 1 146 ? 13.891 -34.219 -22.953 1 97.19 146 THR B N 1
ATOM 5408 C CA . THR B 1 146 ? 14.414 -33.375 -24.031 1 97.19 146 THR B CA 1
ATOM 5409 C C . THR B 1 146 ? 14.633 -31.953 -23.562 1 97.19 146 THR B C 1
ATOM 5411 O O . THR B 1 146 ? 15.461 -31.234 -24.125 1 97.19 146 THR B O 1
ATOM 5414 N N . CYS B 1 147 ? 13.852 -31.531 -22.594 1 97.25 147 CYS B N 1
ATOM 5415 C CA . CYS B 1 147 ? 13.836 -30.125 -22.203 1 97.25 147 CYS B CA 1
ATOM 5416 C C . CYS B 1 147 ? 13.453 -29.219 -23.375 1 97.25 147 CYS B C 1
ATOM 5418 O O . CYS B 1 147 ? 13.891 -28.078 -23.453 1 97.25 147 CYS B O 1
ATOM 5420 N N . GLY B 1 148 ? 12.742 -29.734 -24.297 1 96.75 148 GLY B N 1
ATOM 5421 C CA . GLY B 1 148 ? 12.305 -29 -25.469 1 96.75 148 GLY B CA 1
ATOM 5422 C C . GLY B 1 148 ? 13.43 -28.703 -26.438 1 96.75 148 GLY B C 1
ATOM 5423 O O . GLY B 1 148 ? 13.258 -27.938 -27.391 1 96.75 148 GLY B O 1
ATOM 5424 N N . VAL B 1 149 ? 14.586 -29.188 -26.234 1 96.06 149 VAL B N 1
ATOM 5425 C CA . VAL B 1 149 ? 15.734 -28.969 -27.094 1 96.06 149 VAL B CA 1
ATOM 5426 C C . VAL B 1 149 ? 15.742 -30.016 -28.203 1 96.06 149 VAL B C 1
ATOM 5428 O O . VAL B 1 149 ? 15.875 -31.219 -27.938 1 96.06 149 VAL B O 1
ATOM 5431 N N . PHE B 1 150 ? 15.727 -29.531 -29.406 1 95.25 150 PHE B N 1
ATOM 5432 C CA . PHE B 1 150 ? 15.578 -30.391 -30.578 1 95.25 150 PHE B CA 1
ATOM 5433 C C . PHE B 1 150 ? 16.672 -31.453 -30.625 1 95.25 150 PHE B C 1
ATOM 5435 O O . PHE B 1 150 ? 16.422 -32.625 -30.953 1 95.25 150 PHE B O 1
ATOM 5442 N N . ASN B 1 151 ? 17.875 -31.156 -30.297 1 93.69 151 ASN B N 1
ATOM 5443 C CA . ASN B 1 151 ? 19.016 -32.062 -30.391 1 93.69 151 ASN B CA 1
ATOM 5444 C C . ASN B 1 151 ? 18.969 -33.125 -29.312 1 93.69 151 ASN B C 1
ATOM 5446 O O . ASN B 1 151 ? 19.75 -34.094 -29.344 1 93.69 151 ASN B O 1
ATOM 5450 N N . ARG B 1 152 ? 18.031 -33.062 -28.422 1 94.25 152 ARG B N 1
ATOM 5451 C CA . ARG B 1 152 ? 17.906 -34.031 -27.344 1 94.25 152 ARG B CA 1
ATOM 5452 C C . ARG B 1 152 ? 16.75 -34.969 -27.578 1 94.25 152 ARG B C 1
ATOM 5454 O O . ARG B 1 152 ? 16.406 -35.781 -26.703 1 94.25 152 ARG B O 1
ATOM 5461 N N . ARG B 1 153 ? 16.188 -34.938 -28.703 1 95.12 153 ARG B N 1
ATOM 5462 C CA . ARG B 1 153 ? 14.945 -35.656 -29.016 1 95.12 153 ARG B CA 1
ATOM 5463 C C . ARG B 1 153 ? 15.125 -37.156 -28.828 1 95.12 153 ARG B C 1
ATOM 5465 O O . ARG B 1 153 ? 14.164 -37.875 -28.547 1 95.12 153 ARG B O 1
ATOM 5472 N N . ASP B 1 154 ? 16.391 -37.656 -28.922 1 93.75 154 ASP B N 1
ATOM 5473 C CA . ASP B 1 154 ? 16.625 -39.094 -28.844 1 93.75 154 ASP B CA 1
ATOM 5474 C C . ASP B 1 154 ? 17.5 -39.438 -27.641 1 93.75 154 ASP B C 1
ATOM 5476 O O . ASP B 1 154 ? 17.938 -40.562 -27.484 1 93.75 154 ASP B O 1
ATOM 5480 N N . PHE B 1 155 ? 17.703 -38.469 -26.859 1 91.81 155 PHE B N 1
ATOM 5481 C CA . PHE B 1 155 ? 18.625 -38.656 -25.734 1 91.81 155 PHE B CA 1
ATOM 5482 C C . PHE B 1 155 ? 17.906 -39.344 -24.578 1 91.81 155 PHE B C 1
ATOM 5484 O O . PHE B 1 155 ? 16.953 -38.812 -24.016 1 91.81 155 PHE B O 1
ATOM 5491 N N . LYS B 1 156 ? 18.453 -40.5 -24.125 1 95.06 156 LYS B N 1
ATOM 5492 C CA . LYS B 1 156 ? 17.938 -41.188 -22.969 1 95.06 156 LYS B CA 1
ATOM 5493 C C . LYS B 1 156 ? 18.781 -40.906 -21.734 1 95.06 156 LYS B C 1
ATOM 5495 O O . LYS B 1 156 ? 20 -41.062 -21.75 1 95.06 156 LYS B O 1
ATOM 5500 N N . CYS B 1 157 ? 18.141 -40.625 -20.656 1 96.31 157 CYS B N 1
ATOM 5501 C CA . CYS B 1 157 ? 18.844 -40.281 -19.438 1 96.31 157 CYS B CA 1
ATOM 5502 C C . CYS B 1 157 ? 19.547 -41.469 -18.828 1 96.31 157 CYS B C 1
ATOM 5504 O O . CYS B 1 157 ? 19.031 -42.594 -18.859 1 96.31 157 CYS B O 1
ATOM 5506 N N . GLU B 1 158 ? 20.688 -41.219 -18.203 1 95.75 158 GLU B N 1
ATOM 5507 C CA . GLU B 1 158 ? 21.484 -42.281 -17.578 1 95.75 158 GLU B CA 1
ATOM 5508 C C . GLU B 1 158 ? 21.172 -42.406 -16.094 1 95.75 158 GLU B C 1
ATOM 5510 O O . GLU B 1 158 ? 21.422 -43.438 -15.484 1 95.75 158 GLU B O 1
ATOM 5515 N N . LYS B 1 159 ? 20.766 -41.344 -15.578 1 97 159 LYS B N 1
ATOM 5516 C CA . LYS B 1 159 ? 20.469 -41.281 -14.148 1 97 159 LYS B CA 1
ATOM 5517 C C . LYS B 1 159 ? 19.141 -40.562 -13.891 1 97 159 LYS B C 1
ATOM 5519 O O . LYS B 1 159 ? 18.656 -39.844 -14.758 1 97 159 LYS B O 1
ATOM 5524 N N . SER B 1 160 ? 18.656 -40.812 -12.727 1 98.12 160 SER B N 1
ATOM 5525 C CA . SER B 1 160 ? 17.453 -40.125 -12.305 1 98.12 160 SER B CA 1
ATOM 5526 C C . SER B 1 160 ? 17.766 -38.938 -11.383 1 98.12 160 SER B C 1
ATOM 5528 O O . SER B 1 160 ? 18.719 -39 -10.602 1 98.12 160 SER B O 1
ATOM 5530 N N . ALA B 1 161 ? 17.016 -37.906 -11.555 1 98.38 161 ALA B N 1
ATOM 5531 C CA . ALA B 1 161 ? 17.109 -36.781 -10.617 1 98.38 161 ALA B CA 1
ATOM 5532 C C . ALA B 1 161 ? 16.781 -37.219 -9.195 1 98.38 161 ALA B C 1
ATOM 5534 O O . ALA B 1 161 ? 16.016 -38.156 -8.992 1 98.38 161 ALA B O 1
ATOM 5535 N N . GLU B 1 162 ? 17.344 -36.531 -8.219 1 98.06 162 GLU B N 1
ATOM 5536 C CA . GLU B 1 162 ? 17.156 -36.875 -6.812 1 98.06 162 GLU B CA 1
ATOM 5537 C C . GLU B 1 162 ? 15.672 -36.844 -6.434 1 98.06 162 GLU B C 1
ATOM 5539 O O . GLU B 1 162 ? 15.195 -37.719 -5.715 1 98.06 162 GLU B O 1
ATOM 5544 N N . VAL B 1 163 ? 14.961 -35.875 -6.895 1 98.5 163 VAL B N 1
ATOM 5545 C CA . VAL B 1 163 ? 13.547 -35.719 -6.543 1 98.5 163 VAL B CA 1
ATOM 5546 C C . VAL B 1 163 ? 12.75 -36.875 -7.086 1 98.5 163 VAL B C 1
ATOM 5548 O O . VAL B 1 163 ? 11.805 -37.344 -6.441 1 98.5 163 VAL B O 1
ATOM 5551 N N . VAL B 1 164 ? 13.086 -37.344 -8.281 1 98.44 164 VAL B N 1
ATOM 5552 C CA . VAL B 1 164 ? 12.406 -38.469 -8.883 1 98.44 164 VAL B CA 1
ATOM 5553 C C . VAL B 1 164 ? 12.672 -39.75 -8.062 1 98.44 164 VAL B C 1
ATOM 5555 O O . VAL B 1 164 ? 11.758 -40.531 -7.793 1 98.44 164 VAL B O 1
ATOM 5558 N N . MET B 1 165 ? 13.898 -39.875 -7.672 1 98.44 165 MET B N 1
ATOM 5559 C CA . MET B 1 165 ? 14.258 -41.031 -6.832 1 98.44 165 MET B CA 1
ATOM 5560 C C . MET B 1 165 ? 13.477 -41 -5.523 1 98.44 165 MET B C 1
ATOM 5562 O O . MET B 1 165 ? 12.992 -42.031 -5.066 1 98.44 165 MET B O 1
ATOM 5566 N N . ARG B 1 166 ? 13.375 -39.875 -4.957 1 98.56 166 ARG B N 1
ATOM 5567 C CA . ARG B 1 166 ? 12.633 -39.75 -3.709 1 98.56 166 ARG B CA 1
ATOM 5568 C C . ARG B 1 166 ? 11.164 -40.094 -3.904 1 98.56 166 ARG B C 1
ATOM 5570 O O . ARG B 1 166 ? 10.57 -40.781 -3.057 1 98.56 166 ARG B O 1
ATOM 5577 N N . MET B 1 167 ? 10.57 -39.688 -5 1 98.69 167 MET B N 1
ATOM 5578 C CA . MET B 1 167 ? 9.188 -40 -5.316 1 98.69 167 MET B CA 1
ATOM 5579 C C . MET B 1 167 ? 9.016 -41.5 -5.484 1 98.69 167 MET B C 1
ATOM 5581 O O . MET B 1 167 ? 8.086 -42.094 -4.926 1 98.69 167 MET B O 1
ATOM 5585 N N . GLN B 1 168 ? 9.898 -42.062 -6.227 1 98.31 168 GLN B N 1
ATOM 5586 C CA . GLN B 1 168 ? 9.82 -43.5 -6.484 1 98.31 168 GLN B CA 1
ATOM 5587 C C . GLN B 1 168 ? 10.086 -44.281 -5.215 1 98.31 168 GLN B C 1
ATOM 5589 O O . GLN B 1 168 ? 9.43 -45.312 -4.969 1 98.31 168 GLN B O 1
ATOM 5594 N N . ASN B 1 169 ? 11.07 -43.875 -4.41 1 98.19 169 ASN B N 1
ATOM 5595 C CA . ASN B 1 169 ? 11.352 -44.531 -3.135 1 98.19 169 ASN B CA 1
ATOM 5596 C C . ASN B 1 169 ? 10.164 -44.406 -2.182 1 98.19 169 ASN B C 1
ATOM 5598 O O . ASN B 1 169 ? 10 -45.25 -1.291 1 98.19 169 ASN B O 1
ATOM 5602 N N . ALA B 1 170 ? 9.383 -43.406 -2.4 1 98.69 170 ALA B N 1
ATOM 5603 C CA . ALA B 1 170 ? 8.188 -43.219 -1.577 1 98.69 170 ALA B CA 1
ATOM 5604 C C . ALA B 1 170 ? 7.023 -44.062 -2.094 1 98.69 170 ALA B C 1
ATOM 5606 O O . ALA B 1 170 ? 5.922 -44.031 -1.542 1 98.69 170 ALA B O 1
ATOM 5607 N N . GLY B 1 171 ? 7.223 -44.812 -3.125 1 98.69 171 GLY B N 1
ATOM 5608 C CA . GLY B 1 171 ? 6.23 -45.75 -3.619 1 98.69 171 GLY B CA 1
ATOM 5609 C C . GLY B 1 171 ? 5.445 -45.219 -4.805 1 98.69 171 GLY B C 1
ATOM 5610 O O . GLY B 1 171 ? 4.586 -45.906 -5.348 1 98.69 171 GLY B O 1
ATOM 5611 N N . ALA B 1 172 ? 5.707 -44 -5.211 1 98.81 172 ALA B N 1
ATOM 5612 C CA . ALA B 1 172 ? 4.988 -43.406 -6.344 1 98.81 172 ALA B CA 1
ATOM 5613 C C . ALA B 1 172 ? 5.418 -44.062 -7.656 1 98.81 172 ALA B C 1
ATOM 5615 O O . ALA B 1 172 ? 6.543 -44.562 -7.773 1 98.81 172 ALA B O 1
ATOM 5616 N N . ILE B 1 173 ? 4.555 -44 -8.664 1 98.81 173 ILE B N 1
ATOM 5617 C CA . ILE B 1 173 ? 4.773 -44.688 -9.938 1 98.81 173 ILE B CA 1
ATOM 5618 C C . ILE B 1 173 ? 4.762 -43.656 -11.07 1 98.81 173 ILE B C 1
ATOM 5620 O O . ILE B 1 173 ? 3.736 -43.031 -11.344 1 98.81 173 ILE B O 1
ATOM 5624 N N . LEU B 1 174 ? 5.887 -43.5 -11.773 1 98.69 174 LEU B N 1
ATOM 5625 C CA . LEU B 1 174 ? 5.953 -42.562 -12.883 1 98.69 174 LEU B CA 1
ATOM 5626 C C . LEU B 1 174 ? 5.148 -43.094 -14.078 1 98.69 174 LEU B C 1
ATOM 5628 O O . LEU B 1 174 ? 5.402 -44.188 -14.578 1 98.69 174 LEU B O 1
ATOM 5632 N N . MET B 1 175 ? 4.223 -42.25 -14.562 1 98.25 175 MET B N 1
ATOM 5633 C CA . MET B 1 175 ? 3.322 -42.656 -15.625 1 98.25 175 MET B CA 1
ATOM 5634 C C . MET B 1 175 ? 3.711 -42.031 -16.953 1 98.25 175 MET B C 1
ATOM 5636 O O . MET B 1 175 ? 3.531 -42.625 -18.016 1 98.25 175 MET B O 1
ATOM 5640 N N . ALA B 1 176 ? 4.164 -40.812 -16.891 1 98.69 176 ALA B N 1
ATOM 5641 C CA . ALA B 1 176 ? 4.414 -40.094 -18.141 1 98.69 176 ALA B CA 1
ATOM 5642 C C . ALA B 1 176 ? 5.25 -38.844 -17.891 1 98.69 176 ALA B C 1
ATOM 5644 O O . ALA B 1 176 ? 5.371 -38.375 -16.75 1 98.69 176 ALA B O 1
ATOM 5645 N N . ILE B 1 177 ? 5.848 -38.375 -18.922 1 98.75 177 ILE B N 1
ATOM 5646 C CA . ILE B 1 177 ? 6.574 -37.125 -18.953 1 98.75 177 ILE B CA 1
ATOM 5647 C C . ILE B 1 177 ? 5.824 -36.125 -19.828 1 98.75 177 ILE B C 1
ATOM 5649 O O . ILE B 1 177 ? 5.297 -36.469 -20.891 1 98.75 177 ILE B O 1
ATOM 5653 N N . THR B 1 178 ? 5.793 -34.844 -19.375 1 98.88 178 THR B N 1
ATOM 5654 C CA . THR B 1 178 ? 4.871 -33.875 -19.984 1 98.88 178 THR B CA 1
ATOM 5655 C C . THR B 1 178 ? 5.641 -32.781 -20.719 1 98.88 178 THR B C 1
ATOM 5657 O O . THR B 1 178 ? 6.816 -32.562 -20.453 1 98.88 178 THR B O 1
ATOM 5660 N N . ASN B 1 179 ? 4.992 -32.094 -21.578 1 98.81 179 ASN B N 1
ATOM 5661 C CA . ASN B 1 179 ? 5.539 -31.156 -22.562 1 98.81 179 ASN B CA 1
ATOM 5662 C C . ASN B 1 179 ? 6.059 -29.891 -21.891 1 98.81 179 ASN B C 1
ATOM 5664 O O . ASN B 1 179 ? 5.578 -29.5 -20.828 1 98.81 179 ASN B O 1
ATOM 5668 N N . VAL B 1 180 ? 7.062 -29.25 -22.516 1 98.69 180 VAL B N 1
ATOM 5669 C CA . VAL B 1 180 ? 7.691 -28.016 -22.062 1 98.69 180 VAL B CA 1
ATOM 5670 C C . VAL B 1 180 ? 8.023 -27.141 -23.266 1 98.69 180 VAL B C 1
ATOM 5672 O O . VAL B 1 180 ? 7.965 -27.594 -24.406 1 98.69 180 VAL B O 1
ATOM 5675 N N . PRO B 1 181 ? 8.258 -25.875 -23.062 1 98.12 181 PRO B N 1
ATOM 5676 C CA . PRO B 1 181 ? 8.789 -25.062 -24.156 1 98.12 181 PRO B CA 1
ATOM 5677 C C . PRO B 1 181 ? 10.273 -25.328 -24.422 1 98.12 181 PRO B C 1
ATOM 5679 O O . PRO B 1 181 ? 10.922 -26.047 -23.641 1 98.12 181 PRO B O 1
ATOM 5682 N N . GLU B 1 182 ? 10.711 -24.781 -25.484 1 96.69 182 GLU B N 1
ATOM 5683 C CA . GLU B 1 182 ? 12.125 -24.906 -25.828 1 96.69 182 GLU B CA 1
ATOM 5684 C C . GLU B 1 182 ? 13.008 -24.406 -24.688 1 96.69 182 GLU B C 1
ATOM 5686 O O . GLU B 1 182 ? 12.867 -23.266 -24.234 1 96.69 182 GLU B O 1
ATOM 5691 N N . VAL B 1 183 ? 13.883 -25.266 -24.125 1 94.62 183 VAL B N 1
ATOM 5692 C CA . VAL B 1 183 ? 14.836 -25 -23.047 1 94.62 183 VAL B CA 1
ATOM 5693 C C . VAL B 1 183 ? 14.086 -24.641 -21.781 1 94.62 183 VAL B C 1
ATOM 5695 O O . VAL B 1 183 ? 14.664 -24.062 -20.859 1 94.62 183 VAL B O 1
ATOM 5698 N N . CYS B 1 184 ? 12.75 -24.781 -21.734 1 95.44 184 CYS B N 1
ATOM 5699 C CA . CYS B 1 184 ? 11.906 -24.484 -20.578 1 95.44 184 CYS B CA 1
ATOM 5700 C C . CYS B 1 184 ? 11.898 -23 -20.281 1 95.44 184 CYS B C 1
ATOM 5702 O O . CYS B 1 184 ? 11.836 -22.594 -19.125 1 95.44 184 CYS B O 1
ATOM 5704 N N . MET B 1 185 ? 12.031 -22.203 -21.406 1 92.69 185 MET B N 1
ATOM 5705 C CA . MET B 1 185 ? 12.164 -20.766 -21.156 1 92.69 185 MET B CA 1
ATOM 5706 C C . MET B 1 185 ? 11.133 -19.969 -21.953 1 92.69 185 MET B C 1
ATOM 5708 O O . MET B 1 185 ? 11.484 -19.109 -22.75 1 92.69 185 MET B O 1
ATOM 5712 N N . TRP B 1 186 ? 9.906 -20.203 -21.625 1 96 186 TRP B N 1
ATOM 5713 C CA . TRP B 1 186 ? 8.805 -19.469 -22.234 1 96 186 TRP B CA 1
ATOM 5714 C C . TRP B 1 186 ? 7.504 -19.719 -21.469 1 96 186 TRP B C 1
ATOM 5716 O O . TRP B 1 186 ? 7.383 -20.688 -20.734 1 96 186 TRP B O 1
ATOM 5726 N N . VAL B 1 187 ? 6.535 -18.859 -21.688 1 97.31 187 VAL B N 1
ATOM 5727 C CA . VAL B 1 187 ? 5.305 -18.891 -20.906 1 97.31 187 VAL B CA 1
ATOM 5728 C C . VAL B 1 187 ? 4.281 -19.797 -21.578 1 97.31 187 VAL B C 1
ATOM 5730 O O . VAL B 1 187 ? 3.246 -20.125 -20.984 1 97.31 187 VAL B O 1
ATOM 5733 N N . GLU B 1 188 ? 4.559 -20.203 -22.75 1 97.38 188 GLU B N 1
ATOM 5734 C CA . GLU B 1 188 ? 3.758 -21.219 -23.422 1 97.38 188 GLU B CA 1
ATOM 5735 C C . GLU B 1 188 ? 4.559 -22.5 -23.656 1 97.38 188 GLU B C 1
ATOM 5737 O O . GLU B 1 188 ? 5.75 -22.453 -23.953 1 97.38 188 GLU B O 1
ATOM 5742 N N . SER B 1 189 ? 3.904 -23.594 -23.5 1 97.88 189 SER B N 1
ATOM 5743 C CA . SER B 1 189 ? 4.578 -24.875 -23.703 1 97.88 189 SER B CA 1
ATOM 5744 C C . SER B 1 189 ? 4.523 -25.297 -25.156 1 97.88 189 SER B C 1
ATOM 5746 O O . SER B 1 189 ? 3.623 -26.047 -25.562 1 97.88 189 SER B O 1
ATOM 5748 N N . ILE B 1 190 ? 5.531 -24.859 -25.875 1 97.81 190 ILE B N 1
ATOM 5749 C CA . ILE B 1 190 ? 5.645 -25.188 -27.297 1 97.81 190 ILE B CA 1
ATOM 5750 C C . ILE B 1 190 ? 7.105 -25.438 -27.656 1 97.81 190 ILE B C 1
ATOM 5752 O O . ILE B 1 190 ? 8 -24.75 -27.172 1 97.81 190 ILE B O 1
ATOM 5756 N N . ASN B 1 191 ? 7.363 -26.438 -28.359 1 97.44 191 ASN B N 1
ATOM 5757 C CA . ASN B 1 191 ? 8.68 -26.75 -28.891 1 97.44 191 ASN B CA 1
ATOM 5758 C C . ASN B 1 191 ? 8.586 -27.438 -30.25 1 97.44 191 ASN B C 1
ATOM 5760 O O . ASN B 1 191 ? 7.484 -27.719 -30.734 1 97.44 191 ASN B O 1
ATOM 5764 N N . LYS B 1 192 ? 9.672 -27.672 -30.906 1 96.81 192 LYS B N 1
ATOM 5765 C CA . LYS B 1 192 ? 9.68 -28.156 -32.281 1 96.81 192 LYS B CA 1
ATOM 5766 C C . LYS B 1 192 ? 9.719 -29.688 -32.344 1 96.81 192 LYS B C 1
ATOM 5768 O O . LYS B 1 192 ? 9.641 -30.281 -33.406 1 96.81 192 LYS B O 1
ATOM 5773 N N . ILE B 1 193 ? 9.773 -30.328 -31.156 1 97.56 193 ILE B N 1
ATOM 5774 C CA . ILE B 1 193 ? 9.797 -31.781 -31.078 1 97.56 193 ILE B CA 1
ATOM 5775 C C . ILE B 1 193 ? 8.367 -32.312 -31 1 97.56 193 ILE B C 1
ATOM 5777 O O . ILE B 1 193 ? 7.961 -33.156 -31.797 1 97.56 193 ILE B O 1
ATOM 5781 N N . TYR B 1 194 ? 7.629 -31.75 -30.062 1 98 194 TYR B N 1
ATOM 5782 C CA . TYR B 1 194 ? 6.348 -32.344 -29.703 1 98 194 TYR B CA 1
ATOM 5783 C C . TYR B 1 194 ? 5.191 -31.422 -30.078 1 98 194 TYR B C 1
ATOM 5785 O O . TYR B 1 194 ? 4.027 -31.828 -30.047 1 98 194 TYR B O 1
ATOM 5793 N N . GLY B 1 195 ? 5.516 -30.188 -30.391 1 97.75 195 GLY B N 1
ATOM 5794 C CA . GLY B 1 195 ? 4.461 -29.234 -30.703 1 97.75 195 GLY B CA 1
ATOM 5795 C C . GLY B 1 195 ? 3.938 -28.484 -29.5 1 97.75 195 GLY B C 1
ATOM 5796 O O . GLY B 1 195 ? 4.66 -28.312 -28.516 1 97.75 195 GLY B O 1
ATOM 5797 N N . ARG B 1 196 ? 2.695 -27.984 -29.625 1 98.19 196 ARG B N 1
ATOM 5798 C CA . ARG B 1 196 ? 2.121 -27.078 -28.625 1 98.19 196 ARG B CA 1
ATOM 5799 C C . ARG B 1 196 ? 1.142 -27.812 -27.719 1 98.19 196 ARG B C 1
ATOM 5801 O O . ARG B 1 196 ? 0.307 -28.594 -28.188 1 98.19 196 ARG B O 1
ATOM 5808 N N . SER B 1 197 ? 1.297 -27.609 -26.406 1 98.62 197 SER B N 1
ATOM 5809 C CA . SER B 1 197 ? 0.252 -28 -25.469 1 98.62 197 SER B CA 1
ATOM 5810 C C . SER B 1 197 ? -0.885 -26.984 -25.438 1 98.62 197 SER B C 1
ATOM 5812 O O . SER B 1 197 ? -0.652 -25.781 -25.562 1 98.62 197 SER B O 1
ATOM 5814 N N . LYS B 1 198 ? -2.096 -27.469 -25.203 1 98.56 198 LYS B N 1
ATOM 5815 C CA . LYS B 1 198 ? -3.289 -26.625 -25.219 1 98.56 198 LYS B CA 1
ATOM 5816 C C . LYS B 1 198 ? -4.039 -26.719 -23.891 1 98.56 198 LYS B C 1
ATOM 5818 O O . LYS B 1 198 ? -3.963 -27.734 -23.203 1 98.56 198 LYS B O 1
ATOM 5823 N N . ASN B 1 199 ? -4.738 -25.656 -23.625 1 98.5 199 ASN B N 1
ATOM 5824 C CA . ASN B 1 199 ? -5.438 -25.547 -22.344 1 98.5 199 ASN B CA 1
ATOM 5825 C C . ASN B 1 199 ? -6.695 -26.406 -22.328 1 98.5 199 ASN B C 1
ATOM 5827 O O . ASN B 1 199 ? -7.504 -26.359 -23.25 1 98.5 199 ASN B O 1
ATOM 5831 N N . PRO B 1 200 ? -6.887 -27.156 -21.266 1 98.06 200 PRO B N 1
ATOM 5832 C CA . PRO B 1 200 ? -8.039 -28.062 -21.203 1 98.06 200 PRO B CA 1
ATOM 5833 C C . PRO B 1 200 ? -9.367 -27.312 -21.109 1 98.06 200 PRO B C 1
ATOM 5835 O O . PRO B 1 200 ? -10.43 -27.875 -21.375 1 98.06 200 PRO B O 1
ATOM 5838 N N . TYR B 1 201 ? -9.383 -26.047 -20.719 1 97.75 201 TYR B N 1
ATOM 5839 C CA . TYR B 1 201 ? -10.602 -25.266 -20.578 1 97.75 201 TYR B CA 1
ATOM 5840 C C . TYR B 1 201 ? -10.969 -24.594 -21.906 1 97.75 201 TYR B C 1
ATOM 5842 O O . TYR B 1 201 ? -12.141 -24.297 -22.141 1 97.75 201 TYR B O 1
ATOM 5850 N N . ASP B 1 202 ? -10.031 -24.312 -22.688 1 97.19 202 ASP B N 1
ATOM 5851 C CA . ASP B 1 202 ? -10.141 -23.688 -24 1 97.19 202 ASP B CA 1
ATOM 5852 C C . ASP B 1 202 ? -8.883 -23.938 -24.828 1 97.19 202 ASP B C 1
ATOM 5854 O O . ASP B 1 202 ? -7.867 -23.25 -24.641 1 97.19 202 ASP B O 1
ATOM 5858 N N . THR B 1 203 ? -8.93 -24.781 -25.766 1 97.19 203 THR B N 1
ATOM 5859 C CA . THR B 1 203 ? -7.742 -25.266 -26.469 1 97.19 203 THR B CA 1
ATOM 5860 C C . THR B 1 203 ? -7.121 -24.141 -27.281 1 97.19 203 THR B C 1
ATOM 5862 O O . THR B 1 203 ? -6.023 -24.281 -27.828 1 97.19 203 THR B O 1
ATOM 5865 N N . ARG B 1 204 ? -7.848 -23.062 -27.469 1 97.38 204 ARG B N 1
ATOM 5866 C CA . ARG B 1 204 ? -7.312 -21.906 -28.172 1 97.38 204 ARG B CA 1
ATOM 5867 C C . ARG B 1 204 ? -6.348 -21.125 -27.297 1 97.38 204 ARG B C 1
ATOM 5869 O O . ARG B 1 204 ? -5.652 -20.219 -27.766 1 97.38 204 ARG B O 1
ATOM 5876 N N . ARG B 1 205 ? -6.176 -21.531 -26.031 1 98.31 205 ARG B N 1
ATOM 5877 C CA . ARG B 1 205 ? -5.469 -20.734 -25.047 1 98.31 205 ARG B CA 1
ATOM 5878 C C . ARG B 1 205 ? -4.266 -21.484 -24.484 1 98.31 205 ARG B C 1
ATOM 5880 O O . ARG B 1 205 ? -4.168 -22.703 -24.625 1 98.31 205 ARG B O 1
ATOM 5887 N N . MET B 1 206 ? -3.402 -20.703 -23.922 1 98.25 206 MET B N 1
ATOM 5888 C CA . MET B 1 206 ? -2.137 -21.25 -23.438 1 98.25 206 MET B CA 1
ATOM 5889 C C . MET B 1 206 ? -2.342 -22.016 -22.125 1 98.25 206 MET B C 1
ATOM 5891 O O . MET B 1 206 ? -3.299 -21.766 -21.391 1 98.25 206 MET B O 1
ATOM 5895 N N . THR B 1 207 ? -1.462 -22.953 -21.844 1 98.56 207 THR B N 1
ATOM 5896 C CA . THR B 1 207 ? -1.472 -23.734 -20.609 1 98.56 207 THR B CA 1
ATOM 5897 C C . THR B 1 207 ? -0.556 -23.094 -19.578 1 98.56 207 THR B C 1
ATOM 5899 O O . THR B 1 207 ? -0.569 -23.5 -18.406 1 98.56 207 THR B O 1
ATOM 5902 N N . GLY B 1 208 ? 0.155 -22.109 -19.953 1 97.69 208 GLY B N 1
ATOM 5903 C CA . GLY B 1 208 ? 1.264 -21.641 -19.141 1 97.69 208 GLY B CA 1
ATOM 5904 C C . GLY B 1 208 ? 2.547 -22.406 -19.375 1 97.69 208 GLY B C 1
ATOM 5905 O O . GLY B 1 208 ? 2.527 -23.484 -19.969 1 97.69 208 GLY B O 1
ATOM 5906 N N . GLY B 1 209 ? 3.633 -21.891 -19 1 95.44 209 GLY B N 1
ATOM 5907 C CA . GLY B 1 209 ? 4.941 -22.516 -19.094 1 95.44 209 GLY B CA 1
ATOM 5908 C C . GLY B 1 209 ? 5.863 -22.141 -17.938 1 95.44 209 GLY B C 1
ATOM 5909 O O . GLY B 1 209 ? 5.594 -21.172 -17.219 1 95.44 209 GLY B O 1
ATOM 5910 N N . SER B 1 210 ? 6.961 -22.984 -17.75 1 96.56 210 SER B N 1
ATOM 5911 C CA . SER B 1 210 ? 7.402 -24.016 -18.672 1 96.56 210 SER B CA 1
ATOM 5912 C C . SER B 1 210 ? 6.742 -25.359 -18.359 1 96.56 210 SER B C 1
ATOM 5914 O O . SER B 1 210 ? 6.727 -26.266 -19.219 1 96.56 210 SER B O 1
ATOM 5916 N N . SER B 1 211 ? 6.105 -25.547 -17.141 1 98.75 211 SER B N 1
ATOM 5917 C CA . SER B 1 211 ? 5.465 -26.828 -16.828 1 98.75 211 SER B CA 1
ATOM 5918 C C . SER B 1 211 ? 4.039 -26.875 -17.359 1 98.75 211 SER B C 1
ATOM 5920 O O . SER B 1 211 ? 3.121 -27.281 -16.641 1 98.75 211 SER B O 1
ATOM 5922 N N . GLY B 1 212 ? 3.906 -26.453 -18.547 1 98.75 212 GLY B N 1
ATOM 5923 C CA . GLY B 1 212 ? 2.576 -26.281 -19.109 1 98.75 212 GLY B CA 1
ATOM 5924 C C . GLY B 1 212 ? 1.883 -27.594 -19.406 1 98.75 212 GLY B C 1
ATOM 5925 O O . GLY B 1 212 ? 0.667 -27.719 -19.234 1 98.75 212 GLY B O 1
ATOM 5926 N N . GLY B 1 213 ? 2.646 -28.578 -19.984 1 98.88 213 GLY B N 1
ATOM 5927 C CA . GLY B 1 213 ? 2.062 -29.906 -20.141 1 98.88 213 GLY B CA 1
ATOM 5928 C C . GLY B 1 213 ? 1.563 -30.5 -18.844 1 98.88 213 GLY B C 1
ATOM 5929 O O . GLY B 1 213 ? 0.481 -31.094 -18.797 1 98.88 213 GLY B O 1
ATOM 5930 N N . GLU B 1 214 ? 2.369 -30.375 -17.828 1 98.88 214 GLU B N 1
ATOM 5931 C CA . GLU B 1 214 ? 2.014 -30.891 -16.516 1 98.88 214 GLU B CA 1
ATOM 5932 C C . GLU B 1 214 ? 0.745 -30.234 -15.984 1 98.88 214 GLU B C 1
ATOM 5934 O O . GLU B 1 214 ? -0.155 -30.906 -15.484 1 98.88 214 GLU B O 1
ATOM 5939 N N . GLY B 1 215 ? 0.695 -28.875 -16.078 1 98.81 215 GLY B N 1
ATOM 5940 C CA . GLY B 1 215 ? -0.489 -28.156 -15.633 1 98.81 215 GLY B CA 1
ATOM 5941 C C . GLY B 1 215 ? -1.748 -28.578 -16.375 1 98.81 215 GLY B C 1
ATOM 5942 O O . GLY B 1 215 ? -2.787 -28.812 -15.75 1 98.81 215 GLY B O 1
ATOM 5943 N N . ALA B 1 216 ? -1.634 -28.672 -17.656 1 98.81 216 ALA B N 1
ATOM 5944 C CA . ALA B 1 216 ? -2.777 -29.047 -18.484 1 98.81 216 ALA B CA 1
ATOM 5945 C C . ALA B 1 216 ? -3.268 -30.453 -18.141 1 98.81 216 ALA B C 1
ATOM 5947 O O . ALA B 1 216 ? -4.473 -30.688 -18.062 1 98.81 216 ALA B O 1
ATOM 5948 N N . LEU B 1 217 ? -2.326 -31.344 -17.984 1 98.81 217 LEU B N 1
ATOM 5949 C CA . LEU B 1 217 ? -2.68 -32.719 -17.688 1 98.81 217 LEU B CA 1
ATOM 5950 C C . LEU B 1 217 ? -3.396 -32.844 -16.344 1 98.81 217 LEU B C 1
ATOM 5952 O O . LEU B 1 217 ? -4.406 -33.531 -16.234 1 98.81 217 LEU B O 1
ATOM 5956 N N . LEU B 1 218 ? -2.854 -32.219 -15.344 1 98.81 218 LEU B N 1
ATOM 5957 C CA . LEU B 1 218 ? -3.486 -32.219 -14.031 1 98.81 218 LEU B CA 1
ATOM 5958 C C . LEU B 1 218 ? -4.855 -31.547 -14.086 1 98.81 218 LEU B C 1
ATOM 5960 O O . LEU B 1 218 ? -5.828 -32.062 -13.531 1 98.81 218 LEU B O 1
ATOM 5964 N N . GLY B 1 219 ? -4.93 -30.406 -14.789 1 98.25 219 GLY B N 1
ATOM 5965 C CA . GLY B 1 219 ? -6.203 -29.719 -14.93 1 98.25 219 GLY B CA 1
ATOM 5966 C C . GLY B 1 219 ? -7.266 -30.562 -15.617 1 98.25 219 GLY B C 1
ATOM 5967 O O . GLY B 1 219 ? -8.461 -30.391 -15.359 1 98.25 219 GLY B O 1
ATOM 5968 N N . ALA B 1 220 ? -6.812 -31.453 -16.469 1 98.12 220 ALA B N 1
ATOM 5969 C CA . ALA B 1 220 ? -7.711 -32.344 -17.203 1 98.12 220 ALA B CA 1
ATOM 5970 C C . ALA B 1 220 ? -7.98 -33.625 -16.438 1 98.12 220 ALA B C 1
ATOM 5972 O O . ALA B 1 220 ? -8.625 -34.531 -16.953 1 98.12 220 ALA B O 1
ATOM 5973 N N . ALA B 1 221 ? -7.488 -33.719 -15.297 1 98.19 221 ALA B N 1
ATOM 5974 C CA . ALA B 1 221 ? -7.605 -34.906 -14.445 1 98.19 221 ALA B CA 1
ATOM 5975 C C . ALA B 1 221 ? -6.895 -36.094 -15.07 1 98.19 221 ALA B C 1
ATOM 5977 O O . ALA B 1 221 ? -7.328 -37.25 -14.914 1 98.19 221 ALA B O 1
ATOM 5978 N N . GLY B 1 222 ? -5.852 -35.812 -15.766 1 98.44 222 GLY B N 1
ATOM 5979 C CA . GLY B 1 222 ? -5.078 -36.875 -16.391 1 98.44 222 GLY B CA 1
ATOM 5980 C C . GLY B 1 222 ? -3.893 -37.312 -15.555 1 98.44 222 GLY B C 1
ATOM 5981 O O . GLY B 1 222 ? -3.121 -38.156 -15.969 1 98.44 222 GLY B O 1
ATOM 5982 N N . SER B 1 223 ? -3.672 -36.719 -14.438 1 98.44 223 SER B N 1
ATOM 5983 C CA . SER B 1 223 ? -2.65 -37.094 -13.461 1 98.44 223 SER B CA 1
ATOM 5984 C C . SER B 1 223 ? -3.129 -36.812 -12.039 1 98.44 223 SER B C 1
ATOM 5986 O O . SER B 1 223 ? -3.975 -35.938 -11.82 1 98.44 223 SER B O 1
ATOM 5988 N N . VAL B 1 224 ? -2.67 -37.594 -11.055 1 98 224 VAL B N 1
ATOM 5989 C CA . VAL B 1 224 ? -3.01 -37.375 -9.656 1 98 224 VAL B CA 1
ATOM 5990 C C . VAL B 1 224 ? -2.184 -36.219 -9.094 1 98 224 VAL B C 1
ATOM 5992 O O . VAL B 1 224 ? -2.73 -35.281 -8.508 1 98 224 VAL B O 1
ATOM 5995 N N . ILE B 1 225 ? -0.924 -36.312 -9.219 1 98.81 225 ILE B N 1
ATOM 5996 C CA . ILE B 1 225 ? 0.056 -35.312 -8.758 1 98.81 225 ILE B CA 1
ATOM 5997 C C . ILE B 1 225 ? 1.198 -35.219 -9.766 1 98.81 225 ILE B C 1
ATOM 5999 O O . ILE B 1 225 ? 1.369 -36.094 -10.609 1 98.81 225 ILE B O 1
ATOM 6003 N N . GLY B 1 226 ? 1.896 -34.125 -9.75 1 98.75 226 GLY B N 1
ATOM 6004 C CA . GLY B 1 226 ? 2.971 -33.938 -10.711 1 98.75 226 GLY B CA 1
ATOM 6005 C C . GLY B 1 226 ? 4.129 -33.125 -10.141 1 98.75 226 GLY B C 1
ATOM 6006 O O . GLY B 1 226 ? 4.027 -32.562 -9.055 1 98.75 226 GLY B O 1
ATOM 6007 N N . ILE B 1 227 ? 5.262 -33.188 -10.867 1 98.88 227 ILE B N 1
ATOM 6008 C CA . ILE B 1 227 ? 6.469 -32.438 -10.539 1 98.88 227 ILE B CA 1
ATOM 6009 C C . ILE B 1 227 ? 6.734 -31.391 -11.609 1 98.88 227 ILE B C 1
ATOM 6011 O O . ILE B 1 227 ? 6.801 -31.703 -12.797 1 98.88 227 ILE B O 1
ATOM 6015 N N . GLY B 1 228 ? 6.781 -30.172 -11.203 1 98.75 228 GLY B N 1
ATOM 6016 C CA . GLY B 1 228 ? 7.238 -29.094 -12.062 1 98.75 228 GLY B CA 1
ATOM 6017 C C . GLY B 1 228 ? 8.508 -28.422 -11.57 1 98.75 228 GLY B C 1
ATOM 6018 O O . GLY B 1 228 ? 9.125 -28.891 -10.609 1 98.75 228 GLY B O 1
ATOM 6019 N N . SER B 1 229 ? 8.969 -27.469 -12.258 1 98.62 229 SER B N 1
ATOM 6020 C CA . SER B 1 229 ? 10.062 -26.609 -11.836 1 98.62 229 SER B CA 1
ATOM 6021 C C . SER B 1 229 ? 9.797 -25.156 -12.195 1 98.62 229 SER B C 1
ATOM 6023 O O . SER B 1 229 ? 9.031 -24.875 -13.125 1 98.62 229 SER B O 1
ATOM 6025 N N . ASP B 1 230 ? 10.359 -24.281 -11.398 1 98.5 230 ASP B N 1
ATOM 6026 C CA . ASP B 1 230 ? 9.977 -22.875 -11.445 1 98.5 230 ASP B CA 1
ATOM 6027 C C . ASP B 1 230 ? 11.195 -21.969 -11.227 1 98.5 230 ASP B C 1
ATOM 6029 O O . ASP B 1 230 ? 11.734 -21.906 -10.117 1 98.5 230 ASP B O 1
ATOM 6033 N N . ILE B 1 231 ? 11.648 -21.297 -12.289 1 97.06 231 ILE B N 1
ATOM 6034 C CA . ILE B 1 231 ? 12.742 -20.344 -12.141 1 97.06 231 ILE B CA 1
ATOM 6035 C C . ILE B 1 231 ? 12.227 -18.922 -12.375 1 97.06 231 ILE B C 1
ATOM 6037 O O . ILE B 1 231 ? 12.891 -17.938 -12.016 1 97.06 231 ILE B O 1
ATOM 6041 N N . GLY B 1 232 ? 11.07 -18.797 -12.953 1 97.38 232 GLY B N 1
ATOM 6042 C CA . GLY B 1 232 ? 10.422 -17.516 -13.219 1 97.38 232 GLY B CA 1
ATOM 6043 C C . GLY B 1 232 ? 8.906 -17.609 -13.156 1 97.38 232 GLY B C 1
ATOM 6044 O O . GLY B 1 232 ? 8.211 -16.703 -13.625 1 97.38 232 GLY B O 1
ATOM 6045 N N . GLY B 1 233 ? 8.383 -18.672 -12.648 1 98.25 233 GLY B N 1
ATOM 6046 C CA . GLY B 1 233 ? 6.945 -18.859 -12.562 1 98.25 233 GLY B CA 1
ATOM 6047 C C . GLY B 1 233 ? 6.477 -20.188 -13.141 1 98.25 233 GLY B C 1
ATOM 6048 O O . GLY B 1 233 ? 5.285 -20.5 -13.102 1 98.25 233 GLY B O 1
ATOM 6049 N N . SER B 1 234 ? 7.289 -21.031 -13.469 1 98.56 234 SER B N 1
ATOM 6050 C CA . SER B 1 234 ? 6.996 -22.172 -14.32 1 98.56 234 SER B CA 1
ATOM 6051 C C . SER B 1 234 ? 6.254 -23.266 -13.555 1 98.56 234 SER B C 1
ATOM 6053 O O . SER B 1 234 ? 5.836 -24.266 -14.133 1 98.56 234 SER B O 1
ATOM 6055 N N . ILE B 1 235 ? 6.094 -23.172 -12.312 1 98.81 235 ILE B N 1
ATOM 6056 C CA . ILE B 1 235 ? 5.133 -24 -11.586 1 98.81 235 ILE B CA 1
ATOM 6057 C C . ILE B 1 235 ? 3.83 -23.234 -11.398 1 98.81 235 ILE B C 1
ATOM 6059 O O . ILE B 1 235 ? 2.744 -23.766 -11.633 1 98.81 235 ILE B O 1
ATOM 6063 N N . ARG B 1 236 ? 3.959 -22.016 -11.062 1 98.81 236 ARG B N 1
ATOM 6064 C CA . ARG B 1 236 ? 2.828 -21.203 -10.641 1 98.81 236 ARG B CA 1
ATOM 6065 C C . ARG B 1 236 ? 1.97 -20.797 -11.828 1 98.81 236 ARG B C 1
ATOM 6067 O O . ARG B 1 236 ? 0.74 -20.828 -11.758 1 98.81 236 ARG B O 1
ATOM 6074 N N . MET B 1 237 ? 2.611 -20.438 -12.961 1 98.75 237 MET B N 1
ATOM 6075 C CA . MET B 1 237 ? 1.847 -20.047 -14.133 1 98.75 237 MET B CA 1
ATOM 6076 C C . MET B 1 237 ? 1.017 -21.203 -14.672 1 98.75 237 MET B C 1
ATOM 6078 O O . MET B 1 237 ? -0.206 -21.094 -14.781 1 98.75 237 MET B O 1
ATOM 6082 N N . PRO B 1 238 ? 1.661 -22.312 -14.914 1 98.81 238 PRO B N 1
ATOM 6083 C CA . PRO B 1 238 ? 0.844 -23.438 -15.414 1 98.81 238 PRO B CA 1
ATOM 6084 C C . PRO B 1 238 ? -0.217 -23.875 -14.406 1 98.81 238 PRO B C 1
ATOM 6086 O O . PRO B 1 238 ? -1.316 -24.266 -14.797 1 98.81 238 PRO B O 1
ATOM 6089 N N . SER B 1 239 ? 0.107 -23.859 -13.141 1 98.94 239 SER B N 1
ATOM 6090 C CA . SER B 1 239 ? -0.893 -24.203 -12.133 1 98.94 239 SER B CA 1
ATOM 6091 C C . SER B 1 239 ? -2.07 -23.25 -12.172 1 98.94 239 SER B C 1
ATOM 6093 O O . SER B 1 239 ? -3.229 -23.656 -12.094 1 98.94 239 SER B O 1
ATOM 6095 N N . PHE B 1 240 ? -1.774 -22 -12.312 1 98.75 240 PHE B N 1
ATOM 6096 C CA . PHE B 1 240 ? -2.807 -20.984 -12.375 1 98.75 240 PHE B CA 1
ATOM 6097 C C . PHE B 1 240 ? -3.686 -21.172 -13.602 1 98.75 240 PHE B C 1
ATOM 6099 O O . PHE B 1 240 ? -4.906 -21.281 -13.484 1 98.75 240 PHE B O 1
ATOM 6106 N N . PHE B 1 241 ? -3.113 -21.234 -14.773 1 98.81 241 PHE B N 1
ATOM 6107 C CA . PHE B 1 241 ? -3.859 -21.219 -16.031 1 98.81 241 PHE B CA 1
ATOM 6108 C C . PHE B 1 241 ? -4.691 -22.484 -16.188 1 98.81 241 PHE B C 1
ATOM 6110 O O . PHE B 1 241 ? -5.598 -22.531 -17.016 1 98.81 241 PHE B O 1
ATOM 6117 N N . ASN B 1 242 ? -4.348 -23.484 -15.398 1 98.69 242 ASN B N 1
ATOM 6118 C CA . ASN B 1 242 ? -5.074 -24.75 -15.516 1 98.69 242 ASN B CA 1
ATOM 6119 C C . ASN B 1 242 ? -5.828 -25.078 -14.234 1 98.69 242 ASN B C 1
ATOM 6121 O O . ASN B 1 242 ? -6.281 -26.203 -14.047 1 98.69 242 ASN B O 1
ATOM 6125 N N . GLY B 1 243 ? -5.93 -24.203 -13.312 1 98.44 243 GLY B N 1
ATOM 6126 C CA . GLY B 1 243 ? -6.824 -24.266 -12.164 1 98.44 243 GLY B CA 1
ATOM 6127 C C . GLY B 1 243 ? -6.387 -25.281 -11.117 1 98.44 243 GLY B C 1
ATOM 6128 O O . GLY B 1 243 ? -7.223 -25.969 -10.531 1 98.44 243 GLY B O 1
ATOM 6129 N N . ILE B 1 244 ? -5.121 -25.359 -10.891 1 98.81 244 ILE B N 1
ATOM 6130 C CA . ILE B 1 244 ? -4.656 -26.312 -9.891 1 98.81 244 ILE B CA 1
ATOM 6131 C C . ILE B 1 244 ? -3.684 -25.625 -8.938 1 98.81 244 ILE B C 1
ATOM 6133 O O . ILE B 1 244 ? -3.385 -24.453 -9.086 1 98.81 244 ILE B O 1
ATOM 6137 N N . PHE B 1 245 ? -3.238 -26.375 -7.914 1 98.94 245 PHE B N 1
ATOM 6138 C CA . PHE B 1 245 ? -2.266 -25.875 -6.949 1 98.94 245 PHE B CA 1
ATOM 6139 C C . PHE B 1 245 ? -0.843 -26.125 -7.434 1 98.94 245 PHE B C 1
ATOM 6141 O O . PHE B 1 245 ? -0.578 -27.109 -8.109 1 98.94 245 PHE B O 1
ATOM 6148 N N . GLY B 1 246 ? 0.022 -25.266 -7.199 1 98.88 246 GLY B N 1
ATOM 6149 C CA . GLY B 1 246 ? 1.455 -25.375 -7.414 1 98.88 246 GLY B CA 1
ATOM 6150 C C . GLY B 1 246 ? 2.275 -24.578 -6.422 1 98.88 246 GLY B C 1
ATOM 6151 O O . GLY B 1 246 ? 1.893 -23.469 -6.043 1 98.88 246 GLY B O 1
ATOM 6152 N N . MET B 1 247 ? 3.422 -25.125 -6.043 1 98.81 247 MET B N 1
ATOM 6153 C CA . MET B 1 247 ? 4.145 -24.438 -4.977 1 98.81 247 MET B CA 1
ATOM 6154 C C . MET B 1 247 ? 5.652 -24.484 -5.223 1 98.81 247 MET B C 1
ATOM 6156 O O . MET B 1 247 ? 6.18 -25.516 -5.66 1 98.81 247 MET B O 1
ATOM 6160 N N . LYS B 1 248 ? 6.293 -23.391 -5.152 1 98.19 248 LYS B N 1
ATOM 6161 C CA . LYS B 1 248 ? 7.746 -23.328 -5.016 1 98.19 248 LYS B CA 1
ATOM 6162 C C . LYS B 1 248 ? 8.148 -23.125 -3.559 1 98.19 248 LYS B C 1
ATOM 6164 O O . LYS B 1 248 ? 7.82 -22.094 -2.957 1 98.19 248 LYS B O 1
ATOM 6169 N N . THR B 1 249 ? 8.859 -24.016 -2.971 1 98.44 249 THR B N 1
ATOM 6170 C CA . THR B 1 249 ? 9.18 -24.016 -1.548 1 98.44 249 THR B CA 1
ATOM 6171 C C . THR B 1 249 ? 10.375 -23.109 -1.261 1 98.44 249 THR B C 1
ATOM 6173 O O . THR B 1 249 ? 10.977 -22.562 -2.184 1 98.44 249 THR B O 1
ATOM 6176 N N . THR B 1 250 ? 10.633 -22.906 0.006 1 98.56 250 THR B N 1
ATOM 6177 C CA . THR B 1 250 ? 11.859 -22.266 0.455 1 98.56 250 THR B CA 1
ATOM 6178 C C . THR B 1 250 ? 13.078 -22.875 -0.237 1 98.56 250 THR B C 1
ATOM 6180 O O . THR B 1 250 ? 13.164 -24.094 -0.392 1 98.56 250 THR B O 1
ATOM 6183 N N . PRO B 1 251 ? 13.977 -22.031 -0.751 1 97.81 251 PRO B N 1
ATOM 6184 C CA . PRO B 1 251 ? 15.195 -22.562 -1.36 1 97.81 251 PRO B CA 1
ATOM 6185 C C . PRO B 1 251 ? 15.938 -23.531 -0.438 1 97.81 251 PRO B C 1
ATOM 6187 O O . PRO B 1 251 ? 16.016 -23.297 0.771 1 97.81 251 PRO B O 1
ATOM 6190 N N . GLY B 1 252 ? 16.422 -24.594 -1.038 1 97 252 GLY B N 1
ATOM 6191 C CA . GLY B 1 252 ? 17.234 -25.531 -0.281 1 97 252 GLY B CA 1
ATOM 6192 C C . GLY B 1 252 ? 16.453 -26.719 0.246 1 97 252 GLY B C 1
ATOM 6193 O O . GLY B 1 252 ? 17.031 -27.672 0.759 1 97 252 GLY B O 1
ATOM 6194 N N . VAL B 1 253 ? 15.156 -26.719 0.061 1 98.25 253 VAL B N 1
ATOM 6195 C CA . VAL B 1 253 ? 14.32 -27.781 0.604 1 98.25 253 VAL B CA 1
ATOM 6196 C C . VAL B 1 253 ? 14.289 -28.969 -0.363 1 98.25 253 VAL B C 1
ATOM 6198 O O . VAL B 1 253 ? 14.648 -30.078 0.006 1 98.25 253 VAL B O 1
ATOM 6201 N N . ILE B 1 254 ? 13.883 -28.766 -1.582 1 98.56 254 ILE B N 1
ATOM 6202 C CA . ILE B 1 254 ? 13.828 -29.812 -2.592 1 98.56 254 ILE B CA 1
ATOM 6203 C C . ILE B 1 254 ? 15.07 -29.75 -3.473 1 98.56 254 ILE B C 1
ATOM 6205 O O . ILE B 1 254 ? 15.375 -28.703 -4.051 1 98.56 254 ILE B O 1
ATOM 6209 N N . PRO B 1 255 ? 15.773 -30.812 -3.602 1 98 255 PRO B N 1
ATOM 6210 C CA . PRO B 1 255 ? 17.031 -30.812 -4.352 1 98 255 PRO B CA 1
ATOM 6211 C C . PRO B 1 255 ? 16.828 -30.516 -5.836 1 98 255 PRO B C 1
ATOM 6213 O O . PRO B 1 255 ? 15.836 -30.938 -6.426 1 98 255 PRO B O 1
ATOM 6216 N N . LEU B 1 256 ? 17.891 -29.938 -6.406 1 97.81 256 LEU B N 1
ATOM 6217 C CA . LEU B 1 256 ? 17.828 -29.531 -7.801 1 97.81 256 LEU B CA 1
ATOM 6218 C C . LEU B 1 256 ? 18.594 -30.484 -8.695 1 97.81 256 LEU B C 1
ATOM 6220 O O . LEU B 1 256 ? 18.453 -30.453 -9.922 1 97.81 256 LEU B O 1
ATOM 6224 N N . ALA B 1 257 ? 19.344 -31.359 -8.039 1 97.12 257 ALA B N 1
ATOM 6225 C CA . ALA B 1 257 ? 20.203 -32.25 -8.797 1 97.12 257 ALA B CA 1
ATOM 6226 C C . ALA B 1 257 ? 19.406 -33.094 -9.781 1 97.12 257 ALA B C 1
ATOM 6228 O O . ALA B 1 257 ? 18.438 -33.75 -9.398 1 97.12 257 ALA B O 1
ATOM 6229 N N . GLY B 1 258 ? 19.797 -33.094 -11.055 1 96.88 258 GLY B N 1
ATOM 6230 C CA . GLY B 1 258 ? 19.109 -33.875 -12.094 1 96.88 258 GLY B CA 1
ATOM 6231 C C . GLY B 1 258 ? 18.188 -33 -12.938 1 96.88 258 GLY B C 1
ATOM 6232 O O . GLY B 1 258 ? 17.641 -33.469 -13.945 1 96.88 258 GLY B O 1
ATOM 6233 N N . HIS B 1 259 ? 18.047 -31.75 -12.484 1 96.88 259 HIS B N 1
ATOM 6234 C CA . HIS B 1 259 ? 17.312 -30.828 -13.336 1 96.88 259 HIS B CA 1
ATOM 6235 C C . HIS B 1 259 ? 18.156 -30.406 -14.539 1 96.88 259 HIS B C 1
ATOM 6237 O O . HIS B 1 259 ? 19.359 -30.172 -14.414 1 96.88 259 HIS B O 1
ATOM 6243 N N . VAL B 1 260 ? 17.5 -30.266 -15.719 1 94.44 260 VAL B N 1
ATOM 6244 C CA . VAL B 1 260 ? 18.172 -29.781 -16.922 1 94.44 260 VAL B CA 1
ATOM 6245 C C . VAL B 1 260 ? 17.422 -28.578 -17.484 1 94.44 260 VAL B C 1
ATOM 6247 O O . VAL B 1 260 ? 16.203 -28.625 -17.656 1 94.44 260 VAL B O 1
ATOM 6250 N N . PRO B 1 261 ? 18.109 -27.484 -17.75 1 92.06 261 PRO B N 1
ATOM 6251 C CA . PRO B 1 261 ? 19.547 -27.344 -17.5 1 92.06 261 PRO B CA 1
ATOM 6252 C C . PRO B 1 261 ? 19.891 -27.234 -16.016 1 92.06 261 PRO B C 1
ATOM 6254 O O . PRO B 1 261 ? 19.047 -26.859 -15.219 1 92.06 261 PRO B O 1
ATOM 6257 N N . GLU B 1 262 ? 21.094 -27.531 -15.703 1 90.75 262 GLU B N 1
ATOM 6258 C CA . GLU B 1 262 ? 21.547 -27.422 -14.32 1 90.75 262 GLU B CA 1
ATOM 6259 C C . GLU B 1 262 ? 21.781 -25.969 -13.922 1 90.75 262 GLU B C 1
ATOM 6261 O O . GLU B 1 262 ? 22.438 -25.219 -14.641 1 90.75 262 GLU B O 1
ATOM 6266 N N . PRO B 1 263 ? 21.234 -25.656 -12.766 1 90.56 263 PRO B N 1
ATOM 6267 C CA . PRO B 1 263 ? 21.422 -24.266 -12.336 1 90.56 263 PRO B CA 1
ATOM 6268 C C . PRO B 1 263 ? 22.812 -24.016 -11.75 1 90.56 263 PRO B C 1
ATOM 6270 O O . PRO B 1 263 ? 23.438 -24.938 -11.219 1 90.56 263 PRO B O 1
ATOM 6273 N N . SER B 1 264 ? 23.281 -22.844 -11.859 1 88.31 264 SER B N 1
ATOM 6274 C CA . SER B 1 264 ? 24.5 -22.375 -11.219 1 88.31 264 SER B CA 1
ATOM 6275 C C . SER B 1 264 ? 24.344 -20.953 -10.672 1 88.31 264 SER B C 1
ATOM 6277 O O . SER B 1 264 ? 23.391 -20.266 -11.016 1 88.31 264 SER B O 1
ATOM 6279 N N . GLY B 1 265 ? 25.172 -20.625 -9.672 1 89.62 265 GLY B N 1
ATOM 6280 C CA . GLY B 1 265 ? 25.109 -19.281 -9.117 1 89.62 265 GLY B CA 1
ATOM 6281 C C . GLY B 1 265 ? 23.797 -18.984 -8.414 1 89.62 265 GLY B C 1
ATOM 6282 O O . GLY B 1 265 ? 23.297 -19.797 -7.652 1 89.62 265 GLY B O 1
ATOM 6283 N N . TYR B 1 266 ? 23.281 -17.734 -8.711 1 92.44 266 TYR B N 1
ATOM 6284 C CA . TYR B 1 266 ? 22.062 -17.297 -8.055 1 92.44 266 TYR B CA 1
ATOM 6285 C C . TYR B 1 266 ? 20.859 -18.062 -8.562 1 92.44 266 TYR B C 1
ATOM 6287 O O . TYR B 1 266 ? 19.812 -18.094 -7.91 1 92.44 266 TYR B O 1
ATOM 6295 N N . LYS B 1 267 ? 20.984 -18.719 -9.711 1 93.88 267 LYS B N 1
ATOM 6296 C CA . LYS B 1 267 ? 19.906 -19.547 -10.234 1 93.88 267 LYS B CA 1
ATOM 6297 C C . LYS B 1 267 ? 19.547 -20.656 -9.25 1 93.88 267 LYS B C 1
ATOM 6299 O O . LYS B 1 267 ? 18.406 -21.109 -9.211 1 93.88 267 LYS B O 1
ATOM 6304 N N . THR B 1 268 ? 20.5 -21.047 -8.422 1 94.56 268 THR B N 1
ATOM 6305 C CA . THR B 1 268 ? 20.266 -22.094 -7.434 1 94.56 268 THR B CA 1
ATOM 6306 C C . THR B 1 268 ? 19.297 -21.625 -6.363 1 94.56 268 THR B C 1
ATOM 6308 O O . THR B 1 268 ? 18.625 -22.422 -5.715 1 94.56 268 THR B O 1
ATOM 6311 N N . GLU B 1 269 ? 19.219 -20.297 -6.242 1 94.69 269 GLU B N 1
ATOM 6312 C CA . GLU B 1 269 ? 18.297 -19.703 -5.281 1 94.69 269 GLU B CA 1
ATOM 6313 C C . GLU B 1 269 ? 16.938 -19.469 -5.91 1 94.69 269 GLU B C 1
ATOM 6315 O O . GLU B 1 269 ? 15.922 -19.422 -5.211 1 94.69 269 GLU B O 1
ATOM 6320 N N . MET B 1 270 ? 16.922 -19.328 -7.188 1 96.31 270 MET B N 1
ATOM 6321 C 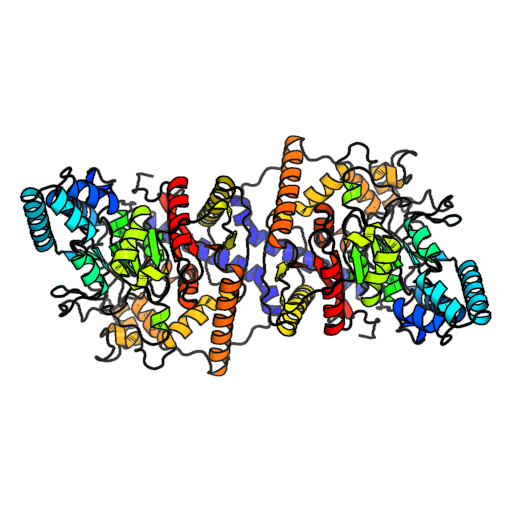CA . MET B 1 270 ? 15.703 -18.969 -7.891 1 96.31 270 MET B CA 1
ATOM 6322 C C . MET B 1 270 ? 14.93 -20.203 -8.32 1 96.31 270 MET B C 1
ATOM 6324 O O . MET B 1 270 ? 13.703 -20.266 -8.164 1 96.31 270 MET B O 1
ATOM 6328 N N . LEU B 1 271 ? 15.688 -21.141 -8.867 1 97.38 271 LEU B N 1
ATOM 6329 C CA . LEU B 1 271 ? 15.062 -22.344 -9.406 1 97.38 271 LEU B CA 1
ATOM 6330 C C . LEU B 1 271 ? 14.57 -23.25 -8.281 1 97.38 271 LEU B C 1
ATOM 6332 O O . LEU B 1 271 ? 15.281 -23.484 -7.305 1 97.38 271 LEU B O 1
ATOM 6336 N N . ARG B 1 272 ? 13.336 -23.656 -8.477 1 98.38 272 ARG B N 1
ATOM 6337 C CA . ARG B 1 272 ? 12.758 -24.625 -7.547 1 98.38 272 ARG B CA 1
ATOM 6338 C C . ARG B 1 272 ? 12.055 -25.75 -8.297 1 98.38 272 ARG B C 1
ATOM 6340 O O . ARG B 1 272 ? 11.398 -25.516 -9.312 1 98.38 272 ARG B O 1
ATOM 6347 N N . ILE B 1 273 ? 12.328 -26.922 -7.852 1 98.75 273 ILE B N 1
ATOM 6348 C CA . ILE B 1 273 ? 11.461 -28.047 -8.18 1 98.75 273 ILE B CA 1
ATOM 6349 C C . ILE B 1 273 ? 10.336 -28.141 -7.156 1 98.75 273 ILE B C 1
ATOM 6351 O O . ILE B 1 273 ? 10.547 -27.891 -5.965 1 98.75 273 ILE B O 1
ATOM 6355 N N . GLY B 1 274 ? 9.133 -28.406 -7.613 1 98.69 274 GLY B N 1
ATOM 6356 C CA . GLY B 1 274 ? 8.062 -28.422 -6.633 1 98.69 274 GLY B CA 1
ATOM 6357 C C . GLY B 1 274 ? 6.828 -29.156 -7.105 1 98.69 274 GLY B C 1
ATOM 6358 O O . GLY B 1 274 ? 6.75 -29.578 -8.266 1 98.69 274 GLY B O 1
ATOM 6359 N N . PRO B 1 275 ? 5.914 -29.328 -6.195 1 98.88 275 PRO B N 1
ATOM 6360 C CA . PRO B 1 275 ? 4.707 -30.109 -6.473 1 98.88 275 PRO B CA 1
ATOM 6361 C C . PRO B 1 275 ? 3.652 -29.312 -7.246 1 98.88 275 PRO B C 1
ATOM 6363 O O . PRO B 1 275 ? 3.549 -28.094 -7.082 1 98.88 275 PRO B O 1
ATOM 6366 N N . MET B 1 276 ? 2.955 -29.938 -8.062 1 98.88 276 MET B N 1
ATOM 6367 C CA . MET B 1 276 ? 1.709 -29.531 -8.711 1 98.88 276 MET B CA 1
ATOM 6368 C C . MET B 1 276 ? 0.604 -30.547 -8.453 1 98.88 276 MET B C 1
ATOM 6370 O O . MET B 1 276 ? 0.814 -31.75 -8.617 1 98.88 276 MET B O 1
ATOM 6374 N N . CYS B 1 277 ? -0.547 -30.094 -7.988 1 98.88 277 CYS B N 1
ATOM 6375 C CA . CYS B 1 277 ? -1.601 -31.047 -7.625 1 98.88 277 CYS B CA 1
ATOM 6376 C C . CYS B 1 277 ? -2.971 -30.375 -7.695 1 98.88 277 CYS B C 1
ATOM 6378 O O . CYS B 1 277 ? -3.07 -29.156 -7.766 1 98.88 277 CYS B O 1
ATOM 6380 N N . ARG B 1 278 ? -3.99 -31.141 -7.723 1 98.62 278 ARG B N 1
ATOM 6381 C CA . ARG B 1 278 ? -5.348 -30.625 -7.82 1 98.62 278 ARG B CA 1
ATOM 6382 C C . ARG B 1 278 ? -5.926 -30.328 -6.438 1 98.62 278 ARG B C 1
ATOM 6384 O O . ARG B 1 278 ? -6.82 -29.5 -6.293 1 98.62 278 ARG B O 1
ATOM 6391 N N . PHE B 1 279 ? -5.371 -31 -5.41 1 98.62 279 PHE B N 1
ATOM 6392 C CA . PHE B 1 279 ? -5.918 -30.859 -4.066 1 98.62 279 PHE B CA 1
ATOM 6393 C C . PHE B 1 279 ? -4.848 -30.375 -3.096 1 98.62 279 PHE B C 1
ATOM 6395 O O . PHE B 1 279 ? -3.76 -30.953 -3.023 1 98.62 279 PHE B O 1
ATOM 6402 N N . ALA B 1 280 ? -5.227 -29.422 -2.271 1 98.44 280 ALA B N 1
ATOM 6403 C CA . ALA B 1 280 ? -4.273 -28.766 -1.38 1 98.44 280 ALA B CA 1
ATOM 6404 C C . ALA B 1 280 ? -3.752 -29.734 -0.323 1 98.44 280 ALA B C 1
ATOM 6406 O O . ALA B 1 280 ? -2.625 -29.594 0.156 1 98.44 280 ALA B O 1
ATOM 6407 N N . GLU B 1 281 ? -4.531 -30.688 0.032 1 97.88 281 GLU B N 1
ATOM 6408 C CA . GLU B 1 281 ? -4.137 -31.625 1.086 1 97.88 281 GLU B CA 1
ATOM 6409 C C . GLU B 1 281 ? -2.908 -32.438 0.677 1 97.88 281 GLU B C 1
ATOM 6411 O O . GLU B 1 281 ? -2.232 -33 1.526 1 97.88 281 GLU B O 1
ATOM 6416 N N . ASP B 1 282 ?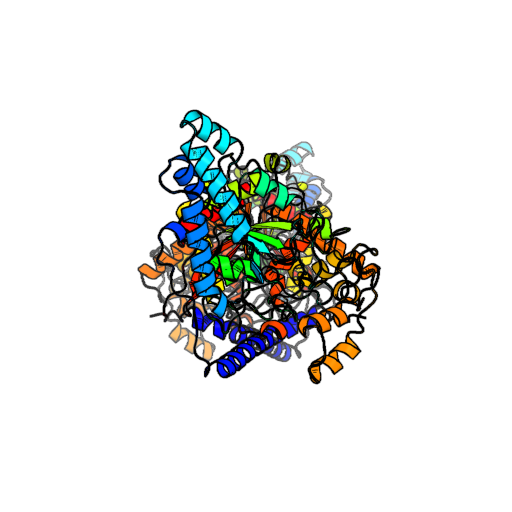 -2.598 -32.469 -0.642 1 9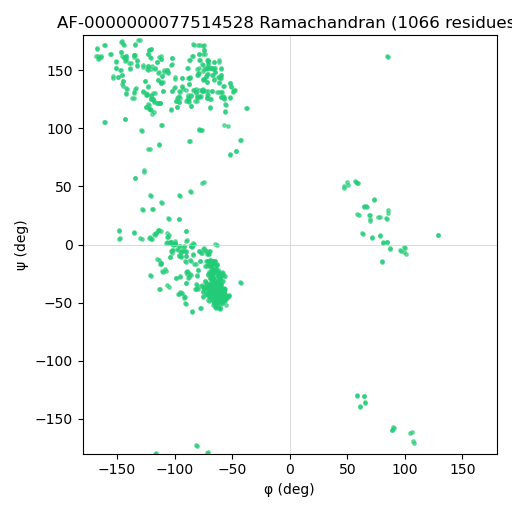8.69 282 ASP B N 1
ATOM 6417 C CA . ASP B 1 282 ? -1.457 -33.25 -1.125 1 98.69 282 ASP B CA 1
ATOM 6418 C C . ASP B 1 282 ? -0.157 -32.469 -0.967 1 98.69 282 ASP B C 1
ATOM 6420 O O . ASP B 1 282 ? 0.933 -33.031 -1.052 1 98.69 282 ASP B O 1
ATOM 6424 N N . LEU B 1 283 ? -0.233 -31.141 -0.76 1 98.56 283 LEU B N 1
ATOM 6425 C CA . LEU B 1 283 ? 0.943 -30.281 -0.755 1 98.56 283 LEU B CA 1
ATOM 6426 C C . LEU B 1 283 ? 1.917 -30.703 0.343 1 98.56 283 LEU B C 1
ATOM 6428 O O . LEU B 1 283 ? 3.096 -30.953 0.073 1 98.56 283 LEU B O 1
ATOM 6432 N N . PRO B 1 284 ? 1.445 -30.797 1.598 1 97.75 284 PRO B N 1
ATOM 6433 C CA . PRO B 1 284 ? 2.412 -31.156 2.637 1 97.75 284 PRO B CA 1
ATOM 6434 C C . PRO B 1 284 ? 3.014 -32.531 2.422 1 97.75 284 PRO B C 1
ATOM 6436 O O . PRO B 1 284 ? 4.203 -32.75 2.668 1 97.75 284 PRO B O 1
ATOM 6439 N N . LEU B 1 285 ? 2.223 -33.469 1.938 1 97.69 285 LEU B N 1
ATOM 6440 C CA . LEU B 1 285 ? 2.701 -34.844 1.652 1 97.69 285 LEU B CA 1
ATOM 6441 C C . LEU B 1 285 ? 3.807 -34.812 0.602 1 97.69 285 LEU B C 1
ATOM 6443 O O . LEU B 1 285 ? 4.867 -35.406 0.795 1 97.69 285 LEU B O 1
ATOM 6447 N N . LEU B 1 286 ? 3.6 -34.094 -0.461 1 98.81 286 LEU B N 1
ATOM 6448 C CA . LEU B 1 286 ? 4.547 -34.031 -1.568 1 98.81 286 LEU B CA 1
ATOM 6449 C C . LEU B 1 286 ? 5.824 -33.312 -1.155 1 98.81 286 LEU B C 1
ATOM 6451 O O . LEU B 1 286 ? 6.926 -33.719 -1.539 1 98.81 286 LEU B O 1
ATOM 6455 N N . ILE B 1 287 ? 5.672 -32.281 -0.379 1 98.75 287 ILE B N 1
ATOM 6456 C CA . ILE B 1 287 ? 6.84 -31.516 0.05 1 98.75 287 ILE B CA 1
ATOM 6457 C C . ILE B 1 287 ? 7.695 -32.375 0.981 1 98.75 287 ILE B C 1
ATOM 6459 O O . ILE B 1 287 ? 8.93 -32.344 0.897 1 98.75 287 ILE B O 1
ATOM 6463 N N . LYS B 1 288 ? 7.07 -33.125 1.862 1 98.25 288 LYS B N 1
ATOM 6464 C CA . LYS B 1 288 ? 7.809 -34 2.762 1 98.25 288 LYS B CA 1
ATOM 6465 C C . LYS B 1 288 ? 8.562 -35.094 1.983 1 98.25 288 LYS B C 1
ATOM 6467 O O . LYS B 1 288 ? 9.727 -35.375 2.283 1 98.25 288 LYS B O 1
ATOM 6472 N N . VAL B 1 289 ? 7.941 -35.625 0.978 1 98.56 289 VAL B N 1
ATOM 6473 C CA . VAL B 1 289 ? 8.547 -36.688 0.179 1 98.56 289 VAL B CA 1
ATOM 6474 C C . VAL B 1 289 ? 9.68 -36.125 -0.667 1 98.56 289 VAL B C 1
ATOM 6476 O O . VAL B 1 289 ? 10.797 -36.625 -0.663 1 98.56 289 VAL B O 1
ATOM 6479 N N . MET B 1 290 ? 9.453 -35 -1.375 1 98.75 290 MET B N 1
ATOM 6480 C CA . MET B 1 290 ? 10.422 -34.406 -2.291 1 98.75 290 MET B CA 1
ATOM 6481 C C . MET B 1 290 ? 11.594 -33.812 -1.524 1 98.75 290 MET B C 1
ATOM 6483 O O . MET B 1 290 ? 12.734 -33.844 -1.994 1 98.75 290 MET B O 1
ATOM 6487 N N . GLY B 1 291 ? 11.258 -33.281 -0.377 1 98.31 291 GLY B N 1
ATOM 6488 C CA . GLY B 1 291 ? 12.266 -32.562 0.385 1 98.31 291 GLY B CA 1
ATOM 6489 C C . GLY B 1 291 ? 13.094 -33.438 1.281 1 98.31 291 GLY B C 1
ATOM 6490 O O . GLY B 1 291 ? 14.219 -33.125 1.643 1 98.31 291 GLY B O 1
ATOM 6491 N N . GLY B 1 292 ? 12.492 -34.594 1.681 1 96.94 292 GLY B N 1
ATOM 6492 C CA . GLY B 1 292 ? 13.188 -35.469 2.613 1 96.94 292 GLY B CA 1
ATOM 6493 C C . GLY B 1 292 ? 13.531 -34.781 3.926 1 96.94 292 GLY B C 1
ATOM 6494 O O . GLY B 1 292 ? 12.688 -34.125 4.523 1 96.94 292 GLY B O 1
ATOM 6495 N N . ASP B 1 293 ? 14.781 -34.906 4.344 1 95.81 293 ASP B N 1
ATOM 6496 C CA . ASP B 1 293 ? 15.242 -34.375 5.621 1 95.81 293 ASP B CA 1
ATOM 6497 C C . ASP B 1 293 ? 15.211 -32.844 5.625 1 95.81 293 ASP B C 1
ATOM 6499 O O . ASP B 1 293 ? 15.023 -32.219 6.676 1 95.81 293 ASP B O 1
ATOM 6503 N N . ASN B 1 294 ? 15.297 -32.281 4.492 1 96.44 294 ASN B N 1
ATOM 6504 C CA . ASN B 1 294 ? 15.32 -30.844 4.398 1 96.44 294 ASN B CA 1
ATOM 6505 C C . ASN B 1 294 ? 13.945 -30.234 4.676 1 96.44 294 ASN B C 1
ATOM 6507 O O . ASN B 1 294 ? 13.836 -29.031 4.957 1 96.44 294 ASN B O 1
ATOM 6511 N N . ALA B 1 295 ? 12.93 -31.016 4.582 1 97.06 295 ALA B N 1
ATOM 6512 C CA . ALA B 1 295 ? 11.57 -30.531 4.777 1 97.06 295 ALA B CA 1
ATOM 6513 C C . ALA B 1 295 ? 11.258 -30.359 6.262 1 97.06 295 ALA B C 1
ATOM 6515 O O . ALA B 1 295 ? 10.289 -29.688 6.629 1 97.06 295 ALA B O 1
ATOM 6516 N N . VAL B 1 296 ? 12.094 -30.922 7.148 1 95.38 296 VAL B N 1
ATOM 6517 C CA . VAL B 1 296 ? 11.852 -30.906 8.586 1 95.38 296 VAL B CA 1
ATOM 6518 C C . VAL B 1 296 ? 11.859 -29.469 9.094 1 95.38 296 VAL B C 1
ATOM 6520 O O . VAL B 1 296 ? 11.086 -29.109 9.984 1 95.38 296 VAL B O 1
ATOM 6523 N N . LYS B 1 297 ? 12.641 -28.656 8.5 1 94.75 297 LYS B N 1
ATOM 6524 C CA . LYS B 1 297 ? 12.805 -27.266 8.945 1 94.75 297 LYS B CA 1
ATOM 6525 C C . LYS B 1 297 ? 11.555 -26.438 8.648 1 94.75 297 LYS B C 1
ATOM 6527 O O . LYS B 1 297 ? 11.375 -25.359 9.211 1 94.75 297 LYS B O 1
ATOM 6532 N N . LEU B 1 298 ? 10.695 -26.969 7.82 1 97.31 298 LEU B N 1
ATOM 6533 C CA . LEU B 1 298 ? 9.5 -26.234 7.441 1 97.31 298 LEU B CA 1
ATOM 6534 C C . LEU B 1 298 ? 8.398 -26.422 8.477 1 97.31 298 LEU B C 1
ATOM 6536 O O . LEU B 1 298 ? 7.391 -25.703 8.453 1 97.31 298 LEU B O 1
ATOM 6540 N N . ASN B 1 299 ? 8.531 -27.297 9.453 1 95.5 299 ASN B N 1
ATOM 6541 C CA . ASN B 1 299 ? 7.562 -27.547 10.516 1 95.5 299 ASN B CA 1
ATOM 6542 C C . ASN B 1 299 ? 6.148 -27.703 9.969 1 95.5 299 ASN B C 1
ATOM 6544 O O . ASN B 1 299 ? 5.219 -27.047 10.438 1 95.5 299 ASN B O 1
ATOM 6548 N N . LEU B 1 300 ? 6.035 -28.531 8.961 1 95.88 300 LEU B N 1
ATOM 6549 C CA . LEU B 1 300 ? 4.777 -28.625 8.227 1 95.88 300 LEU B CA 1
ATOM 6550 C C . LEU B 1 300 ? 3.684 -29.234 9.094 1 95.88 300 LEU B C 1
ATOM 6552 O O . LEU B 1 300 ? 2.496 -29.094 8.797 1 95.88 300 LEU B O 1
ATOM 6556 N N . ASP B 1 301 ? 4.012 -29.891 10.188 1 92.19 301 ASP B N 1
ATOM 6557 C CA . ASP B 1 301 ? 3.029 -30.562 11.023 1 92.19 301 ASP B CA 1
ATOM 6558 C C . ASP B 1 301 ? 2.574 -29.672 12.172 1 92.19 301 ASP B C 1
ATOM 6560 O O . ASP B 1 301 ? 1.611 -30 12.875 1 92.19 301 ASP B O 1
ATOM 6564 N N . GLU B 1 302 ? 3.215 -28.578 12.375 1 93.62 302 GLU B N 1
ATOM 6565 C CA . GLU B 1 302 ? 2.787 -27.625 13.406 1 93.62 302 GLU B CA 1
ATOM 6566 C C . GLU B 1 302 ? 1.571 -26.828 12.953 1 93.62 302 GLU B C 1
ATOM 6568 O O . GLU B 1 302 ? 1.553 -26.297 11.844 1 93.62 302 GLU B O 1
ATOM 6573 N N . PRO B 1 303 ? 0.631 -26.781 13.844 1 92.38 303 PRO B N 1
ATOM 6574 C CA . PRO B 1 303 ? -0.583 -26.062 13.453 1 92.38 303 PRO B CA 1
ATOM 6575 C C . PRO B 1 303 ? -0.35 -24.562 13.273 1 92.38 303 PRO B C 1
ATOM 6577 O O . PRO B 1 303 ? 0.453 -23.969 13.992 1 92.38 303 PRO B O 1
ATOM 6580 N N . VAL B 1 304 ? -1.043 -23.984 12.359 1 94.56 304 VAL B N 1
ATOM 6581 C CA . VAL B 1 304 ? -1.022 -22.547 12.133 1 94.56 304 VAL B CA 1
ATOM 6582 C C . VAL B 1 304 ? -2.195 -21.891 12.859 1 94.56 304 VAL B C 1
ATOM 6584 O O . VAL B 1 304 ? -3.346 -22.297 12.688 1 94.56 304 VAL B O 1
ATOM 6587 N N . VAL B 1 305 ? -1.934 -20.938 13.758 1 93.94 305 VAL B N 1
ATOM 6588 C CA . VAL B 1 305 ? -2.988 -20.156 14.398 1 93.94 305 VAL B CA 1
ATOM 6589 C C . VAL B 1 305 ? -3.486 -19.062 13.445 1 93.94 305 VAL B C 1
ATOM 6591 O O . VAL B 1 305 ? -2.994 -17.938 13.461 1 93.94 305 VAL B O 1
ATOM 6594 N N . ARG B 1 306 ? -4.586 -19.359 12.812 1 93.38 306 ARG B N 1
ATOM 6595 C CA . ARG B 1 306 ? -5.074 -18.531 11.711 1 93.38 306 ARG B CA 1
ATOM 6596 C C . ARG B 1 306 ? -5.469 -17.141 12.203 1 93.38 306 ARG B C 1
ATOM 6598 O O . ARG B 1 306 ? -5.293 -16.156 11.484 1 93.38 306 ARG B O 1
ATOM 6605 N N . LYS B 1 307 ? -5.922 -17.016 13.422 1 92.19 307 LYS B N 1
ATOM 6606 C CA . LYS B 1 307 ? -6.391 -15.742 13.977 1 92.19 307 LYS B CA 1
ATOM 6607 C C . LYS B 1 307 ? -5.23 -14.766 14.172 1 92.19 307 LYS B C 1
ATOM 6609 O O . LYS B 1 307 ? -5.441 -13.555 14.25 1 92.19 307 LYS B O 1
ATOM 6614 N N . LYS B 1 308 ? -4.059 -15.281 14.18 1 92.75 308 LYS B N 1
ATOM 6615 C CA . LYS B 1 308 ? -2.889 -14.438 14.414 1 92.75 308 LYS B CA 1
ATOM 6616 C C . LYS B 1 308 ? -2.172 -14.109 13.109 1 92.75 308 LYS B C 1
ATOM 6618 O O . LYS B 1 308 ? -1.171 -13.391 13.109 1 92.75 308 LYS B O 1
ATOM 6623 N N . LEU B 1 309 ? -2.701 -14.617 12.055 1 95.94 309 LEU B N 1
ATOM 6624 C CA . LEU B 1 309 ? -2.102 -14.398 10.742 1 95.94 309 LEU B CA 1
ATOM 6625 C C . LEU B 1 309 ? -2.232 -12.938 10.32 1 95.94 309 LEU B C 1
ATOM 6627 O O . LEU B 1 309 ? -3.309 -12.344 10.438 1 95.94 309 LEU B O 1
ATOM 6631 N N . ARG B 1 310 ? -1.188 -12.289 9.992 1 96.5 310 ARG B N 1
ATOM 6632 C CA . ARG B 1 310 ? -1.228 -10.961 9.383 1 96.5 310 ARG B CA 1
ATOM 6633 C C . ARG B 1 310 ? -1.322 -11.07 7.859 1 96.5 310 ARG B C 1
ATOM 6635 O O . ARG B 1 310 ? -0.479 -11.703 7.223 1 96.5 310 ARG B O 1
ATOM 6642 N N . VAL B 1 311 ? -2.309 -10.445 7.293 1 98.12 311 VAL B N 1
ATOM 6643 C CA . VAL B 1 311 ? -2.582 -10.594 5.867 1 98.12 311 VAL B CA 1
ATOM 6644 C C . VAL B 1 311 ? -2.316 -9.273 5.148 1 98.12 311 VAL B C 1
ATOM 6646 O O . VAL B 1 311 ? -2.891 -8.242 5.496 1 98.12 311 VAL B O 1
ATOM 6649 N N . PHE B 1 312 ? -1.455 -9.32 4.211 1 98.44 312 PHE B N 1
ATOM 6650 C CA . PHE B 1 312 ? -1.19 -8.211 3.303 1 98.44 312 PHE B CA 1
ATOM 6651 C C . PHE B 1 312 ? -1.565 -8.578 1.873 1 98.44 312 PHE B C 1
ATOM 6653 O O . PHE B 1 312 ? -1.667 -9.758 1.538 1 98.44 312 PHE B O 1
ATOM 6660 N N . TYR B 1 313 ? -1.826 -7.59 1.047 1 98.25 313 TYR B N 1
ATOM 6661 C CA . TYR B 1 313 ? -2.049 -7.898 -0.362 1 98.25 313 TYR B CA 1
ATOM 6662 C C . TYR B 1 313 ? -1.625 -6.734 -1.248 1 98.25 313 TYR B C 1
ATOM 6664 O O . TYR B 1 313 ? -1.55 -5.59 -0.789 1 98.25 313 TYR B O 1
ATOM 6672 N N . MET B 1 314 ? -1.235 -7.059 -2.451 1 97.25 314 MET B N 1
ATOM 6673 C CA . MET B 1 314 ? -0.833 -6.125 -3.5 1 97.25 314 MET B CA 1
ATOM 6674 C C . MET B 1 314 ? -1.629 -6.363 -4.777 1 97.25 314 MET B C 1
ATOM 6676 O O . MET B 1 314 ? -1.877 -7.512 -5.152 1 97.25 314 MET B O 1
ATOM 6680 N N . GLU B 1 315 ? -2.041 -5.289 -5.508 1 94.12 315 GLU B N 1
ATOM 6681 C CA . GLU B 1 315 ? -2.814 -5.434 -6.734 1 94.12 315 GLU B CA 1
ATOM 6682 C C . GLU B 1 315 ? -1.911 -5.402 -7.965 1 94.12 315 GLU B C 1
ATOM 6684 O O . GLU B 1 315 ? -2.219 -4.73 -8.953 1 94.12 315 GLU B O 1
ATOM 6689 N N . GLY B 1 316 ? -0.776 -6.066 -7.871 1 94.81 316 GLY B N 1
ATOM 6690 C CA . GLY B 1 316 ? 0.122 -6.148 -9.016 1 94.81 316 GLY B CA 1
ATOM 6691 C C . GLY B 1 316 ? 1.351 -5.27 -8.867 1 94.81 316 GLY B C 1
ATOM 6692 O O . GLY B 1 316 ? 1.788 -4.984 -7.75 1 94.81 316 GLY B O 1
ATOM 6693 N N . ILE B 1 317 ? 2 -4.984 -9.961 1 93.56 317 ILE B N 1
ATOM 6694 C CA . ILE B 1 317 ? 3.207 -4.168 -10 1 93.56 317 ILE B CA 1
ATOM 6695 C C . ILE B 1 317 ? 2.867 -2.768 -10.5 1 93.56 317 ILE B C 1
ATOM 6697 O O . ILE B 1 317 ? 2.428 -2.602 -11.641 1 93.56 317 ILE B O 1
ATOM 6701 N N . SER B 1 318 ? 3.08 -1.836 -9.617 1 85.38 318 SER B N 1
ATOM 6702 C CA . SER B 1 318 ? 2.719 -0.459 -9.93 1 85.38 318 SER B CA 1
ATOM 6703 C C . SER B 1 318 ? 3.857 0.26 -10.648 1 85.38 318 SER B C 1
ATOM 6705 O O . SER B 1 318 ? 5 -0.201 -10.625 1 85.38 318 SER B O 1
ATOM 6707 N N . GLU B 1 319 ? 3.57 1.327 -11.367 1 81.19 319 GLU B N 1
ATOM 6708 C CA . GLU B 1 319 ? 4.508 2.301 -11.914 1 81.19 319 GLU B CA 1
ATOM 6709 C C . GLU B 1 319 ? 5.34 1.692 -13.039 1 81.19 319 GLU B C 1
ATOM 6711 O O . GLU B 1 319 ? 6.535 1.971 -13.156 1 81.19 319 GLU B O 1
ATOM 6716 N N . ASN B 1 320 ? 4.852 0.656 -13.727 1 88.25 320 ASN B N 1
ATOM 6717 C CA . ASN B 1 320 ? 5.414 0.09 -14.945 1 88.25 320 ASN B CA 1
ATOM 6718 C C . ASN B 1 320 ? 4.355 -0.054 -16.031 1 88.25 320 ASN B C 1
ATOM 6720 O O . ASN B 1 320 ? 3.639 -1.054 -16.078 1 88.25 320 ASN B O 1
ATOM 6724 N N . PRO B 1 321 ? 4.336 0.907 -16.938 1 88.56 321 PRO B N 1
ATOM 6725 C CA . PRO B 1 321 ? 3.279 0.899 -17.953 1 88.56 321 PRO B CA 1
ATOM 6726 C C . PRO B 1 321 ? 3.461 -0.211 -18.984 1 88.56 321 PRO B C 1
ATOM 6728 O O . PRO B 1 321 ? 2.557 -0.468 -19.781 1 88.56 321 PRO B O 1
ATOM 6731 N N . LEU B 1 322 ? 4.555 -0.908 -18.984 1 92 322 LEU B N 1
ATOM 6732 C CA . LEU B 1 322 ? 4.82 -1.959 -19.953 1 92 322 LEU B CA 1
ATOM 6733 C C . LEU B 1 322 ? 4.23 -3.289 -19.5 1 92 322 LEU B C 1
ATOM 6735 O O . LEU B 1 322 ? 4.137 -4.234 -20.281 1 92 322 LEU B O 1
ATOM 6739 N N . ILE B 1 323 ? 3.863 -3.361 -18.297 1 94.5 323 ILE B N 1
ATOM 6740 C CA . ILE B 1 323 ? 3.195 -4.551 -17.781 1 94.5 323 ILE B CA 1
ATOM 6741 C C . ILE B 1 323 ? 1.682 -4.371 -17.875 1 94.5 323 ILE B C 1
ATOM 6743 O O . ILE B 1 323 ? 1.162 -3.289 -17.594 1 94.5 323 ILE B O 1
ATOM 6747 N N . GLN B 1 324 ? 1.039 -5.363 -18.297 1 94.62 324 GLN B N 1
ATOM 6748 C CA . GLN B 1 324 ? -0.412 -5.312 -18.438 1 94.62 324 GLN B CA 1
ATOM 6749 C C . GLN B 1 324 ? -1.088 -5.016 -17.109 1 94.62 324 GLN B C 1
ATOM 6751 O O . GLN B 1 324 ? -0.748 -5.617 -16.078 1 94.62 324 GLN B O 1
ATOM 6756 N N . PRO B 1 325 ? -2.033 -4.02 -17.109 1 90.69 325 PRO B N 1
ATOM 6757 C CA . PRO B 1 325 ? -2.785 -3.768 -15.875 1 90.69 325 PRO B CA 1
ATOM 6758 C C . PRO B 1 325 ? -3.666 -4.949 -15.469 1 90.69 325 PRO B C 1
ATOM 6760 O O . PRO B 1 325 ? -4.199 -5.648 -16.328 1 90.69 325 PRO B O 1
ATOM 6763 N N . LEU B 1 326 ? -3.814 -5.066 -14.195 1 94.06 326 LEU B N 1
ATOM 6764 C CA . LEU B 1 326 ? -4.609 -6.156 -13.641 1 94.06 326 LEU B CA 1
ATOM 6765 C C . LEU B 1 326 ? -6.047 -6.09 -14.141 1 94.06 326 LEU B C 1
ATOM 6767 O O . LEU B 1 326 ? -6.715 -5.062 -13.984 1 94.06 326 LEU B O 1
ATOM 6771 N N . ASP B 1 327 ? -6.512 -7.188 -14.695 1 92.38 327 ASP B N 1
ATOM 6772 C CA . ASP B 1 327 ? -7.875 -7.27 -15.211 1 92.38 327 ASP B CA 1
ATOM 6773 C C . ASP B 1 327 ? -8.891 -7.297 -14.07 1 92.38 327 ASP B C 1
ATOM 6775 O O . ASP B 1 327 ? -8.555 -7.672 -12.945 1 92.38 327 ASP B O 1
ATOM 6779 N N . ASP B 1 328 ? -10.133 -6.918 -14.375 1 91 328 ASP B N 1
ATOM 6780 C CA . ASP B 1 328 ? -11.18 -6.789 -13.367 1 91 328 ASP B CA 1
ATOM 6781 C C . ASP B 1 328 ? -11.461 -8.125 -12.688 1 91 328 ASP B C 1
ATOM 6783 O O . ASP B 1 328 ? -11.602 -8.195 -11.461 1 91 328 ASP B O 1
ATOM 6787 N N . GLU B 1 329 ? -11.5 -9.18 -13.469 1 93.44 329 GLU B N 1
ATOM 6788 C CA . GLU B 1 329 ? -11.828 -10.484 -12.906 1 93.44 329 GLU B CA 1
ATOM 6789 C C . GLU B 1 329 ? -10.734 -10.969 -11.961 1 93.44 329 GLU B C 1
ATOM 6791 O O . GLU B 1 329 ? -11.016 -11.562 -10.922 1 93.44 329 GLU B O 1
ATOM 6796 N N . MET B 1 330 ? -9.531 -10.695 -12.344 1 96.5 330 MET B N 1
ATOM 6797 C CA . MET B 1 330 ? -8.406 -11.07 -11.484 1 96.5 330 MET B CA 1
ATOM 6798 C C . MET B 1 330 ? -8.398 -10.234 -10.211 1 96.5 330 MET B C 1
ATOM 6800 O O . MET B 1 330 ? -8.102 -10.75 -9.133 1 96.5 330 MET B O 1
ATOM 6804 N N . ARG B 1 331 ? -8.641 -8.969 -10.367 1 95.19 331 ARG B N 1
ATOM 6805 C CA . ARG B 1 331 ? -8.711 -8.078 -9.219 1 95.19 331 ARG B CA 1
ATOM 6806 C C . ARG B 1 331 ? -9.797 -8.516 -8.242 1 95.19 331 ARG B C 1
ATOM 6808 O O . ARG B 1 331 ? -9.586 -8.539 -7.027 1 95.19 331 ARG B O 1
ATOM 6815 N N . TYR B 1 332 ? -10.953 -8.805 -8.773 1 95.06 332 TYR B N 1
ATOM 6816 C CA . TYR B 1 332 ? -12.062 -9.25 -7.945 1 95.06 332 TYR B CA 1
ATOM 6817 C C . TYR B 1 332 ? -11.727 -10.562 -7.234 1 95.06 332 TYR B C 1
ATOM 6819 O O . TYR B 1 332 ? -12.078 -10.75 -6.07 1 95.06 332 TYR B O 1
ATOM 6827 N N . ALA B 1 333 ? -11.062 -11.422 -7.949 1 97.25 333 ALA B N 1
ATOM 6828 C CA . ALA B 1 333 ? -10.648 -12.688 -7.34 1 97.25 333 ALA B CA 1
ATOM 6829 C C . ALA B 1 333 ? -9.719 -12.445 -6.156 1 97.25 333 ALA B C 1
ATOM 6831 O O . ALA B 1 333 ? -9.852 -13.086 -5.109 1 97.25 333 ALA B O 1
ATOM 6832 N N . LEU B 1 334 ? -8.781 -11.555 -6.34 1 98 334 LEU B N 1
ATOM 6833 C CA . LEU B 1 334 ? -7.879 -11.188 -5.258 1 98 334 LEU B CA 1
ATOM 6834 C C . LEU B 1 334 ? -8.648 -10.625 -4.07 1 98 334 LEU B C 1
ATOM 6836 O O . LEU B 1 334 ? -8.453 -11.062 -2.934 1 98 334 LEU B O 1
ATOM 6840 N N . LYS B 1 335 ? -9.523 -9.703 -4.336 1 96.44 335 LYS B N 1
ATOM 6841 C CA . LYS B 1 335 ? -10.289 -9.047 -3.277 1 96.44 335 LYS B CA 1
ATOM 6842 C C . LYS B 1 335 ? -11.172 -10.047 -2.539 1 96.44 335 LYS B C 1
ATOM 6844 O O . LYS B 1 335 ? -11.312 -9.977 -1.316 1 96.44 335 LYS B O 1
ATOM 6849 N N . ARG B 1 336 ? -11.742 -10.922 -3.268 1 97.5 336 ARG B N 1
ATOM 6850 C CA . ARG B 1 336 ? -12.602 -11.93 -2.656 1 97.5 336 ARG B CA 1
ATOM 6851 C C . ARG B 1 336 ? -11.797 -12.859 -1.753 1 97.5 336 ARG B C 1
ATOM 6853 O O . ARG B 1 336 ? -12.281 -13.289 -0.707 1 97.5 336 ARG B O 1
ATOM 6860 N N . SER B 1 337 ? -10.641 -13.188 -2.234 1 98.5 337 SER B N 1
ATOM 6861 C CA . SER B 1 337 ? -9.789 -14.039 -1.408 1 98.5 337 SER B CA 1
ATOM 6862 C C . SER B 1 337 ? -9.406 -13.336 -0.108 1 98.5 337 SER B C 1
ATOM 6864 O O . SER B 1 337 ? -9.406 -13.953 0.959 1 98.5 337 SER B O 1
ATOM 6866 N N . VAL B 1 338 ? -9.109 -12.094 -0.183 1 98.12 338 VAL B N 1
ATOM 6867 C CA . VAL B 1 338 ? -8.766 -11.289 0.985 1 98.12 338 VAL B CA 1
ATOM 6868 C C . VAL B 1 338 ? -9.961 -11.211 1.933 1 98.12 338 VAL B C 1
ATOM 6870 O O . VAL B 1 338 ? -9.828 -11.453 3.135 1 98.12 338 VAL B O 1
ATOM 6873 N N . GLN B 1 339 ? -11.094 -10.891 1.411 1 97.38 339 GLN B N 1
ATOM 6874 C CA . GLN B 1 339 ? -12.312 -10.75 2.205 1 97.38 339 GLN B CA 1
ATOM 6875 C C . GLN B 1 339 ? -12.688 -12.07 2.877 1 97.38 339 GLN B C 1
ATOM 6877 O O . GLN B 1 339 ? -13.18 -12.078 4.004 1 97.38 339 GLN B O 1
ATOM 6882 N N . PHE B 1 340 ? -12.484 -13.172 2.201 1 98.31 340 PHE B N 1
ATOM 6883 C CA . PHE B 1 340 ? -12.781 -14.484 2.764 1 98.31 340 PHE B CA 1
ATOM 6884 C C . PHE B 1 340 ? -11.961 -14.727 4.023 1 98.31 340 PHE B C 1
ATOM 6886 O O . PHE B 1 340 ? -12.492 -15.156 5.047 1 98.31 340 PHE B O 1
ATOM 6893 N N . LEU B 1 341 ? -10.664 -14.445 3.885 1 98.19 341 LEU B N 1
ATOM 6894 C CA . LEU B 1 341 ? -9.789 -14.648 5.035 1 98.19 341 LEU B CA 1
ATOM 6895 C C . LEU B 1 341 ? -10.164 -13.711 6.176 1 98.19 341 LEU B C 1
ATOM 6897 O O . LEU B 1 341 ? -10.141 -14.102 7.344 1 98.19 341 LEU B O 1
ATOM 6901 N N . GLU B 1 342 ? -10.461 -12.453 5.836 1 96.62 342 GLU B N 1
ATOM 6902 C CA . GLU B 1 342 ? -10.867 -11.492 6.852 1 96.62 342 GLU B CA 1
ATOM 6903 C C . GLU B 1 342 ? -12.094 -11.977 7.617 1 96.62 342 GLU B C 1
ATOM 6905 O O . GLU B 1 342 ? -12.133 -11.914 8.844 1 96.62 342 GLU B O 1
ATOM 6910 N N . ARG B 1 343 ? -13.07 -12.414 6.895 1 96.5 343 ARG B N 1
ATOM 6911 C CA . ARG B 1 343 ? -14.328 -12.852 7.496 1 96.5 343 ARG B CA 1
ATOM 6912 C C . ARG B 1 343 ? -14.141 -14.133 8.297 1 96.5 343 ARG B C 1
ATOM 6914 O O . ARG B 1 343 ? -14.672 -14.266 9.398 1 96.5 343 ARG B O 1
ATOM 6921 N N . LYS B 1 344 ? -13.43 -15.023 7.691 1 96.88 344 LYS B N 1
ATOM 6922 C CA . LYS B 1 344 ? -13.273 -16.344 8.305 1 96.88 344 LYS B CA 1
ATOM 6923 C C . LYS B 1 344 ? -12.555 -16.25 9.648 1 96.88 344 LYS B C 1
ATOM 6925 O O . LYS B 1 344 ? -12.883 -16.969 10.586 1 96.88 344 LYS B O 1
ATOM 6930 N N . TYR B 1 345 ? -11.625 -15.406 9.758 1 97 345 TYR B N 1
ATOM 6931 C CA . TYR B 1 345 ? -10.797 -15.406 10.961 1 97 345 TYR B CA 1
ATOM 6932 C C . TYR B 1 345 ? -10.906 -14.07 11.688 1 97 345 TYR B C 1
ATOM 6934 O O . TYR B 1 345 ? -10.18 -13.828 12.656 1 97 345 TYR B O 1
ATOM 6942 N N . ASP B 1 346 ? -11.75 -13.125 11.258 1 93.62 346 ASP B N 1
ATOM 6943 C CA . ASP B 1 346 ? -11.969 -11.812 11.859 1 93.62 346 ASP B CA 1
ATOM 6944 C C . ASP B 1 346 ? -10.672 -11.023 11.945 1 93.62 346 ASP B C 1
ATOM 6946 O O . ASP B 1 346 ? -10.289 -10.57 13.031 1 93.62 346 ASP B O 1
ATOM 6950 N N . LEU B 1 347 ? -10.055 -10.93 10.797 1 94.19 347 LEU B N 1
ATOM 6951 C CA . LEU B 1 347 ? -8.82 -10.156 10.727 1 94.19 347 LEU B CA 1
ATOM 6952 C C . LEU B 1 347 ? -8.953 -9.008 9.734 1 94.19 347 LEU B C 1
ATOM 6954 O O . LEU B 1 347 ? -9.945 -8.914 9.016 1 94.19 347 LEU B O 1
ATOM 6958 N N . ILE B 1 348 ? -7.949 -8.086 9.789 1 93.88 348 ILE B N 1
ATOM 6959 C CA . ILE B 1 348 ? -7.914 -6.953 8.867 1 93.88 348 ILE B CA 1
ATOM 6960 C C . ILE B 1 348 ? -6.691 -7.062 7.961 1 93.88 348 ILE B C 1
ATOM 6962 O O . ILE B 1 348 ? -5.559 -7.16 8.445 1 93.88 348 ILE B O 1
ATOM 6966 N N . ALA B 1 349 ? -7 -7.098 6.66 1 96.38 349 ALA B N 1
ATOM 6967 C CA . ALA B 1 349 ? -5.91 -7.156 5.688 1 96.38 349 ALA B CA 1
ATOM 6968 C C . ALA B 1 349 ? -5.441 -5.758 5.305 1 96.38 349 ALA B C 1
ATOM 6970 O O . ALA B 1 349 ? -6.203 -4.793 5.406 1 96.38 349 ALA B O 1
ATOM 6971 N N . HIS B 1 350 ? -4.234 -5.641 4.941 1 96.5 350 HIS B N 1
ATOM 6972 C CA . HIS B 1 350 ? -3.646 -4.352 4.598 1 96.5 350 HIS B CA 1
ATOM 6973 C C . HIS B 1 350 ? -3.127 -4.344 3.164 1 96.5 350 HIS B C 1
ATOM 6975 O O . HIS B 1 350 ? -2.301 -5.184 2.795 1 96.5 350 HIS B O 1
ATOM 6981 N N . ARG B 1 351 ? -3.562 -3.385 2.34 1 96 351 ARG B N 1
ATOM 6982 C CA . ARG B 1 351 ? -3.039 -3.217 0.988 1 96 351 ARG B CA 1
ATOM 6983 C C . ARG B 1 351 ? -1.71 -2.471 1.005 1 96 351 ARG B C 1
ATOM 6985 O O . ARG B 1 351 ? -1.607 -1.386 1.581 1 96 351 ARG B O 1
ATOM 6992 N N . ILE B 1 352 ? -0.739 -3.027 0.412 1 95.75 352 ILE B N 1
ATOM 6993 C CA . ILE B 1 352 ? 0.578 -2.4 0.375 1 95.75 352 ILE B CA 1
ATOM 6994 C C . ILE B 1 352 ? 1.022 -2.221 -1.075 1 95.75 352 ILE B C 1
ATOM 6996 O O . ILE B 1 352 ? 0.37 -2.715 -1.997 1 95.75 352 ILE B O 1
ATOM 7000 N N . ASP B 1 353 ? 2.002 -1.406 -1.274 1 92.69 353 ASP B N 1
ATOM 7001 C CA . ASP B 1 353 ? 2.691 -1.22 -2.549 1 92.69 353 ASP B CA 1
ATOM 7002 C C . ASP B 1 353 ? 4.203 -1.171 -2.354 1 92.69 353 ASP B C 1
ATOM 7004 O O . ASP B 1 353 ? 4.699 -0.484 -1.456 1 92.69 353 ASP B O 1
ATOM 7008 N N . ILE B 1 354 ? 4.895 -1.898 -3.1 1 94.56 354 ILE B N 1
ATOM 7009 C CA . ILE B 1 354 ? 6.352 -1.911 -3.039 1 94.56 354 ILE B CA 1
ATOM 7010 C C . ILE B 1 354 ? 6.93 -1.299 -4.312 1 94.56 354 ILE B C 1
ATOM 7012 O O . ILE B 1 354 ? 7.059 -1.98 -5.332 1 94.56 354 ILE B O 1
ATOM 7016 N N . PRO B 1 355 ? 7.371 -0.112 -4.258 1 90.94 355 PRO B N 1
ATOM 7017 C CA . PRO B 1 355 ? 7.801 0.607 -5.461 1 90.94 355 PRO B CA 1
ATOM 7018 C C . PRO B 1 355 ? 8.938 -0.097 -6.191 1 90.94 355 PRO B C 1
ATOM 7020 O O . PRO B 1 355 ? 8.992 -0.08 -7.426 1 90.94 355 PRO B O 1
ATOM 7023 N N . LEU B 1 356 ? 9.805 -0.734 -5.492 1 94.69 356 LEU B N 1
ATOM 7024 C CA . LEU B 1 356 ? 10.969 -1.385 -6.082 1 94.69 356 LEU B CA 1
ATOM 7025 C C . LEU B 1 356 ? 10.547 -2.531 -6.996 1 94.69 356 LEU B C 1
ATOM 7027 O O . LEU B 1 356 ? 11.336 -2.988 -7.828 1 94.69 356 LEU B O 1
ATOM 7031 N N . ALA B 1 357 ? 9.297 -2.969 -6.914 1 96.38 357 ALA B N 1
ATOM 7032 C CA . ALA B 1 357 ? 8.812 -4.102 -7.695 1 96.38 357 ALA B CA 1
ATOM 7033 C C . ALA B 1 357 ? 8.797 -3.777 -9.188 1 96.38 357 ALA B C 1
ATOM 7035 O O . ALA B 1 357 ? 8.828 -4.68 -10.023 1 96.38 357 ALA B O 1
ATOM 7036 N N . LYS B 1 358 ? 8.781 -2.482 -9.508 1 94 358 LYS B N 1
ATOM 7037 C CA . LYS B 1 358 ? 8.75 -2.072 -10.914 1 94 358 LYS B CA 1
ATOM 7038 C C . LYS B 1 358 ? 10.008 -2.525 -11.648 1 94 358 LYS B C 1
ATOM 7040 O O . LYS B 1 358 ? 10.008 -2.633 -12.875 1 94 358 LYS B O 1
ATOM 7045 N N . HIS B 1 359 ? 11.078 -2.883 -10.891 1 95.19 359 HIS B N 1
ATOM 7046 C CA . HIS B 1 359 ? 12.352 -3.299 -11.461 1 95.19 359 HIS B CA 1
ATOM 7047 C C . HIS B 1 359 ? 12.453 -4.816 -11.555 1 95.19 359 HIS B C 1
ATOM 7049 O O . HIS B 1 359 ? 13.555 -5.371 -11.602 1 95.19 359 HIS B O 1
ATOM 7055 N N . PHE B 1 360 ? 11.344 -5.477 -11.555 1 95.88 360 PHE B N 1
ATOM 7056 C CA . PHE B 1 360 ? 11.336 -6.934 -11.492 1 95.88 360 PHE B CA 1
ATOM 7057 C C . PHE B 1 360 ? 12.148 -7.531 -12.633 1 95.88 360 PHE B C 1
ATOM 7059 O O . PHE B 1 360 ? 12.844 -8.531 -12.445 1 95.88 360 PHE B O 1
ATOM 7066 N N . MET B 1 361 ? 12.086 -6.957 -13.836 1 94.06 361 MET B N 1
ATOM 7067 C CA . MET B 1 361 ? 12.781 -7.512 -15 1 94.06 361 MET B CA 1
ATOM 7068 C C . MET B 1 361 ? 14.289 -7.43 -14.812 1 94.06 361 MET B C 1
ATOM 7070 O O . MET B 1 361 ? 15.008 -8.391 -15.102 1 94.06 361 MET B O 1
ATOM 7074 N N . GLU B 1 362 ? 14.719 -6.238 -14.352 1 94.12 362 GLU B N 1
ATOM 7075 C CA . GLU B 1 362 ? 16.141 -6.07 -14.07 1 94.12 362 GLU B CA 1
ATOM 7076 C C . GLU B 1 362 ? 16.609 -7.047 -13 1 94.12 362 GLU B C 1
ATOM 7078 O O . GLU B 1 362 ? 17.672 -7.676 -13.148 1 94.12 362 GLU B O 1
ATOM 7083 N N . PHE B 1 363 ? 15.805 -7.137 -11.953 1 95.75 363 PHE B N 1
ATOM 7084 C CA . PHE B 1 363 ? 16.125 -8.078 -10.883 1 95.75 363 PHE B CA 1
ATOM 7085 C C . PHE B 1 363 ? 16.266 -9.492 -11.438 1 95.75 363 PHE B C 1
ATOM 7087 O O . PHE B 1 363 ? 17.25 -10.188 -11.141 1 95.75 363 PHE B O 1
ATOM 7094 N N . PHE B 1 364 ? 15.359 -9.883 -12.227 1 94.75 364 PHE B N 1
ATOM 7095 C CA . PHE B 1 364 ? 15.32 -11.234 -12.773 1 94.75 364 PHE B CA 1
ATOM 7096 C C . PHE B 1 364 ? 16.5 -11.469 -13.703 1 94.75 364 PHE B C 1
ATOM 7098 O O . PHE B 1 364 ? 17.234 -12.445 -13.547 1 94.75 364 PHE B O 1
ATOM 7105 N N . MET B 1 365 ? 16.688 -10.586 -14.648 1 92.19 365 MET B N 1
ATOM 7106 C CA . MET B 1 365 ? 17.719 -10.758 -15.656 1 92.19 365 MET B CA 1
ATOM 7107 C C . MET B 1 365 ? 19.109 -10.797 -15.016 1 92.19 365 MET B C 1
ATOM 7109 O O . MET B 1 365 ? 19.938 -11.633 -15.375 1 92.19 365 MET B O 1
ATOM 7113 N N . LEU B 1 366 ? 19.297 -9.93 -14.102 1 91.5 366 LEU B N 1
ATOM 7114 C CA . LEU B 1 366 ? 20.594 -9.867 -13.445 1 91.5 366 LEU B CA 1
ATOM 7115 C C . LEU B 1 366 ? 20.812 -11.102 -12.57 1 91.5 366 LEU B C 1
ATOM 7117 O O . LEU B 1 366 ? 21.938 -11.602 -12.469 1 91.5 366 LEU B O 1
ATOM 7121 N N . SER B 1 367 ? 19.734 -11.562 -11.984 1 92.06 367 SER B N 1
ATOM 7122 C CA . SER B 1 367 ? 19.828 -12.766 -11.164 1 92.06 367 SER B CA 1
ATOM 7123 C C . SER B 1 367 ? 20.109 -14 -12.016 1 92.06 367 SER B C 1
ATOM 7125 O O . SER B 1 367 ? 20.844 -14.898 -11.586 1 92.06 367 SER B O 1
ATOM 7127 N N . MET B 1 368 ? 19.594 -14.023 -13.172 1 89.38 368 MET B N 1
ATOM 7128 C CA . MET B 1 368 ? 19.797 -15.133 -14.102 1 89.38 368 MET B CA 1
ATOM 7129 C C . MET B 1 368 ? 21.219 -15.148 -14.641 1 89.38 368 MET B C 1
ATOM 7131 O O . MET B 1 368 ? 21.766 -16.219 -14.953 1 89.38 368 MET B O 1
ATOM 7135 N N . SER B 1 369 ? 21.891 -13.977 -14.656 1 83.75 369 SER B N 1
ATOM 7136 C CA . SER B 1 369 ? 23.219 -13.875 -15.25 1 83.75 369 SER B CA 1
ATOM 7137 C C . SER B 1 369 ? 24.281 -13.586 -14.195 1 83.75 369 SER B C 1
ATOM 7139 O O . SER B 1 369 ? 25.375 -13.094 -14.516 1 83.75 369 SER B O 1
ATOM 7141 N N . HIS B 1 370 ? 23.953 -13.719 -13.023 1 73.62 370 HIS B N 1
ATOM 7142 C CA . HIS B 1 370 ? 24.797 -13.305 -11.906 1 73.62 370 HIS B CA 1
ATOM 7143 C C . HIS B 1 370 ? 26.188 -13.914 -12.023 1 73.62 370 HIS B C 1
ATOM 7145 O O . HIS B 1 370 ? 27.203 -13.234 -11.781 1 73.62 370 HIS B O 1
ATOM 7151 N N . ASP B 1 371 ? 26.172 -15.164 -12.344 1 70.56 371 ASP B N 1
ATOM 7152 C CA . ASP B 1 371 ? 27.469 -15.828 -12.453 1 70.56 371 ASP B CA 1
ATOM 7153 C C . ASP B 1 371 ? 27.922 -15.906 -13.906 1 70.56 371 ASP B C 1
ATOM 7155 O O . ASP B 1 371 ? 27.172 -16.359 -14.773 1 70.56 371 ASP B O 1
ATOM 7159 N N . ASN B 1 372 ? 28.969 -15.43 -14.125 1 63.97 372 ASN B N 1
ATOM 7160 C CA . ASN B 1 372 ? 29.547 -15.375 -15.469 1 63.97 372 ASN B CA 1
ATOM 7161 C C . ASN B 1 372 ? 29.797 -16.766 -16.031 1 63.97 372 ASN B C 1
ATOM 7163 O O . ASN B 1 372 ? 30.203 -16.922 -17.188 1 63.97 372 ASN B O 1
ATOM 7167 N N . THR B 1 373 ? 29.484 -17.672 -15.281 1 67.19 373 THR B N 1
ATOM 7168 C CA . THR B 1 373 ? 29.812 -19 -15.766 1 67.19 373 THR B CA 1
ATOM 7169 C C . THR B 1 373 ? 28.578 -19.672 -16.359 1 67.19 373 THR B C 1
ATOM 7171 O O . THR B 1 373 ? 28.672 -20.734 -16.984 1 67.19 373 THR B O 1
ATOM 7174 N N . ASP B 1 374 ? 27.5 -19.047 -16.375 1 76.06 374 ASP B N 1
ATOM 7175 C CA . ASP B 1 374 ? 26.266 -19.656 -16.891 1 76.06 374 ASP B CA 1
ATOM 7176 C C . ASP B 1 374 ? 26.219 -19.562 -18.422 1 76.06 374 ASP B C 1
ATOM 7178 O O . ASP B 1 374 ? 26.562 -18.531 -19 1 76.06 374 ASP B O 1
ATOM 7182 N N . PRO B 1 375 ? 25.938 -20.688 -19 1 80.94 375 PRO B N 1
ATOM 7183 C CA . PRO B 1 375 ? 25.812 -20.594 -20.453 1 80.94 375 PRO B CA 1
ATOM 7184 C C . PRO B 1 375 ? 24.688 -19.656 -20.906 1 80.94 375 PRO B C 1
ATOM 7186 O O . PRO B 1 375 ? 23.641 -19.609 -20.25 1 80.94 375 PRO B O 1
ATOM 7189 N N . LYS B 1 376 ? 25.031 -19.047 -21.969 1 84.5 376 LYS B N 1
ATOM 7190 C CA . LYS B 1 376 ? 24 -18.219 -22.594 1 84.5 376 LYS B CA 1
ATOM 7191 C C . LYS B 1 376 ? 22.844 -19.062 -23.109 1 84.5 376 LYS B C 1
ATOM 7193 O O . LYS B 1 376 ? 23.016 -20.25 -23.406 1 84.5 376 LYS B O 1
ATOM 7198 N N . PHE B 1 377 ? 21.719 -18.438 -23.25 1 86.81 377 PHE B N 1
ATOM 7199 C CA . PHE B 1 377 ? 20.531 -19.125 -23.734 1 86.81 377 PHE B CA 1
ATOM 7200 C C . PHE B 1 377 ? 20.781 -19.734 -25.109 1 86.81 377 PHE B C 1
ATOM 7202 O O . PHE B 1 377 ? 20.359 -20.859 -25.406 1 86.81 377 PHE B O 1
ATOM 7209 N N . SER B 1 378 ? 21.5 -19.047 -26.016 1 89 378 SER B N 1
ATOM 7210 C CA . SER B 1 378 ? 21.781 -19.5 -27.375 1 89 378 SER B CA 1
ATOM 7211 C C . SER B 1 378 ? 22.594 -20.781 -27.375 1 89 378 SER B C 1
ATOM 7213 O O . SER B 1 378 ? 22.547 -21.562 -28.328 1 89 378 SER B O 1
ATOM 7215 N N . LYS B 1 379 ? 23.328 -20.953 -26.312 1 89.12 379 LYS B N 1
ATOM 7216 C CA . LYS B 1 379 ? 24.094 -22.203 -26.156 1 89.12 379 LYS B CA 1
ATOM 7217 C C . LYS B 1 379 ? 23.203 -23.328 -25.656 1 89.12 379 LYS B C 1
ATOM 7219 O O . LYS B 1 379 ? 23.328 -24.469 -26.094 1 89.12 379 LYS B O 1
ATOM 7224 N N . LEU B 1 380 ? 22.312 -22.984 -24.781 1 89.94 380 LEU B N 1
ATOM 7225 C CA . LEU B 1 380 ? 21.406 -23.953 -24.188 1 89.94 380 LEU B CA 1
ATOM 7226 C C . LEU B 1 380 ? 20.422 -24.5 -25.219 1 89.94 380 LEU B C 1
ATOM 7228 O O . LEU B 1 380 ? 19.938 -25.625 -25.094 1 89.94 380 LEU B O 1
ATOM 7232 N N . MET B 1 381 ? 20.219 -23.719 -26.203 1 91.25 381 MET B N 1
ATOM 7233 C CA . MET B 1 381 ? 19.297 -24.109 -27.266 1 91.25 381 MET B CA 1
ATOM 7234 C C . MET B 1 381 ? 19.844 -25.297 -28.047 1 91.25 381 MET B C 1
ATOM 7236 O O . MET B 1 381 ? 19.078 -26.047 -28.672 1 91.25 381 MET B O 1
ATOM 7240 N N . LEU B 1 382 ? 21.109 -25.438 -28.016 1 88.12 382 LEU B N 1
ATOM 7241 C CA . LEU B 1 382 ? 21.75 -26.531 -28.734 1 88.12 382 LEU B CA 1
ATOM 7242 C C . LEU B 1 382 ? 21.969 -27.734 -27.828 1 88.12 382 LEU B C 1
ATOM 7244 O O . LEU B 1 382 ? 21.859 -28.875 -28.281 1 88.12 382 LEU B O 1
ATOM 7248 N N . CYS B 1 383 ? 22.375 -27.422 -26.672 1 87.5 383 CYS B N 1
ATOM 7249 C CA . CYS B 1 383 ? 22.641 -28.453 -25.672 1 87.5 383 CYS B CA 1
ATOM 7250 C C . CYS B 1 383 ? 22.469 -27.891 -24.266 1 87.5 383 CYS B C 1
ATOM 7252 O O . CYS B 1 383 ? 22.969 -26.812 -23.953 1 87.5 383 CYS B O 1
ATOM 7254 N N . THR B 1 384 ? 21.953 -28.719 -23.391 1 87.5 384 THR B N 1
ATOM 7255 C CA . THR B 1 384 ? 21.531 -28.234 -22.078 1 87.5 384 THR B CA 1
ATOM 7256 C C . THR B 1 384 ? 22.75 -27.906 -21.203 1 87.5 384 THR B C 1
ATOM 7258 O O . THR B 1 384 ? 22.609 -27.25 -20.172 1 87.5 384 THR B O 1
ATOM 7261 N N . ASN B 1 385 ? 23.938 -28.344 -21.594 1 84.31 385 ASN B N 1
ATOM 7262 C CA . ASN B 1 385 ? 25.125 -27.984 -20.844 1 84.31 385 ASN B CA 1
ATOM 7263 C C . ASN B 1 385 ? 25.906 -26.875 -21.547 1 84.31 385 ASN B C 1
ATOM 7265 O O . ASN B 1 385 ? 26.938 -26.422 -21.047 1 84.31 385 ASN B O 1
ATOM 7269 N N . GLY B 1 386 ? 25.5 -26.516 -22.75 1 83.38 386 GLY B N 1
ATOM 7270 C CA . GLY B 1 386 ? 26.047 -25.375 -23.469 1 83.38 386 GLY B CA 1
ATOM 7271 C C . GLY B 1 386 ? 27.391 -25.672 -24.109 1 83.38 386 GLY B C 1
ATOM 7272 O O . GLY B 1 386 ? 28.188 -24.766 -24.375 1 83.38 386 GLY B O 1
ATOM 7273 N N . THR B 1 387 ? 27.625 -26.938 -24.344 1 83 387 THR B N 1
ATOM 7274 C CA . THR B 1 387 ? 28.969 -27.297 -24.766 1 83 387 THR B CA 1
ATOM 7275 C C . THR B 1 387 ? 29.016 -27.547 -26.281 1 83 387 THR B C 1
ATOM 7277 O O . THR B 1 387 ? 30.078 -27.797 -26.844 1 83 387 THR B O 1
ATOM 7280 N N . LYS B 1 388 ? 27.875 -27.5 -26.969 1 84.88 388 LYS B N 1
ATOM 7281 C CA . LYS B 1 388 ? 27.828 -27.906 -28.359 1 84.88 388 LYS B CA 1
ATOM 7282 C C . LYS B 1 388 ? 27.719 -26.703 -29.281 1 84.88 388 LYS B C 1
ATOM 7284 O O . LYS B 1 388 ? 27.125 -26.781 -30.359 1 84.88 388 LYS B O 1
ATOM 7289 N N . GLY B 1 389 ? 28.125 -25.547 -28.828 1 85.94 389 GLY B N 1
ATOM 7290 C CA . GLY B 1 389 ? 28.141 -24.375 -29.688 1 85.94 389 GLY B CA 1
ATOM 7291 C C . GLY B 1 389 ? 27.047 -23.391 -29.359 1 85.94 389 GLY B C 1
ATOM 7292 O O . GLY B 1 389 ? 26.422 -23.453 -28.297 1 85.94 389 GLY B O 1
ATOM 7293 N N . ASP B 1 390 ? 26.938 -22.375 -30.375 1 88.94 390 ASP B N 1
ATOM 7294 C CA . ASP B 1 390 ? 26 -21.281 -30.203 1 88.94 390 ASP B CA 1
ATOM 7295 C C . ASP B 1 390 ? 25.078 -21.141 -31.422 1 88.94 390 ASP B C 1
ATOM 7297 O O . ASP B 1 390 ? 25.531 -21.234 -32.562 1 88.94 390 ASP B O 1
ATOM 7301 N N . VAL B 1 391 ? 23.812 -21.031 -31.031 1 90.56 391 VAL B N 1
ATOM 7302 C CA . VAL B 1 391 ? 22.859 -20.797 -32.094 1 90.56 391 VAL B CA 1
ATOM 7303 C C . VAL B 1 391 ? 22.906 -19.328 -32.531 1 90.56 391 VAL B C 1
ATOM 7305 O O . VAL B 1 391 ? 22.859 -18.422 -31.688 1 90.56 391 VAL B O 1
ATOM 7308 N N . ASN B 1 392 ? 23.078 -19.047 -33.812 1 92.94 392 ASN B N 1
ATOM 7309 C CA . ASN B 1 392 ? 22.922 -17.688 -34.344 1 92.94 392 ASN B CA 1
ATOM 7310 C C . ASN B 1 392 ? 21.453 -17.312 -34.469 1 92.94 392 ASN B C 1
ATOM 7312 O O . ASN B 1 392 ? 20.828 -17.562 -35.5 1 92.94 392 ASN B O 1
ATOM 7316 N N . CYS B 1 393 ? 20.984 -16.625 -33.562 1 92.38 393 CYS B N 1
ATOM 7317 C CA . CYS B 1 393 ? 19.562 -16.359 -33.438 1 92.38 393 CYS B CA 1
ATOM 7318 C C . CYS B 1 393 ? 19.078 -15.469 -34.562 1 92.38 393 CYS B C 1
ATOM 7320 O O . CYS B 1 393 ? 17.922 -15.578 -35 1 92.38 393 CYS B O 1
ATOM 7322 N N . TYR B 1 394 ? 19.938 -14.617 -35.156 1 93.12 394 TYR B N 1
ATOM 7323 C CA . TYR B 1 394 ? 19.547 -13.797 -36.281 1 93.12 394 TYR B CA 1
ATOM 7324 C C . TYR B 1 394 ? 19.344 -14.656 -37.531 1 93.12 394 TYR B C 1
ATOM 7326 O O . TYR B 1 394 ? 18.391 -14.453 -38.281 1 93.12 394 TYR B O 1
ATOM 7334 N N . GLN B 1 395 ? 20.219 -15.5 -37.656 1 94.06 395 GLN B N 1
ATOM 7335 C CA . GLN B 1 395 ? 20.078 -16.422 -38.781 1 94.06 395 GLN B CA 1
ATOM 7336 C C . GLN B 1 395 ? 18.859 -17.328 -38.594 1 94.06 395 GLN B C 1
ATOM 7338 O O . GLN B 1 395 ? 18.156 -17.641 -39.562 1 94.06 395 GLN B O 1
ATOM 7343 N N . GLU B 1 396 ? 18.688 -17.75 -37.406 1 94.25 396 GLU B N 1
ATOM 7344 C CA . GLU B 1 396 ? 17.531 -18.609 -37.125 1 94.25 396 GLU B CA 1
ATOM 7345 C C . GLU B 1 396 ? 16.219 -17.875 -37.375 1 94.25 396 GLU B C 1
ATOM 7347 O O . GLU B 1 396 ? 15.234 -18.5 -37.781 1 94.25 396 GLU B O 1
ATOM 7352 N N . LEU B 1 397 ? 16.219 -16.594 -37.125 1 94.62 397 LEU B N 1
ATOM 7353 C CA . LEU B 1 397 ? 15.016 -15.805 -37.375 1 94.62 397 LEU B CA 1
ATOM 7354 C C . LEU B 1 397 ? 14.633 -15.852 -38.844 1 94.62 397 LEU B C 1
ATOM 7356 O O . LEU B 1 397 ? 13.453 -15.984 -39.188 1 94.62 397 LEU B O 1
ATOM 7360 N N . LEU B 1 398 ? 15.586 -15.797 -39.719 1 94.75 398 LEU B N 1
ATOM 7361 C CA . LEU B 1 398 ? 15.359 -15.898 -41.156 1 94.75 398 LEU B CA 1
ATOM 7362 C C . LEU B 1 398 ? 14.859 -17.297 -41.5 1 94.75 398 LEU B C 1
ATOM 7364 O O . LEU B 1 398 ? 13.945 -17.438 -42.344 1 94.75 398 LEU B O 1
ATOM 7368 N N . LYS B 1 399 ? 15.516 -18.281 -40.906 1 95.69 399 LYS B N 1
ATOM 7369 C CA . LYS B 1 399 ? 15.094 -19.672 -41.156 1 95.69 399 LYS B CA 1
ATOM 7370 C C . LYS B 1 399 ? 13.664 -19.891 -40.688 1 95.69 399 LYS B C 1
ATOM 7372 O O . LYS B 1 399 ? 12.914 -20.656 -41.281 1 95.69 399 LYS B O 1
ATOM 7377 N N . PHE B 1 400 ? 13.375 -19.297 -39.625 1 94.12 400 PHE B N 1
ATOM 7378 C CA . PHE B 1 400 ? 12.031 -19.422 -39.062 1 94.12 400 PHE B CA 1
ATOM 7379 C C . PHE B 1 400 ? 10.984 -18.891 -40.031 1 94.12 400 PHE B C 1
ATOM 7381 O O . PHE B 1 400 ? 9.93 -19.5 -40.188 1 94.12 400 PHE B O 1
ATOM 7388 N N . VAL B 1 401 ? 11.227 -17.781 -40.656 1 94.19 401 VAL B N 1
ATOM 7389 C CA . VAL B 1 401 ? 10.289 -17.125 -41.562 1 94.19 401 VAL B CA 1
ATOM 7390 C C . VAL B 1 401 ? 10 -18.062 -42.75 1 94.19 401 VAL B C 1
ATOM 7392 O O . VAL B 1 401 ? 8.875 -18.094 -43.25 1 94.19 401 VAL B O 1
ATOM 7395 N N . ILE B 1 402 ? 10.938 -18.844 -43.125 1 94.5 402 ILE B N 1
ATOM 7396 C CA . ILE B 1 402 ? 10.742 -19.703 -44.281 1 94.5 402 ILE B CA 1
ATOM 7397 C C . ILE B 1 402 ? 10.383 -21.125 -43.812 1 94.5 402 ILE B C 1
ATOM 7399 O O . ILE B 1 402 ? 10.406 -22.062 -44.625 1 94.5 402 ILE B O 1
ATOM 7403 N N . GLY B 1 403 ? 10.258 -21.328 -42.562 1 92 403 GLY B N 1
ATOM 7404 C CA . GLY B 1 403 ? 9.75 -22.578 -42.031 1 92 403 GLY B CA 1
ATOM 7405 C C . GLY B 1 403 ? 10.82 -23.641 -41.875 1 92 403 GLY B C 1
ATOM 7406 O O . GLY B 1 403 ? 10.516 -24.828 -41.844 1 92 403 GLY B O 1
ATOM 7407 N N . LYS B 1 404 ? 12.055 -23.266 -41.688 1 93.94 404 LYS B N 1
ATOM 7408 C CA . LYS B 1 404 ? 13.125 -24.25 -41.688 1 93.94 404 LYS B CA 1
ATOM 7409 C C . LYS B 1 404 ? 13.891 -24.234 -40.375 1 93.94 404 LYS B C 1
ATOM 7411 O O . LYS B 1 404 ? 14.898 -24.938 -40.219 1 93.94 404 LYS B O 1
ATOM 7416 N N . SER B 1 405 ? 13.461 -23.531 -39.469 1 94.62 405 SER B N 1
ATOM 7417 C CA . SER B 1 405 ? 14.172 -23.469 -38.188 1 94.62 405 SER B CA 1
ATOM 7418 C C . SER B 1 405 ? 13.727 -24.578 -37.25 1 94.62 405 SER B C 1
ATOM 7420 O O . SER B 1 405 ? 12.547 -24.922 -37.219 1 94.62 405 SER B O 1
ATOM 7422 N N . ASN B 1 406 ? 14.672 -25.094 -36.5 1 93.94 406 ASN B N 1
ATOM 7423 C CA . ASN B 1 406 ? 14.383 -26.078 -35.469 1 93.94 406 ASN B CA 1
ATOM 7424 C C . ASN B 1 406 ? 14.102 -25.422 -34.125 1 93.94 406 ASN B C 1
ATOM 7426 O O . ASN B 1 406 ? 14.102 -26.078 -33.094 1 93.94 406 ASN B O 1
ATOM 7430 N N . HIS B 1 407 ? 13.938 -24.141 -34.156 1 95.62 407 HIS B N 1
ATOM 7431 C CA . HIS B 1 407 ? 13.727 -23.375 -32.938 1 95.62 407 HIS B CA 1
ATOM 7432 C C . HIS B 1 407 ? 12.43 -22.578 -33 1 95.62 407 HIS B C 1
ATOM 7434 O O . HIS B 1 407 ? 11.938 -22.281 -34.094 1 95.62 407 HIS B O 1
ATOM 7440 N N . THR B 1 408 ? 11.82 -22.344 -31.844 1 95.56 408 THR B N 1
ATOM 7441 C CA . THR B 1 408 ? 10.594 -21.562 -31.781 1 95.56 408 THR B CA 1
ATOM 7442 C C . THR B 1 408 ? 10.898 -20.062 -31.875 1 95.56 408 THR B C 1
ATOM 7444 O O . THR B 1 408 ? 12.031 -19.641 -31.609 1 95.56 408 THR B O 1
ATOM 7447 N N . LEU B 1 409 ? 9.906 -19.297 -32.25 1 94.44 409 LEU B N 1
ATOM 7448 C CA . LEU B 1 409 ? 10.078 -17.859 -32.312 1 94.44 409 LEU B CA 1
ATOM 7449 C C . LEU B 1 409 ? 10.438 -17.266 -30.969 1 94.44 409 LEU B C 1
ATOM 7451 O O . LEU B 1 409 ? 11.305 -16.406 -30.859 1 94.44 409 LEU B O 1
ATOM 7455 N N . ALA B 1 410 ? 9.727 -17.734 -29.938 1 93.19 410 ALA B N 1
ATOM 7456 C CA . ALA B 1 410 ? 10.023 -17.281 -28.578 1 93.19 410 ALA B CA 1
ATOM 7457 C C . ALA B 1 410 ? 11.469 -17.578 -28.203 1 93.19 410 ALA B C 1
ATOM 7459 O O . ALA B 1 410 ? 12.141 -16.734 -27.594 1 93.19 410 ALA B O 1
ATOM 7460 N N . GLY B 1 411 ? 11.906 -18.734 -28.531 1 93.25 411 GLY B N 1
ATOM 7461 C CA . GLY B 1 411 ? 13.289 -19.094 -28.266 1 93.25 411 GLY B CA 1
ATOM 7462 C C . GLY B 1 411 ? 14.281 -18.203 -28.984 1 93.25 411 GLY B C 1
ATOM 7463 O O . GLY B 1 411 ? 15.266 -17.75 -28.391 1 93.25 411 GLY B O 1
ATOM 7464 N N . ILE B 1 412 ? 14.031 -17.906 -30.203 1 94.38 412 ILE B N 1
ATOM 7465 C CA . ILE B 1 412 ? 14.906 -17.078 -31.031 1 94.38 412 ILE B CA 1
ATOM 7466 C C . ILE B 1 412 ? 14.977 -15.672 -30.453 1 94.38 412 ILE B C 1
ATOM 7468 O O . ILE B 1 412 ? 16.062 -15.109 -30.281 1 94.38 412 ILE B O 1
ATOM 7472 N N . ILE B 1 413 ? 13.859 -15.18 -30.094 1 91.94 413 ILE B N 1
ATOM 7473 C CA . ILE B 1 413 ? 13.805 -13.828 -29.531 1 91.94 413 ILE B CA 1
ATOM 7474 C C . ILE B 1 413 ? 14.539 -13.781 -28.203 1 91.94 413 ILE B C 1
ATOM 7476 O O . ILE B 1 413 ? 15.289 -12.844 -27.938 1 91.94 413 ILE B O 1
ATOM 7480 N N . THR B 1 414 ? 14.289 -14.758 -27.391 1 90.44 414 THR B N 1
ATOM 7481 C CA . THR B 1 414 ? 14.969 -14.844 -26.109 1 90.44 414 THR B CA 1
ATOM 7482 C C . THR B 1 414 ? 16.484 -14.891 -26.297 1 90.44 414 THR B C 1
ATOM 7484 O O . THR B 1 414 ? 17.219 -14.242 -25.562 1 90.44 414 THR B O 1
ATOM 7487 N N . GLY B 1 415 ? 16.891 -15.688 -27.25 1 89.94 415 GLY B N 1
ATOM 7488 C CA . GLY B 1 415 ? 18.312 -15.75 -27.562 1 89.94 415 GLY B CA 1
ATOM 7489 C C . GLY B 1 415 ? 18.906 -14.406 -27.938 1 89.94 415 GLY B C 1
ATOM 7490 O O . GLY B 1 415 ? 20.031 -14.086 -27.547 1 89.94 415 GLY B O 1
ATOM 7491 N N . ILE B 1 416 ? 18.172 -13.625 -28.656 1 88.06 416 ILE B N 1
ATOM 7492 C CA . ILE B 1 416 ? 18.625 -12.305 -29.078 1 88.06 416 ILE B CA 1
ATOM 7493 C C . ILE B 1 416 ? 18.734 -11.375 -27.875 1 88.06 416 ILE B C 1
ATOM 7495 O O . ILE B 1 416 ? 19.75 -10.68 -27.703 1 88.06 416 ILE B O 1
ATOM 7499 N N . ILE B 1 417 ? 17.812 -11.445 -26.938 1 85.38 417 ILE B N 1
ATOM 7500 C CA . ILE B 1 417 ? 17.734 -10.555 -25.781 1 85.38 417 ILE B CA 1
ATOM 7501 C C . ILE B 1 417 ? 18.812 -10.938 -24.766 1 85.38 417 ILE B C 1
ATOM 7503 O O . ILE B 1 417 ? 19.438 -10.07 -24.156 1 85.38 417 ILE B O 1
ATOM 7507 N N . ASP B 1 418 ? 18.922 -12.164 -24.547 1 83.44 418 ASP B N 1
ATOM 7508 C CA . ASP B 1 418 ? 19.891 -12.664 -23.578 1 83.44 418 ASP B CA 1
ATOM 7509 C C . ASP B 1 418 ? 21.312 -12.258 -23.969 1 83.44 418 ASP B C 1
ATOM 7511 O O . ASP B 1 418 ? 22.172 -12.086 -23.094 1 83.44 418 ASP B O 1
ATOM 7515 N N . GLY B 1 419 ? 21.562 -12.062 -25.141 1 76.56 419 GLY B N 1
ATOM 7516 C CA . GLY B 1 419 ? 22.891 -11.656 -25.609 1 76.56 419 GLY B CA 1
ATOM 7517 C C . GLY B 1 419 ? 23.172 -10.188 -25.406 1 76.56 419 GLY B C 1
ATOM 7518 O O . GLY B 1 419 ? 24.328 -9.766 -25.406 1 76.56 419 GLY B O 1
ATOM 7519 N N . ALA B 1 420 ? 22.141 -9.57 -24.969 1 78.88 420 ALA B N 1
ATOM 7520 C CA . ALA B 1 420 ? 22.297 -8.133 -24.781 1 78.88 420 ALA B CA 1
ATOM 7521 C C . ALA B 1 420 ? 22.672 -7.824 -23.328 1 78.88 420 ALA B C 1
ATOM 7523 O O . ALA B 1 420 ? 22.25 -8.516 -22.406 1 78.88 420 ALA B O 1
ATOM 7524 N N . ASP B 1 421 ? 23.734 -7.098 -23.016 1 79.75 421 ASP B N 1
ATOM 7525 C CA . ASP B 1 421 ? 24.156 -6.609 -21.703 1 79.75 421 ASP B CA 1
ATOM 7526 C C . ASP B 1 421 ? 24.078 -5.086 -21.641 1 79.75 421 ASP B C 1
ATOM 7528 O O . ASP B 1 421 ? 25.094 -4.398 -21.734 1 79.75 421 ASP B O 1
ATOM 7532 N N . PRO B 1 422 ? 22.875 -4.707 -21.312 1 81.62 422 PRO B N 1
ATOM 7533 C CA . PRO B 1 422 ? 22.672 -3.27 -21.5 1 81.62 422 PRO B CA 1
ATOM 7534 C C . PRO B 1 422 ? 23.141 -2.455 -20.281 1 81.62 422 PRO B C 1
ATOM 7536 O O . PRO B 1 422 ? 23.109 -1.223 -20.328 1 81.62 422 PRO B O 1
ATOM 7539 N N . TRP B 1 423 ? 23.625 -3.102 -19.234 1 88.5 423 TRP B N 1
ATOM 7540 C CA . TRP B 1 423 ? 23.922 -2.352 -18.016 1 88.5 423 TRP B CA 1
ATOM 7541 C C . TRP B 1 423 ? 25.422 -2.283 -17.766 1 88.5 423 TRP B C 1
ATOM 7543 O O . TRP B 1 423 ? 26.156 -3.244 -18.031 1 88.5 423 TRP B O 1
ATOM 7553 N N . THR B 1 424 ? 25.891 -1.136 -17.219 1 91 424 THR B N 1
ATOM 7554 C CA . THR B 1 424 ? 27.25 -1.001 -16.719 1 91 424 THR B CA 1
ATOM 7555 C C . THR B 1 424 ? 27.422 -1.737 -15.398 1 91 424 THR B C 1
ATOM 7557 O O . THR B 1 424 ? 26.438 -2.133 -14.773 1 91 424 THR B O 1
ATOM 7560 N N . LYS B 1 425 ? 28.688 -1.903 -14.992 1 91.44 425 LYS B N 1
ATOM 7561 C CA . LYS B 1 425 ? 28.984 -2.557 -13.719 1 91.44 425 LYS B CA 1
ATOM 7562 C C . LYS B 1 425 ? 28.359 -1.799 -12.555 1 91.44 425 LYS B C 1
ATOM 7564 O O . LYS B 1 425 ? 27.844 -2.408 -11.617 1 91.44 425 LYS B O 1
ATOM 7569 N N . GLU B 1 426 ? 28.391 -0.526 -12.648 1 93.19 426 GLU B N 1
ATOM 7570 C CA . GLU B 1 426 ? 27.828 0.31 -11.594 1 93.19 426 GLU B CA 1
ATOM 7571 C C . GLU B 1 426 ? 26.312 0.171 -11.531 1 93.19 426 GLU B C 1
ATOM 7573 O O . GLU B 1 426 ? 25.734 0.098 -10.438 1 93.19 426 GLU B O 1
ATOM 7578 N N . GLN B 1 427 ? 25.703 0.127 -12.648 1 92.25 427 GLN B N 1
ATOM 7579 C CA . GLN B 1 427 ? 24.25 -0.039 -12.719 1 92.25 427 GLN B CA 1
ATOM 7580 C C . GLN B 1 427 ? 23.828 -1.405 -12.18 1 92.25 427 GLN B C 1
ATOM 7582 O O . GLN B 1 427 ? 22.828 -1.52 -11.484 1 92.25 427 GLN B O 1
ATOM 7587 N N . LYS B 1 428 ? 24.578 -2.406 -12.562 1 93.38 428 LYS B N 1
ATOM 7588 C CA . LYS B 1 428 ? 24.297 -3.752 -12.07 1 93.38 428 LYS B CA 1
ATOM 7589 C C . LYS B 1 428 ? 24.344 -3.805 -10.547 1 93.38 428 LYS B C 1
ATOM 7591 O O . LYS B 1 428 ? 23.469 -4.371 -9.906 1 93.38 428 LYS B O 1
ATOM 7596 N N . ASN B 1 429 ? 25.328 -3.184 -10 1 94.12 429 ASN B N 1
ATOM 7597 C CA . ASN B 1 429 ? 25.484 -3.166 -8.555 1 94.12 429 ASN B CA 1
ATOM 7598 C C . ASN B 1 429 ? 24.328 -2.445 -7.867 1 94.12 429 ASN B C 1
ATOM 7600 O O . ASN B 1 429 ? 23.844 -2.881 -6.82 1 94.12 429 ASN B O 1
ATOM 7604 N N . GLU B 1 430 ? 23.953 -1.416 -8.453 1 95.31 430 GLU B N 1
ATOM 7605 C CA . GLU B 1 430 ? 22.828 -0.656 -7.895 1 95.31 430 GLU B CA 1
ATOM 7606 C C . GLU B 1 430 ? 21.547 -1.47 -7.922 1 95.31 430 GLU B C 1
ATOM 7608 O O . GLU B 1 430 ? 20.781 -1.477 -6.949 1 95.31 430 GLU B O 1
ATOM 7613 N N . LEU B 1 431 ? 21.328 -2.09 -9.031 1 95.12 431 LEU B N 1
ATOM 7614 C CA . LEU B 1 431 ? 20.109 -2.881 -9.195 1 95.12 431 LEU B CA 1
ATOM 7615 C C . LEU B 1 431 ? 20.109 -4.086 -8.258 1 95.12 431 LEU B C 1
ATOM 7617 O O . LEU B 1 431 ? 19.078 -4.445 -7.699 1 95.12 431 LEU B O 1
ATOM 7621 N N . LEU B 1 432 ? 21.219 -4.695 -8.055 1 94.94 432 LEU B N 1
ATOM 7622 C CA . LEU B 1 432 ? 21.328 -5.812 -7.125 1 94.94 432 LEU B CA 1
ATOM 7623 C C . LEU B 1 432 ? 21.109 -5.348 -5.688 1 94.94 432 LEU B C 1
ATOM 7625 O O . LEU B 1 432 ? 20.484 -6.059 -4.891 1 94.94 432 LEU B O 1
ATOM 7629 N N . TYR B 1 433 ? 21.656 -4.184 -5.41 1 95.06 433 TYR B N 1
ATOM 7630 C CA . TYR B 1 433 ? 21.406 -3.598 -4.102 1 95.06 433 TYR B CA 1
ATOM 7631 C C . TYR B 1 433 ? 19.906 -3.365 -3.885 1 95.06 433 TYR B C 1
ATOM 7633 O O . TYR B 1 433 ? 19.375 -3.666 -2.814 1 95.06 433 TYR B O 1
ATOM 7641 N N . LYS B 1 434 ? 19.25 -2.854 -4.848 1 96.06 434 LYS B N 1
ATOM 7642 C CA . LYS B 1 434 ? 17.812 -2.611 -4.773 1 96.06 434 LYS B CA 1
ATOM 7643 C C . LYS B 1 434 ? 17.047 -3.916 -4.59 1 96.06 434 LYS B C 1
ATOM 7645 O O . LYS B 1 434 ? 16.047 -3.959 -3.863 1 96.06 434 LYS B O 1
ATOM 7650 N N . ARG B 1 435 ? 17.469 -4.941 -5.301 1 96.38 435 ARG B N 1
ATOM 7651 C CA . ARG B 1 435 ? 16.844 -6.25 -5.148 1 96.38 435 ARG B CA 1
ATOM 7652 C C . ARG B 1 435 ? 16.953 -6.746 -3.711 1 96.38 435 ARG B C 1
ATOM 7654 O O . ARG B 1 435 ? 15.961 -7.207 -3.135 1 96.38 435 ARG B O 1
ATOM 7661 N N . ASP B 1 436 ? 18.109 -6.633 -3.135 1 96.25 436 ASP B N 1
ATOM 7662 C CA . ASP B 1 436 ? 18.344 -7.102 -1.772 1 96.25 436 ASP B CA 1
ATOM 7663 C C . ASP B 1 436 ? 17.578 -6.25 -0.761 1 96.25 436 ASP B C 1
ATOM 7665 O O . ASP B 1 436 ? 17.109 -6.762 0.257 1 96.25 436 ASP B O 1
ATOM 7669 N N . ARG B 1 437 ? 17.531 -4.984 -1.046 1 95.12 437 ARG B N 1
ATOM 7670 C CA . ARG B 1 437 ? 16.719 -4.109 -0.203 1 95.12 437 ARG B CA 1
ATOM 7671 C C . ARG B 1 437 ? 15.258 -4.527 -0.225 1 95.12 437 ARG B C 1
ATOM 7673 O O . ARG B 1 437 ? 14.594 -4.531 0.814 1 95.12 437 ARG B O 1
ATOM 7680 N N . MET B 1 438 ? 14.758 -4.805 -1.384 1 96.75 438 MET B N 1
ATOM 7681 C CA . MET B 1 438 ? 13.375 -5.25 -1.497 1 96.75 438 MET B CA 1
ATOM 7682 C C . MET B 1 438 ? 13.164 -6.562 -0.745 1 96.75 438 MET B C 1
ATOM 7684 O O . MET B 1 438 ? 12.133 -6.742 -0.084 1 96.75 438 MET B O 1
ATOM 7688 N N . LYS B 1 439 ? 14.078 -7.449 -0.92 1 96.75 439 LYS B N 1
ATOM 7689 C CA . LYS B 1 439 ? 14.016 -8.711 -0.191 1 96.75 439 LYS B CA 1
ATOM 7690 C C . LYS B 1 439 ? 13.914 -8.477 1.313 1 96.75 439 LYS B C 1
ATOM 7692 O O . LYS B 1 439 ? 13.102 -9.102 1.994 1 96.75 439 LYS B O 1
ATOM 7697 N N . ARG B 1 440 ? 14.719 -7.594 1.83 1 95.31 440 ARG B N 1
ATOM 7698 C CA . ARG B 1 440 ? 14.68 -7.234 3.244 1 95.31 440 ARG B CA 1
ATOM 7699 C C . ARG B 1 440 ? 13.344 -6.605 3.615 1 95.31 440 ARG B C 1
ATOM 7701 O O . ARG B 1 440 ? 12.797 -6.887 4.68 1 95.31 440 ARG B O 1
ATOM 7708 N N . GLN B 1 441 ? 12.875 -5.762 2.75 1 95.94 441 GLN B N 1
ATOM 7709 C CA . GLN B 1 441 ? 11.594 -5.094 2.977 1 95.94 441 GLN B CA 1
ATOM 7710 C C . GLN B 1 441 ? 10.469 -6.109 3.152 1 95.94 441 GLN B C 1
ATOM 7712 O O . GLN B 1 441 ? 9.656 -5.984 4.07 1 95.94 441 GLN B O 1
ATOM 7717 N N . VAL B 1 442 ? 10.445 -7.07 2.316 1 97.62 442 VAL B N 1
ATOM 7718 C CA . VAL B 1 442 ? 9.391 -8.078 2.365 1 97.62 442 VAL B CA 1
ATOM 7719 C C . VAL B 1 442 ? 9.57 -8.945 3.609 1 97.62 442 VAL B C 1
ATOM 7721 O O . VAL B 1 442 ? 8.594 -9.25 4.305 1 97.62 442 VAL B O 1
ATOM 7724 N N . ARG B 1 443 ? 10.734 -9.32 3.869 1 97.06 443 ARG B N 1
ATOM 7725 C CA . ARG B 1 443 ? 11.023 -10.156 5.027 1 97.06 443 ARG B CA 1
ATOM 7726 C C . ARG B 1 443 ? 10.617 -9.461 6.324 1 97.06 443 ARG B C 1
ATOM 7728 O O . ARG B 1 443 ? 10 -10.078 7.195 1 97.06 443 ARG B O 1
ATOM 7735 N N . GLU B 1 444 ? 10.945 -8.172 6.434 1 94.5 444 GLU B N 1
ATOM 7736 C CA . GLU B 1 444 ? 10.656 -7.434 7.656 1 94.5 444 GLU B CA 1
ATOM 7737 C C . GLU B 1 444 ? 9.156 -7.16 7.793 1 94.5 444 GLU B C 1
ATOM 7739 O O . GLU B 1 444 ? 8.617 -7.152 8.906 1 94.5 444 GLU B O 1
ATOM 7744 N N . LEU B 1 445 ? 8.555 -6.926 6.707 1 95.81 445 LEU B N 1
ATOM 7745 C CA . LEU B 1 445 ? 7.121 -6.652 6.742 1 95.81 445 LEU B CA 1
ATOM 7746 C C . LEU B 1 445 ? 6.344 -7.895 7.164 1 95.81 445 LEU B C 1
ATOM 7748 O O . LEU B 1 445 ? 5.473 -7.824 8.039 1 95.81 445 LEU B O 1
ATOM 7752 N N . LEU B 1 446 ? 6.652 -9.062 6.547 1 97.5 446 LEU B N 1
ATOM 7753 C CA . LEU B 1 446 ? 5.855 -10.266 6.758 1 97.5 446 LEU B CA 1
ATOM 7754 C C . LEU B 1 446 ? 6.27 -10.977 8.047 1 97.5 446 LEU B C 1
ATOM 7756 O O . LEU B 1 446 ? 5.434 -11.578 8.719 1 97.5 446 LEU B O 1
ATOM 7760 N N . GLY B 1 447 ? 7.555 -10.984 8.328 1 96.19 447 GLY B N 1
ATOM 7761 C CA . GLY B 1 447 ? 8.031 -11.719 9.492 1 96.19 447 GLY B CA 1
ATOM 7762 C C . GLY B 1 447 ? 7.727 -13.203 9.422 1 96.19 447 GLY B C 1
ATOM 7763 O O . GLY B 1 447 ? 7.871 -13.82 8.367 1 96.19 447 GLY B O 1
ATOM 7764 N N . ASN B 1 448 ? 7.309 -13.797 10.57 1 96.38 448 ASN B N 1
ATOM 7765 C CA . ASN B 1 448 ? 7.086 -15.234 10.641 1 96.38 448 ASN B CA 1
ATOM 7766 C C . ASN B 1 448 ? 5.598 -15.57 10.695 1 96.38 448 ASN B C 1
ATOM 7768 O O . ASN B 1 448 ? 5.223 -16.75 10.734 1 96.38 448 ASN B O 1
ATOM 7772 N N . ASP B 1 449 ? 4.773 -14.531 10.633 1 96.5 449 ASP B N 1
ATOM 7773 C CA . ASP B 1 449 ? 3.342 -14.781 10.758 1 96.5 449 ASP B CA 1
ATOM 7774 C C . ASP B 1 449 ? 2.557 -14 9.711 1 96.5 449 ASP B C 1
ATOM 7776 O O . ASP B 1 449 ? 1.338 -13.852 9.82 1 96.5 449 ASP B O 1
ATOM 7780 N N . GLY B 1 450 ? 3.256 -13.43 8.773 1 97.62 450 GLY B N 1
ATOM 7781 C CA . GLY B 1 450 ? 2.6 -12.672 7.723 1 97.62 450 GLY B CA 1
ATOM 7782 C C . GLY B 1 450 ? 2.59 -13.383 6.383 1 97.62 450 GLY B C 1
ATOM 7783 O O . GLY B 1 450 ? 3.504 -14.148 6.074 1 97.62 450 GLY B O 1
ATOM 7784 N N . ILE B 1 451 ? 1.545 -13.094 5.586 1 98.75 451 ILE B N 1
ATOM 7785 C CA . ILE B 1 451 ? 1.464 -13.578 4.211 1 98.75 451 ILE B CA 1
ATOM 7786 C C . ILE B 1 451 ? 1.073 -12.43 3.283 1 98.75 451 ILE B C 1
ATOM 7788 O O . ILE B 1 451 ? 0.477 -11.445 3.721 1 98.75 451 ILE B O 1
ATOM 7792 N N . LEU B 1 452 ? 1.459 -12.555 2.076 1 98.81 452 LEU B N 1
ATOM 7793 C CA . LEU B 1 452 ? 1.136 -11.578 1.044 1 98.81 452 LEU B CA 1
ATOM 7794 C C . LEU B 1 452 ? 0.36 -12.227 -0.097 1 98.81 452 LEU B C 1
ATOM 7796 O O . LEU B 1 452 ? 0.841 -13.18 -0.719 1 98.81 452 LEU B O 1
ATOM 7800 N N . LEU B 1 453 ? -0.876 -11.789 -0.275 1 98.88 453 LEU B N 1
ATOM 7801 C CA . LEU B 1 453 ? -1.642 -12.195 -1.446 1 98.88 453 LEU B CA 1
ATOM 7802 C C . LEU B 1 453 ? -1.306 -11.328 -2.65 1 98.88 453 LEU B C 1
ATOM 7804 O O . LEU B 1 453 ? -1.232 -10.102 -2.533 1 98.88 453 LEU B O 1
ATOM 7808 N N . PHE B 1 454 ? -1.073 -11.914 -3.75 1 98.75 454 PHE B N 1
ATOM 7809 C CA . PHE B 1 454 ? -0.653 -11.258 -4.98 1 98.75 454 PHE B CA 1
ATOM 7810 C C . PHE B 1 454 ? -1.257 -11.953 -6.195 1 98.75 454 PHE B C 1
ATOM 7812 O O . PHE B 1 454 ? -1.345 -13.18 -6.238 1 98.75 454 PHE B O 1
ATOM 7819 N N . PRO B 1 455 ? -1.704 -11.203 -7.246 1 98.38 455 PRO B N 1
ATOM 7820 C CA . PRO B 1 455 ? -2.289 -11.867 -8.414 1 98.38 455 PRO B CA 1
ATOM 7821 C C . PRO B 1 455 ? -1.319 -12.836 -9.094 1 98.38 455 PRO B C 1
ATOM 7823 O O . PRO B 1 455 ? -0.119 -12.555 -9.172 1 98.38 455 PRO B O 1
ATOM 7826 N N . SER B 1 456 ? -1.822 -13.906 -9.625 1 98.31 456 SER B N 1
ATOM 7827 C CA . SER B 1 456 ? -0.995 -14.891 -10.305 1 98.31 456 SER B CA 1
ATOM 7828 C C . SER B 1 456 ? -0.525 -14.383 -11.656 1 98.31 456 SER B C 1
ATOM 7830 O O . SER B 1 456 ? 0.525 -14.797 -12.156 1 98.31 456 SER B O 1
ATOM 7832 N N . TRP B 1 457 ? -1.269 -13.625 -12.258 1 97.81 457 TRP B N 1
ATOM 7833 C CA . TRP B 1 457 ? -1.115 -13.047 -13.586 1 97.81 457 TRP B CA 1
ATOM 7834 C C . TRP B 1 457 ? -2.068 -11.875 -13.789 1 97.81 457 TRP B C 1
ATOM 7836 O O . TRP B 1 457 ? -2.994 -11.672 -13 1 97.81 457 TRP B O 1
ATOM 7846 N N . PRO B 1 458 ? -1.868 -10.969 -14.758 1 96.75 458 PRO B N 1
ATOM 7847 C CA . PRO B 1 458 ? -2.77 -9.828 -14.914 1 96.75 458 PRO B CA 1
ATOM 7848 C C . PRO B 1 458 ? -4.16 -10.234 -15.398 1 96.75 458 PRO B C 1
ATOM 7850 O O . PRO B 1 458 ? -5.133 -9.508 -15.164 1 96.75 458 PRO B O 1
ATOM 7853 N N . CYS B 1 459 ? -4.207 -11.336 -16.141 1 97.12 459 CYS B N 1
ATOM 7854 C CA . CYS B 1 459 ? -5.461 -11.812 -16.703 1 97.12 459 CYS B CA 1
ATOM 7855 C C . CYS B 1 459 ? -5.508 -13.336 -16.734 1 97.12 459 CYS B C 1
ATOM 7857 O O . CYS B 1 459 ? -4.559 -13.992 -16.297 1 97.12 459 CYS B O 1
ATOM 7859 N N . THR B 1 460 ? -6.652 -13.891 -17.078 1 97.75 460 THR B N 1
ATOM 7860 C CA . THR B 1 460 ? -6.754 -15.336 -17.234 1 97.75 460 THR B CA 1
ATOM 7861 C C . THR B 1 460 ? -6.012 -15.797 -18.484 1 97.75 460 THR B C 1
ATOM 7863 O O . THR B 1 460 ? -5.352 -15 -19.156 1 97.75 460 THR B O 1
ATOM 7866 N N . ALA B 1 461 ? -6.051 -17.125 -18.766 1 98.12 461 ALA B N 1
ATOM 7867 C CA . ALA B 1 461 ? -5.242 -17.719 -19.828 1 98.12 461 ALA B CA 1
ATOM 7868 C C . ALA B 1 461 ? -5.422 -16.969 -21.141 1 98.12 461 ALA B C 1
ATOM 7870 O O . ALA B 1 461 ? -6.547 -16.797 -21.625 1 98.12 461 ALA B O 1
ATOM 7871 N N . MET B 1 462 ? -4.359 -16.547 -21.719 1 97.94 462 MET B N 1
ATOM 7872 C CA . MET B 1 462 ? -4.359 -15.789 -22.969 1 97.94 462 MET B CA 1
ATOM 7873 C C . MET B 1 462 ? -4.422 -16.734 -24.172 1 97.94 462 MET B C 1
ATOM 7875 O O . MET B 1 462 ? -4.141 -17.922 -24.047 1 97.94 462 MET B O 1
ATOM 7879 N N . TYR B 1 463 ? -4.812 -16.109 -25.328 1 98.19 463 TYR B N 1
ATOM 7880 C CA . TYR B 1 463 ? -4.773 -16.891 -26.562 1 98.19 463 TYR B CA 1
ATOM 7881 C C . TYR B 1 463 ? -3.34 -17.219 -26.953 1 98.19 463 TYR B C 1
ATOM 7883 O O . TYR B 1 463 ? -2.402 -16.516 -26.562 1 98.19 463 TYR B O 1
ATOM 7891 N N . HIS B 1 464 ? -3.186 -18.359 -27.656 1 97.56 464 HIS B N 1
ATOM 7892 C CA . HIS B 1 464 ? -1.862 -18.719 -28.141 1 97.56 464 HIS B CA 1
ATOM 7893 C C . HIS B 1 464 ? -1.22 -17.562 -28.906 1 97.56 464 HIS B C 1
ATOM 7895 O O . HIS B 1 464 ? -1.9 -16.844 -29.641 1 97.56 464 HIS B O 1
ATOM 7901 N N . ASN B 1 465 ? 0.043 -17.297 -28.672 1 96.31 465 ASN B N 1
ATOM 7902 C CA . ASN B 1 465 ? 0.878 -16.312 -29.359 1 96.31 465 ASN B CA 1
ATOM 7903 C C . ASN B 1 465 ? 0.624 -14.906 -28.828 1 96.31 465 ASN B C 1
ATOM 7905 O O . ASN B 1 465 ? 1.421 -13.992 -29.062 1 96.31 465 ASN B O 1
ATOM 7909 N N . GLU B 1 466 ? -0.447 -14.695 -28.078 1 97.19 466 GLU B N 1
ATOM 7910 C CA . GLU B 1 466 ? -0.733 -13.391 -27.5 1 97.19 466 GLU B CA 1
ATOM 7911 C C . GLU B 1 466 ? 0.372 -12.953 -26.547 1 97.19 466 GLU B C 1
ATOM 7913 O O . GLU B 1 466 ? 0.736 -11.781 -26.5 1 97.19 466 GLU B O 1
ATOM 7918 N N . PRO B 1 467 ? 0.954 -13.867 -25.812 1 96.62 467 PRO B N 1
ATOM 7919 C CA . PRO B 1 467 ? 1.999 -13.484 -24.859 1 96.62 467 PRO B CA 1
ATOM 7920 C C . PRO B 1 467 ? 3.236 -12.906 -25.547 1 96.62 467 PRO B C 1
ATOM 7922 O O . PRO B 1 467 ? 4.023 -12.203 -24.906 1 96.62 467 PRO B O 1
ATOM 7925 N N . LEU B 1 468 ? 3.436 -13.18 -26.828 1 95.94 468 LEU B N 1
ATOM 7926 C CA . LEU B 1 468 ? 4.566 -12.617 -27.547 1 95.94 468 LEU B CA 1
ATOM 7927 C C . LEU B 1 468 ? 4.531 -11.094 -27.516 1 95.94 468 LEU B C 1
ATOM 7929 O O . LEU B 1 468 ? 5.574 -10.438 -27.578 1 95.94 468 LEU B O 1
ATOM 7933 N N . LEU B 1 469 ? 3.293 -10.547 -27.312 1 96.69 469 LEU B N 1
ATOM 7934 C CA . LEU B 1 469 ? 3.117 -9.102 -27.328 1 96.69 469 LEU B CA 1
ATOM 7935 C C . LEU B 1 469 ? 2.908 -8.555 -25.922 1 96.69 469 LEU B C 1
ATOM 7937 O O . LEU B 1 469 ? 2.584 -7.375 -25.75 1 96.69 469 LEU B O 1
ATOM 7941 N N . THR B 1 470 ? 3.043 -9.367 -24.922 1 96.06 470 THR B N 1
ATOM 7942 C CA . THR B 1 470 ? 2.998 -9 -23.516 1 96.06 470 THR B CA 1
ATOM 7943 C C . THR B 1 470 ? 4.137 -9.656 -22.75 1 96.06 470 THR B C 1
ATOM 7945 O O . THR B 1 470 ? 3.906 -10.344 -21.75 1 96.06 470 THR B O 1
ATOM 7948 N N . PRO B 1 471 ? 5.32 -9.422 -23.141 1 90.62 471 PRO B N 1
ATOM 7949 C CA . PRO B 1 471 ? 6.457 -10.203 -22.641 1 90.62 471 PRO B CA 1
ATOM 7950 C C . PRO B 1 471 ? 6.758 -9.93 -21.172 1 90.62 471 PRO B C 1
ATOM 7952 O O . PRO B 1 471 ? 7.449 -10.727 -20.516 1 90.62 471 PRO B O 1
ATOM 7955 N N . LEU B 1 472 ? 6.191 -8.883 -20.578 1 94.75 472 LEU B N 1
ATOM 7956 C CA . LEU B 1 472 ? 6.582 -8.531 -19.219 1 94.75 472 LEU B CA 1
ATOM 7957 C C . LEU B 1 472 ? 5.566 -9.047 -18.203 1 94.75 472 LEU B C 1
ATOM 7959 O O . LEU B 1 472 ? 5.773 -8.93 -17 1 94.75 472 LEU B O 1
ATOM 7963 N N . ASN B 1 473 ? 4.531 -9.719 -18.672 1 96.56 473 ASN B N 1
ATOM 7964 C CA . ASN B 1 473 ? 3.49 -10.195 -17.766 1 96.56 473 ASN B CA 1
ATOM 7965 C C . ASN B 1 473 ? 4.023 -11.266 -16.812 1 96.56 473 ASN B C 1
ATOM 7967 O O . ASN B 1 473 ? 3.496 -11.438 -15.703 1 96.56 473 ASN B O 1
ATOM 7971 N N . PHE B 1 474 ? 5.082 -11.953 -17.156 1 96.44 474 PHE B N 1
ATOM 7972 C CA . PHE B 1 474 ? 5.613 -13 -16.297 1 96.44 474 PHE B CA 1
ATOM 7973 C C . PHE B 1 474 ? 6.246 -12.406 -15.047 1 96.44 474 PHE B C 1
ATOM 7975 O O . PHE B 1 474 ? 6.578 -13.133 -14.109 1 96.44 474 PHE B O 1
ATOM 7982 N N . GLY B 1 475 ? 6.344 -11.047 -15.055 1 96.81 475 GLY B N 1
ATOM 7983 C CA . GLY B 1 475 ? 6.84 -10.352 -13.875 1 96.81 475 GLY B CA 1
ATOM 7984 C C . GLY B 1 475 ? 6.043 -10.656 -12.617 1 96.81 475 GLY B C 1
ATOM 7985 O O . GLY B 1 475 ? 6.578 -10.609 -11.508 1 96.81 475 GLY B O 1
ATOM 7986 N N . TYR B 1 476 ? 4.777 -11.008 -12.766 1 97.62 476 TYR B N 1
ATOM 7987 C CA . TYR B 1 476 ? 3.904 -11.32 -11.633 1 97.62 476 TYR B CA 1
ATOM 7988 C C . TYR B 1 476 ? 4.422 -12.523 -10.859 1 97.62 476 TYR B C 1
ATOM 7990 O O . TYR B 1 476 ? 4.109 -12.695 -9.68 1 97.62 476 TYR B O 1
ATOM 7998 N N . THR B 1 477 ? 5.238 -13.375 -11.508 1 98.19 477 THR B N 1
ATOM 7999 C CA . THR B 1 477 ? 5.785 -14.547 -10.836 1 98.19 477 THR B CA 1
ATOM 8000 C C . THR B 1 477 ? 7.293 -14.422 -10.672 1 98.19 477 THR B C 1
ATOM 8002 O O . THR B 1 477 ? 7.828 -14.703 -9.594 1 98.19 477 THR B O 1
ATOM 8005 N N . ALA B 1 478 ? 7.98 -13.867 -11.664 1 97.81 478 ALA B N 1
ATOM 8006 C CA . ALA B 1 478 ? 9.438 -13.805 -11.695 1 97.81 478 ALA B CA 1
ATOM 8007 C C . ALA B 1 478 ? 9.984 -12.992 -10.516 1 97.81 478 ALA B C 1
ATOM 8009 O O . ALA B 1 478 ? 11.055 -13.297 -9.992 1 97.81 478 ALA B O 1
ATOM 8010 N N . LEU B 1 479 ? 9.195 -12.023 -10.164 1 97.94 479 LEU B N 1
ATOM 8011 C CA . LEU B 1 479 ? 9.602 -11.156 -9.055 1 97.94 479 LEU B CA 1
ATOM 8012 C C . LEU B 1 479 ? 9.93 -11.977 -7.812 1 97.94 479 LEU B C 1
ATOM 8014 O O . LEU B 1 479 ? 10.945 -11.742 -7.16 1 97.94 479 LEU B O 1
ATOM 8018 N N . TRP B 1 480 ? 9.133 -12.914 -7.5 1 98.5 480 TRP B N 1
ATOM 8019 C CA . TRP B 1 480 ? 9.25 -13.664 -6.25 1 98.5 480 TRP B CA 1
ATOM 8020 C C . TRP B 1 480 ? 10.336 -14.727 -6.352 1 98.5 480 TRP B C 1
ATOM 8022 O O . TRP B 1 480 ? 10.852 -15.203 -5.336 1 98.5 480 TRP B O 1
ATOM 8032 N N . ASN B 1 481 ? 10.664 -15.133 -7.602 1 98.31 481 ASN B N 1
ATOM 8033 C CA . ASN B 1 481 ? 11.852 -15.961 -7.801 1 98.31 481 ASN B CA 1
ATOM 8034 C C . ASN B 1 481 ? 13.133 -15.172 -7.547 1 98.31 481 ASN B C 1
ATOM 8036 O O . ASN B 1 481 ? 14.047 -15.664 -6.883 1 98.31 481 ASN B O 1
ATOM 8040 N N . ALA B 1 482 ? 13.141 -13.969 -8.094 1 97.5 482 ALA B N 1
ATOM 8041 C CA . ALA B 1 482 ? 14.32 -13.133 -7.918 1 97.5 482 ALA B CA 1
ATOM 8042 C C . ALA B 1 482 ? 14.578 -12.844 -6.438 1 97.5 482 ALA B C 1
ATOM 8044 O O . ALA B 1 482 ? 15.719 -12.672 -6.02 1 97.5 482 ALA B O 1
ATOM 8045 N N . LEU B 1 483 ? 13.492 -12.836 -5.672 1 98.12 483 LEU B N 1
ATOM 8046 C CA . LEU B 1 483 ? 13.633 -12.578 -4.242 1 98.12 483 LEU B CA 1
ATOM 8047 C C . LEU B 1 483 ? 13.828 -13.875 -3.471 1 98.12 483 LEU B C 1
ATOM 8049 O O . LEU B 1 483 ? 14.047 -13.859 -2.258 1 98.12 483 LEU B O 1
ATOM 8053 N N . ALA B 1 484 ? 13.727 -15.008 -4.082 1 98 484 ALA B N 1
ATOM 8054 C CA . ALA B 1 484 ? 13.961 -16.328 -3.498 1 98 484 ALA B CA 1
ATOM 8055 C C . ALA B 1 484 ? 13.023 -16.578 -2.318 1 98 484 ALA B C 1
ATOM 8057 O O . ALA B 1 484 ? 13.469 -16.969 -1.235 1 98 484 ALA B O 1
ATOM 8058 N N . LEU B 1 485 ? 11.742 -16.406 -2.562 1 98.56 485 LEU B N 1
ATOM 8059 C CA . LEU B 1 485 ? 10.742 -16.609 -1.526 1 98.56 485 LEU B CA 1
ATOM 8060 C C . LEU B 1 485 ? 9.797 -17.75 -1.901 1 98.56 485 LEU B C 1
ATOM 8062 O O . LEU B 1 485 ? 9.57 -18 -3.086 1 98.56 485 LEU B O 1
ATOM 8066 N N . PRO B 1 486 ? 9.242 -18.422 -0.898 1 98.75 486 PRO B N 1
ATOM 8067 C CA . PRO B 1 486 ? 8.258 -19.469 -1.205 1 98.75 486 PRO B CA 1
ATOM 8068 C C . PRO B 1 486 ? 6.898 -18.891 -1.605 1 98.75 486 PRO B C 1
ATOM 8070 O O . PRO B 1 486 ? 6.473 -17.859 -1.063 1 98.75 486 PRO B O 1
ATOM 8073 N N . VAL B 1 487 ? 6.262 -19.531 -2.555 1 98.88 487 VAL B N 1
ATOM 8074 C CA . VAL B 1 487 ? 4.988 -19.062 -3.092 1 98.88 487 VAL B CA 1
ATOM 8075 C C . VAL B 1 487 ? 4.105 -20.25 -3.449 1 98.88 487 VAL B C 1
ATOM 8077 O O . VAL B 1 487 ? 4.594 -21.25 -3.984 1 98.88 487 VAL B O 1
ATOM 8080 N N . VAL B 1 488 ? 2.842 -20.172 -3.107 1 98.94 488 VAL B N 1
ATOM 8081 C CA . VAL B 1 488 ? 1.884 -21.172 -3.562 1 98.94 488 VAL B CA 1
ATOM 8082 C C . VAL B 1 488 ? 0.828 -20.516 -4.449 1 98.94 488 VAL B C 1
ATOM 8084 O O . VAL B 1 488 ? 0.395 -19.391 -4.176 1 98.94 488 VAL B O 1
ATOM 8087 N N . GLN B 1 489 ? 0.627 -21.109 -5.574 1 98.88 489 GLN B N 1
ATOM 8088 C CA . GLN B 1 489 ? -0.482 -20.734 -6.445 1 98.88 489 GLN B CA 1
ATOM 8089 C C . GLN B 1 489 ? -1.762 -21.469 -6.055 1 98.88 489 GLN B C 1
ATOM 8091 O O . GLN B 1 489 ? -1.764 -22.688 -5.91 1 98.88 489 GLN B O 1
ATOM 8096 N N . CYS B 1 490 ? -2.883 -20.719 -5.852 1 98.88 490 CYS B N 1
ATOM 8097 C CA . CYS B 1 490 ? -4.152 -21.297 -5.418 1 98.88 490 CYS B CA 1
ATOM 8098 C C . CYS B 1 490 ? -5.25 -21.016 -6.441 1 98.88 490 CYS B C 1
ATOM 8100 O O . CYS B 1 490 ? -5.477 -19.859 -6.824 1 98.88 490 CYS B O 1
ATOM 8102 N N . PRO B 1 491 ? -5.934 -22.047 -6.852 1 98.75 491 PRO B N 1
ATOM 8103 C CA . PRO B 1 491 ? -7.082 -21.828 -7.73 1 98.75 491 PRO B CA 1
ATOM 8104 C C . PRO B 1 491 ? -8.281 -21.219 -6.996 1 98.75 491 PRO B C 1
ATOM 8106 O O . PRO B 1 491 ? -8.531 -21.562 -5.836 1 98.75 491 PRO B O 1
ATOM 8109 N N . LEU B 1 492 ? -9.008 -20.375 -7.664 1 98.19 492 LEU B N 1
ATOM 8110 C CA . LEU B 1 492 ? -10.141 -19.672 -7.062 1 98.19 492 LEU B CA 1
ATOM 8111 C C . LEU B 1 492 ? -11.398 -19.844 -7.914 1 98.19 492 LEU B C 1
ATOM 8113 O O . LEU B 1 492 ? -12.195 -18.906 -8.039 1 98.19 492 LEU B O 1
ATOM 8117 N N . GLY B 1 493 ? -11.523 -20.938 -8.609 1 96.25 493 GLY B N 1
ATOM 8118 C CA . GLY B 1 493 ? -12.68 -21.156 -9.461 1 96.25 493 GLY B CA 1
ATOM 8119 C C . GLY B 1 493 ? -12.492 -20.625 -10.875 1 96.25 493 GLY B C 1
ATOM 8120 O O . GLY B 1 493 ? -11.359 -20.547 -11.367 1 96.25 493 GLY B O 1
ATOM 8121 N N . LEU B 1 494 ? -13.633 -20.391 -11.594 1 96.31 494 LEU B N 1
ATOM 8122 C CA . LEU B 1 494 ? -13.602 -19.984 -13 1 96.31 494 LEU B CA 1
ATOM 8123 C C . LEU B 1 494 ? -14.141 -18.578 -13.164 1 96.31 494 LEU B C 1
ATOM 8125 O O . LEU B 1 494 ? -14.961 -18.109 -12.367 1 96.31 494 LEU B O 1
ATOM 8129 N N . ASP B 1 495 ? -13.625 -17.891 -14.102 1 94.69 495 ASP B N 1
ATOM 8130 C CA . ASP B 1 495 ? -14.133 -16.562 -14.414 1 94.69 495 ASP B CA 1
ATOM 8131 C C . ASP B 1 495 ? -15.391 -16.656 -15.273 1 94.69 495 ASP B C 1
ATOM 8133 O O . ASP B 1 495 ? -15.977 -17.719 -15.43 1 94.69 495 ASP B O 1
ATOM 8137 N N . SER B 1 496 ? -15.891 -15.445 -15.766 1 92.31 496 SER B N 1
ATOM 8138 C CA . SER B 1 496 ? -17.141 -15.367 -16.531 1 92.31 496 SER B CA 1
ATOM 8139 C C . SER B 1 496 ? -17 -16.062 -17.875 1 92.31 496 SER B C 1
ATOM 8141 O O . SER B 1 496 ? -18 -16.438 -18.5 1 92.31 496 SER B O 1
ATOM 8143 N N . LYS B 1 497 ? -15.773 -16.375 -18.328 1 91.56 497 LYS B N 1
ATOM 8144 C CA . LYS B 1 497 ? -15.539 -17.047 -19.609 1 91.56 497 LYS B CA 1
ATOM 8145 C C . LYS B 1 497 ? -15.219 -18.531 -19.406 1 91.56 497 LYS B C 1
ATOM 8147 O O . LYS B 1 497 ? -14.891 -19.219 -20.359 1 91.56 497 LYS B O 1
ATOM 8152 N N . GLY B 1 498 ? -15.242 -18.953 -18.203 1 94.88 498 GLY B N 1
ATOM 8153 C CA . GLY B 1 498 ? -15 -20.359 -17.906 1 94.88 498 GLY B CA 1
ATOM 8154 C C . GLY B 1 498 ? -13.523 -20.703 -17.797 1 94.88 498 GLY B C 1
ATOM 8155 O O . GLY B 1 498 ? -13.133 -21.859 -17.969 1 94.88 498 GLY B O 1
ATOM 8156 N N . LEU B 1 499 ? -12.703 -19.734 -17.531 1 97.12 499 LEU B N 1
ATOM 8157 C CA . LEU B 1 499 ? -11.266 -19.938 -17.375 1 97.12 499 LEU B CA 1
ATOM 8158 C C . LEU B 1 499 ? -10.867 -19.859 -15.914 1 97.12 499 LEU B C 1
ATOM 8160 O O . LEU B 1 499 ? -11.445 -19.094 -15.148 1 97.12 499 LEU B O 1
ATOM 8164 N N . PRO B 1 500 ? -9.891 -20.578 -15.508 1 98.12 500 PRO B N 1
ATOM 8165 C CA . PRO B 1 500 ? -9.477 -20.609 -14.102 1 98.12 500 PRO B CA 1
ATOM 8166 C C . PRO B 1 500 ? -9.016 -19.234 -13.594 1 98.12 500 PRO B C 1
ATOM 8168 O O . PRO B 1 500 ? -8.359 -18.5 -14.32 1 98.12 500 PRO B O 1
ATOM 8171 N N . LEU B 1 501 ? -9.398 -18.938 -12.391 1 98.25 501 LEU B N 1
ATOM 8172 C CA . LEU B 1 501 ? -8.883 -17.828 -11.602 1 98.25 501 LEU B CA 1
ATOM 8173 C C . LEU B 1 501 ? -7.883 -18.312 -10.562 1 98.25 501 LEU B C 1
ATOM 8175 O O . LEU B 1 501 ? -7.824 -19.5 -10.266 1 98.25 501 LEU B O 1
ATOM 8179 N N . GLY B 1 502 ? -7.086 -17.422 -10.078 1 98.5 502 GLY B N 1
ATOM 8180 C CA . GLY B 1 502 ? -6.117 -17.844 -9.078 1 98.5 502 GLY B CA 1
ATOM 8181 C C . GLY B 1 502 ? -5.449 -16.688 -8.359 1 98.5 502 GLY B C 1
ATOM 8182 O O . GLY B 1 502 ? -5.617 -15.523 -8.742 1 98.5 502 GLY B O 1
ATOM 8183 N N . VAL B 1 503 ? -4.75 -16.984 -7.312 1 98.81 503 VAL B N 1
ATOM 8184 C CA . VAL B 1 503 ? -3.988 -16.031 -6.52 1 98.81 503 VAL B CA 1
ATOM 8185 C C . VAL B 1 503 ? -2.725 -16.688 -5.977 1 98.81 503 VAL B C 1
ATOM 8187 O O . VAL B 1 503 ? -2.707 -17.906 -5.734 1 98.81 503 VAL B O 1
ATOM 8190 N N . GLN B 1 504 ? -1.693 -15.906 -5.879 1 98.88 504 GLN B N 1
ATOM 8191 C CA . GLN B 1 504 ? -0.472 -16.359 -5.219 1 98.88 504 GLN B CA 1
ATOM 8192 C C . GLN B 1 504 ? -0.469 -15.961 -3.744 1 98.88 504 GLN B C 1
ATOM 8194 O O . GLN B 1 504 ? -0.962 -14.891 -3.381 1 98.88 504 GLN B O 1
ATOM 8199 N N . VAL B 1 505 ? 0.061 -16.828 -2.936 1 98.94 505 VAL B N 1
ATOM 8200 C CA . VAL B 1 505 ? 0.335 -16.531 -1.533 1 98.94 505 VAL B CA 1
ATOM 8201 C C . VAL B 1 505 ? 1.836 -16.625 -1.269 1 98.94 505 VAL B C 1
ATOM 8203 O O . VAL B 1 505 ? 2.457 -17.641 -1.55 1 98.94 505 VAL B O 1
ATOM 8206 N N . ILE B 1 506 ? 2.445 -15.531 -0.773 1 98.88 506 ILE B N 1
ATOM 8207 C CA . ILE B 1 506 ? 3.881 -15.43 -0.537 1 98.88 506 ILE B CA 1
ATOM 8208 C C . ILE B 1 506 ? 4.152 -15.367 0.965 1 98.88 506 ILE B C 1
ATOM 8210 O O . ILE B 1 506 ? 3.412 -14.711 1.708 1 98.88 506 ILE B O 1
ATOM 8214 N N . ALA B 1 507 ? 5.117 -16.016 1.412 1 98.69 507 ALA B N 1
ATOM 8215 C CA . ALA B 1 507 ? 5.625 -15.93 2.777 1 98.69 507 ALA B CA 1
ATOM 8216 C C . ALA B 1 507 ? 7.148 -15.828 2.791 1 98.69 507 ALA B C 1
ATOM 8218 O O . ALA B 1 507 ? 7.789 -15.867 1.737 1 98.69 507 ALA B O 1
ATOM 8219 N N . THR B 1 508 ? 7.711 -15.578 3.971 1 98.44 508 THR B N 1
ATOM 8220 C CA . THR B 1 508 ? 9.164 -15.578 4.121 1 98.44 508 THR B CA 1
ATOM 8221 C C . THR B 1 508 ? 9.695 -17 4.215 1 98.44 508 THR B C 1
ATOM 8223 O O . THR B 1 508 ? 8.93 -17.938 4.438 1 98.44 508 THR B O 1
ATOM 8226 N N . ASN B 1 509 ? 11.016 -17.172 4.027 1 98.31 509 ASN B N 1
ATOM 8227 C CA . ASN B 1 509 ? 11.656 -18.484 4.043 1 98.31 509 ASN B CA 1
ATOM 8228 C C . ASN B 1 509 ? 11.406 -19.203 5.363 1 98.31 509 ASN B C 1
ATOM 8230 O O . ASN B 1 509 ? 11.414 -18.594 6.43 1 98.31 509 ASN B O 1
ATOM 8234 N N . ASN B 1 510 ? 11.094 -20.5 5.234 1 98 510 ASN B N 1
ATOM 8235 C CA . ASN B 1 510 ? 10.867 -21.438 6.328 1 98 510 ASN B CA 1
ATOM 8236 C C . ASN B 1 510 ? 9.477 -21.266 6.926 1 98 510 ASN B C 1
ATOM 8238 O O . ASN B 1 510 ? 9.172 -21.859 7.965 1 98 510 ASN B O 1
ATOM 8242 N N . ASN B 1 511 ? 8.672 -20.469 6.301 1 97.94 511 ASN B N 1
ATOM 8243 C CA . ASN B 1 511 ? 7.281 -20.344 6.723 1 97.94 511 ASN B CA 1
ATOM 8244 C C . ASN B 1 511 ? 6.324 -20.922 5.691 1 97.94 511 ASN B C 1
ATOM 8246 O O . ASN B 1 511 ? 5.238 -20.391 5.473 1 97.94 511 ASN B O 1
ATOM 8250 N N . ASP B 1 512 ? 6.754 -21.984 5.082 1 98.56 512 ASP B N 1
ATOM 8251 C CA . ASP B 1 512 ? 5.98 -22.656 4.051 1 98.56 512 ASP B CA 1
ATOM 8252 C C . ASP B 1 512 ? 4.656 -23.172 4.609 1 98.56 512 ASP B C 1
ATOM 8254 O O . ASP B 1 512 ? 3.66 -23.266 3.887 1 98.56 512 ASP B O 1
ATOM 8258 N N . ARG B 1 513 ? 4.645 -23.484 5.852 1 98 513 ARG B N 1
ATOM 8259 C CA . ARG B 1 513 ? 3.449 -24.016 6.496 1 98 513 ARG B CA 1
ATOM 8260 C C . ARG B 1 513 ? 2.293 -23.031 6.414 1 98 513 ARG B C 1
ATOM 8262 O O . ARG B 1 513 ? 1.132 -23.422 6.312 1 98 513 ARG B O 1
ATOM 8269 N N . LEU B 1 514 ? 2.586 -21.688 6.477 1 98.44 514 LEU B N 1
ATOM 8270 C CA . LEU B 1 514 ? 1.549 -20.672 6.344 1 98.44 514 LEU B CA 1
ATOM 8271 C C . LEU B 1 514 ? 0.894 -20.75 4.969 1 98.44 514 LEU B C 1
ATOM 8273 O O . LEU B 1 514 ? -0.322 -20.578 4.848 1 98.44 514 LEU B O 1
ATOM 8277 N N . LEU B 1 515 ? 1.72 -20.969 3.938 1 98.62 515 LEU B N 1
ATOM 8278 C CA . LEU B 1 515 ? 1.227 -21.062 2.566 1 98.62 515 LEU B CA 1
ATOM 8279 C C . LEU B 1 515 ? 0.266 -22.234 2.408 1 98.62 515 LEU B C 1
ATOM 8281 O O . LEU B 1 515 ? -0.792 -22.094 1.789 1 98.62 515 LEU B O 1
ATOM 8285 N N . ILE B 1 516 ? 0.655 -23.312 2.977 1 98.44 516 ILE B N 1
ATOM 8286 C CA . ILE B 1 516 ? -0.153 -24.516 2.869 1 98.44 516 ILE B CA 1
ATOM 8287 C C . ILE B 1 516 ? -1.479 -24.312 3.6 1 98.44 516 ILE B C 1
ATOM 8289 O O . ILE B 1 516 ? -2.537 -24.688 3.088 1 98.44 516 ILE B O 1
ATOM 8293 N N . ALA B 1 517 ? -1.407 -23.75 4.773 1 98.19 517 ALA B N 1
ATOM 8294 C CA . ALA B 1 517 ? -2.615 -23.484 5.551 1 98.19 517 ALA B CA 1
ATOM 8295 C C . ALA B 1 517 ? -3.576 -22.578 4.777 1 98.19 517 ALA B C 1
ATOM 8297 O O . ALA B 1 517 ? -4.781 -22.859 4.723 1 98.19 517 ALA B O 1
ATOM 8298 N N . VAL B 1 518 ? -3.062 -21.547 4.18 1 98.5 518 VAL B N 1
ATOM 8299 C CA . VAL B 1 518 ? -3.896 -20.609 3.441 1 98.5 518 VAL B CA 1
ATOM 8300 C C . VAL B 1 518 ? -4.438 -21.281 2.182 1 98.5 518 VAL B C 1
ATOM 8302 O O . VAL B 1 518 ? -5.578 -21.047 1.78 1 98.5 518 VAL B O 1
ATOM 8305 N N . ALA B 1 519 ? -3.627 -22.094 1.525 1 98.69 519 ALA B N 1
ATOM 8306 C CA . ALA B 1 519 ? -4.09 -22.844 0.36 1 98.69 519 ALA B CA 1
ATOM 8307 C C . ALA B 1 519 ? -5.301 -23.703 0.705 1 98.69 519 ALA B C 1
ATOM 8309 O O . ALA B 1 519 ? -6.266 -23.766 -0.062 1 98.69 519 ALA B O 1
ATOM 8310 N N . GLN B 1 520 ? -5.211 -24.359 1.829 1 98.12 520 GLN B N 1
ATOM 8311 C CA . GLN B 1 520 ? -6.328 -25.203 2.273 1 98.12 520 GLN B CA 1
ATOM 8312 C C . GLN B 1 520 ? -7.559 -24.344 2.574 1 98.12 520 GLN B C 1
ATOM 8314 O O . GLN B 1 520 ? -8.68 -24.75 2.256 1 98.12 520 GLN B O 1
ATOM 8319 N N . ASP B 1 521 ? -7.371 -23.203 3.209 1 98.25 521 ASP B N 1
ATOM 8320 C CA . ASP B 1 521 ? -8.477 -22.297 3.479 1 98.25 521 ASP B CA 1
ATOM 8321 C C . ASP B 1 521 ? -9.141 -21.844 2.182 1 98.25 521 ASP B C 1
ATOM 8323 O O . ASP B 1 521 ? -10.367 -21.812 2.082 1 98.25 521 ASP B O 1
ATOM 8327 N N . LEU B 1 522 ? -8.312 -21.438 1.214 1 98.62 522 LEU B N 1
ATOM 8328 C CA . LEU B 1 522 ? -8.859 -20.922 -0.038 1 98.62 522 LEU B CA 1
ATOM 8329 C C . LEU B 1 522 ? -9.555 -22.031 -0.823 1 98.62 522 LEU B C 1
ATOM 8331 O O . LEU B 1 522 ? -10.539 -21.781 -1.524 1 98.62 522 LEU B O 1
ATOM 8335 N N . GLU B 1 523 ? -9.016 -23.234 -0.743 1 98.56 523 GLU B N 1
ATOM 8336 C CA . GLU B 1 523 ? -9.711 -24.359 -1.354 1 98.56 523 GLU B CA 1
ATOM 8337 C C . GLU B 1 523 ? -11.125 -24.516 -0.785 1 98.56 523 GLU B C 1
ATOM 8339 O O . GLU B 1 523 ? -12.078 -24.703 -1.532 1 98.56 523 GLU B O 1
ATOM 8344 N N . GLU B 1 524 ? -11.211 -24.453 0.528 1 97.5 524 GLU B N 1
ATOM 8345 C CA . GLU B 1 524 ? -12.5 -24.547 1.202 1 97.5 524 GLU B CA 1
ATOM 8346 C C . GLU B 1 524 ? -13.453 -23.453 0.732 1 97.5 524 GLU B C 1
ATOM 8348 O O . GLU B 1 524 ? -14.633 -23.703 0.5 1 97.5 524 GLU B O 1
ATOM 8353 N N . GLY B 1 525 ? -12.922 -22.297 0.562 1 97.44 525 GLY B N 1
ATOM 8354 C CA . GLY B 1 525 ? -13.75 -21.141 0.25 1 97.44 525 GLY B CA 1
ATOM 8355 C C . GLY B 1 525 ? -14.133 -21.062 -1.216 1 97.44 525 GLY B C 1
ATOM 8356 O O . GLY B 1 525 ? -15.172 -20.484 -1.562 1 97.44 525 GLY B O 1
ATOM 8357 N N . PHE B 1 526 ? -13.289 -21.641 -2.113 1 97.44 526 PHE B N 1
ATOM 8358 C CA . PHE B 1 526 ? -13.484 -21.391 -3.535 1 97.44 526 PHE B CA 1
ATOM 8359 C C . PHE B 1 526 ? -13.531 -22.703 -4.32 1 97.44 526 PHE B C 1
ATOM 8361 O O . PHE B 1 526 ? -13.523 -22.688 -5.555 1 97.44 526 PHE B O 1
ATOM 8368 N N . ASN B 1 527 ? -13.492 -23.859 -3.674 1 93.06 527 ASN B N 1
ATOM 8369 C CA . ASN B 1 527 ? -13.734 -25.203 -4.223 1 93.06 527 ASN B CA 1
ATOM 8370 C C . ASN B 1 527 ? -12.492 -25.75 -4.93 1 93.06 527 ASN B C 1
ATOM 8372 O O . ASN B 1 527 ? -12.555 -26.797 -5.562 1 93.06 527 ASN B O 1
ATOM 8376 N N . GLY B 1 528 ? -11.43 -25.016 -4.922 1 95.44 528 GLY B N 1
ATOM 8377 C CA . GLY B 1 528 ? -10.195 -25.547 -5.484 1 95.44 528 GLY B CA 1
ATOM 8378 C C . GLY B 1 528 ? -10.289 -25.812 -6.977 1 95.44 528 GLY B C 1
ATOM 8379 O O . GLY B 1 528 ? -10.727 -24.953 -7.742 1 95.44 528 GLY B O 1
ATOM 8380 N N . TRP B 1 529 ? -9.867 -27.047 -7.371 1 97.38 529 TRP B N 1
ATOM 8381 C CA . TRP B 1 529 ? -9.891 -27.453 -8.766 1 97.38 529 TRP B CA 1
ATOM 8382 C C . TRP B 1 529 ? -11.32 -27.688 -9.242 1 97.38 529 TRP B C 1
ATOM 8384 O O . TRP B 1 529 ? -12.102 -28.359 -8.578 1 97.38 529 TRP B O 1
ATOM 8394 N N . VAL B 1 530 ? -11.617 -27.047 -10.367 1 96.19 530 VAL B N 1
ATOM 8395 C CA . VAL B 1 530 ? -12.922 -27.172 -11.016 1 96.19 530 VAL B CA 1
ATOM 8396 C C . VAL B 1 530 ? -12.734 -27.609 -12.461 1 96.19 530 VAL B C 1
ATOM 8398 O O . VAL B 1 530 ? -12.062 -26.938 -13.242 1 96.19 530 VAL B O 1
ATOM 8401 N N . PRO B 1 531 ? -13.273 -28.797 -12.836 1 93.56 531 PRO B N 1
ATOM 8402 C CA . PRO B 1 531 ? -13.148 -29.219 -14.227 1 93.56 531 PRO B CA 1
ATOM 8403 C C . PRO B 1 531 ? -13.82 -28.266 -15.211 1 93.56 531 PRO B C 1
ATOM 8405 O O . PRO B 1 531 ? -14.703 -27.5 -14.82 1 93.56 531 PRO B O 1
ATOM 8408 N N . ALA B 1 532 ? -13.336 -28.359 -16.406 1 88.38 532 ALA B N 1
ATOM 8409 C CA . ALA B 1 532 ? -13.914 -27.516 -17.438 1 88.38 532 ALA B CA 1
ATOM 8410 C C . ALA B 1 532 ? -15.391 -27.828 -17.641 1 88.38 532 ALA B C 1
ATOM 8412 O O . ALA B 1 532 ? -15.805 -28.984 -17.531 1 88.38 532 ALA B O 1
ATOM 8413 N N . ARG B 1 533 ? -16.25 -26.797 -17.672 1 73.94 533 ARG B N 1
ATOM 8414 C CA . ARG B 1 533 ? -17.672 -27 -17.938 1 73.94 533 ARG B CA 1
ATOM 8415 C C . ARG B 1 533 ? -18.109 -26.234 -19.188 1 73.94 533 ARG B C 1
ATOM 8417 O O . ARG B 1 533 ? -17.438 -25.297 -19.625 1 73.94 533 ARG B O 1
ATOM 8424 N N . ARG B 1 534 ? -19.109 -26.859 -19.766 1 58.72 534 ARG B N 1
ATOM 8425 C CA . ARG B 1 534 ? -19.734 -26.188 -20.891 1 58.72 534 ARG B CA 1
ATOM 8426 C C . ARG B 1 534 ? -20.172 -24.781 -20.516 1 58.72 534 ARG B C 1
ATOM 8428 O O . ARG B 1 534 ? -20.766 -24.578 -19.469 1 58.72 534 ARG B O 1
ATOM 8435 N N . SER B 1 535 ? -19.438 -23.656 -20.891 1 47.22 535 SER B N 1
ATOM 8436 C CA . SER B 1 535 ? -19.969 -22.312 -20.688 1 47.22 535 SER B CA 1
ATOM 8437 C C . SER B 1 535 ? -21.391 -22.203 -21.203 1 47.22 535 SER B C 1
ATOM 8439 O O . SER B 1 535 ? -21.766 -22.891 -22.156 1 47.22 535 SER B O 1
#

pLDDT: mean 94.58, std 8.06, range [21.7, 98.94]

InterPro domains:
  IPR020556 Amidase, conserved site [PS00571] (208-239)
  IPR023631 Amidase signature domain [PF01425] (73-515)
  IPR036928 Amidase signature (AS) superfamily [G3DSA:3.90.1300.10] (53-530)
  IPR036928 Amidase signature (AS) superfamily [SSF75304] (24-524)
  IPR052739 Fatty-acid amide hydrolase 2 [PTHR43372] (21-532)

Sequence (1070 aa):
MAYKVPYWVWRRLSPFLSLASYLYFTTLHFVFWILNAFRERQYVREPTDRLLLISATQAVRMIAGREITSSQLVEAYIHRIEQVNGAINAVVVKNFDNARRQAALVDEFIADNDDDVVQERVQAEPLLGVPFTMKDAIEVEGQIVTCGVFNRRDFKCEKSAEVVMRMQNAGAILMAITNVPEVCMWVESINKIYGRSKNPYDTRRMTGGSSGGEGALLGAAGSVIGIGSDIGGSIRMPSFFNGIFGMKTTPGVIPLAGHVPEPSGYKTEMLRIGPMCRFAEDLPLLIKVMGGDNAVKLNLDEPVVRKKLRVFYMEGISENPLIQPLDDEMRYALKRSVQFLERKYDLIAHRIDIPLAKHFMEFFMLSMSHDNTDPKFSKLMLCTNGTKGDVNCYQELLKFVIGKSNHTLAGIITGIIDGADPWTKEQKNELLYKRDRMKRQVRELLGNDGILLFPSWPCTAMYHNEPLLTPLNFGYTALWNALALPVVQCPLGLDSKGLPLGVQVIATNNNDRLLIAVAQDLEEGFNGWVPARRSMAYKVPYWVWRRLSPFLSLASYLYFTTLHFVFWILNAFRERQYVREPTDRLLLISATQAVRMIAGREITSSQLVEAYIHRIEQVNGAINAVVVKNFDNARRQAALVDEFIADNDDDVVQERVQAEPLLGVPFTMKDAIEVEGQIVTCGVFNRRDFKCEKSAEVVMRMQNAGAILMAITNVPEVCMWVESINKIYGRSKNPYDTRRMTGGSSGGEGALLGAAGSVIGIGSDIGGSIRMPSFFNGIFGMKTTPGVIPLAGHVPEPSGYKTEMLRIGPMCRFAEDLPLLIKVMGGDNAVKLNLDEPVVRKKLRVFYMEGISENPLIQPLDDEMRYALKRSVQFLERKYDLIAHRIDIPLAKHFMEFFMLSMSHDNTDPKFSKLMLCTNGTKGDVNCYQELLKFVIGKSNHTLAGIITGIIDGADPWTKEQKNELLYKRDRMKRQVRELLGNDGILLFPSWPCTAMYHNEPLLTPLNFGYTALWNALALPVVQCPLGLDSKGLPLGVQVIATNNNDRLLIAVAQDLEEGFNGWVPARRS

Secondary structure (DSSP, 8-state):
------HHHHHHHHHHHHHHHHHHHHHHHHHHHHHHTTSPP--PPPP--GGGGS-HHHHHHHHHTTSS-HHHHHHHHHHHHHHHHHHH--EEEE-HHHHHHHHHHHHHHHHHS-HHHHHHHHHH-TTTT-EEEEETTB--TTSB--TT-GGGTTPBPSS--HHHHHHHHTT-EEEEEE---GGG-SSS-EETTTEE---SS-TTB---SSSHHHHHHHHTT--SEEEEEESSSTTHHHHHHTT-EEEEPSTTSS--TTBSSPP-TTHHHH-EEEEEESSTTHHHHHHHHHHGGGGGGG-TTSPP-GGG-EEEE--S--S-TTSPPPPHHHHHHHHHHHHHHHHHHT---EEEE-GGGGGHHHHHHHHHTSSTTSPPHHHHTT-TTS-S----HHHHHHHHHTT--SS-HHHHHHHHHHT-----HHHHHHHHHHHHHHHHHHHHHHTTTEEEEEESSSSSPPBTTGGGG-TTTTHHHHHHHHTT--EEEEEEEE-TTS-EEEEEEE--TT-HHHHHHHHHHHHHHH-S-------/------HHHHHHHHHHHHHHHHHHHHHHHHHHHHHHTTSPP--PPPP--GGGGS-HHHHHHHHHTTSS-HHHHHHHHHHHHHHHHHHH--EEEE-HHHHHHHHHHHHHHHHHS-HHHHHHHHHH-TTTT-EEEEETTB--TTSB--TT-GGGTTPBPSS--HHHHHHHHTT-EEEEEE---GGG-SSS-EETTTEE---SS-TTB---SSSHHHHHHHHTT--SEEEEEESSSTTHHHHHHTT-EEEEPSTTSS--TTBSSPP-TTHHHH-EEEEEESSTTHHHHHHHHHHGGGGGGG-TTSPP-GGG-EEEE--S--S-TTSPPPPHHHHHHHHHHHHHHHHHHT---EEEE-GGGGGHHHHHHHHHTSSTTSPPHHHHTT-TTS-S----HHHHHHHHHTT--SS-HHHHHHHHHHT-----HHHHHHHHHHHHHHHHHHHHHHTTTEEEEEESSSSSPPBTTGGGG-TTTTHHHHHHHHTT--EEEEEEEE-TTS-EEEEEEE--TT-HHHHHHHHHHHHHHH-S-------

Solvent-accessible surface area (backbone atoms only — not comparable to full-atom values): 52695 Å² total; per-residue (Å²): 126,83,72,72,67,51,67,69,58,48,57,72,40,40,46,56,41,47,36,51,33,53,51,50,54,54,50,51,52,49,51,54,47,59,74,45,63,84,51,82,82,44,57,44,73,59,82,82,58,72,78,59,74,50,45,57,64,53,46,29,53,33,35,73,65,66,73,44,47,22,41,57,51,47,50,53,30,52,53,39,35,67,70,43,34,85,71,19,40,13,69,74,40,82,34,57,69,62,30,50,53,53,14,44,52,47,40,51,50,55,71,74,43,57,69,68,60,45,51,53,46,39,71,66,12,70,34,43,42,38,49,29,33,30,25,28,34,50,31,37,53,77,35,71,46,36,20,33,21,55,77,26,71,81,40,60,29,85,49,54,8,57,37,53,48,34,39,44,65,20,32,28,33,63,35,35,31,12,30,24,3,40,63,49,65,40,58,43,14,35,21,72,78,85,41,61,30,18,14,36,56,32,43,66,18,29,10,19,12,17,17,7,8,40,19,18,29,41,39,56,42,33,38,53,35,34,40,30,43,25,57,44,28,9,28,36,37,1,12,26,38,28,17,17,31,10,36,37,59,34,64,80,25,40,59,60,58,45,34,52,57,68,68,58,65,53,31,52,44,24,44,29,47,27,50,32,31,49,44,59,81,37,50,66,57,47,44,42,46,42,16,45,79,47,32,61,70,30,46,68,84,57,84,77,66,65,69,67,49,41,44,33,32,36,90,64,68,59,94,39,60,77,38,66,72,63,30,69,69,42,50,50,49,45,51,50,54,51,51,49,52,22,66,74,46,72,49,72,70,43,43,42,52,65,76,73,51,49,45,28,63,59,38,34,54,50,39,70,53,60,37,87,79,59,66,51,60,29,13,32,53,54,25,65,82,31,78,72,46,71,56,59,35,72,59,40,50,57,31,42,76,74,69,67,41,74,61,47,70,66,49,32,52,48,29,54,54,64,71,55,74,91,63,52,74,68,52,48,52,51,48,52,49,51,44,52,50,47,42,49,48,51,40,66,70,31,45,92,49,22,37,35,40,35,45,53,41,36,57,61,60,47,49,62,73,50,54,76,80,43,73,49,44,51,43,56,34,21,38,44,20,60,55,43,39,20,37,29,24,34,16,52,28,60,48,100,84,46,38,29,29,38,31,27,34,35,32,36,70,57,34,55,38,58,40,53,53,49,41,43,52,44,25,72,74,37,59,21,47,65,61,37,63,87,120,125,83,73,72,66,51,67,69,57,49,57,72,40,38,46,58,42,46,36,49,32,52,52,49,55,52,50,51,51,49,53,54,47,60,72,45,63,82,51,81,84,44,56,46,73,60,81,82,60,71,78,61,73,50,43,58,64,52,48,30,53,32,37,74,66,65,73,41,47,23,42,58,50,48,48,53,32,53,54,38,35,68,70,43,33,84,70,20,41,14,70,74,40,84,34,57,68,63,31,49,51,53,15,46,54,47,39,51,51,55,72,74,43,57,70,68,60,46,50,53,46,38,70,66,12,71,33,42,42,38,49,29,35,29,25,26,35,51,31,36,54,76,36,70,46,37,23,34,21,56,78,27,70,80,39,58,29,85,48,55,9,57,39,54,49,34,39,44,66,19,31,29,33,65,36,35,31,13,31,24,2,40,61,49,64,38,58,44,14,36,20,73,77,84,41,63,31,18,15,35,56,32,42,66,17,29,11,18,12,18,16,6,8,41,18,19,29,40,39,55,41,32,40,51,33,33,40,29,42,24,58,44,26,9,29,37,36,1,11,26,38,28,17,16,30,11,34,36,60,34,64,80,25,40,60,62,59,44,36,52,56,68,69,58,64,51,30,53,45,23,43,29,46,27,50,31,29,53,45,58,81,37,50,65,58,46,46,42,47,41,16,46,78,47,30,61,72,30,46,69,83,58,83,78,66,67,70,67,48,41,43,33,33,35,90,64,67,60,94,37,59,77,36,66,71,63,31,68,69,42,49,49,50,47,50,50,54,52,50,48,52,22,66,74,45,72,49,73,69,44,44,41,53,62,74,73,52,49,46,26,65,60,38,34,54,49,37,70,52,61,38,87,79,59,68,52,59,29,13,31,53,54,24,63,83,32,79,73,46,71,56,58,35,71,61,42,50,58,30,41,76,74,69,68,40,74,59,46,69,67,49,34,52,49,29,54,53,64,72,55,75,92,64,52,73,69,53,48,51,52,49,51,50,51,45,52,49,48,40,49,47,52,40,67,72,31,46,90,50,23,38,35,39,33,45,53,40,35,55,61,59,47,50,63,74,50,53,78,79,42,74,48,44,52,43,57,32,20,38,44,19,59,54,44,38,19,37,32,23,36,17,52,28,61,47,100,84,44,39,30,29,38,32,27,33,35,33,36,71,56,35,53,39,59,40,52,53,49,39,44,51,42,26,71,75,38,60,20,46,64,62,40,61,88,118

Organism: NCBI:txid2777116

Nearest PDB structures (foldseek):
  6kvr-assembly1_B  TM=7.942E-01  e=1.915E-29  Candida albicans
  3lj7-assembly2_B  TM=7.133E-01  e=3.122E-28  Rattus norvegicus
  3qj9-assembly1_A  TM=6.965E-01  e=4.514E-28  Rattus norvegicus
  4hbp-assembly1_B  TM=6.887E-01  e=1.165E-27  Rattus norvegicus
  4hbp-assembly1_A  TM=6.832E-01  e=8.952E-28  Rattus norvegicus

Foldseek 3Di:
DPPPPPPVNLVVCVVVLQVVLQVVLVVLQVVLCVVCVPPDWAAFDADDDVLLVDALQVVLVCCLVVVDALLVSLVSLVVLCVRPCVLFVWFDFFPSVQLNVLSVVLNVVSVPDDSVVSVVLCVQQVRASFEEEEELFFADAQTQRCLLFPQSLPPHGHHGFPLVVLNVSSRYGYGGYTFAHQNFPDQARAHLNRGGGAANQGRLFGLTTGSSSRLRCQLSSSHNKYKYKFLLCHFQSNVQQSQWKGKFAFQPQADCGRGFPGDDDLSSLQMGMAMIHQALVCRLVSSCSRRPPSCVLLVLVDDAPLLLFAEEEEQFAPSASLARAADPQQSVLLVVLQVLSCVVNVDDYYYDHDNLLNCLVLLLLCSRPVDVVDAFLQQCSNPRRSPPDGHPLVVLVVCVVVPRHSGDPVSSVSNVVSPDDPDDPVRSVVNNVSLVVVLVVQCVVQPLRYKYKFFSWRDHTGGPPSCVSSVCRSSSRNSCSSSSWMKMKFWQAADPSQTIHIIIMTHHHSNVSNRSVSNNSSCVVRVRRDHHDDD/DPPPPPPVNLVVCVVVLLVVLQVVLVVLQVVLCVVCVPPDWAAFDADDDPLLVDALQVVLVCCLVVVDALLVSLVSLVVLCVRPCVLFVWFDFFPSVQLNVLSVVLNVVSVPDDSVVSVVLCVQQVRASFEEEEELFFADAQTQRCLLFPQSLPPHGHHGFPLVVLNVSSRYGYGGYTFAHQNFPDQARAHLNRGGGAANQGRLFGLTTRSSSRLRCQLSSSHNKYKYKFLLCHQQSNVQQSQWKGKFAFQPQADCGRGFPGDDDLSSLQMGMAMIHQALVCRLVSSCSRRPPSCVLLVLVDDAPLLLFAEEEEQFAPSASLARAADPQQSVLLVVLQVLSCVVNVDDYYYDHDNLLNCLVLLLLCSRPVDVVDAFLQQCSNPRRSPPDGHPLVVLVVCVVVPRHSGDPVSSVSNVVSPDDPDDPVRSVVNNVSLVVVLVVQCVVQPQRYKYKFFSWRDHTGGPPSCVSSVCRSSSRNSCSSSSWMKMKFWQAATPSQTIHIIIMTHHHSNVSNRSVSNNSSCVVRVRRDHHDDD

Radius of gyration: 34.87 Å; Cα contacts (8 Å, |Δi|>4): 2456; chains: 2; bounding box: 62×108×88 Å